Protein AF-0000000066323971 (afdb_homodimer)

Secondary structure (DSSP, 8-state):
-EEEEEE---HHIIIIIIHHHHHTSTTTEEEEEEE-S-HHHHHHHHHH-GGGTTS-EE-GGGHHHHHHHH--SEEEE-S-GGGHHHHHHHHHHTT-EEEEPSSS-SSHHHHHHHHHHHHT-S--EEE--GGGGSHHHHHHHHHHHTTTT-SEEEEEEEEEEEHHHHHHHHHSGGGSHHHH--HHHHTHHHHHHHHHHHHT--EEEEEEEEE--SSSTT-TT-S-TT--S-BGGG-TTGGG-HHHHHHS-SS-------SSS-SS--GGG-SS--TTB-TT-TT--S-SEEEEEEEETTS-EEEEEEEEEESSEEEEEEEEETTEEEEEEEEE-GGG--S--PPP-EEEEETTS--EEE--PPPSSHHHHHHHHHHHHHHH---TT-SS---EEHHHHHHHHHHHHHHHHHHHHTS-EEHHHHHH----/-EEEEEE---HHIIIIIIHHHHHTSTTTEEEEEEE-S-THHHHHHHHH-GGGTTSPEE-GGGHHHHHHHH--SEEEE-S-GGGHHHHHHHHHHTT-EEEEPSSS-SSHHHHHHHHHHHHT-S--EEE--GGGGSHHHHHHHHHHHTTTT-SEEEEEEEEEEEHHHHHHHHTSGGGSHHHH--HHHHTHHHHHHHHHHHHT--EEEEEEEEE--SSSTT-TT-S-TT--S-BGGG-TTGGG-HHHHHHS-SS-------SSS-SS--GGG-SS--TTB-TT-TT--S-SEEEEEEEETTS-EEEEEEEEEESSEEEEEEEEETTEEEEEEEEE-GGG--S--PPP-EEEEETTS--EEE--PPPSSHHHHHHHHHHHHHHH---TT-SS---EEHHHHHHHHHHHHHHHHHHHHTS-EEHHHHHH----

Organism: Bacillus subtilis (strain 168) (NCBI:txid224308)

pLDDT: mean 92.4, std 11.34, range [28.06, 98.88]

Sequence (856 aa):
MKNIVFCGLSSRAFSMFIKPLMERFSTHYEITGLLDADPKRFAVCKKKFPELAHVPEFSEDAFDEMMRVSKPDIVIVAGRDDTHVAYIVKSLQWNTDVITEKPMVTTVQDANRVLEAEAKSEGKVTVAFNYRYSPFHRKIKEMILDGKIGRVTSVDLNWYIDTYHGASYFKRWNRSRQFSGGLSVHKSTHHFDLVNWWLGQNPEEVFAYGALNYYGPDSEWNPLPEEDGRFCGTCRVKEKCHYYSRWHPRSSKASIKDDHLEAGDQSSLYTAYRPDACIFDEEIDIEDTYVAAVKYDGGALLSYSIIFSAPYEGYRLTINGTKGRIESNEFHEPSRIPFAFPEQTIEYYPLFESKQTIQVVKNEGGHGGGDPLLLEDLFLGKDPLRRYDILAGAEAGAYSIAVGEGMWRSVAEKKPIGMKELFQMQNVMKNIVFCGLSSRAFSMFIKPLMERFSTHYEITGLLDADPKRFAVCKKKFPELAHVPEFSEDAFDEMMRVSKPDIVIVAGRDDTHVAYIVKSLQWNTDVITEKPMVTTVQDANRVLEAEAKSEGKVTVAFNYRYSPFHRKIKEMILDGKIGRVTSVDLNWYIDTYHGASYFKRWNRSRQFSGGLSVHKSTHHFDLVNWWLGQNPEEVFAYGALNYYGPDSEWNPLPEEDGRFCGTCRVKEKCHYYSRWHPRSSKASIKDDHLEAGDQSSLYTAYRPDACIFDEEIDIEDTYVAAVKYDGGALLSYSIIFSAPYEGYRLTINGTKGRIESNEFHEPSRIPFAFPEQTIEYYPLFESKQTIQVVKNEGGHGGGDPLLLEDLFLGKDPLRRYDILAGAEAGAYSIAVGEGMWRSVAEKKPIGMKELFQMQNV

Structure (mmCIF, N/CA/C/O backbone):
data_AF-0000000066323971-model_v1
#
loop_
_entity.id
_entity.type
_entity.pdbx_description
1 polymer 'Putative oxidoreductase YteT'
#
loop_
_atom_site.group_PDB
_atom_site.id
_atom_site.type_symbol
_atom_site.label_atom_id
_atom_site.label_alt_id
_atom_site.label_comp_id
_atom_site.label_asym_id
_atom_site.label_entity_id
_atom_site.label_seq_id
_atom_site.pdbx_PDB_ins_code
_atom_site.Cartn_x
_atom_site.Cartn_y
_atom_site.Cartn_z
_atom_site.occupancy
_atom_site.B_iso_or_equiv
_atom_site.auth_seq_id
_atom_site.auth_comp_id
_atom_site.auth_asym_id
_atom_site.auth_atom_id
_atom_site.pdbx_PDB_model_num
ATOM 1 N N . MET A 1 1 ? 16.797 42.062 20.188 1 91.19 1 MET A N 1
ATOM 2 C CA . MET A 1 1 ? 15.492 41.406 20.25 1 91.19 1 MET A CA 1
ATOM 3 C C . MET A 1 1 ? 14.82 41.406 18.891 1 91.19 1 MET A C 1
ATOM 5 O O . MET A 1 1 ? 14.781 42.406 18.188 1 91.19 1 MET A O 1
ATOM 9 N N . LYS A 1 2 ? 14.383 40.281 18.391 1 96.56 2 LYS A N 1
ATOM 10 C CA . LYS A 1 2 ? 13.688 40.156 17.109 1 96.56 2 LYS A CA 1
ATOM 11 C C . LYS A 1 2 ? 12.172 40.188 17.312 1 96.56 2 LYS A C 1
ATOM 13 O O . LYS A 1 2 ? 11.664 39.625 18.281 1 96.56 2 LYS A O 1
ATOM 18 N N . ASN A 1 3 ? 11.523 40.875 16.406 1 98.25 3 ASN A N 1
ATOM 19 C CA . ASN A 1 3 ? 10.078 41 16.484 1 98.25 3 ASN A CA 1
ATOM 20 C C . ASN A 1 3 ? 9.359 39.938 15.664 1 98.25 3 ASN A C 1
ATOM 22 O O . ASN A 1 3 ? 9.742 39.656 14.531 1 98.25 3 ASN A O 1
ATOM 26 N N . ILE A 1 4 ? 8.273 39.406 16.281 1 98.62 4 ILE A N 1
ATOM 27 C CA . ILE A 1 4 ? 7.465 38.406 15.617 1 98.62 4 ILE A CA 1
ATOM 28 C C . ILE A 1 4 ? 6.004 38.844 15.594 1 98.62 4 ILE A C 1
ATOM 30 O O . ILE A 1 4 ? 5.496 39.375 16.578 1 98.62 4 ILE A O 1
ATOM 34 N N . VAL A 1 5 ? 5.367 38.656 14.492 1 98.75 5 VAL A N 1
ATOM 35 C CA . VAL A 1 5 ? 3.922 38.844 14.438 1 98.75 5 VAL A CA 1
ATOM 36 C C . VAL A 1 5 ? 3.232 37.531 14.039 1 98.75 5 VAL A C 1
ATOM 38 O O . VAL A 1 5 ? 3.854 36.656 13.43 1 98.75 5 VAL A O 1
ATOM 41 N N . PHE A 1 6 ? 1.945 37.406 14.414 1 98.75 6 PHE A N 1
ATOM 42 C CA . PHE A 1 6 ? 1.168 36.219 14.141 1 98.75 6 PHE A CA 1
ATOM 43 C C . PHE A 1 6 ? 0.013 36.531 13.195 1 98.75 6 PHE A C 1
ATOM 45 O O . PHE A 1 6 ? -0.695 37.5 13.367 1 98.75 6 PHE A O 1
ATOM 52 N N . CYS A 1 7 ? -0.102 35.75 12.211 1 98.56 7 CYS A N 1
ATOM 53 C CA . CYS A 1 7 ? -1.29 35.719 11.359 1 98.56 7 CYS A CA 1
ATOM 54 C C . CYS A 1 7 ? -2.109 34.469 11.609 1 98.56 7 CYS A C 1
ATOM 56 O O . CYS A 1 7 ? -1.83 33.406 11.031 1 98.56 7 CYS A O 1
ATOM 58 N N . GLY A 1 8 ? -3.184 34.594 12.312 1 97.69 8 GLY A N 1
ATOM 59 C CA . GLY A 1 8 ? -3.98 33.469 12.766 1 97.69 8 GLY A CA 1
ATOM 60 C C . GLY A 1 8 ? -3.67 33.062 14.195 1 97.69 8 GLY A C 1
ATOM 61 O O . GLY A 1 8 ? -2.568 32.594 14.484 1 97.69 8 GLY A O 1
ATOM 62 N N . LEU A 1 9 ? -4.672 33.219 15.039 1 96.56 9 LEU A N 1
ATOM 63 C CA . LEU A 1 9 ? -4.531 32.875 16.453 1 96.56 9 LEU A CA 1
ATOM 64 C C . LEU A 1 9 ? -5.27 31.562 16.766 1 96.56 9 LEU A C 1
ATOM 66 O O . LEU A 1 9 ? -6.137 31.547 17.641 1 96.56 9 LEU A O 1
ATOM 70 N N . SER A 1 10 ? -4.801 30.531 16.109 1 93.38 10 SER A N 1
ATOM 71 C CA . SER A 1 10 ? -5.379 29.203 16.281 1 93.38 10 SER A CA 1
ATOM 72 C C . SER A 1 10 ? -4.848 28.516 17.531 1 93.38 10 SER A C 1
ATOM 74 O O . SER A 1 10 ? -3.918 29.016 18.172 1 93.38 10 SER A O 1
ATOM 76 N N . SER A 1 11 ? -5.508 27.375 17.828 1 89 11 SER A N 1
ATOM 77 C CA . SER A 1 11 ? -5 26.578 18.938 1 89 11 SER A CA 1
ATOM 78 C C . SER A 1 11 ? -3.564 26.141 18.703 1 89 11 SER A C 1
ATOM 80 O O . SER A 1 11 ? -2.764 26.062 19.625 1 89 11 SER A O 1
ATOM 82 N N . ARG A 1 12 ? -3.277 25.906 17.453 1 90.25 12 ARG A N 1
ATOM 83 C CA . ARG A 1 12 ? -1.911 25.547 17.078 1 90.25 12 ARG A CA 1
ATOM 84 C C . ARG A 1 12 ? -0.961 26.719 17.297 1 90.25 12 ARG A C 1
ATOM 86 O O . ARG A 1 12 ? 0.163 26.531 17.766 1 90.25 12 ARG A O 1
ATOM 93 N N . ALA A 1 13 ? -1.369 27.875 16.938 1 95.38 13 ALA A N 1
ATOM 94 C CA . ALA A 1 13 ? -0.553 29.062 17.172 1 95.38 13 ALA A CA 1
ATOM 95 C C . ALA A 1 13 ? -0.197 29.219 18.641 1 95.38 13 ALA A C 1
ATOM 97 O O . ALA A 1 13 ? 0.945 29.531 18.984 1 95.38 13 ALA A O 1
ATOM 98 N N . PHE A 1 14 ? -1.197 28.938 19.516 1 94.75 14 PHE A N 1
ATOM 99 C CA . PHE A 1 14 ? -1.021 29.094 20.953 1 94.75 14 PHE A CA 1
ATOM 100 C C . PHE A 1 14 ? 0.005 28.109 21.484 1 94.75 14 PHE A C 1
ATOM 102 O O . PHE A 1 14 ? 1.01 28.5 22.078 1 94.75 14 PHE A O 1
ATOM 109 N N . SER A 1 15 ? -0.259 26.828 21.109 1 91.62 15 SER A N 1
ATOM 110 C CA . SER A 1 15 ? 0.502 25.766 21.75 1 91.62 15 SER A CA 1
ATOM 111 C C . SER A 1 15 ? 1.862 25.578 21.094 1 91.62 15 SER A C 1
ATOM 113 O O . SER A 1 15 ? 2.861 25.328 21.766 1 91.62 15 SER A O 1
ATOM 115 N N . MET A 1 16 ? 1.951 25.797 19.844 1 93.12 16 MET A N 1
ATOM 116 C CA . MET A 1 16 ? 3.168 25.469 19.094 1 93.12 16 MET A CA 1
ATOM 117 C C . MET A 1 16 ? 4.137 26.641 19.094 1 93.12 16 MET A C 1
ATOM 119 O O . MET A 1 16 ? 5.352 26.453 19.109 1 93.12 16 MET A O 1
ATOM 123 N N . PHE A 1 17 ? 3.596 27.875 19.094 1 96.12 17 PHE A N 1
ATOM 124 C CA . PHE A 1 17 ? 4.496 29 18.828 1 96.12 17 PHE A CA 1
ATOM 125 C C . PHE A 1 17 ? 4.453 30 19.969 1 96.12 17 PHE A C 1
ATOM 127 O O . PHE A 1 17 ? 5.473 30.281 20.609 1 96.12 17 PHE A O 1
ATOM 134 N N . ILE A 1 18 ? 3.283 30.484 20.344 1 97.38 18 ILE A N 1
ATOM 135 C CA . ILE A 1 18 ? 3.17 31.594 21.281 1 97.38 18 ILE A CA 1
ATOM 136 C C . ILE A 1 18 ? 3.717 31.156 22.641 1 97.38 18 ILE A C 1
ATOM 138 O O . ILE A 1 18 ? 4.562 31.844 23.234 1 97.38 18 ILE A O 1
ATOM 142 N N . LYS A 1 19 ? 3.293 30.016 23.094 1 96.25 19 LYS A N 1
ATOM 143 C CA . LYS A 1 19 ? 3.709 29.562 24.422 1 96.25 19 LYS A CA 1
ATOM 144 C C . LYS A 1 19 ? 5.223 29.375 24.484 1 96.25 19 LYS A C 1
ATOM 146 O O . LYS A 1 19 ? 5.883 29.953 25.359 1 96.25 19 LYS A O 1
ATOM 151 N N . PRO A 1 20 ? 5.781 28.688 23.594 1 95 20 PRO A N 1
ATOM 152 C CA . PRO A 1 20 ? 7.234 28.531 23.672 1 95 20 PRO A CA 1
ATOM 153 C C . PRO A 1 20 ? 7.98 29.859 23.484 1 95 20 PRO A C 1
ATOM 155 O O . PRO A 1 20 ? 9.047 30.047 24.078 1 95 20 PRO A O 1
ATOM 158 N N . LEU A 1 21 ? 7.531 30.75 22.656 1 95.94 21 LEU A N 1
ATOM 159 C CA . LEU A 1 21 ? 8.18 32.031 22.453 1 95.94 21 LEU A CA 1
ATOM 160 C C . LEU A 1 21 ? 8.203 32.844 23.75 1 95.94 21 LEU A C 1
ATOM 162 O O . LEU A 1 21 ? 9.18 33.531 24.031 1 95.94 21 LEU A O 1
ATOM 166 N N . MET A 1 22 ? 7.133 32.688 24.5 1 95.44 22 MET A N 1
ATOM 167 C CA . MET A 1 22 ? 7.012 33.438 25.734 1 95.44 22 MET A CA 1
ATOM 168 C C . MET A 1 22 ? 7.832 32.781 26.844 1 95.44 22 MET A C 1
ATOM 170 O O . MET A 1 22 ? 8.414 33.469 27.688 1 95.44 22 MET A O 1
ATOM 174 N N . GLU A 1 23 ? 7.941 31.484 26.766 1 93.62 23 GLU A N 1
ATOM 175 C CA . GLU A 1 23 ? 8.531 30.75 27.891 1 93.62 23 GLU A CA 1
ATOM 176 C C . GLU A 1 23 ? 10.008 30.453 27.641 1 93.62 23 GLU A C 1
ATOM 178 O O . GLU A 1 23 ? 10.836 30.562 28.547 1 93.62 23 GLU A O 1
ATOM 183 N N . ARG A 1 24 ? 10.359 30.141 26.469 1 92.62 24 ARG A N 1
ATOM 184 C CA . ARG A 1 24 ? 11.68 29.578 26.219 1 92.62 24 ARG A CA 1
ATOM 185 C C . ARG A 1 24 ? 12.523 30.516 25.375 1 92.62 24 ARG A C 1
ATOM 187 O O . ARG A 1 24 ? 13.758 30.516 25.453 1 92.62 24 ARG A O 1
ATOM 194 N N . PHE A 1 25 ? 11.867 31.312 24.562 1 95 25 PHE A N 1
ATOM 195 C CA . PHE A 1 25 ? 12.656 32.094 23.594 1 95 25 PHE A CA 1
ATOM 196 C C . PHE A 1 25 ? 12.453 33.594 23.797 1 95 25 PHE A C 1
ATOM 198 O O . PHE A 1 25 ? 12.766 34.375 22.906 1 95 25 PHE A O 1
ATOM 205 N N . SER A 1 26 ? 12.031 34 24.953 1 93 26 SER A N 1
ATOM 206 C CA . SER A 1 26 ? 11.648 35.375 25.234 1 93 26 SER A CA 1
ATOM 207 C C . SER A 1 26 ? 12.875 36.281 25.312 1 93 26 SER A C 1
ATOM 209 O O . SER A 1 26 ? 12.758 37.5 25.25 1 93 26 SER A O 1
ATOM 211 N N . THR A 1 27 ? 14.031 35.688 25.438 1 94.38 27 THR A N 1
ATOM 212 C CA . THR A 1 27 ? 15.258 36.469 25.531 1 94.38 27 THR A CA 1
ATOM 213 C C . THR A 1 27 ? 15.648 37 24.156 1 94.38 27 THR A C 1
ATOM 215 O O . THR A 1 27 ? 16.344 38.031 24.062 1 94.38 27 THR A O 1
ATOM 218 N N . HIS A 1 28 ? 15.18 36.375 23.109 1 94.69 28 HIS A N 1
ATOM 219 C CA . HIS A 1 28 ? 15.648 36.719 21.781 1 94.69 28 HIS A CA 1
ATOM 220 C C . HIS A 1 28 ? 14.516 37.281 20.922 1 94.69 28 HIS A C 1
ATOM 222 O O . HIS A 1 28 ? 14.758 37.938 19.922 1 94.69 28 HIS A O 1
ATOM 228 N N . TYR A 1 29 ? 13.281 36.969 21.359 1 96.88 29 TYR A N 1
ATOM 229 C CA . TYR A 1 29 ? 12.156 37.312 20.5 1 96.88 29 TYR A CA 1
ATOM 230 C C . TYR A 1 29 ? 11.039 37.969 21.312 1 96.88 29 TYR A C 1
ATOM 232 O O . TYR A 1 29 ? 10.875 37.688 22.5 1 96.88 29 TYR A O 1
ATOM 240 N N . GLU A 1 30 ? 10.328 38.781 20.656 1 97 30 GLU A N 1
ATOM 241 C CA . GLU A 1 30 ? 9.148 39.438 21.234 1 97 30 GLU A CA 1
ATOM 242 C C . GLU A 1 30 ? 7.988 39.438 20.25 1 97 30 GLU A C 1
ATOM 244 O O . GLU A 1 30 ? 8.18 39.656 19.047 1 97 30 GLU A O 1
ATOM 249 N N . ILE A 1 31 ? 6.816 39.188 20.766 1 98.31 31 ILE A N 1
ATOM 250 C CA . ILE A 1 31 ? 5.613 39.25 19.953 1 98.31 31 ILE A CA 1
ATOM 251 C C . ILE A 1 31 ? 5.09 40.688 19.906 1 98.31 31 ILE A C 1
ATOM 253 O O . ILE A 1 31 ? 4.762 41.281 20.938 1 98.31 31 ILE A O 1
ATOM 257 N N . THR A 1 32 ? 4.926 41.219 18.656 1 98.31 32 THR A N 1
ATOM 258 C CA . THR A 1 32 ? 4.664 42.656 18.562 1 98.31 32 THR A CA 1
ATOM 259 C C . THR A 1 32 ? 3.395 42.906 17.766 1 98.31 32 THR A C 1
ATOM 261 O O . THR A 1 32 ? 3.004 44.062 17.578 1 98.31 32 THR A O 1
ATOM 264 N N . GLY A 1 33 ? 2.738 41.844 17.344 1 98.56 33 GLY A N 1
ATOM 265 C CA . GLY A 1 33 ? 1.494 42 16.594 1 98.56 33 GLY A CA 1
ATOM 266 C C . GLY A 1 33 ? 0.697 40.719 16.5 1 98.56 33 GLY A C 1
ATOM 267 O O . GLY A 1 33 ? 1.27 39.656 16.328 1 98.56 33 GLY A O 1
ATOM 268 N N . LEU A 1 34 ? -0.607 40.875 16.641 1 98.69 34 LEU A N 1
ATOM 269 C CA . LEU A 1 34 ? -1.546 39.781 16.516 1 98.69 34 LEU A CA 1
ATOM 270 C C . LEU A 1 34 ? -2.607 40.062 15.469 1 98.69 34 LEU A C 1
ATOM 272 O O . LEU A 1 34 ? -3.314 41.062 15.555 1 98.69 34 LEU A O 1
ATOM 276 N N . LEU A 1 35 ? -2.652 39.188 14.477 1 98.56 35 LEU A N 1
ATOM 277 C CA . LEU A 1 35 ? -3.646 39.344 13.422 1 98.56 35 LEU A CA 1
ATOM 278 C C . LEU A 1 35 ? -4.586 38.156 13.383 1 98.56 35 LEU A C 1
ATOM 280 O O . LEU A 1 35 ? -4.141 37 13.438 1 98.56 35 LEU A O 1
ATOM 284 N N . ASP A 1 36 ? -5.883 38.375 13.336 1 97.5 36 ASP A N 1
ATOM 285 C CA . ASP A 1 36 ? -6.898 37.344 13.156 1 97.5 36 ASP A CA 1
ATOM 286 C C . ASP A 1 36 ? -8.164 37.938 12.531 1 97.5 36 ASP A C 1
ATOM 288 O O . ASP A 1 36 ? -8.445 39.125 12.672 1 97.5 36 ASP A O 1
ATOM 292 N N . ALA A 1 37 ? -8.859 37.062 11.812 1 94.31 37 ALA A N 1
ATOM 293 C CA . ALA A 1 37 ? -10.109 37.5 11.195 1 94.31 37 ALA A CA 1
ATOM 294 C C . ALA A 1 37 ? -11.227 37.562 12.227 1 94.31 37 ALA A C 1
ATOM 296 O O . ALA A 1 37 ? -12.211 38.281 12.031 1 94.31 37 ALA A O 1
ATOM 297 N N . ASP A 1 38 ? -11.141 36.812 13.352 1 94.69 38 ASP A N 1
ATOM 298 C CA . ASP A 1 38 ? -12.156 36.75 14.398 1 94.69 38 ASP A CA 1
ATOM 299 C C . ASP A 1 38 ? -11.703 37.531 15.641 1 94.69 38 ASP A C 1
ATOM 301 O O . ASP A 1 38 ? -10.805 37.062 16.359 1 94.69 38 ASP A O 1
ATOM 305 N N . PRO A 1 39 ? -12.414 38.594 15.938 1 92.44 39 PRO A N 1
ATOM 306 C CA . PRO A 1 39 ? -11.992 39.375 17.094 1 92.44 39 PRO A CA 1
ATOM 307 C C . PRO A 1 39 ? -12.039 38.594 18.406 1 92.44 39 PRO A C 1
ATOM 309 O O . PRO A 1 39 ? -11.266 38.875 19.328 1 92.44 39 PRO A O 1
ATOM 312 N N . LYS A 1 40 ? -12.883 37.625 18.469 1 93.94 40 LYS A N 1
ATOM 313 C CA . LYS A 1 40 ? -12.977 36.844 19.688 1 93.94 40 LYS A CA 1
ATOM 314 C C . LYS A 1 40 ? -11.672 36.094 19.969 1 93.94 40 LYS A C 1
ATOM 316 O O . LYS A 1 40 ? -11.375 35.781 21.109 1 93.94 40 LYS A O 1
ATOM 321 N N . ARG A 1 41 ? -10.914 35.875 18.969 1 95.31 41 ARG A N 1
ATOM 322 C CA . ARG A 1 41 ? -9.672 35.125 19.125 1 95.31 41 ARG A CA 1
ATOM 323 C C . ARG A 1 41 ? -8.617 35.938 19.859 1 95.31 41 ARG A C 1
ATOM 325 O O . ARG A 1 41 ? -7.754 35.375 20.547 1 95.31 41 ARG A O 1
ATOM 332 N N . PHE A 1 42 ? -8.688 37.281 19.812 1 96.56 42 PHE A N 1
ATOM 333 C CA . PHE A 1 42 ? -7.789 38.125 20.594 1 96.56 42 PHE A CA 1
ATOM 334 C C . PHE A 1 42 ? -8.047 37.938 22.078 1 96.56 42 PHE A C 1
ATOM 336 O O . PHE A 1 42 ? -7.105 37.812 22.859 1 96.56 42 PHE A O 1
ATOM 343 N N . ALA A 1 43 ? -9.352 37.906 22.359 1 94.5 43 ALA A N 1
ATOM 344 C CA . ALA A 1 43 ? -9.727 37.75 23.75 1 94.5 43 ALA A CA 1
ATOM 345 C C . ALA A 1 43 ? -9.266 36.406 24.312 1 94.5 43 ALA A C 1
ATOM 347 O O . ALA A 1 43 ? -8.75 36.344 25.438 1 94.5 43 ALA A O 1
ATOM 348 N N . VAL A 1 44 ? -9.453 35.438 23.547 1 94.38 44 VAL A N 1
ATOM 349 C CA . VAL A 1 44 ? -9.039 34.094 23.969 1 94.38 44 VAL A CA 1
ATOM 350 C C . VAL A 1 44 ? -7.527 34.062 24.141 1 94.38 44 VAL A C 1
ATOM 352 O O . VAL A 1 44 ? -7.031 33.5 25.125 1 94.38 44 VAL A O 1
ATOM 355 N N . CYS A 1 45 ? -6.816 34.656 23.219 1 96.56 45 CYS A N 1
ATOM 356 C CA . CYS A 1 45 ? -5.359 34.656 23.25 1 96.56 45 CYS A CA 1
ATOM 357 C C . CYS A 1 45 ? -4.859 35.406 24.484 1 96.56 45 CYS A C 1
ATOM 359 O O . CYS A 1 45 ? -4.031 34.875 25.234 1 96.56 45 CYS A O 1
ATOM 361 N N . LYS A 1 46 ? -5.352 36.5 24.766 1 96.56 46 LYS A N 1
ATOM 362 C CA . LYS A 1 46 ? -4.867 37.375 25.828 1 96.56 46 LYS A CA 1
ATOM 363 C C . LYS A 1 46 ? -5.305 36.844 27.203 1 96.56 46 LYS A C 1
ATOM 365 O O . LYS A 1 46 ? -4.656 37.125 28.219 1 96.56 46 LYS A O 1
ATOM 370 N N . LYS A 1 47 ? -6.445 36.125 27.172 1 95.06 47 LYS A N 1
ATOM 371 C CA . LYS A 1 47 ? -6.816 35.438 28.406 1 95.06 47 LYS A CA 1
ATOM 372 C C . LYS A 1 47 ? -5.828 34.312 28.734 1 95.06 47 LYS A C 1
ATOM 374 O O . LYS A 1 47 ? -5.441 34.156 29.891 1 95.06 47 LYS A O 1
ATOM 379 N N . LYS A 1 48 ? -5.445 33.625 27.75 1 94.88 48 LYS A N 1
ATOM 380 C CA . LYS A 1 48 ? -4.512 32.531 27.922 1 94.88 48 LYS A CA 1
ATOM 381 C C . LYS A 1 48 ? -3.102 33.031 28.203 1 94.88 48 LYS A C 1
ATOM 383 O O . LYS A 1 48 ? -2.348 32.406 28.953 1 94.88 48 LYS A O 1
ATOM 388 N N . PHE A 1 49 ? -2.76 34.156 27.547 1 97.12 49 PHE A N 1
ATOM 389 C CA . PHE A 1 49 ? -1.448 34.781 27.688 1 97.12 49 PHE A CA 1
ATOM 390 C C . PHE A 1 49 ? -1.582 36.219 28.094 1 97.12 49 PHE A C 1
ATOM 392 O O . PHE A 1 49 ? -1.386 37.125 27.266 1 97.12 49 PHE A O 1
ATOM 399 N N . PRO A 1 50 ? -1.7 36.438 29.312 1 96.62 50 PRO A N 1
ATOM 400 C CA . PRO A 1 50 ? -1.954 37.812 29.781 1 96.62 50 PRO A CA 1
ATOM 401 C C . PRO A 1 50 ? -0.807 38.781 29.453 1 96.62 50 PRO A C 1
ATOM 403 O O . PRO A 1 50 ? -1.021 39.969 29.344 1 96.62 50 PRO A O 1
ATOM 406 N N . GLU A 1 51 ? 0.328 38.25 29.328 1 95.56 51 GLU A N 1
ATOM 407 C CA . GLU A 1 51 ? 1.503 39.062 29 1 95.56 51 GLU A CA 1
ATOM 408 C C . GLU A 1 51 ? 1.351 39.75 27.641 1 95.56 51 GLU A C 1
ATOM 410 O O . GLU A 1 51 ? 2.061 40.688 27.344 1 95.56 51 GLU A O 1
ATOM 415 N N . LEU A 1 52 ? 0.43 39.312 26.844 1 97.69 52 LEU A N 1
ATOM 416 C CA . LEU A 1 52 ? 0.249 39.844 25.5 1 97.69 52 LEU A CA 1
ATOM 417 C C . LEU A 1 52 ? -0.854 40.906 25.484 1 97.69 52 LEU A C 1
ATOM 419 O O . LEU A 1 52 ? -1.253 41.375 24.422 1 97.69 52 LEU A O 1
ATOM 423 N N . ALA A 1 53 ? -1.322 41.281 26.609 1 97.12 53 ALA A N 1
ATOM 424 C CA . ALA A 1 53 ? -2.436 42.219 26.719 1 97.12 53 ALA A CA 1
ATOM 425 C C . ALA A 1 53 ? -2.131 43.531 25.984 1 97.12 53 ALA A C 1
ATOM 427 O O . ALA A 1 53 ? -3.031 44.156 25.422 1 97.12 53 ALA A O 1
ATOM 428 N N . HIS A 1 54 ? -0.94 43.906 25.938 1 96.62 54 HIS A N 1
ATOM 429 C CA . HIS A 1 54 ? -0.56 45.219 25.391 1 96.62 54 HIS A CA 1
ATOM 430 C C . HIS A 1 54 ? -0.245 45.125 23.906 1 96.62 54 HIS A C 1
ATOM 432 O O . HIS A 1 54 ? -0.07 46.125 23.234 1 96.62 54 HIS A O 1
ATOM 438 N N . VAL A 1 55 ? -0.101 43.938 23.422 1 98.06 55 VAL A N 1
ATOM 439 C CA . VAL A 1 55 ? 0.277 43.719 22.031 1 98.06 55 VAL A CA 1
ATOM 440 C C . VAL A 1 55 ? -0.865 44.156 21.109 1 98.06 55 VAL A C 1
ATOM 442 O O . VAL A 1 55 ? -2.018 43.781 21.328 1 98.06 55 VAL A O 1
ATOM 445 N N . PRO A 1 56 ? -0.618 44.969 20.078 1 98.31 56 PRO A N 1
ATOM 446 C CA . PRO A 1 56 ? -1.679 45.469 19.188 1 98.31 56 PRO A CA 1
ATOM 447 C C . PRO A 1 56 ? -2.359 44.344 18.406 1 98.31 56 PRO A C 1
ATOM 449 O O . PRO A 1 56 ? -1.709 43.375 18.016 1 98.31 56 PRO A O 1
ATOM 452 N N . GLU A 1 57 ? -3.625 44.562 18.203 1 98.25 57 GLU A N 1
ATOM 453 C CA . GLU A 1 57 ? -4.48 43.656 17.453 1 98.25 57 GLU A CA 1
ATOM 454 C C . GLU A 1 57 ? -4.777 44.188 16.062 1 98.25 57 GLU A C 1
ATOM 456 O O . GLU A 1 57 ? -4.969 45.406 15.898 1 98.25 57 GLU A O 1
ATOM 461 N N . PHE A 1 58 ? -4.766 43.312 15.094 1 98.38 58 PHE A N 1
ATOM 462 C CA . PHE A 1 58 ? -5.043 43.75 13.719 1 98.38 58 PHE A CA 1
ATOM 463 C C . PHE A 1 58 ? -6.059 42.812 13.07 1 98.38 58 PHE A C 1
ATOM 465 O O . PHE A 1 58 ? -5.996 41.594 13.242 1 98.38 58 PHE A O 1
ATOM 472 N N . SER A 1 59 ? -6.98 43.375 12.32 1 96.12 59 SER A N 1
ATOM 473 C CA . SER A 1 59 ? -7.934 42.594 11.547 1 96.12 59 SER A CA 1
ATOM 474 C C . SER A 1 59 ? -7.293 42.031 10.281 1 96.12 59 SER A C 1
ATOM 476 O O . SER A 1 59 ? -6.164 42.406 9.938 1 96.12 59 SER A O 1
ATOM 478 N N . GLU A 1 60 ? -7.992 41.188 9.68 1 92.31 60 GLU A N 1
ATOM 479 C CA . GLU A 1 60 ? -7.484 40.469 8.508 1 92.31 60 GLU A CA 1
ATOM 480 C C . GLU A 1 60 ? -7.055 41.469 7.422 1 92.31 60 GLU A C 1
ATOM 482 O O . GLU A 1 60 ? -6.086 41.219 6.699 1 92.31 60 GLU A O 1
ATOM 487 N N . ASP A 1 61 ? -7.695 42.594 7.324 1 94 61 ASP A N 1
ATOM 488 C CA . ASP A 1 61 ? -7.445 43.562 6.258 1 94 61 ASP A CA 1
ATOM 489 C C . ASP A 1 61 ? -6.359 44.562 6.66 1 94 61 ASP A C 1
ATOM 491 O O . ASP A 1 61 ? -5.969 45.438 5.863 1 94 61 ASP A O 1
ATOM 495 N N . ALA A 1 62 ? -5.836 44.406 7.824 1 97.62 62 ALA A N 1
ATOM 496 C CA . ALA A 1 62 ? -4.875 45.375 8.328 1 97.62 62 ALA A CA 1
ATOM 497 C C . ALA A 1 62 ? -3.465 44.781 8.352 1 97.62 62 ALA A C 1
ATOM 499 O O . ALA A 1 62 ? -2.648 45.156 9.195 1 97.62 62 ALA A O 1
ATOM 500 N N . PHE A 1 63 ? -3.164 43.938 7.441 1 98.25 63 PHE A N 1
ATOM 501 C CA . PHE A 1 63 ? -1.863 43.281 7.41 1 98.25 63 PHE A CA 1
ATOM 502 C C . PHE A 1 63 ? -0.749 44.281 7.184 1 98.25 63 PHE A C 1
ATOM 504 O O . PHE A 1 63 ? 0.24 44.312 7.922 1 98.25 63 PHE A O 1
ATOM 511 N N . ASP A 1 64 ? -0.9 45.125 6.195 1 98.25 64 ASP A N 1
ATOM 512 C CA . ASP A 1 64 ? 0.128 46.125 5.871 1 98.25 64 ASP A CA 1
ATOM 513 C C . ASP A 1 64 ? 0.343 47.094 7.031 1 98.25 64 ASP A C 1
ATOM 515 O O . ASP A 1 64 ? 1.473 47.5 7.301 1 98.25 64 ASP A O 1
ATOM 519 N N . GLU A 1 65 ? -0.778 47.406 7.633 1 98.5 65 GLU A N 1
ATOM 520 C CA . GLU A 1 65 ? -0.66 48.25 8.812 1 98.5 65 GLU A CA 1
ATOM 521 C C . GLU A 1 65 ? 0.15 47.562 9.914 1 98.5 65 GLU A C 1
ATOM 523 O O . GLU A 1 65 ? 1 48.188 10.547 1 98.5 65 GLU A O 1
ATOM 528 N N . MET A 1 66 ? -0.131 46.281 10.125 1 98.69 66 MET A N 1
ATOM 529 C CA . MET A 1 66 ? 0.621 45.5 11.109 1 98.69 66 MET A CA 1
ATOM 530 C C . MET A 1 66 ? 2.111 45.5 10.781 1 98.69 66 MET A C 1
ATOM 532 O O . MET A 1 66 ? 2.945 45.688 11.672 1 98.69 66 MET A O 1
ATOM 536 N N . MET A 1 67 ? 2.455 45.406 9.5 1 98.5 67 MET A N 1
ATOM 537 C CA . MET A 1 67 ? 3.854 45.375 9.086 1 98.5 67 MET A CA 1
ATOM 538 C C . MET A 1 67 ? 4.535 46.719 9.336 1 98.5 67 MET A C 1
ATOM 540 O O . MET A 1 67 ? 5.691 46.75 9.758 1 98.5 67 MET A O 1
ATOM 544 N N . ARG A 1 68 ? 3.816 47.781 9.141 1 98 68 ARG A N 1
ATOM 545 C CA . ARG A 1 68 ? 4.375 49.125 9.328 1 98 68 ARG A CA 1
ATOM 546 C C . ARG A 1 68 ? 4.605 49.406 10.805 1 98 68 ARG A C 1
ATOM 548 O O . ARG A 1 68 ? 5.609 50.031 11.172 1 98 68 ARG A O 1
ATOM 555 N N . VAL A 1 69 ? 3.668 48.969 11.562 1 97.69 69 VAL A N 1
ATOM 556 C CA . VAL A 1 69 ? 3.674 49.312 12.984 1 97.69 69 VAL A CA 1
ATOM 557 C C . VAL A 1 69 ? 4.656 48.406 13.727 1 97.69 69 VAL A C 1
ATOM 559 O O . VAL A 1 69 ? 5.477 48.906 14.516 1 97.69 69 VAL A O 1
ATOM 562 N N . SER A 1 70 ? 4.582 47.125 13.422 1 97.31 70 SER A N 1
ATOM 563 C CA . SER A 1 70 ? 5.324 46.125 14.203 1 97.31 70 SER A CA 1
ATOM 564 C C . SER A 1 70 ? 6.727 45.906 13.641 1 97.31 70 SER A C 1
ATOM 566 O O . SER A 1 70 ? 7.621 45.438 14.352 1 97.31 70 SER A O 1
ATOM 568 N N . LYS A 1 71 ? 6.953 46.156 12.367 1 96.44 71 LYS A N 1
ATOM 569 C CA . LYS A 1 71 ? 8.227 45.938 11.688 1 96.44 71 LYS A CA 1
ATOM 570 C C . LYS A 1 71 ? 8.828 44.594 12.062 1 96.44 71 LYS A C 1
ATOM 572 O O . LYS A 1 71 ? 9.969 44.531 12.531 1 96.44 71 LYS A O 1
ATOM 577 N N . PRO A 1 72 ? 8.125 43.594 11.789 1 98.44 72 PRO A N 1
ATOM 578 C CA . PRO A 1 72 ? 8.555 42.25 12.25 1 98.44 72 PRO A CA 1
ATOM 579 C C . PRO A 1 72 ? 9.75 41.719 11.477 1 98.44 72 PRO A C 1
ATOM 581 O O . PRO A 1 72 ? 9.914 42.031 10.289 1 98.44 72 PRO A O 1
ATOM 584 N N . ASP A 1 73 ? 10.602 40.969 12.195 1 98.25 73 ASP A N 1
ATOM 585 C CA . ASP A 1 73 ? 11.656 40.156 11.578 1 98.25 73 ASP A CA 1
ATOM 586 C C . ASP A 1 73 ? 11.094 38.844 11.008 1 98.25 73 ASP A C 1
ATOM 588 O O . ASP A 1 73 ? 11.633 38.312 10.047 1 98.25 73 ASP A O 1
ATOM 592 N N . ILE A 1 74 ? 10.047 38.344 11.602 1 98.62 74 ILE A N 1
ATOM 593 C CA . ILE A 1 74 ? 9.438 37.062 11.211 1 98.62 74 ILE A CA 1
ATOM 594 C C . ILE A 1 74 ? 7.914 37.188 11.289 1 98.62 74 ILE A C 1
ATOM 596 O O . ILE A 1 74 ? 7.375 37.75 12.242 1 98.62 74 ILE A O 1
ATOM 600 N N . VAL A 1 75 ? 7.266 36.719 10.273 1 98.81 75 VAL A N 1
ATOM 601 C CA . VAL A 1 75 ? 5.816 36.531 10.297 1 98.81 75 VAL A CA 1
ATOM 602 C C . VAL A 1 75 ? 5.496 35.031 10.469 1 98.81 75 VAL A C 1
ATOM 604 O O . VAL A 1 75 ? 5.957 34.188 9.688 1 98.81 75 VAL A O 1
ATOM 607 N N . ILE A 1 76 ? 4.734 34.688 11.492 1 98.81 76 ILE A N 1
ATOM 608 C CA . ILE A 1 76 ? 4.266 33.312 11.672 1 98.81 76 ILE A CA 1
ATOM 609 C C . ILE A 1 76 ? 2.832 33.188 11.172 1 98.81 76 ILE A C 1
ATOM 611 O O . ILE A 1 76 ? 1.948 33.938 11.586 1 98.81 76 ILE A O 1
ATOM 615 N N . VAL A 1 77 ? 2.652 32.281 10.25 1 98.69 77 VAL A N 1
ATOM 616 C CA . VAL A 1 77 ? 1.349 32.062 9.633 1 98.69 77 VAL A CA 1
ATOM 617 C C . VAL A 1 77 ? 0.763 30.734 10.164 1 98.69 77 VAL A C 1
ATOM 619 O O . VAL A 1 77 ? 1.257 29.656 9.836 1 98.69 77 VAL A O 1
ATOM 622 N N . ALA A 1 78 ? -0.337 30.812 10.938 1 97.69 78 ALA A N 1
ATOM 623 C CA . ALA A 1 78 ? -0.898 29.641 11.602 1 97.69 78 ALA A CA 1
ATOM 624 C C . ALA A 1 78 ? -2.422 29.719 11.648 1 97.69 78 ALA A C 1
ATOM 626 O O . ALA A 1 78 ? -3.043 29.281 12.617 1 97.69 78 ALA A O 1
ATOM 627 N N . GLY A 1 79 ? -3.037 30.312 10.68 1 95.62 79 GLY A N 1
ATOM 628 C CA . GLY A 1 79 ? -4.484 30.375 10.547 1 95.62 79 GLY A CA 1
ATOM 629 C C . GLY A 1 79 ? -5.059 29.234 9.734 1 95.62 79 GLY A C 1
ATOM 630 O O . GLY A 1 79 ? -4.457 28.156 9.656 1 95.62 79 GLY A O 1
ATOM 631 N N . ARG A 1 80 ? -6.293 29.453 9.25 1 95.62 80 ARG A N 1
ATOM 632 C CA . ARG A 1 80 ? -6.918 28.438 8.414 1 95.62 80 ARG A CA 1
ATOM 633 C C . ARG A 1 80 ? -6.109 28.203 7.145 1 95.62 80 ARG A C 1
ATOM 635 O O . ARG A 1 80 ? -5.523 29.125 6.594 1 95.62 80 ARG A O 1
ATOM 642 N N . ASP A 1 81 ? -6.129 27.109 6.602 1 97.5 81 ASP A N 1
ATOM 643 C CA . ASP A 1 81 ? -5.207 26.672 5.559 1 97.5 81 ASP A CA 1
ATOM 644 C C . ASP A 1 81 ? -5.301 27.578 4.332 1 97.5 81 ASP A C 1
ATOM 646 O O . ASP A 1 81 ? -4.277 27.984 3.773 1 97.5 81 ASP A O 1
ATOM 650 N N . ASP A 1 82 ? -6.492 27.906 3.908 1 97.06 82 ASP A N 1
ATOM 651 C CA . ASP A 1 82 ? -6.703 28.641 2.668 1 97.06 82 ASP A CA 1
ATOM 652 C C . ASP A 1 82 ? -6.23 30.094 2.807 1 97.06 82 ASP A C 1
ATOM 654 O O . ASP A 1 82 ? -6.043 30.781 1.806 1 97.06 82 ASP A O 1
ATOM 658 N N . THR A 1 83 ? -5.992 30.562 4.035 1 97.06 83 THR A N 1
ATOM 659 C CA . THR A 1 83 ? -5.59 31.953 4.262 1 97.06 83 THR A CA 1
ATOM 660 C C . THR A 1 83 ? -4.074 32.094 4.168 1 97.06 83 THR A C 1
ATOM 662 O O . THR A 1 83 ? -3.557 33.219 4.055 1 97.06 83 THR A O 1
ATOM 665 N N . HIS A 1 84 ? -3.367 31.016 4.23 1 98.5 84 HIS A N 1
ATOM 666 C CA . HIS A 1 84 ? -1.912 31.047 4.336 1 98.5 84 HIS A CA 1
ATOM 667 C C . HIS A 1 84 ? -1.293 31.828 3.18 1 98.5 84 HIS A C 1
ATOM 669 O O . HIS A 1 84 ? -0.415 32.656 3.391 1 98.5 84 HIS A O 1
ATOM 675 N N . VAL A 1 85 ? -1.787 31.547 2.006 1 98.5 85 VAL A N 1
ATOM 676 C CA . VAL A 1 85 ? -1.156 32.062 0.801 1 98.5 85 VAL A CA 1
ATOM 677 C C . VAL A 1 85 ? -1.154 33.594 0.845 1 98.5 85 VAL A C 1
ATOM 679 O O . VAL A 1 85 ? -0.164 34.25 0.477 1 98.5 85 VAL A O 1
ATOM 682 N N . ALA A 1 86 ? -2.219 34.188 1.293 1 98.12 86 ALA A N 1
ATOM 683 C CA . ALA A 1 86 ? -2.33 35.656 1.336 1 98.12 86 ALA A CA 1
ATOM 684 C C . ALA A 1 86 ? -1.269 36.25 2.25 1 98.12 86 ALA A C 1
ATOM 686 O O . ALA A 1 86 ? -0.576 37.188 1.866 1 98.12 86 ALA A O 1
ATOM 687 N N . TYR A 1 87 ? -1.118 35.656 3.412 1 98.56 87 TYR A N 1
ATOM 688 C CA . TYR A 1 87 ? -0.191 36.219 4.398 1 98.56 87 TYR A CA 1
ATOM 689 C C . TYR A 1 87 ? 1.253 35.938 4.004 1 98.56 87 TYR A C 1
ATOM 691 O O . TYR A 1 87 ? 2.137 36.75 4.215 1 98.56 87 TYR A O 1
ATOM 699 N N . ILE A 1 88 ? 1.513 34.781 3.438 1 98.88 88 ILE A N 1
ATOM 700 C CA . ILE A 1 88 ? 2.863 34.406 3.023 1 98.88 88 ILE A CA 1
ATOM 701 C C . ILE A 1 88 ? 3.328 35.344 1.908 1 98.88 88 ILE A C 1
ATOM 703 O O . ILE A 1 88 ? 4.395 35.969 2.006 1 98.88 88 ILE A O 1
ATOM 707 N N . VAL A 1 89 ? 2.52 35.5 0.9 1 98.75 89 VAL A N 1
ATOM 708 C CA . VAL A 1 89 ? 2.887 36.312 -0.254 1 98.75 89 VAL A CA 1
ATOM 709 C C . VAL A 1 89 ? 3.082 37.75 0.177 1 98.75 89 VAL A C 1
ATOM 711 O O . VAL A 1 89 ? 4.07 38.406 -0.192 1 98.75 89 VAL A O 1
ATOM 714 N N . LYS A 1 90 ? 2.197 38.312 0.998 1 98.69 90 LYS A N 1
ATOM 715 C CA . LYS A 1 90 ? 2.312 39.688 1.469 1 98.69 90 LYS A CA 1
ATOM 716 C C . LYS A 1 90 ? 3.578 39.875 2.299 1 98.69 90 LYS A C 1
ATOM 718 O O . LYS A 1 90 ? 4.246 40.906 2.191 1 98.69 90 LYS A O 1
ATOM 723 N N . SER A 1 91 ? 3.873 38.875 3.139 1 98.81 91 SER A N 1
ATOM 724 C CA . SER A 1 91 ? 5.09 38.969 3.941 1 98.81 91 SER A CA 1
ATOM 725 C C . SER A 1 91 ? 6.328 39.062 3.059 1 98.81 91 SER A C 1
ATOM 727 O O . SER A 1 91 ? 7.246 39.812 3.34 1 98.81 91 SER A O 1
ATOM 729 N N . LEU A 1 92 ? 6.344 38.25 2.039 1 98.81 92 LEU A N 1
ATOM 730 C CA . LEU A 1 92 ? 7.477 38.219 1.124 1 98.81 92 LEU A CA 1
ATOM 731 C C . LEU A 1 92 ? 7.598 39.531 0.359 1 98.81 92 LEU A C 1
ATOM 733 O O . LEU A 1 92 ? 8.703 39.969 0.06 1 98.81 92 LEU A O 1
ATOM 737 N N . GLN A 1 93 ? 6.461 40.125 0.054 1 98.38 93 GLN A N 1
ATOM 738 C CA . GLN A 1 93 ? 6.473 41.438 -0.581 1 98.38 93 GLN A CA 1
ATOM 739 C C . GLN A 1 93 ? 7.121 42.5 0.326 1 98.38 93 GLN A C 1
ATOM 741 O O . GLN A 1 93 ? 7.715 43.469 -0.157 1 98.38 93 GLN A O 1
ATOM 746 N N . TRP A 1 94 ? 7.031 42.281 1.583 1 98.56 94 TRP A N 1
ATOM 747 C CA . TRP A 1 94 ? 7.66 43.156 2.568 1 98.56 94 TRP A CA 1
ATOM 748 C C . TRP A 1 94 ? 9.078 42.688 2.877 1 98.56 94 TRP A C 1
ATOM 750 O O . TRP A 1 94 ? 9.703 43.156 3.826 1 98.56 94 TRP A O 1
ATOM 760 N N . ASN A 1 95 ? 9.586 41.688 2.088 1 98.56 95 ASN A N 1
ATOM 761 C CA . ASN A 1 95 ? 10.93 41.125 2.246 1 98.56 95 ASN A CA 1
ATOM 762 C C . ASN A 1 95 ? 11.148 40.594 3.652 1 98.56 95 ASN A C 1
ATOM 764 O O . ASN A 1 95 ? 12.227 40.75 4.23 1 98.56 95 ASN A O 1
ATOM 768 N N . THR A 1 96 ? 10.125 40.031 4.246 1 98.75 96 THR A N 1
ATOM 769 C CA . THR A 1 96 ? 10.164 39.531 5.613 1 98.75 96 THR A CA 1
ATOM 770 C C . THR A 1 96 ? 10.125 38 5.629 1 98.75 96 THR A C 1
ATOM 772 O O . THR A 1 96 ? 9.391 37.375 4.852 1 98.75 96 THR A O 1
ATOM 775 N N . ASP A 1 97 ? 10.906 37.344 6.52 1 98.62 97 ASP A N 1
ATOM 776 C CA . ASP A 1 97 ? 10.906 35.906 6.676 1 98.62 97 ASP A CA 1
ATOM 777 C C . ASP A 1 97 ? 9.555 35.406 7.168 1 98.62 97 ASP A C 1
ATOM 779 O O . ASP A 1 97 ? 8.875 36.094 7.941 1 98.62 97 ASP A O 1
ATOM 783 N N . VAL A 1 98 ? 9.211 34.219 6.715 1 98.81 98 VAL A N 1
ATOM 784 C CA . VAL A 1 98 ? 7.926 33.625 7.07 1 98.81 98 VAL A CA 1
ATOM 785 C C . VAL A 1 98 ? 8.141 32.219 7.637 1 98.81 98 VAL A C 1
ATOM 787 O O . VAL A 1 98 ? 8.914 31.453 7.086 1 98.81 98 VAL A O 1
ATOM 790 N N . ILE A 1 99 ? 7.535 31.922 8.75 1 98.56 99 ILE A N 1
ATOM 791 C CA . ILE A 1 99 ? 7.324 30.562 9.242 1 98.56 99 ILE A CA 1
ATOM 792 C C . ILE A 1 99 ? 5.848 30.203 9.133 1 98.56 99 ILE A C 1
ATOM 794 O O . ILE A 1 99 ? 4.988 30.875 9.695 1 98.56 99 ILE A O 1
ATOM 798 N N . THR A 1 100 ? 5.57 29.156 8.398 1 98.44 100 THR A N 1
ATOM 799 C CA . THR A 1 100 ? 4.172 28.797 8.203 1 98.44 100 THR A CA 1
ATOM 800 C C . THR A 1 100 ? 3.918 27.375 8.688 1 98.44 100 THR A C 1
ATOM 802 O O . THR A 1 100 ? 4.777 26.5 8.555 1 98.44 100 THR A O 1
ATOM 805 N N . GLU A 1 101 ? 2.773 27.156 9.234 1 96.94 101 GLU A N 1
ATOM 806 C CA . GLU A 1 101 ? 2.295 25.812 9.516 1 96.94 101 GLU A CA 1
ATOM 807 C C . GLU A 1 101 ? 2.027 25.031 8.234 1 96.94 101 GLU A C 1
ATOM 809 O O . GLU A 1 101 ? 1.923 25.625 7.156 1 96.94 101 GLU A O 1
ATOM 814 N N . LYS A 1 102 ? 2.016 23.75 8.438 1 95.75 102 LYS A N 1
ATOM 815 C CA . LYS A 1 102 ? 1.595 22.922 7.312 1 95.75 102 LYS A CA 1
ATOM 816 C C . LYS A 1 102 ? 0.074 22.875 7.203 1 95.75 102 LYS A C 1
ATOM 818 O O . LYS A 1 102 ? -0.63 22.984 8.211 1 95.75 102 LYS A O 1
ATOM 823 N N . PRO A 1 103 ? -0.498 22.656 6.098 1 97.81 103 PRO A N 1
ATOM 824 C CA . PRO A 1 103 ? 0.182 22.781 4.805 1 97.81 103 PRO A CA 1
ATOM 825 C C . PRO A 1 103 ? 0.56 24.234 4.484 1 97.81 103 PRO A C 1
ATOM 827 O O . PRO A 1 103 ? -0.084 25.156 4.969 1 97.81 103 PRO A O 1
ATOM 830 N N . MET A 1 104 ? 1.571 24.406 3.66 1 98.5 104 MET A N 1
ATOM 831 C CA . MET A 1 104 ? 2.006 25.75 3.277 1 98.5 104 MET A CA 1
ATOM 832 C C . MET A 1 104 ? 0.866 26.531 2.631 1 98.5 104 MET A C 1
ATOM 834 O O . MET A 1 104 ? 0.647 27.703 2.949 1 98.5 104 MET A O 1
ATOM 838 N N . VAL A 1 105 ? 0.214 25.891 1.749 1 98.31 105 VAL A N 1
ATOM 839 C CA . VAL A 1 105 ? -0.963 26.359 1.027 1 98.31 105 VAL A CA 1
ATOM 840 C C . VAL A 1 105 ? -1.844 25.172 0.643 1 98.31 105 VAL A C 1
ATOM 842 O O . VAL A 1 105 ? -1.539 24.031 0.988 1 98.31 105 VAL A O 1
ATOM 845 N N . THR A 1 106 ? -2.988 25.422 -0.086 1 97.88 106 THR A N 1
ATOM 846 C CA . THR A 1 106 ? -3.938 24.328 -0.271 1 97.88 106 THR A CA 1
ATOM 847 C C . THR A 1 106 ? -3.965 23.875 -1.729 1 97.88 106 THR A C 1
ATOM 849 O O . THR A 1 106 ? -4.57 22.844 -2.055 1 97.88 106 THR A O 1
ATOM 852 N N . THR A 1 107 ? -3.326 24.656 -2.654 1 97.25 107 THR A N 1
ATOM 853 C CA . THR A 1 107 ? -3.287 24.297 -4.07 1 97.25 107 THR A CA 1
ATOM 854 C C . THR A 1 107 ? -1.886 24.5 -4.637 1 97.25 107 THR A C 1
ATOM 856 O O . THR A 1 107 ? -1.102 25.281 -4.109 1 97.25 107 THR A O 1
ATOM 859 N N . VAL A 1 108 ? -1.644 23.812 -5.711 1 97.56 108 VAL A N 1
ATOM 860 C CA . VAL A 1 108 ? -0.364 23.984 -6.391 1 97.56 108 VAL A CA 1
ATOM 861 C C . VAL A 1 108 ? -0.288 25.375 -7.027 1 97.56 108 VAL A C 1
ATOM 863 O O . VAL A 1 108 ? 0.783 25.984 -7.074 1 97.56 108 VAL A O 1
ATOM 866 N N . GLN A 1 109 ? -1.4 25.859 -7.477 1 96.94 109 GLN A N 1
ATOM 867 C CA . GLN A 1 109 ? -1.44 27.219 -7.988 1 96.94 109 GLN A CA 1
ATOM 868 C C . GLN A 1 109 ? -0.945 28.219 -6.941 1 96.94 109 GLN A C 1
ATOM 870 O O . GLN A 1 109 ? -0.129 29.078 -7.246 1 96.94 109 GLN A O 1
ATOM 875 N N . ASP A 1 110 ? -1.457 28.062 -5.754 1 97.88 110 ASP A N 1
ATOM 876 C CA . ASP A 1 110 ? -1.024 28.938 -4.664 1 97.88 110 ASP A CA 1
ATOM 877 C C . ASP A 1 110 ? 0.44 28.688 -4.309 1 97.88 110 ASP A C 1
ATOM 879 O O . ASP A 1 110 ? 1.161 29.609 -3.934 1 97.88 110 ASP A O 1
ATOM 883 N N . ALA A 1 111 ? 0.875 27.453 -4.387 1 97.94 111 ALA A N 1
ATOM 884 C CA . ALA A 1 111 ? 2.281 27.141 -4.145 1 97.94 111 ALA A CA 1
ATOM 885 C C . ALA A 1 111 ? 3.182 27.875 -5.133 1 97.94 111 ALA A C 1
ATOM 887 O O . ALA A 1 111 ? 4.238 28.391 -4.758 1 97.94 111 ALA A O 1
ATOM 888 N N . ASN A 1 112 ? 2.773 27.906 -6.332 1 97.19 112 ASN A N 1
ATOM 889 C CA . ASN A 1 112 ? 3.512 28.641 -7.352 1 97.19 112 ASN A CA 1
ATOM 890 C C . ASN A 1 112 ? 3.613 30.125 -7.004 1 97.19 112 ASN A C 1
ATOM 892 O O . ASN A 1 112 ? 4.668 30.734 -7.184 1 97.19 112 ASN A O 1
ATOM 896 N N . ARG A 1 113 ? 2.529 30.656 -6.57 1 97.75 113 ARG A N 1
ATOM 897 C CA . ARG A 1 113 ? 2.531 32.062 -6.164 1 97.75 113 ARG A CA 1
ATOM 898 C C . ARG A 1 113 ? 3.557 32.312 -5.062 1 97.75 113 ARG A C 1
ATOM 900 O O . ARG A 1 113 ? 4.262 33.312 -5.082 1 97.75 113 ARG A O 1
ATOM 907 N N . VAL A 1 114 ? 3.629 31.406 -4.172 1 98.62 114 VAL A N 1
ATOM 908 C CA . VAL A 1 114 ? 4.578 31.547 -3.07 1 98.62 114 VAL A CA 1
ATOM 909 C C . VAL A 1 114 ? 6.004 31.438 -3.604 1 98.62 114 VAL A C 1
ATOM 911 O O . VAL A 1 114 ? 6.863 32.25 -3.254 1 98.62 114 VAL A O 1
ATOM 914 N N . LEU A 1 115 ? 6.25 30.438 -4.418 1 98.06 115 LEU A N 1
ATOM 915 C CA . LEU A 1 115 ? 7.586 30.234 -4.965 1 98.06 115 LEU A CA 1
ATOM 916 C C . LEU A 1 115 ? 8.031 31.453 -5.762 1 98.06 115 LEU A C 1
ATOM 918 O O . LEU A 1 115 ? 9.18 31.891 -5.645 1 98.06 115 LEU A O 1
ATOM 922 N N . GLU A 1 116 ? 7.172 32.031 -6.504 1 97.81 116 GLU A N 1
ATOM 923 C CA . GLU A 1 116 ? 7.477 33.219 -7.297 1 97.81 116 GLU A CA 1
ATOM 924 C C . GLU A 1 116 ? 7.762 34.406 -6.402 1 97.81 116 GLU A C 1
ATOM 926 O O . GLU A 1 116 ? 8.703 35.156 -6.652 1 97.81 116 GLU A O 1
ATOM 931 N N . ALA A 1 117 ? 6.922 34.562 -5.445 1 98.62 117 ALA A N 1
ATOM 932 C CA . ALA A 1 117 ? 7.109 35.656 -4.516 1 98.62 117 ALA A CA 1
ATOM 933 C C . ALA A 1 117 ? 8.438 35.531 -3.771 1 98.62 117 ALA A C 1
ATOM 935 O O . ALA A 1 117 ? 9.133 36.531 -3.557 1 98.62 117 ALA A O 1
ATOM 936 N N . GLU A 1 118 ? 8.742 34.312 -3.354 1 98.75 118 GLU A N 1
ATOM 937 C CA . GLU A 1 118 ? 9.984 34.125 -2.621 1 98.75 118 GLU A CA 1
ATOM 938 C C . GLU A 1 118 ? 11.203 34.438 -3.492 1 98.75 118 GLU A C 1
ATOM 940 O O . GLU A 1 118 ? 12.188 35 -3.01 1 98.75 118 GLU A O 1
ATOM 945 N N . ALA A 1 119 ? 11.133 34.094 -4.758 1 98.19 119 ALA A N 1
ATOM 946 C CA . ALA A 1 119 ? 12.227 34.312 -5.691 1 98.19 119 ALA A CA 1
ATOM 947 C C . ALA A 1 119 ? 12.508 35.812 -5.828 1 98.19 119 ALA A C 1
ATOM 949 O O . ALA A 1 119 ? 13.641 36.219 -6.121 1 98.19 119 ALA A O 1
ATOM 950 N N . LYS A 1 120 ? 11.547 36.688 -5.555 1 98.31 120 LYS A N 1
ATOM 951 C CA . LYS A 1 120 ? 11.664 38.125 -5.723 1 98.31 120 LYS A CA 1
ATOM 952 C C . LYS A 1 120 ? 11.906 38.812 -4.379 1 98.31 120 LYS A C 1
ATOM 954 O O . LYS A 1 120 ? 11.992 40.031 -4.312 1 98.31 120 LYS A O 1
ATOM 959 N N . SER A 1 121 ? 11.992 38.031 -3.352 1 98.62 121 SER A N 1
ATOM 960 C CA . SER A 1 121 ? 12.062 38.594 -2.004 1 98.62 121 SER A CA 1
ATOM 961 C C . SER A 1 121 ? 13.414 38.312 -1.356 1 98.62 121 SER A C 1
ATOM 963 O O . SER A 1 121 ? 14.078 37.344 -1.699 1 98.62 121 SER A O 1
ATOM 965 N N . GLU A 1 122 ? 13.758 39.156 -0.408 1 98.44 122 GLU A N 1
ATOM 966 C CA . GLU A 1 122 ? 14.883 38.844 0.474 1 98.44 122 GLU A CA 1
ATOM 967 C C . GLU A 1 122 ? 14.461 37.906 1.595 1 98.44 122 GLU A C 1
ATOM 969 O O . GLU A 1 122 ? 15.305 37.25 2.223 1 98.44 122 GLU A O 1
ATOM 974 N N . GLY A 1 123 ? 13.219 37.844 1.86 1 98.38 123 GLY A N 1
ATOM 975 C CA . GLY A 1 123 ? 12.672 36.969 2.865 1 98.38 123 GLY A CA 1
ATOM 976 C C . GLY A 1 123 ? 12.578 35.531 2.389 1 98.38 123 GLY A C 1
ATOM 977 O O . GLY A 1 123 ? 12.5 35.25 1.186 1 98.38 123 GLY A O 1
ATOM 978 N N . LYS A 1 124 ? 12.523 34.594 3.373 1 98.19 124 LYS A N 1
ATOM 979 C CA . LYS A 1 124 ? 12.445 33.156 3.084 1 98.19 124 LYS A CA 1
ATOM 980 C C . LYS A 1 124 ? 11.258 32.5 3.799 1 98.19 124 LYS A C 1
ATOM 982 O O . LYS A 1 124 ? 10.844 32.969 4.859 1 98.19 124 LYS A O 1
ATOM 987 N N . VAL A 1 125 ? 10.789 31.5 3.129 1 98.75 125 VAL A N 1
ATOM 988 C CA . VAL A 1 125 ? 9.688 30.75 3.713 1 98.75 125 VAL A CA 1
ATOM 989 C C . VAL A 1 125 ? 10.211 29.469 4.352 1 98.75 125 VAL A C 1
ATOM 991 O O . VAL A 1 125 ? 10.984 28.719 3.734 1 98.75 125 VAL A O 1
ATOM 994 N N . THR A 1 126 ? 9.867 29.234 5.582 1 98.25 126 THR A N 1
ATOM 995 C CA . THR A 1 126 ? 10.094 27.969 6.277 1 98.25 126 THR A CA 1
ATOM 996 C C . THR A 1 126 ? 8.773 27.297 6.625 1 98.25 126 THR A C 1
ATOM 998 O O . THR A 1 126 ? 7.887 27.922 7.207 1 98.25 126 THR A O 1
ATOM 1001 N N . VAL A 1 127 ? 8.617 26.047 6.227 1 98.25 127 VAL A N 1
ATOM 1002 C CA . VAL A 1 127 ? 7.406 25.281 6.52 1 98.25 127 VAL A CA 1
ATOM 1003 C C . VAL A 1 127 ? 7.637 24.391 7.727 1 98.25 127 VAL A C 1
ATOM 1005 O O . VAL A 1 127 ? 8.617 23.641 7.773 1 98.25 127 VAL A O 1
ATOM 1008 N N . ALA A 1 128 ? 6.73 24.375 8.672 1 96 128 ALA A N 1
ATOM 1009 C CA . ALA A 1 128 ? 6.902 23.672 9.938 1 96 128 ALA A CA 1
ATOM 1010 C C . ALA A 1 128 ? 6.504 22.203 9.797 1 96 128 ALA A C 1
ATOM 1012 O O . ALA A 1 128 ? 5.516 21.766 10.383 1 96 128 ALA A O 1
ATOM 1013 N N . PHE A 1 129 ? 7.34 21.438 9.211 1 96 129 PHE A N 1
ATOM 1014 C CA . PHE A 1 129 ? 7.156 19.984 9.125 1 96 129 PHE A CA 1
ATOM 1015 C C . PHE A 1 129 ? 7.758 19.297 10.352 1 96 129 PHE A C 1
ATOM 1017 O O . PHE A 1 129 ? 8.906 18.859 10.312 1 96 129 PHE A O 1
ATOM 1024 N N . ASN A 1 130 ? 6.961 19.109 11.328 1 93.5 130 ASN A N 1
ATOM 1025 C CA . ASN A 1 130 ? 7.41 18.625 12.625 1 93.5 130 ASN A CA 1
ATOM 1026 C C . ASN A 1 130 ? 7.785 17.141 12.562 1 93.5 130 ASN A C 1
ATOM 1028 O O . ASN A 1 130 ? 8.625 16.688 13.344 1 93.5 130 ASN A O 1
ATOM 1032 N N . TYR A 1 131 ? 7.238 16.406 11.609 1 94.06 131 TYR A N 1
ATOM 1033 C CA . TYR A 1 131 ? 7.453 14.961 11.539 1 94.06 131 TYR A CA 1
ATOM 1034 C C . TYR A 1 131 ? 8.898 14.641 11.188 1 94.06 131 TYR A C 1
ATOM 1036 O O . TYR A 1 131 ? 9.406 13.57 11.531 1 94.06 131 TYR A O 1
ATOM 1044 N N . ARG A 1 132 ? 9.594 15.578 10.5 1 95.88 132 ARG A N 1
ATOM 1045 C CA . ARG A 1 132 ? 11 15.359 10.164 1 95.88 132 ARG A CA 1
ATOM 1046 C C . ARG A 1 132 ? 11.844 15.219 11.422 1 95.88 132 ARG A C 1
ATOM 1048 O O . ARG A 1 132 ? 12.914 14.609 11.398 1 95.88 132 ARG A O 1
ATOM 1055 N N . TYR A 1 133 ? 11.359 15.766 12.523 1 93.31 133 TYR A N 1
ATOM 1056 C CA . TYR A 1 133 ? 12.195 15.922 13.711 1 93.31 133 TYR A CA 1
ATOM 1057 C C . TYR A 1 133 ? 11.992 14.758 14.672 1 93.31 133 TYR A C 1
ATOM 1059 O O . TYR A 1 133 ? 12.703 14.648 15.68 1 93.31 133 TYR A O 1
ATOM 1067 N N . SER A 1 134 ? 10.992 13.883 14.414 1 92.31 134 SER A N 1
ATOM 1068 C CA . SER A 1 134 ? 10.859 12.672 15.219 1 92.31 134 SER A CA 1
ATOM 1069 C C . SER A 1 134 ? 12.164 11.883 15.242 1 92.31 134 SER A C 1
ATOM 1071 O O . SER A 1 134 ? 12.828 11.742 14.211 1 92.31 134 SER A O 1
ATOM 1073 N N . PRO A 1 135 ? 12.531 11.359 16.469 1 92 135 PRO A N 1
ATOM 1074 C CA . PRO A 1 135 ? 13.773 10.578 16.516 1 92 135 PRO A CA 1
ATOM 1075 C C . PRO A 1 135 ? 13.766 9.383 15.578 1 92 135 PRO A C 1
ATOM 1077 O O . PRO A 1 135 ? 14.805 9.031 15.016 1 92 135 PRO A O 1
ATOM 1080 N N . PHE A 1 136 ? 12.648 8.75 15.422 1 94.81 136 PHE A N 1
ATOM 1081 C CA . PHE A 1 136 ? 12.547 7.617 14.516 1 94.81 136 PHE A CA 1
ATOM 1082 C C . PHE A 1 136 ? 12.766 8.055 13.07 1 94.81 136 PHE A C 1
ATOM 1084 O O . PHE A 1 136 ? 13.523 7.414 12.328 1 94.81 136 PHE A O 1
ATOM 1091 N N . HIS A 1 137 ? 12.172 9.148 12.695 1 96.62 137 HIS A N 1
ATOM 1092 C CA . HIS A 1 137 ? 12.273 9.609 11.312 1 96.62 137 HIS A CA 1
ATOM 1093 C C . HIS A 1 137 ? 13.672 10.125 11.008 1 96.62 137 HIS A C 1
ATOM 1095 O O . HIS A 1 137 ? 14.195 9.906 9.906 1 96.62 137 HIS A O 1
ATOM 1101 N N . ARG A 1 138 ? 14.289 10.781 11.953 1 94.75 138 ARG A N 1
ATOM 1102 C CA . ARG A 1 138 ? 15.656 11.242 11.773 1 94.75 138 ARG A CA 1
ATOM 1103 C C . ARG A 1 138 ? 16.609 10.07 11.625 1 94.75 138 ARG A C 1
ATOM 1105 O O . ARG A 1 138 ? 17.5 10.086 10.766 1 94.75 138 ARG A O 1
ATOM 1112 N N . LYS A 1 139 ? 16.391 9.07 12.484 1 95.44 139 LYS A N 1
ATOM 1113 C CA . LYS A 1 139 ? 17.266 7.898 12.414 1 95.44 139 LYS A CA 1
ATOM 1114 C C . LYS A 1 139 ? 17.125 7.195 11.062 1 95.44 139 LYS A C 1
ATOM 1116 O O . LYS A 1 139 ? 18.125 6.758 10.484 1 95.44 139 LYS A O 1
ATOM 1121 N N . ILE A 1 140 ? 15.945 7.082 10.586 1 97.88 140 ILE A N 1
ATOM 1122 C CA . ILE A 1 140 ? 15.703 6.488 9.273 1 97.88 140 ILE A CA 1
ATOM 1123 C C . ILE A 1 140 ? 16.422 7.305 8.195 1 97.88 140 ILE A C 1
ATOM 1125 O O . ILE A 1 140 ? 17.078 6.746 7.316 1 97.88 140 ILE A O 1
ATOM 1129 N N . LYS A 1 141 ? 16.297 8.633 8.242 1 97.69 141 LYS A N 1
ATOM 1130 C CA . LYS A 1 141 ? 17 9.508 7.301 1 97.69 141 LYS A CA 1
ATOM 1131 C C . LYS A 1 141 ? 18.5 9.266 7.332 1 97.69 141 LYS A C 1
ATOM 1133 O O . LYS A 1 141 ? 19.141 9.141 6.281 1 97.69 141 LYS A O 1
ATOM 1138 N N . GLU A 1 142 ? 19.062 9.188 8.516 1 96.5 142 GLU A N 1
ATOM 1139 C CA . GLU A 1 142 ? 20.484 8.953 8.68 1 96.5 142 GLU A CA 1
ATOM 1140 C C . GLU A 1 142 ? 20.906 7.617 8.062 1 96.5 142 GLU A C 1
ATOM 1142 O O . GLU A 1 142 ? 21.938 7.531 7.406 1 96.5 142 GLU A O 1
ATOM 1147 N N . MET A 1 143 ? 20.109 6.613 8.297 1 97.38 143 MET A N 1
ATOM 1148 C CA . MET A 1 143 ? 20.391 5.293 7.75 1 97.38 143 MET A CA 1
ATOM 1149 C C . MET A 1 143 ? 20.422 5.324 6.227 1 97.38 143 MET A C 1
ATOM 1151 O O . MET A 1 143 ? 21.297 4.711 5.605 1 97.38 143 MET A O 1
ATOM 1155 N N . ILE A 1 144 ? 19.5 6.023 5.625 1 97.94 144 ILE A N 1
ATOM 1156 C CA . ILE A 1 144 ? 19.422 6.133 4.172 1 97.94 144 ILE A CA 1
ATOM 1157 C C . ILE A 1 144 ? 20.625 6.934 3.652 1 97.94 144 ILE A C 1
ATOM 1159 O O . ILE A 1 144 ? 21.266 6.539 2.68 1 97.94 144 ILE A O 1
ATOM 1163 N N . LEU A 1 145 ? 20.953 8.047 4.305 1 97 145 LEU A N 1
ATOM 1164 C CA . LEU A 1 145 ? 22.078 8.891 3.918 1 97 145 LEU A CA 1
ATOM 1165 C C . LEU A 1 145 ? 23.391 8.117 4.008 1 97 145 LEU A C 1
ATOM 1167 O O . LEU A 1 145 ? 24.297 8.336 3.203 1 97 145 LEU A O 1
ATOM 1171 N N . ASP A 1 146 ? 23.438 7.223 4.992 1 96.69 146 ASP A N 1
ATOM 1172 C CA . ASP A 1 146 ? 24.656 6.43 5.211 1 96.69 146 ASP A CA 1
ATOM 1173 C C . ASP A 1 146 ? 24.75 5.293 4.199 1 96.69 146 ASP A C 1
ATOM 1175 O O . ASP A 1 146 ? 25.734 4.547 4.195 1 96.69 146 ASP A O 1
ATOM 1179 N N . GLY A 1 147 ? 23.719 5.117 3.404 1 96.62 147 GLY A N 1
ATOM 1180 C CA . GLY A 1 147 ? 23.75 4.105 2.361 1 96.62 147 GLY A CA 1
ATOM 1181 C C . GLY A 1 147 ? 23.453 2.713 2.873 1 96.62 147 GLY A C 1
ATOM 1182 O O . GLY A 1 147 ? 23.766 1.72 2.213 1 96.62 147 GLY A O 1
ATOM 1183 N N . LYS A 1 148 ? 22.797 2.621 4.039 1 95.94 148 LYS A N 1
ATOM 1184 C CA . LYS A 1 148 ? 22.578 1.33 4.688 1 95.94 148 LYS A CA 1
ATOM 1185 C C . LYS A 1 148 ? 21.734 0.412 3.803 1 95.94 148 LYS A C 1
ATOM 1187 O O . LYS A 1 148 ? 21.906 -0.809 3.832 1 95.94 148 LYS A O 1
ATOM 1192 N N . ILE A 1 149 ? 20.844 0.987 2.992 1 97.56 149 ILE A N 1
ATOM 1193 C CA . ILE A 1 149 ? 19.953 0.122 2.227 1 97.56 149 ILE A CA 1
ATOM 1194 C C . ILE A 1 149 ? 20.188 0.333 0.732 1 97.56 149 ILE A C 1
ATOM 1196 O O . ILE A 1 149 ? 19.375 -0.074 -0.095 1 97.56 149 ILE A O 1
ATOM 1200 N N . GLY A 1 150 ? 21.25 0.963 0.306 1 97.31 150 GLY A N 1
ATOM 1201 C CA . GLY A 1 150 ? 21.5 1.241 -1.1 1 97.31 150 GLY A CA 1
ATOM 1202 C C . GLY A 1 150 ? 20.5 2.217 -1.697 1 97.31 150 GLY A C 1
ATOM 1203 O O . GLY A 1 150 ? 20.031 3.131 -1.015 1 97.31 150 GLY A O 1
ATOM 1204 N N . ARG A 1 151 ? 20.312 2.105 -3.002 1 97.69 151 ARG A N 1
ATOM 1205 C CA . ARG A 1 151 ? 19.312 2.936 -3.662 1 97.69 151 ARG A CA 1
ATOM 1206 C C . ARG A 1 151 ? 17.906 2.51 -3.268 1 97.69 151 ARG A C 1
ATOM 1208 O O . ARG A 1 151 ? 17.547 1.335 -3.385 1 97.69 151 ARG A O 1
ATOM 1215 N N . VAL A 1 152 ? 17.094 3.445 -2.812 1 98.62 152 VAL A N 1
ATOM 1216 C CA . VAL A 1 152 ? 15.719 3.105 -2.439 1 98.62 152 VAL A CA 1
ATOM 1217 C C . VAL A 1 152 ? 14.922 2.742 -3.688 1 98.62 152 VAL A C 1
ATOM 1219 O O . VAL A 1 152 ? 14.914 3.492 -4.664 1 98.62 152 VAL A O 1
ATOM 1222 N N . THR A 1 153 ? 14.25 1.564 -3.631 1 98.44 153 THR A N 1
ATOM 1223 C CA . THR A 1 153 ? 13.5 1.092 -4.785 1 98.44 153 THR A CA 1
ATOM 1224 C C . THR A 1 153 ? 12 1.323 -4.586 1 98.44 153 THR A C 1
ATOM 1226 O O . THR A 1 153 ? 11.281 1.61 -5.543 1 98.44 153 THR A O 1
ATOM 1229 N N . SER A 1 154 ? 11.547 1.163 -3.369 1 98.69 154 SER A N 1
ATOM 1230 C CA . SER A 1 154 ? 10.125 1.356 -3.113 1 98.69 154 SER A CA 1
ATOM 1231 C C . SER A 1 154 ? 9.859 1.64 -1.638 1 98.69 154 SER A C 1
ATOM 1233 O O . SER A 1 154 ? 10.688 1.317 -0.782 1 98.69 154 SER A O 1
ATOM 1235 N N . VAL A 1 155 ? 8.766 2.318 -1.36 1 98.88 155 VAL A N 1
ATOM 1236 C CA . VAL A 1 155 ? 8.273 2.621 -0.021 1 98.88 155 VAL A CA 1
ATOM 1237 C C . VAL A 1 155 ? 6.816 2.174 0.108 1 98.88 155 VAL A C 1
ATOM 1239 O O . VAL A 1 155 ? 6.004 2.416 -0.787 1 98.88 155 VAL A O 1
ATOM 1242 N N . ASP A 1 156 ? 6.504 1.388 1.137 1 98.75 156 ASP A N 1
ATOM 1243 C CA . ASP A 1 156 ? 5.129 1.133 1.549 1 98.75 156 ASP A CA 1
ATOM 1244 C C . ASP A 1 156 ? 4.762 1.962 2.777 1 98.75 156 ASP A C 1
ATOM 1246 O O . ASP A 1 156 ? 5.402 1.848 3.824 1 98.75 156 ASP A O 1
ATOM 1250 N N . LEU A 1 157 ? 3.811 2.803 2.596 1 98.81 157 LEU A N 1
ATOM 1251 C CA . LEU A 1 157 ? 3.357 3.629 3.709 1 98.81 157 LEU A CA 1
ATOM 1252 C C . LEU A 1 157 ? 1.84 3.572 3.846 1 98.81 157 LEU A C 1
ATOM 1254 O O . LEU A 1 157 ? 1.116 4.145 3.027 1 98.81 157 LEU A O 1
ATOM 1258 N N . ASN A 1 158 ? 1.35 2.9 4.863 1 98.56 158 ASN A N 1
ATOM 1259 C CA . ASN A 1 158 ? -0.069 2.801 5.191 1 98.56 158 ASN A CA 1
ATOM 1260 C C . ASN A 1 158 ? -0.402 3.557 6.477 1 98.56 158 ASN A C 1
ATOM 1262 O O . ASN A 1 158 ? 0.029 3.162 7.562 1 98.56 158 ASN A O 1
ATOM 1266 N N . TRP A 1 159 ? -1.139 4.613 6.336 1 97.69 159 TRP A N 1
ATOM 1267 C CA . TRP A 1 159 ? -1.478 5.461 7.477 1 97.69 159 TRP A CA 1
ATOM 1268 C C . TRP A 1 159 ? -2.922 5.238 7.91 1 97.69 159 TRP A C 1
ATOM 1270 O O . TRP A 1 159 ? -3.797 4.996 7.074 1 97.69 159 TRP A O 1
ATOM 1280 N N . TYR A 1 160 ? -3.201 5.289 9.172 1 96.25 160 TYR A N 1
ATOM 1281 C CA . TYR A 1 160 ? -4.543 5.133 9.727 1 96.25 160 TYR A CA 1
ATOM 1282 C C . TYR A 1 160 ? -4.832 6.199 10.773 1 96.25 160 TYR A C 1
ATOM 1284 O O . TYR A 1 160 ? -4.047 6.387 11.711 1 96.25 160 TYR A O 1
ATOM 1292 N N . ILE A 1 161 ? -5.82 6.883 10.578 1 96.56 161 ILE A N 1
ATOM 1293 C CA . ILE A 1 161 ? -6.328 7.879 11.508 1 96.56 161 ILE A CA 1
ATOM 1294 C C . ILE A 1 161 ? -7.492 7.297 12.312 1 96.56 161 ILE A C 1
ATOM 1296 O O . ILE A 1 161 ? -8.414 6.711 11.734 1 96.56 161 ILE A O 1
ATOM 1300 N N . ASP A 1 162 ? -7.484 7.426 13.594 1 95.19 162 ASP A N 1
ATOM 1301 C CA . ASP A 1 162 ? -8.477 6.734 14.406 1 95.19 162 ASP A CA 1
ATOM 1302 C C . ASP A 1 162 ? -9.812 7.473 14.391 1 95.19 162 ASP A C 1
ATOM 1304 O O . ASP A 1 162 ? -9.938 8.531 13.766 1 95.19 162 ASP A O 1
ATOM 1308 N N . THR A 1 163 ? -10.812 6.945 15.055 1 93.62 163 THR A N 1
ATOM 1309 C CA . THR A 1 163 ? -12.18 7.453 15.078 1 93.62 163 THR A CA 1
ATOM 1310 C C . THR A 1 163 ? -12.25 8.789 15.812 1 93.62 163 THR A C 1
ATOM 1312 O O . THR A 1 163 ? -13.148 9.594 15.57 1 93.62 163 THR A O 1
ATOM 1315 N N . TYR A 1 164 ? -11.266 9.062 16.719 1 91.44 164 TYR A N 1
ATOM 1316 C CA . TYR A 1 164 ? -11.219 10.336 17.422 1 91.44 164 TYR A CA 1
ATOM 1317 C C . TYR A 1 164 ? -10.766 11.461 16.5 1 91.44 164 TYR A C 1
ATOM 1319 O O . TYR A 1 164 ? -11.516 12.398 16.234 1 91.44 164 TYR A O 1
ATOM 1327 N N . HIS A 1 165 ? -9.617 11.234 15.984 1 93.19 165 HIS A N 1
ATOM 1328 C CA . HIS A 1 165 ? -8.977 12.227 15.133 1 93.19 165 HIS A CA 1
ATOM 1329 C C . HIS A 1 165 ? -9.781 12.461 13.859 1 93.19 165 HIS A C 1
ATOM 1331 O O . HIS A 1 165 ? -9.992 13.602 13.453 1 93.19 165 HIS A O 1
ATOM 1337 N N . GLY A 1 166 ? -10.227 11.414 13.273 1 95.25 166 GLY A N 1
ATOM 1338 C CA . GLY A 1 166 ? -11.023 11.547 12.062 1 95.25 166 GLY A CA 1
ATOM 1339 C C . GLY A 1 166 ? -12.32 12.297 12.281 1 95.25 166 GLY A C 1
ATOM 1340 O O . GLY A 1 166 ? -12.648 13.203 11.516 1 95.25 166 GLY A O 1
ATOM 1341 N N . ALA A 1 167 ? -13 11.953 13.312 1 94.56 167 ALA A N 1
ATOM 1342 C CA . ALA A 1 167 ? -14.258 12.641 13.602 1 94.56 167 ALA A CA 1
ATOM 1343 C C . ALA A 1 167 ? -14.023 14.125 13.875 1 94.56 167 ALA A C 1
ATOM 1345 O O . ALA A 1 167 ? -14.758 14.977 13.375 1 94.56 167 ALA A O 1
ATOM 1346 N N . SER A 1 168 ? -13.023 14.375 14.648 1 93.62 168 SER A N 1
ATOM 1347 C CA . SER A 1 168 ? -12.688 15.766 14.945 1 93.62 168 SER A CA 1
ATOM 1348 C C . SER A 1 168 ? -12.398 16.547 13.672 1 93.62 168 SER A C 1
ATOM 1350 O O . SER A 1 168 ? -12.82 17.703 13.531 1 93.62 168 SER A O 1
ATOM 1352 N N . TYR A 1 169 ? -11.711 15.969 12.766 1 95.56 169 TYR A N 1
ATOM 1353 C CA . TYR A 1 169 ? -11.359 16.562 11.484 1 95.56 169 TYR A CA 1
ATOM 1354 C C . TYR A 1 169 ? -12.609 16.953 10.703 1 95.56 169 TYR A C 1
ATOM 1356 O O . TYR A 1 169 ? -12.703 18.062 10.18 1 95.56 169 TYR A O 1
ATOM 1364 N N . PHE A 1 170 ? -13.602 16.109 10.68 1 97 170 PHE A N 1
ATOM 1365 C CA . PHE A 1 170 ? -14.773 16.266 9.82 1 97 170 PHE A CA 1
ATOM 1366 C C . PHE A 1 170 ? -15.828 17.125 10.508 1 97 170 PHE A C 1
ATOM 1368 O O . PHE A 1 170 ? -16.844 17.469 9.898 1 97 170 PHE A O 1
ATOM 1375 N N . LYS A 1 171 ? -15.562 17.562 11.781 1 95.81 171 LYS A N 1
ATOM 1376 C CA . LYS A 1 171 ? -16.453 18.5 12.477 1 95.81 171 LYS A CA 1
ATOM 1377 C C . LYS A 1 171 ? -16.125 19.938 12.102 1 95.81 171 LYS A C 1
ATOM 1379 O O . LYS A 1 171 ? -16.922 20.844 12.344 1 95.81 171 LYS A O 1
ATOM 1384 N N . ARG A 1 172 ? -14.953 20.094 11.547 1 94.75 172 ARG A N 1
ATOM 1385 C CA . ARG A 1 172 ? -14.414 21.438 11.398 1 94.75 172 ARG A CA 1
ATOM 1386 C C . ARG A 1 172 ? -14.328 21.828 9.93 1 94.75 172 ARG A C 1
ATOM 1388 O O . ARG A 1 172 ? -14.797 21.109 9.055 1 94.75 172 ARG A O 1
ATOM 1395 N N . TRP A 1 173 ? -13.766 23.047 9.703 1 94.25 173 TRP A N 1
ATOM 1396 C CA . TRP A 1 173 ? -13.688 23.609 8.359 1 94.25 173 TRP A CA 1
ATOM 1397 C C . TRP A 1 173 ? -12.883 22.703 7.434 1 94.25 173 TRP A C 1
ATOM 1399 O O . TRP A 1 173 ? -13.008 22.797 6.211 1 94.25 173 TRP A O 1
ATOM 1409 N N . ASN A 1 174 ? -12.125 21.781 7.965 1 95.56 174 ASN A N 1
ATOM 1410 C CA . ASN A 1 174 ? -11.273 20.875 7.199 1 95.56 174 ASN A CA 1
ATOM 1411 C C . ASN A 1 174 ? -12.094 19.969 6.289 1 95.56 174 ASN A C 1
ATOM 1413 O O . ASN A 1 174 ? -11.562 19.406 5.324 1 95.56 174 ASN A O 1
ATOM 1417 N N . ARG A 1 175 ? -13.398 19.812 6.582 1 96.56 175 ARG A N 1
ATOM 1418 C CA . ARG A 1 175 ? -14.297 18.891 5.895 1 96.56 175 ARG A CA 1
ATOM 1419 C C . ARG A 1 175 ? -14.602 19.375 4.48 1 96.56 175 ARG A C 1
ATOM 1421 O O . ARG A 1 175 ? -15.18 18.656 3.676 1 96.56 175 ARG A O 1
ATOM 1428 N N . SER A 1 176 ? -14.203 20.656 4.246 1 96.75 176 SER A N 1
ATOM 1429 C CA . SER A 1 176 ? -14.461 21.297 2.957 1 96.75 176 SER A CA 1
ATOM 1430 C C . SER A 1 176 ? -13.18 21.438 2.146 1 96.75 176 SER A C 1
ATOM 1432 O O . SER A 1 176 ? -12.219 22.062 2.609 1 96.75 176 SER A O 1
ATOM 1434 N N . ARG A 1 177 ? -13.203 21 0.884 1 97.12 177 ARG A N 1
ATOM 1435 C CA . ARG A 1 177 ? -12.023 21.062 0.034 1 97.12 177 ARG A CA 1
ATOM 1436 C C . ARG A 1 177 ? -11.602 22.516 -0.221 1 97.12 177 ARG A C 1
ATOM 1438 O O . ARG A 1 177 ? -10.406 22.797 -0.33 1 97.12 177 ARG A O 1
ATOM 1445 N N . GLN A 1 178 ? -12.516 23.391 -0.281 1 96.25 178 GLN A N 1
ATOM 1446 C CA . GLN A 1 178 ? -12.242 24.797 -0.554 1 96.25 178 GLN A CA 1
ATOM 1447 C C . GLN A 1 178 ? -11.32 25.391 0.507 1 96.25 178 GLN A C 1
ATOM 1449 O O . GLN A 1 178 ? -10.516 26.281 0.211 1 96.25 178 GLN A O 1
ATOM 1454 N N . PHE A 1 179 ? -11.414 24.844 1.758 1 96.88 179 PHE A N 1
ATOM 1455 C CA . PHE A 1 179 ? -10.672 25.438 2.859 1 96.88 179 PHE A CA 1
ATOM 1456 C C . PHE A 1 179 ? -9.391 24.672 3.137 1 96.88 179 PHE A C 1
ATOM 1458 O O . PHE A 1 179 ? -8.375 25.25 3.51 1 96.88 179 PHE A O 1
ATOM 1465 N N . SER A 1 180 ? -9.438 23.312 2.941 1 97.31 180 SER A N 1
ATOM 1466 C CA . SER A 1 180 ? -8.328 22.5 3.416 1 97.31 180 SER A CA 1
ATOM 1467 C C . SER A 1 180 ? -7.574 21.859 2.252 1 97.31 180 SER A C 1
ATOM 1469 O O . SER A 1 180 ? -6.465 21.359 2.428 1 97.31 180 SER A O 1
ATOM 1471 N N . GLY A 1 181 ? -8.109 21.906 1.048 1 97.06 181 GLY A N 1
ATOM 1472 C CA . GLY A 1 181 ? -7.57 21.141 -0.065 1 97.06 181 GLY A CA 1
ATOM 1473 C C . GLY A 1 181 ? -7.918 19.672 -0.005 1 97.06 181 GLY A C 1
ATOM 1474 O O . GLY A 1 181 ? -7.68 18.938 -0.963 1 97.06 181 GLY A O 1
ATOM 1475 N N . GLY A 1 182 ? -8.547 19.25 1.109 1 97.19 182 GLY A N 1
ATOM 1476 C CA . GLY A 1 182 ? -8.867 17.859 1.323 1 97.19 182 GLY A CA 1
ATOM 1477 C C . GLY A 1 182 ? -7.855 17.141 2.205 1 97.19 182 GLY A C 1
ATOM 1478 O O . GLY A 1 182 ? -6.773 17.672 2.471 1 97.19 182 GLY A O 1
ATOM 1479 N N . LEU A 1 183 ? -8.227 15.906 2.594 1 96.06 183 LEU A N 1
ATOM 1480 C CA . LEU A 1 183 ? -7.363 15.109 3.459 1 96.06 183 LEU A CA 1
ATOM 1481 C C . LEU A 1 183 ? -6.02 14.844 2.787 1 96.06 183 LEU A C 1
ATOM 1483 O O . LEU A 1 183 ? -4.984 14.789 3.459 1 96.06 183 LEU A O 1
ATOM 1487 N N . SER A 1 184 ? -6.023 14.664 1.5 1 97.56 184 SER A N 1
ATOM 1488 C CA . SER A 1 184 ? -4.812 14.359 0.742 1 97.56 184 SER A CA 1
ATOM 1489 C C . SER A 1 184 ? -3.828 15.523 0.778 1 97.56 184 SER A C 1
ATOM 1491 O O . SER A 1 184 ? -2.631 15.336 0.551 1 97.56 184 SER A O 1
ATOM 1493 N N . VAL A 1 185 ? -4.328 16.719 1.061 1 97.94 185 VAL A N 1
ATOM 1494 C CA . VAL A 1 185 ? -3.465 17.891 1.164 1 97.94 185 VAL A CA 1
ATOM 1495 C C . VAL A 1 185 ? -3.205 18.219 2.633 1 97.94 185 VAL A C 1
ATOM 1497 O O . VAL A 1 185 ? -2.07 18.125 3.105 1 97.94 185 VAL A O 1
ATOM 1500 N N . HIS A 1 186 ? -4.215 18.375 3.391 1 97.19 186 HIS A N 1
ATOM 1501 C CA . HIS A 1 186 ? -4.098 18.859 4.762 1 97.19 186 HIS A CA 1
ATOM 1502 C C . HIS A 1 186 ? -3.359 17.859 5.641 1 97.19 186 HIS A C 1
ATOM 1504 O O . HIS A 1 186 ? -2.512 18.234 6.449 1 97.19 186 HIS A O 1
ATOM 1510 N N . LYS A 1 187 ? -3.752 16.609 5.527 1 95.75 187 LYS A N 1
ATOM 1511 C CA . LYS A 1 187 ? -3.154 15.594 6.387 1 95.75 187 LYS A CA 1
ATOM 1512 C C . LYS A 1 187 ? -1.981 14.906 5.691 1 95.75 187 LYS A C 1
ATOM 1514 O O . LYS A 1 187 ? -0.894 14.797 6.262 1 95.75 187 LYS A O 1
ATOM 1519 N N . SER A 1 188 ? -2.092 14.508 4.473 1 97.56 188 SER A N 1
ATOM 1520 C CA . SER A 1 188 ? -1.115 13.68 3.783 1 97.56 188 SER A CA 1
ATOM 1521 C C . SER A 1 188 ? 0.128 14.477 3.406 1 97.56 188 SER A C 1
ATOM 1523 O O . SER A 1 188 ? 1.17 13.898 3.09 1 97.56 188 SER A O 1
ATOM 1525 N N . THR A 1 189 ? -0.004 15.805 3.41 1 97.25 189 THR A N 1
ATOM 1526 C CA . THR A 1 189 ? 1.172 16.609 3.104 1 97.25 189 THR A CA 1
ATOM 1527 C C . THR A 1 189 ? 2.332 16.25 4.027 1 97.25 189 THR A C 1
ATOM 1529 O O . THR A 1 189 ? 3.49 16.25 3.605 1 97.25 189 THR A O 1
ATOM 1532 N N . HIS A 1 190 ? 2.047 15.906 5.293 1 95.06 190 HIS A N 1
ATOM 1533 C CA . HIS A 1 190 ? 3.066 15.461 6.234 1 95.06 190 HIS A CA 1
ATOM 1534 C C . HIS A 1 190 ? 3.729 14.172 5.762 1 95.06 190 HIS A C 1
ATOM 1536 O O . HIS A 1 190 ? 4.941 14.008 5.898 1 95.06 190 HIS A O 1
ATOM 1542 N N . HIS A 1 191 ? 2.932 13.344 5.258 1 98.12 191 HIS A N 1
ATOM 1543 C CA . HIS A 1 191 ? 3.412 12.023 4.852 1 98.12 191 HIS A CA 1
ATOM 1544 C C . HIS A 1 191 ? 4.293 12.125 3.607 1 98.12 191 HIS A C 1
ATOM 1546 O O . HIS A 1 191 ? 5.383 11.547 3.568 1 98.12 191 HIS A O 1
ATOM 1552 N N . PHE A 1 192 ? 3.799 12.898 2.676 1 98.69 192 PHE A N 1
ATOM 1553 C CA . PHE A 1 192 ? 4.531 13.039 1.423 1 98.69 192 PHE A CA 1
ATOM 1554 C C . PHE A 1 192 ? 5.812 13.836 1.629 1 98.69 192 PHE A C 1
ATOM 1556 O O . PHE A 1 192 ? 6.84 13.531 1.018 1 98.69 192 PHE A O 1
ATOM 1563 N N . ASP A 1 193 ? 5.746 14.828 2.488 1 98.44 193 ASP A N 1
ATOM 1564 C CA . ASP A 1 193 ? 6.973 15.547 2.824 1 98.44 193 ASP A CA 1
ATOM 1565 C C . ASP A 1 193 ? 8.023 14.594 3.404 1 98.44 193 ASP A C 1
ATOM 1567 O O . ASP A 1 193 ? 9.195 14.664 3.045 1 98.44 193 ASP A O 1
ATOM 1571 N N . LEU A 1 194 ? 7.609 13.719 4.293 1 98.06 194 LEU A N 1
ATOM 1572 C CA . LEU A 1 194 ? 8.516 12.766 4.922 1 98.06 194 LEU A CA 1
ATOM 1573 C C . LEU A 1 194 ? 9.156 11.859 3.879 1 98.06 194 LEU A C 1
ATOM 1575 O O . LEU A 1 194 ? 10.375 11.672 3.875 1 98.06 194 LEU A O 1
ATOM 1579 N N . VAL A 1 195 ? 8.344 11.328 3.027 1 98.75 195 VAL A N 1
ATOM 1580 C CA . VAL A 1 195 ? 8.844 10.406 2.018 1 98.75 195 VAL A CA 1
ATOM 1581 C C . VAL A 1 195 ? 9.797 11.141 1.075 1 98.75 195 VAL A C 1
ATOM 1583 O O . VAL A 1 195 ? 10.891 10.648 0.771 1 98.75 195 VAL A O 1
ATOM 1586 N N . ASN A 1 196 ? 9.383 12.367 0.615 1 98.56 196 ASN A N 1
ATOM 1587 C CA . ASN A 1 196 ? 10.266 13.18 -0.221 1 98.56 196 ASN A CA 1
ATOM 1588 C C . ASN A 1 196 ? 11.617 13.414 0.448 1 98.56 196 ASN A C 1
ATOM 1590 O O . ASN A 1 196 ? 12.664 13.273 -0.189 1 98.56 196 ASN A O 1
ATOM 1594 N N . TRP A 1 197 ? 11.516 13.711 1.707 1 98.38 197 TRP A N 1
ATOM 1595 C CA . TRP A 1 197 ? 12.703 14.055 2.486 1 98.38 197 TRP A CA 1
ATOM 1596 C C . TRP A 1 197 ? 13.586 12.828 2.691 1 98.38 197 TRP A C 1
ATOM 1598 O O . TRP A 1 197 ? 14.812 12.906 2.549 1 98.38 197 TRP A O 1
ATOM 1608 N N . TRP A 1 198 ? 12.992 11.664 2.992 1 98.56 198 TRP A N 1
ATOM 1609 C CA . TRP A 1 198 ? 13.766 10.43 3.131 1 98.56 198 TRP A CA 1
ATOM 1610 C C . TRP A 1 198 ? 14.461 10.07 1.824 1 98.56 198 TRP A C 1
ATOM 1612 O O . TRP A 1 198 ? 15.656 9.766 1.817 1 98.56 198 TRP A O 1
ATOM 1622 N N . LEU A 1 199 ? 13.773 10.18 0.744 1 98.25 199 LEU A N 1
ATOM 1623 C CA . LEU A 1 199 ? 14.273 9.719 -0.549 1 98.25 199 LEU A CA 1
ATOM 1624 C C . LEU A 1 199 ? 15.281 10.711 -1.127 1 98.25 199 LEU A C 1
ATOM 1626 O O . LEU A 1 199 ? 16.172 10.32 -1.884 1 98.25 199 LEU A O 1
ATOM 1630 N N . GLY A 1 200 ? 15.117 11.992 -0.775 1 97.38 200 GLY A N 1
ATOM 1631 C CA . GLY A 1 200 ? 15.867 13.023 -1.481 1 97.38 200 GLY A CA 1
ATOM 1632 C C . GLY A 1 200 ? 15.508 13.117 -2.951 1 97.38 200 GLY A C 1
ATOM 1633 O O . GLY A 1 200 ? 16.375 13.336 -3.797 1 97.38 200 GLY A O 1
ATOM 1634 N N . GLN A 1 201 ? 14.312 12.719 -3.289 1 97.56 201 GLN A N 1
ATOM 1635 C CA . GLN A 1 201 ? 13.758 12.758 -4.637 1 97.56 201 GLN A CA 1
ATOM 1636 C C . GLN A 1 201 ? 12.484 13.602 -4.684 1 97.56 201 GLN A C 1
ATOM 1638 O O . GLN A 1 201 ? 11.875 13.867 -3.645 1 97.56 201 GLN A O 1
ATOM 1643 N N . ASN A 1 202 ? 12.125 14.039 -5.832 1 97.88 202 ASN A N 1
ATOM 1644 C CA . ASN A 1 202 ? 10.852 14.711 -6.039 1 97.88 202 ASN A CA 1
ATOM 1645 C C . ASN A 1 202 ? 9.828 13.789 -6.695 1 97.88 202 ASN A C 1
ATOM 1647 O O . ASN A 1 202 ? 10.18 12.984 -7.559 1 97.88 202 ASN A O 1
ATOM 1651 N N . PRO A 1 203 ? 8.594 13.891 -6.191 1 98.56 203 PRO A N 1
ATOM 1652 C CA . PRO A 1 203 ? 7.555 13.125 -6.891 1 98.56 203 PRO A CA 1
ATOM 1653 C C . PRO A 1 203 ? 7.371 13.562 -8.344 1 98.56 203 PRO A C 1
ATOM 1655 O O . PRO A 1 203 ? 7.445 14.75 -8.641 1 98.56 203 PRO A O 1
ATOM 1658 N N . GLU A 1 204 ? 7.172 12.594 -9.211 1 98.38 204 GLU A N 1
ATOM 1659 C CA . GLU A 1 204 ? 7.02 12.859 -10.641 1 98.38 204 GLU A CA 1
ATOM 1660 C C . GLU A 1 204 ? 5.566 12.695 -11.078 1 98.38 204 GLU A C 1
ATOM 1662 O O . GLU A 1 204 ? 5.066 13.484 -11.883 1 98.38 204 GLU A O 1
ATOM 1667 N N . GLU A 1 205 ? 4.945 11.695 -10.609 1 98.62 205 GLU A N 1
ATOM 1668 C CA . GLU A 1 205 ? 3.592 11.344 -11.023 1 98.62 205 GLU A CA 1
ATOM 1669 C C . GLU A 1 205 ? 2.855 10.578 -9.922 1 98.62 205 GLU A C 1
ATOM 1671 O O . GLU A 1 205 ? 3.471 9.82 -9.172 1 98.62 205 GLU A O 1
ATOM 1676 N N . VAL A 1 206 ? 1.51 10.828 -9.852 1 98.75 206 VAL A N 1
ATOM 1677 C CA . VAL A 1 206 ? 0.702 10.133 -8.852 1 98.75 206 VAL A CA 1
ATOM 1678 C C . VAL A 1 206 ? -0.601 9.648 -9.492 1 98.75 206 VAL A C 1
ATOM 1680 O O . VAL A 1 206 ? -1.155 10.32 -10.367 1 98.75 206 VAL A O 1
ATOM 1683 N N . PHE A 1 207 ? -1.041 8.477 -9.117 1 98.88 207 PHE A N 1
ATOM 1684 C CA . PHE A 1 207 ? -2.375 7.961 -9.398 1 98.88 207 PHE A CA 1
ATOM 1685 C C . PHE A 1 207 ? -3.049 7.48 -8.117 1 98.88 207 PHE A C 1
ATOM 1687 O O . PHE A 1 207 ? -2.4 6.883 -7.254 1 98.88 207 PHE A O 1
ATOM 1694 N N . ALA A 1 208 ? -4.379 7.758 -8.039 1 98.88 208 ALA A N 1
ATOM 1695 C CA . ALA A 1 208 ? -5.059 7.379 -6.805 1 98.88 208 ALA A CA 1
ATOM 1696 C C . ALA A 1 208 ? -6.516 7.008 -7.07 1 98.88 208 ALA A C 1
ATOM 1698 O O . ALA A 1 208 ? -7.102 7.441 -8.062 1 98.88 208 ALA A O 1
ATOM 1699 N N . TYR A 1 209 ? -7.016 6.137 -6.211 1 98.81 209 TYR A N 1
ATOM 1700 C CA . TYR A 1 209 ? -8.445 5.988 -5.984 1 98.81 209 TYR A CA 1
ATOM 1701 C C . TYR A 1 209 ? -8.844 6.504 -4.605 1 98.81 209 TYR A C 1
ATOM 1703 O O . TYR A 1 209 ? -8.039 6.461 -3.67 1 98.81 209 TYR A O 1
ATOM 1711 N N . GLY A 1 210 ? -10.016 7.047 -4.5 1 98.44 210 GLY A N 1
ATOM 1712 C CA . GLY A 1 210 ? -10.523 7.594 -3.25 1 98.44 210 GLY A CA 1
ATOM 1713 C C . GLY A 1 210 ? -12.023 7.434 -3.088 1 98.44 210 GLY A C 1
ATOM 1714 O O . GLY A 1 210 ? -12.734 7.184 -4.062 1 98.44 210 GLY A O 1
ATOM 1715 N N . ALA A 1 211 ? -12.453 7.477 -1.843 1 98.19 211 ALA A N 1
ATOM 1716 C CA . ALA A 1 211 ? -13.867 7.34 -1.522 1 98.19 211 ALA A CA 1
ATOM 1717 C C . ALA A 1 211 ? -14.195 7.98 -0.176 1 98.19 211 ALA A C 1
ATOM 1719 O O . ALA A 1 211 ? -13.289 8.359 0.57 1 98.19 211 ALA A O 1
ATOM 1720 N N . LEU A 1 212 ? -15.398 8.266 0.014 1 98.12 212 LEU A N 1
ATOM 1721 C CA . LEU A 1 212 ? -15.953 8.664 1.305 1 98.12 212 LEU A CA 1
ATOM 1722 C C . LEU A 1 212 ? -16.781 7.531 1.915 1 98.12 212 LEU A C 1
ATOM 1724 O O . LEU A 1 212 ? -17.922 7.316 1.528 1 98.12 212 LEU A O 1
ATOM 1728 N N . ASN A 1 213 ? -16.203 6.852 2.943 1 98 213 ASN A N 1
ATOM 1729 C CA . ASN A 1 213 ? -16.812 5.617 3.416 1 98 213 ASN A CA 1
ATOM 1730 C C . ASN A 1 213 ? -17.406 5.781 4.812 1 98 213 ASN A C 1
ATOM 1732 O O . ASN A 1 213 ? -18.391 5.137 5.152 1 98 213 ASN A O 1
ATOM 1736 N N . TYR A 1 214 ? -16.828 6.582 5.648 1 97.75 214 TYR A N 1
ATOM 1737 C CA . TYR A 1 214 ? -17.141 6.574 7.07 1 97.75 214 TYR A CA 1
ATOM 1738 C C . TYR A 1 214 ? -17.953 7.812 7.453 1 97.75 214 TYR A C 1
ATOM 1740 O O . TYR A 1 214 ? -18.703 7.785 8.422 1 97.75 214 TYR A O 1
ATOM 1748 N N . TYR A 1 215 ? -17.75 8.828 6.758 1 98.06 215 TYR A N 1
ATOM 1749 C CA . TYR A 1 215 ? -18.391 10.109 7.02 1 98.06 215 TYR A CA 1
ATOM 1750 C C . TYR A 1 215 ? -19.359 10.477 5.895 1 98.06 215 TYR A C 1
ATOM 1752 O O . TYR A 1 215 ? -19.578 9.68 4.98 1 98.06 215 TYR A O 1
ATOM 1760 N N . GLY A 1 216 ? -20.016 11.641 6.016 1 97.5 216 GLY A N 1
ATOM 1761 C CA . GLY A 1 216 ? -20.953 12.055 4.988 1 97.5 216 GLY A CA 1
ATOM 1762 C C . GLY A 1 216 ? -22.328 11.422 5.141 1 97.5 216 GLY A C 1
ATOM 1763 O O . GLY A 1 216 ? -22.547 10.617 6.051 1 97.5 216 GLY A O 1
ATOM 1764 N N . PRO A 1 217 ? -23.203 11.742 4.25 1 96.06 217 PRO A N 1
ATOM 1765 C CA . PRO A 1 217 ? -24.609 11.359 4.418 1 96.06 217 PRO A CA 1
ATOM 1766 C C . PRO A 1 217 ? -24.828 9.859 4.258 1 96.06 217 PRO A C 1
ATOM 1768 O O . PRO A 1 217 ? -25.781 9.312 4.816 1 96.06 217 PRO A O 1
ATOM 1771 N N . ASP A 1 218 ? -24 9.148 3.58 1 94.94 218 ASP A N 1
ATOM 1772 C CA . ASP A 1 218 ? -24.234 7.742 3.258 1 94.94 218 ASP A CA 1
ATOM 1773 C C . ASP A 1 218 ? -23.516 6.824 4.25 1 94.94 218 ASP A C 1
ATOM 1775 O O . ASP A 1 218 ? -23.484 5.605 4.062 1 94.94 218 ASP A O 1
ATOM 1779 N N . SER A 1 219 ? -22.984 7.426 5.289 1 96.75 219 SER A N 1
ATOM 1780 C CA . SER A 1 219 ? -22.281 6.621 6.289 1 96.75 219 SER A CA 1
ATOM 1781 C C . SER A 1 219 ? -23.234 5.652 6.98 1 96.75 219 SER A C 1
ATOM 1783 O O . SER A 1 219 ? -24.344 6.035 7.383 1 96.75 219 SER A O 1
ATOM 1785 N N . GLU A 1 220 ? -22.781 4.41 7.203 1 95.38 220 GLU A N 1
ATOM 1786 C CA . GLU A 1 220 ? -23.562 3.391 7.895 1 95.38 220 GLU A CA 1
ATOM 1787 C C . GLU A 1 220 ? -23.719 3.73 9.375 1 95.38 220 GLU A C 1
ATOM 1789 O O . GLU A 1 220 ? -24.578 3.156 10.055 1 95.38 220 GLU A O 1
ATOM 1794 N N . TRP A 1 221 ? -23 4.695 9.859 1 95.69 221 TRP A N 1
ATOM 1795 C CA . TRP A 1 221 ? -23 5.004 11.289 1 95.69 221 TRP A CA 1
ATOM 1796 C C . TRP A 1 221 ? -23.875 6.215 11.586 1 95.69 221 TRP A C 1
ATOM 1798 O O . TRP A 1 221 ? -24.016 6.621 12.742 1 95.69 221 TRP A O 1
ATOM 1808 N N . ASN A 1 222 ? -24.438 6.812 10.492 1 96.69 222 ASN A N 1
ATOM 1809 C CA . ASN A 1 222 ? -25.328 7.953 10.688 1 96.69 222 ASN A CA 1
ATOM 1810 C C . ASN A 1 222 ? -26.609 7.547 11.406 1 96.69 222 ASN A C 1
ATOM 1812 O O . ASN A 1 222 ? -27.453 6.848 10.836 1 96.69 222 ASN A O 1
ATOM 1816 N N . PRO A 1 223 ? -26.812 8 12.57 1 95.75 223 PRO A N 1
ATOM 1817 C CA . PRO A 1 223 ? -28 7.559 13.312 1 95.75 223 PRO A CA 1
ATOM 1818 C C . PRO A 1 223 ? -29.281 8.234 12.836 1 95.75 223 PRO A C 1
ATOM 1820 O O . PRO A 1 223 ? -30.375 7.805 13.203 1 95.75 223 PRO A O 1
ATOM 1823 N N . LEU A 1 224 ? -29.141 9.289 12.055 1 95.5 224 LEU A N 1
ATOM 1824 C CA . LEU A 1 224 ? -30.297 10.031 11.586 1 95.5 224 LEU A CA 1
ATOM 1825 C C . LEU A 1 224 ? -30.094 10.531 10.164 1 95.5 224 LEU A C 1
ATOM 1827 O O . LEU A 1 224 ? -29.984 11.742 9.93 1 95.5 224 LEU A O 1
ATOM 1831 N N . PRO A 1 225 ? -30.125 9.664 9.148 1 94.44 225 PRO A N 1
ATOM 1832 C CA . PRO A 1 225 ? -29.797 10.016 7.766 1 94.44 225 PRO A CA 1
ATOM 1833 C C . PRO A 1 225 ? -30.797 10.984 7.141 1 94.44 225 PRO A C 1
ATOM 1835 O O . PRO A 1 225 ? -30.469 11.664 6.164 1 94.44 225 PRO A O 1
ATOM 1838 N N . GLU A 1 226 ? -31.922 11.164 7.762 1 94.5 226 GLU A N 1
ATOM 1839 C CA . GLU A 1 226 ? -32.969 11.977 7.176 1 94.5 226 GLU A CA 1
ATOM 1840 C C . GLU A 1 226 ? -32.781 13.453 7.523 1 94.5 226 GLU A C 1
ATOM 1842 O O . GLU A 1 226 ? -33.469 14.32 6.957 1 94.5 226 GLU A O 1
ATOM 1847 N N . GLU A 1 227 ? -31.891 13.758 8.422 1 95.31 227 GLU A N 1
ATOM 1848 C CA . GLU A 1 227 ? -31.688 15.141 8.852 1 95.31 227 GLU A CA 1
ATOM 1849 C C . GLU A 1 227 ? -30.266 15.602 8.57 1 95.31 227 GLU A C 1
ATOM 1851 O O . GLU A 1 227 ? -29.297 14.891 8.867 1 95.31 227 GLU A O 1
ATOM 1856 N N . ASP A 1 228 ? -30.109 16.828 7.965 1 96.06 228 ASP A N 1
ATOM 1857 C CA . ASP A 1 228 ? -28.828 17.438 7.629 1 96.06 228 ASP A CA 1
ATOM 1858 C C . ASP A 1 228 ? -28.594 18.719 8.445 1 96.06 228 ASP A C 1
ATOM 1860 O O . ASP A 1 228 ? -29.516 19.234 9.07 1 96.06 228 ASP A O 1
ATOM 1864 N N . GLY A 1 229 ? -27.312 19.109 8.539 1 95 229 GLY A N 1
ATOM 1865 C CA . GLY A 1 229 ? -26.984 20.391 9.141 1 95 229 GLY A CA 1
ATOM 1866 C C . GLY A 1 229 ? -27.062 20.375 10.656 1 95 229 GLY A C 1
ATOM 1867 O O . GLY A 1 229 ? -27.406 21.375 11.281 1 95 229 GLY A O 1
ATOM 1868 N N . ARG A 1 230 ? -26.766 19.203 11.266 1 94.62 230 ARG A N 1
ATOM 1869 C CA . ARG A 1 230 ? -26.812 19.078 12.719 1 94.62 230 ARG A CA 1
ATOM 1870 C C . ARG A 1 230 ? -25.484 19.5 13.344 1 94.62 230 ARG A C 1
ATOM 1872 O O . ARG A 1 230 ? -24.484 19.625 12.641 1 94.62 230 ARG A O 1
ATOM 1879 N N . PHE A 1 231 ? -25.578 19.781 14.656 1 94.69 231 PHE A N 1
ATOM 1880 C CA . PHE A 1 231 ? -24.406 20.047 15.484 1 94.69 231 PHE A CA 1
ATOM 1881 C C . PHE A 1 231 ? -24.422 19.172 16.734 1 94.69 231 PHE A C 1
ATOM 1883 O O . PHE A 1 231 ? -25.469 18.969 17.344 1 94.69 231 PHE A O 1
ATOM 1890 N N . CYS A 1 232 ? -23.312 18.641 17.125 1 92.62 232 CYS A N 1
ATOM 1891 C CA . CYS A 1 232 ? -23.234 17.688 18.234 1 92.62 232 CYS A CA 1
ATOM 1892 C C . CYS A 1 232 ? -23.828 18.281 19.5 1 92.62 232 CYS A C 1
ATOM 1894 O O . CYS A 1 232 ? -24.547 17.594 20.234 1 92.62 232 CYS A O 1
ATOM 1896 N N . GLY A 1 233 ? -23.531 19.562 19.766 1 88.12 233 GLY A N 1
ATOM 1897 C CA . GLY A 1 233 ? -23.969 20.188 21 1 88.12 233 GLY A CA 1
ATOM 1898 C C . GLY A 1 233 ? -25.469 20.266 21.125 1 88.12 233 GLY A C 1
ATOM 1899 O O . GLY A 1 233 ? -26 20.281 22.234 1 88.12 233 GLY A O 1
ATOM 1900 N N . THR A 1 234 ? -26.172 20.266 20.016 1 90.62 234 THR A N 1
ATOM 1901 C CA . THR A 1 234 ? -27.625 20.422 20.031 1 90.62 234 THR A CA 1
ATOM 1902 C C . THR A 1 234 ? -28.312 19.234 19.375 1 90.62 234 THR A C 1
ATOM 1904 O O . THR A 1 234 ? -29.516 19.266 19.109 1 90.62 234 THR A O 1
ATOM 1907 N N . CYS A 1 235 ? -27.578 18.234 19.141 1 92.81 235 CYS A N 1
ATOM 1908 C CA . CYS A 1 235 ? -28.094 17.078 18.422 1 92.81 235 CYS A CA 1
ATOM 1909 C C . CYS A 1 235 ? -29.016 16.25 19.312 1 92.81 235 CYS A C 1
ATOM 1911 O O . CYS A 1 235 ? -28.641 15.852 20.406 1 92.81 235 CYS A O 1
ATOM 1913 N N . ARG A 1 236 ? -30.125 15.883 18.766 1 92.88 236 ARG A N 1
ATOM 1914 C CA . ARG A 1 236 ? -31.141 15.188 19.547 1 92.88 236 ARG A CA 1
ATOM 1915 C C . ARG A 1 236 ? -30.859 13.695 19.609 1 92.88 236 ARG A C 1
ATOM 1917 O O . ARG A 1 236 ? -31.438 12.977 20.438 1 92.88 236 ARG A O 1
ATOM 1924 N N . VAL A 1 237 ? -30 13.234 18.766 1 93.56 237 VAL A N 1
ATOM 1925 C CA . VAL A 1 237 ? -29.719 11.805 18.766 1 93.56 237 VAL A CA 1
ATOM 1926 C C . VAL A 1 237 ? -28.25 11.57 19.141 1 93.56 237 VAL A C 1
ATOM 1928 O O . VAL A 1 237 ? -27.656 10.57 18.734 1 93.56 237 VAL A O 1
ATOM 1931 N N . LYS A 1 238 ? -27.594 12.492 19.797 1 90 238 LYS A N 1
ATOM 1932 C CA . LYS A 1 238 ? -26.188 12.398 20.125 1 90 238 LYS A CA 1
ATOM 1933 C C . LYS A 1 238 ? -25.891 11.141 20.953 1 90 238 LYS A C 1
ATOM 1935 O O . LYS A 1 238 ? -24.828 10.531 20.812 1 90 238 LYS A O 1
ATOM 1940 N N . GLU A 1 239 ? -26.891 10.648 21.688 1 88.44 239 GLU A N 1
ATOM 1941 C CA . GLU A 1 239 ? -26.688 9.484 22.547 1 88.44 239 GLU A CA 1
ATOM 1942 C C . GLU A 1 239 ? -26.672 8.195 21.734 1 88.44 239 GLU A C 1
ATOM 1944 O O . GLU A 1 239 ? -26.219 7.156 22.219 1 88.44 239 GLU A O 1
ATOM 1949 N N . LYS A 1 240 ? -27.141 8.281 20.547 1 91.75 240 LYS A N 1
ATOM 1950 C CA . LYS A 1 240 ? -27.156 7.117 19.672 1 91.75 240 LYS A CA 1
ATOM 1951 C C . LYS A 1 240 ? -25.984 7.164 18.688 1 91.75 240 LYS A C 1
ATOM 1953 O O . LYS A 1 240 ? -25.828 6.266 17.844 1 91.75 240 LYS A O 1
ATOM 1958 N N . CYS A 1 241 ? -25.234 8.188 18.797 1 94.06 241 CYS A N 1
ATOM 1959 C CA . CYS A 1 241 ? -24.109 8.375 17.891 1 94.06 241 CYS A CA 1
ATOM 1960 C C . CYS A 1 241 ? -22.844 7.766 18.469 1 94.06 241 CYS A C 1
ATOM 1962 O O . CYS A 1 241 ? -22.297 8.273 19.453 1 94.06 241 CYS A O 1
ATOM 1964 N N . HIS A 1 242 ? -22.281 6.734 17.797 1 92.62 242 HIS A N 1
ATOM 1965 C CA . HIS A 1 242 ? -21.109 6.027 18.266 1 92.62 242 HIS A CA 1
ATOM 1966 C C . HIS A 1 242 ? -19.891 6.941 18.297 1 92.62 242 HIS A C 1
ATOM 1968 O O . HIS A 1 242 ? -19.062 6.852 19.219 1 92.62 242 HIS A O 1
ATOM 1974 N N . TYR A 1 243 ? -19.766 7.824 17.328 1 93.06 243 TYR A N 1
ATOM 1975 C CA . TYR A 1 243 ? -18.641 8.742 17.281 1 93.06 243 TYR A CA 1
ATOM 1976 C C . TYR A 1 243 ? -18.688 9.742 18.438 1 93.06 243 TYR A C 1
ATOM 1978 O O . TYR A 1 243 ? -17.672 10.062 19.031 1 93.06 243 TYR A O 1
ATOM 1986 N N . TYR A 1 244 ? -19.906 10.164 18.719 1 89.56 244 TYR A N 1
ATOM 1987 C CA . TYR A 1 244 ? -20.062 11.07 19.859 1 89.56 244 TYR A CA 1
ATOM 1988 C C . TYR A 1 244 ? -19.797 10.367 21.172 1 89.56 244 TYR A C 1
ATOM 1990 O O . TYR A 1 244 ? -19.078 10.891 22.031 1 89.56 244 TYR A O 1
ATOM 1998 N N . SER A 1 245 ? -20.328 9.172 21.281 1 85.31 245 SER A N 1
ATOM 1999 C CA . SER A 1 245 ? -20.219 8.414 22.531 1 85.31 245 SER A CA 1
ATOM 2000 C C . SER A 1 245 ? -18.781 8.039 22.828 1 85.31 245 SER A C 1
ATOM 2002 O O . SER A 1 245 ? -18.391 7.887 24 1 85.31 245 SER A O 1
ATOM 2004 N N . ARG A 1 246 ? -18.047 7.934 21.844 1 81.19 246 ARG A N 1
ATOM 2005 C CA . ARG A 1 246 ? -16.641 7.617 22.031 1 81.19 246 ARG A CA 1
ATOM 2006 C C . ARG A 1 246 ? -15.914 8.742 22.75 1 81.19 246 ARG A C 1
ATOM 2008 O O . ARG A 1 246 ? -15.016 8.484 23.562 1 81.19 246 ARG A O 1
ATOM 2015 N N . TRP A 1 247 ? -16.328 9.875 22.516 1 71.62 247 TRP A N 1
ATOM 2016 C CA . TRP A 1 247 ? -15.703 11.062 23.094 1 71.62 247 TRP A CA 1
ATOM 2017 C C . TRP A 1 247 ? -16.328 11.383 24.453 1 71.62 247 TRP A C 1
ATOM 2019 O O . TRP A 1 247 ? -15.703 12.055 25.281 1 71.62 247 TRP A O 1
ATOM 2029 N N . HIS A 1 248 ? -17.531 10.883 24.531 1 71.56 248 HIS A N 1
ATOM 2030 C CA . HIS A 1 248 ? -18.328 11.305 25.688 1 71.56 248 HIS A CA 1
ATOM 2031 C C . HIS A 1 248 ? -18.938 10.109 26.406 1 71.56 248 HIS A C 1
ATOM 2033 O O . HIS A 1 248 ? -20.141 9.891 26.344 1 71.56 248 HIS A O 1
ATOM 2039 N N . PRO A 1 249 ? -18.047 9.492 27.141 1 67.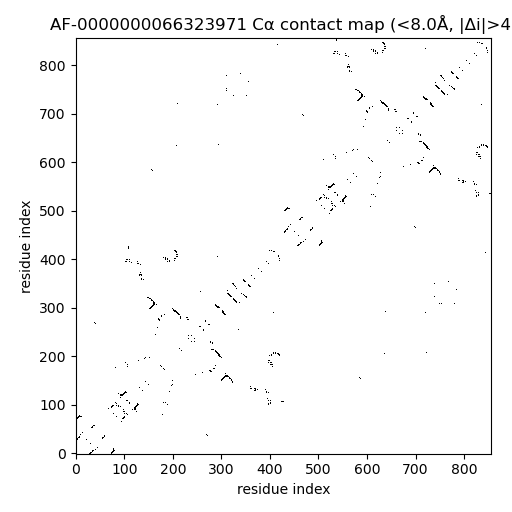56 249 PRO A N 1
ATOM 2040 C CA . PRO A 1 249 ? -18.656 8.375 27.875 1 67.56 249 PRO A CA 1
ATOM 2041 C C . PRO A 1 249 ? -19.719 8.828 28.875 1 67.56 249 PRO A C 1
ATOM 2043 O O . PRO A 1 249 ? -19.656 9.953 29.375 1 67.56 249 PRO A O 1
ATOM 2046 N N . ARG A 1 250 ? -20.75 8.164 29.109 1 64.12 250 ARG A N 1
ATOM 2047 C CA . ARG A 1 250 ? -21.906 8.492 29.938 1 64.12 250 ARG A CA 1
ATOM 2048 C C . ARG A 1 250 ? -21.484 8.789 31.375 1 64.12 250 ARG A C 1
ATOM 2050 O O . ARG A 1 250 ? -22.109 9.609 32.062 1 64.12 250 ARG A O 1
ATOM 2057 N N . SER A 1 251 ? -20.656 7.945 31.812 1 54.41 251 SER A N 1
ATOM 2058 C CA . SER A 1 251 ? -20.281 8.156 33.219 1 54.41 251 SER A CA 1
ATOM 2059 C C . SER A 1 251 ? -19.156 9.18 33.344 1 54.41 251 SER A C 1
ATOM 2061 O O . SER A 1 251 ? -18.969 9.781 34.406 1 54.41 251 SER A O 1
ATOM 2063 N N . SER A 1 252 ? -18.047 9.078 32.469 1 51.19 252 SER A N 1
ATOM 2064 C CA . SER A 1 252 ? -16.719 9.555 32.844 1 51.19 252 SER A CA 1
ATOM 2065 C C . SER A 1 252 ? -16.5 10.984 32.375 1 51.19 252 SER A C 1
ATOM 2067 O O . SER A 1 252 ? -16.875 11.352 31.266 1 51.19 252 SER A O 1
ATOM 2069 N N . LYS A 1 253 ? -16.219 11.922 33.344 1 46.91 253 LYS A N 1
ATOM 2070 C CA . LYS A 1 253 ? -15.602 13.234 33.188 1 46.91 253 LYS A CA 1
ATOM 2071 C C . LYS A 1 253 ? -14.281 13.133 32.406 1 46.91 253 LYS A C 1
ATOM 2073 O O . LYS A 1 253 ? -13.492 14.086 32.406 1 46.91 253 LYS A O 1
ATOM 2078 N N . ALA A 1 254 ? -13.922 11.992 31.859 1 48.59 254 ALA A N 1
ATOM 2079 C CA . ALA A 1 254 ? -12.578 11.844 31.297 1 48.59 254 ALA A CA 1
ATOM 2080 C C . ALA A 1 254 ? -12.43 12.664 30.016 1 48.59 254 ALA A C 1
ATOM 2082 O O . ALA A 1 254 ? -13.273 12.594 29.125 1 48.59 254 ALA A O 1
ATOM 2083 N N . SER A 1 255 ? -11.578 13.594 30.016 1 49.97 255 SER A N 1
ATOM 2084 C CA . SER A 1 255 ? -11.219 14.477 28.906 1 49.97 255 SER A CA 1
ATOM 2085 C C . SER A 1 255 ? -10.32 13.766 27.906 1 49.97 255 SER A C 1
ATOM 2087 O O . SER A 1 255 ? -9.266 13.234 28.266 1 49.97 255 SER A O 1
ATOM 2089 N N . ILE A 1 256 ? -10.852 13.289 26.719 1 50.94 256 ILE A N 1
ATOM 2090 C CA . ILE A 1 256 ? -10.055 12.703 25.641 1 50.94 256 ILE A CA 1
ATOM 2091 C C . ILE A 1 256 ? -9.164 13.773 25.016 1 50.94 256 ILE A C 1
ATOM 2093 O O . ILE A 1 256 ? -9.641 14.859 24.672 1 50.94 256 ILE A O 1
ATOM 2097 N N . LYS A 1 257 ? -7.812 13.562 25 1 51.62 257 LYS A N 1
ATOM 2098 C CA . LYS A 1 257 ? -6.82 14.508 24.5 1 51.62 257 LYS A CA 1
ATOM 2099 C C . LYS A 1 257 ? -6.895 14.633 22.984 1 51.62 257 LYS A C 1
ATOM 2101 O O . LYS A 1 257 ? -6.914 13.625 22.266 1 51.62 257 LYS A O 1
ATOM 2106 N N . ASP A 1 258 ? -7.34 15.75 22.422 1 50.34 258 ASP A N 1
ATOM 2107 C CA . ASP A 1 258 ? -7.219 16.109 21.016 1 50.34 258 ASP A CA 1
ATOM 2108 C C . ASP A 1 258 ? -6.312 17.328 20.828 1 50.34 258 ASP A C 1
ATOM 2110 O O . ASP A 1 258 ? -6.508 18.359 21.484 1 50.34 258 ASP A O 1
ATOM 2114 N N . ASP A 1 259 ? -5.23 17.094 20.125 1 46.69 259 ASP A N 1
ATOM 2115 C CA . ASP A 1 259 ? -4.27 18.172 19.922 1 46.69 259 ASP A CA 1
ATOM 2116 C C . ASP A 1 259 ? -4.918 19.359 19.219 1 46.69 259 ASP A C 1
ATOM 2118 O O . ASP A 1 259 ? -4.324 20.422 19.125 1 46.69 259 ASP A O 1
ATOM 2122 N N . HIS A 1 260 ? -6.137 19.047 18.734 1 46.97 260 HIS A N 1
ATOM 2123 C CA . HIS A 1 260 ? -6.719 20.078 17.875 1 46.97 260 HIS A CA 1
ATOM 2124 C C . HIS A 1 260 ? -7.883 20.781 18.578 1 46.97 260 HIS A C 1
ATOM 2126 O O . HIS A 1 260 ? -8.195 21.938 18.281 1 46.97 260 HIS A O 1
ATOM 2132 N N . LEU A 1 261 ? -8.664 20.047 19.453 1 49.28 261 LEU A N 1
ATOM 2133 C CA . LEU A 1 261 ? -9.836 20.578 20.125 1 49.28 261 LEU A CA 1
ATOM 2134 C C . LEU A 1 261 ? -9.688 20.438 21.641 1 49.28 261 LEU A C 1
ATOM 2136 O O . LEU A 1 261 ? -9.234 19.406 22.141 1 49.28 261 LEU A O 1
ATOM 2140 N N . GLU A 1 262 ? -9.758 21.547 22.312 1 47.84 262 GLU A N 1
ATOM 2141 C CA . GLU A 1 262 ? -9.859 21.453 23.766 1 47.84 262 GLU A CA 1
ATOM 2142 C C . GLU A 1 262 ? -11.18 20.812 24.188 1 47.84 262 GLU A C 1
ATOM 2144 O O . GLU A 1 262 ? -12.195 20.984 23.516 1 47.84 262 GLU A O 1
ATOM 2149 N N . ALA A 1 263 ? -11.102 19.938 25.156 1 50.06 263 ALA A N 1
ATOM 2150 C CA . ALA A 1 263 ? -12.289 19.328 25.75 1 50.06 263 ALA A CA 1
ATOM 2151 C C . ALA A 1 263 ? -13.227 20.406 26.312 1 50.06 263 ALA A C 1
ATOM 2153 O O . ALA A 1 263 ? -12.773 21.375 26.922 1 50.06 263 ALA A O 1
ATOM 2154 N N . GLY A 1 264 ? -14.594 20.438 25.812 1 51.25 264 GLY A N 1
ATOM 2155 C CA . GLY A 1 264 ? -15.656 21.281 26.312 1 51.25 264 GLY A CA 1
ATOM 2156 C C . GLY A 1 264 ? -16.344 22.094 25.234 1 51.25 264 GLY A C 1
ATOM 2157 O O . GLY A 1 264 ? -16.078 21.891 24.047 1 51.25 264 GLY A O 1
ATOM 2158 N N . ASP A 1 265 ? -17.344 22.906 25.656 1 53.88 265 ASP A N 1
ATOM 2159 C CA . ASP A 1 265 ? -18.141 23.75 24.766 1 53.88 265 ASP A CA 1
ATOM 2160 C C . ASP A 1 265 ? -17.25 24.781 24.062 1 53.88 265 ASP A C 1
ATOM 2162 O O . ASP A 1 265 ? -16.719 25.688 24.703 1 53.88 265 ASP A O 1
ATOM 2166 N N . GLN A 1 266 ? -16.844 24.516 22.766 1 63.69 266 GLN A N 1
ATOM 2167 C CA . GLN A 1 266 ? -15.914 25.359 22.016 1 63.69 266 GLN A CA 1
ATOM 2168 C C . GLN A 1 266 ? -16.656 26.453 21.25 1 63.69 266 GLN A C 1
ATOM 2170 O O . GLN A 1 266 ? -16.031 27.312 20.625 1 63.69 266 GLN A O 1
ATOM 2175 N N . SER A 1 267 ? -17.906 26.422 21.375 1 62.38 267 SER A N 1
ATOM 2176 C CA . SER A 1 267 ? -18.688 27.391 20.625 1 62.38 267 SER A CA 1
ATOM 2177 C C . SER A 1 267 ? -18.422 28.812 21.109 1 62.38 267 SER A C 1
ATOM 2179 O O . SER A 1 267 ? -18.562 29.781 20.344 1 62.38 267 SER A O 1
ATOM 2181 N N . SER A 1 268 ? -17.969 28.844 22.234 1 70 268 SER A N 1
ATOM 2182 C CA . SER A 1 268 ? -17.766 30.172 22.797 1 70 268 SER A CA 1
ATOM 2183 C C . SER A 1 268 ? -16.422 30.75 22.391 1 70 268 SER A C 1
ATOM 2185 O O . SER A 1 268 ? -16.156 31.938 22.609 1 70 268 SER A O 1
ATOM 2187 N N . LEU A 1 269 ? -15.789 29.969 21.641 1 78.44 269 LEU A N 1
ATOM 2188 C CA . LEU A 1 269 ? -14.43 30.406 21.344 1 78.44 269 LEU A CA 1
ATOM 2189 C C . LEU A 1 269 ? -14.383 31.172 20.031 1 78.44 269 LEU A C 1
ATOM 2191 O O . LEU A 1 269 ? -13.375 31.797 19.703 1 78.44 269 LEU A O 1
ATOM 2195 N N . TYR A 1 270 ? -15.523 31.203 19.344 1 87.62 270 TYR A N 1
ATOM 2196 C CA . TYR A 1 270 ? -15.555 31.828 18.031 1 87.62 270 TYR A CA 1
ATOM 2197 C C . TYR A 1 270 ? -16.812 32.656 17.859 1 87.62 270 TYR A C 1
ATOM 2199 O O . TYR A 1 270 ? -17.828 32.406 18.516 1 87.62 270 TYR A O 1
ATOM 2207 N N . THR A 1 271 ? -16.734 33.656 17.016 1 86.25 271 THR A N 1
ATOM 2208 C CA . THR A 1 271 ? -17.875 34.531 16.766 1 86.25 271 THR A CA 1
ATOM 2209 C C . THR A 1 271 ? -18.906 33.844 15.891 1 86.25 271 THR A C 1
ATOM 2211 O O . THR A 1 271 ? -20.094 33.781 16.234 1 86.25 271 THR A O 1
ATOM 2214 N N . ALA A 1 272 ? -18.516 33.25 14.781 1 84.56 272 ALA A N 1
ATOM 2215 C CA . ALA A 1 272 ? -19.469 32.719 13.82 1 84.56 272 ALA A CA 1
ATOM 2216 C C . ALA A 1 272 ? -19.016 31.344 13.328 1 84.56 272 ALA A C 1
ATOM 2218 O O . ALA A 1 272 ? -19.328 30.969 12.195 1 84.56 272 ALA A O 1
ATOM 2219 N N . TYR A 1 273 ? -18.297 30.719 14.086 1 87.94 273 TYR A N 1
ATOM 2220 C CA . TYR A 1 273 ? -17.797 29.406 13.711 1 87.94 273 TYR A CA 1
ATOM 2221 C C . TYR A 1 273 ? -18.094 28.375 14.805 1 87.94 273 TYR A C 1
ATOM 2223 O O . TYR A 1 273 ? -17.891 28.641 15.984 1 87.94 273 TYR A O 1
ATOM 2231 N N . ARG A 1 274 ? -18.719 27.234 14.336 1 87.38 274 ARG A N 1
ATOM 2232 C CA . ARG A 1 274 ? -18.984 26.141 15.242 1 87.38 274 ARG A CA 1
ATOM 2233 C C . ARG A 1 274 ? -18.172 24.906 14.875 1 87.38 274 ARG A C 1
ATOM 2235 O O . ARG A 1 274 ? -18.438 24.266 13.852 1 87.38 274 ARG A O 1
ATOM 2242 N N . PRO A 1 275 ? -17.25 24.516 15.773 1 91.19 275 PRO A N 1
ATOM 2243 C CA . PRO A 1 275 ? -16.406 23.359 15.461 1 91.19 275 PRO A CA 1
ATOM 2244 C C . PRO A 1 275 ? -17.016 22.031 15.922 1 91.19 275 PRO A C 1
ATOM 2246 O O . PRO A 1 275 ? -16.312 21.203 16.5 1 91.19 275 PRO A O 1
ATOM 2249 N N . ASP A 1 276 ? -18.391 21.875 15.812 1 93.75 276 ASP A N 1
ATOM 2250 C CA . ASP A 1 276 ? -19.078 20.656 16.219 1 93.75 276 ASP A CA 1
ATOM 2251 C C . ASP A 1 276 ? -20.156 20.266 15.203 1 93.75 276 ASP A C 1
ATOM 2253 O O . ASP A 1 276 ? -21.203 19.766 15.57 1 93.75 276 ASP A O 1
ATOM 2257 N N . ALA A 1 277 ? -19.812 20.672 13.961 1 95.38 277 ALA A N 1
ATOM 2258 C CA . ALA A 1 277 ? -20.75 20.281 12.906 1 95.38 277 ALA A CA 1
ATOM 2259 C C . ALA A 1 277 ? -20.844 18.75 12.797 1 95.38 277 ALA A C 1
ATOM 2261 O O . ALA A 1 277 ? -19.891 18.047 13.125 1 95.38 277 ALA A O 1
ATOM 2262 N N . CYS A 1 278 ? -21.969 18.297 12.336 1 97.44 278 CYS A N 1
ATOM 2263 C CA . CYS A 1 278 ? -22.188 16.859 12.219 1 97.44 278 CYS A CA 1
ATOM 2264 C C . CYS A 1 278 ? -21.281 16.25 11.156 1 97.44 278 CYS A C 1
ATOM 2266 O O . CYS A 1 278 ? -21.203 16.766 10.039 1 97.44 278 CYS A O 1
ATOM 2268 N N . ILE A 1 279 ? -20.703 15.133 11.477 1 98 279 ILE A N 1
ATOM 2269 C CA . ILE A 1 279 ? -19.719 14.516 10.609 1 98 279 ILE A CA 1
ATOM 2270 C C . ILE A 1 279 ? -20.422 13.734 9.492 1 98 279 ILE A C 1
ATOM 2272 O O . ILE A 1 279 ? -19.766 13.164 8.617 1 98 279 ILE A O 1
ATOM 2276 N N . PHE A 1 280 ? -21.734 13.742 9.438 1 98.12 280 PHE A N 1
ATOM 2277 C CA . PHE A 1 280 ? -22.5 13.016 8.438 1 98.12 280 PHE A CA 1
ATOM 2278 C C . PHE A 1 280 ? -23.25 13.977 7.516 1 98.12 280 PHE A C 1
ATOM 2280 O O . PHE A 1 280 ? -24.172 13.586 6.809 1 98.12 280 PHE A O 1
ATOM 2287 N N . ASP A 1 281 ? -22.875 15.227 7.516 1 97.81 281 ASP A N 1
ATOM 2288 C CA . ASP A 1 281 ? -23.547 16.266 6.73 1 97.81 281 ASP A CA 1
ATOM 2289 C C . ASP A 1 281 ? -23.328 16.047 5.234 1 97.81 281 ASP A C 1
ATOM 2291 O O . ASP A 1 281 ? -22.266 15.562 4.816 1 97.81 281 ASP A O 1
ATOM 2295 N N . GLU A 1 282 ? -24.203 16.516 4.383 1 96.88 282 GLU A N 1
ATOM 2296 C CA . GLU A 1 282 ? -24.172 16.375 2.932 1 96.88 282 GLU A CA 1
ATOM 2297 C C . GLU A 1 282 ? -23.125 17.297 2.309 1 96.88 282 GLU A C 1
ATOM 2299 O O . GLU A 1 282 ? -22.641 17.031 1.205 1 96.88 282 GLU A O 1
ATOM 2304 N N . GLU A 1 283 ? -22.75 18.281 3.01 1 96.06 283 GLU A N 1
ATOM 2305 C CA . GLU A 1 283 ? -21.844 19.266 2.438 1 96.06 283 GLU A CA 1
ATOM 2306 C C . GLU A 1 283 ? -20.422 18.734 2.367 1 96.06 283 GLU A C 1
ATOM 2308 O O . GLU A 1 283 ? -19.562 19.312 1.689 1 96.06 283 GLU A O 1
ATOM 2313 N N . ILE A 1 284 ? -20.125 17.641 3.125 1 97.62 284 ILE A N 1
ATOM 2314 C CA . ILE A 1 284 ? -18.781 17.062 3.104 1 97.62 284 ILE A CA 1
ATOM 2315 C C . ILE A 1 284 ? -18.438 16.625 1.685 1 97.62 284 ILE A C 1
ATOM 2317 O O . ILE A 1 284 ? -19.141 15.812 1.088 1 97.62 284 ILE A O 1
ATOM 2321 N N . ASP A 1 285 ? -17.281 17.172 1.167 1 96.69 285 ASP A N 1
ATOM 2322 C CA . ASP A 1 285 ? -16.984 16.953 -0.245 1 96.69 285 ASP A CA 1
ATOM 2323 C C . ASP A 1 285 ? -15.57 16.406 -0.431 1 96.69 285 ASP A C 1
ATOM 2325 O O . ASP A 1 285 ? -14.961 16.609 -1.483 1 96.69 285 ASP A O 1
ATOM 2329 N N . ILE A 1 286 ? -15.008 15.852 0.639 1 97.94 286 ILE A N 1
ATOM 2330 C CA . ILE A 1 286 ? -13.656 15.305 0.536 1 97.94 286 ILE A CA 1
ATOM 2331 C C . ILE A 1 286 ? -13.688 13.805 0.807 1 97.94 286 ILE A C 1
ATOM 2333 O O . ILE A 1 286 ? -14.656 13.289 1.372 1 97.94 286 ILE A O 1
ATOM 2337 N N . GLU A 1 287 ? -12.648 13.094 0.363 1 98.12 287 GLU A N 1
ATOM 2338 C CA . GLU A 1 287 ? -12.516 11.664 0.605 1 98.12 287 GLU A CA 1
ATOM 2339 C C . GLU A 1 287 ? -12.008 11.391 2.016 1 98.12 287 GLU A C 1
ATOM 2341 O O . GLU A 1 287 ? -11.359 12.242 2.625 1 98.12 287 GLU A O 1
ATOM 2346 N N . ASP A 1 288 ? -12.344 10.195 2.564 1 98.31 288 ASP A N 1
ATOM 2347 C CA . ASP A 1 288 ? -11.789 9.766 3.846 1 98.31 288 ASP A CA 1
ATOM 2348 C C . ASP A 1 288 ? -10.938 8.508 3.686 1 98.31 288 ASP A C 1
ATOM 2350 O O . ASP A 1 288 ? -10.438 7.961 4.672 1 98.31 288 ASP A O 1
ATOM 2354 N N . THR A 1 289 ? -10.852 8.023 2.443 1 98.5 289 THR A N 1
ATOM 2355 C CA . THR A 1 289 ? -10.094 6.828 2.1 1 98.5 289 THR A CA 1
ATOM 2356 C C . THR A 1 289 ? -9.359 7.012 0.773 1 98.5 289 THR A C 1
ATOM 2358 O O . THR A 1 289 ? -9.961 7.441 -0.216 1 98.5 289 THR A O 1
ATOM 2361 N N . TYR A 1 290 ? -8.031 6.766 0.787 1 98.75 290 TYR A N 1
ATOM 2362 C CA . TYR A 1 290 ? -7.262 6.801 -0.45 1 98.75 290 TYR A CA 1
ATOM 2363 C C . TYR A 1 290 ? -6.348 5.586 -0.56 1 98.75 290 TYR A C 1
ATOM 2365 O O . TYR A 1 290 ? -5.836 5.094 0.448 1 98.75 290 TYR A O 1
ATOM 2373 N N . VAL A 1 291 ? -6.168 5.078 -1.786 1 98.88 291 VAL A N 1
ATOM 2374 C CA . VAL A 1 291 ? -5.016 4.277 -2.191 1 98.88 291 VAL A CA 1
ATOM 2375 C C . VAL A 1 291 ? -4.309 4.949 -3.365 1 98.88 291 VAL A C 1
ATOM 2377 O O . VAL A 1 291 ? -4.957 5.441 -4.289 1 98.88 291 VAL A O 1
ATOM 2380 N N . ALA A 1 292 ? -2.977 4.992 -3.277 1 98.88 292 ALA A N 1
ATOM 2381 C CA . ALA A 1 292 ? -2.264 5.754 -4.301 1 98.88 292 ALA A CA 1
ATOM 2382 C C . ALA A 1 292 ? -0.921 5.105 -4.629 1 98.88 292 ALA A C 1
ATOM 2384 O O . ALA A 1 292 ? -0.333 4.422 -3.789 1 98.88 292 ALA A O 1
ATOM 2385 N N . ALA A 1 293 ? -0.511 5.254 -5.828 1 98.88 293 ALA A N 1
ATOM 2386 C CA . ALA A 1 293 ? 0.833 4.941 -6.312 1 98.88 293 ALA A CA 1
ATOM 2387 C C . ALA A 1 293 ? 1.55 6.203 -6.785 1 98.88 293 ALA A C 1
ATOM 2389 O O . ALA A 1 293 ? 0.977 7.012 -7.523 1 98.88 293 ALA A O 1
ATOM 2390 N N . VAL A 1 294 ? 2.77 6.371 -6.293 1 98.88 294 VAL A N 1
ATOM 2391 C CA . VAL A 1 294 ? 3.537 7.555 -6.656 1 98.88 294 VAL A CA 1
ATOM 2392 C C . VAL A 1 294 ? 4.875 7.137 -7.262 1 98.88 294 VAL A C 1
ATOM 2394 O O . VAL A 1 294 ? 5.535 6.227 -6.754 1 98.88 294 VAL A O 1
ATOM 2397 N N . LYS A 1 295 ? 5.227 7.777 -8.336 1 98.75 295 LYS A N 1
ATOM 2398 C CA . LYS A 1 295 ? 6.531 7.613 -8.977 1 98.75 295 LYS A CA 1
ATOM 2399 C C . LYS A 1 295 ? 7.434 8.812 -8.688 1 98.75 295 LYS A C 1
ATOM 2401 O O . LYS A 1 295 ? 7 9.961 -8.781 1 98.75 295 LYS A O 1
ATOM 2406 N N . TYR A 1 296 ? 8.633 8.562 -8.305 1 98.75 296 TYR A N 1
ATOM 2407 C CA . TYR A 1 296 ? 9.602 9.625 -8.031 1 98.75 296 TYR A CA 1
ATOM 2408 C C . TYR A 1 296 ? 10.617 9.734 -9.164 1 98.75 296 TYR A C 1
ATOM 2410 O O . TYR A 1 296 ? 10.836 8.781 -9.914 1 98.75 296 TYR A O 1
ATOM 2418 N N . ASP A 1 297 ? 11.305 10.828 -9.25 1 98.06 297 ASP A N 1
ATOM 2419 C CA . ASP A 1 297 ? 12.188 11.133 -10.375 1 98.06 297 ASP A CA 1
ATOM 2420 C C . ASP A 1 297 ? 13.516 10.375 -10.242 1 98.06 297 ASP A C 1
ATOM 2422 O O . ASP A 1 297 ? 14.242 10.219 -11.227 1 98.06 297 ASP A O 1
ATOM 2426 N N . GLY A 1 298 ? 13.789 9.875 -9.078 1 97.44 298 GLY A N 1
ATOM 2427 C CA . GLY A 1 298 ? 14.992 9.086 -8.875 1 97.44 298 GLY A CA 1
ATOM 2428 C C . GLY A 1 298 ? 14.758 7.59 -8.977 1 97.44 298 GLY A C 1
ATOM 2429 O O . GLY A 1 298 ? 15.664 6.793 -8.719 1 97.44 298 GLY A O 1
ATOM 2430 N N . GLY A 1 299 ? 13.531 7.191 -9.258 1 97.5 299 GLY A N 1
ATOM 2431 C CA . GLY A 1 299 ? 13.258 5.789 -9.531 1 97.5 299 GLY A CA 1
ATOM 2432 C C . GLY A 1 299 ? 12.5 5.102 -8.414 1 97.5 299 GLY A C 1
ATOM 2433 O O . GLY A 1 299 ? 11.984 3.994 -8.602 1 97.5 299 GLY A O 1
ATOM 2434 N N . ALA A 1 300 ? 12.375 5.68 -7.27 1 98.69 300 ALA A N 1
ATOM 2435 C CA . ALA A 1 300 ? 11.625 5.074 -6.172 1 98.69 300 ALA A CA 1
ATOM 2436 C C . ALA A 1 300 ? 10.125 5.078 -6.453 1 98.69 300 ALA A C 1
ATOM 2438 O O . ALA A 1 300 ? 9.617 5.977 -7.129 1 98.69 300 ALA A O 1
ATOM 2439 N N . LEU A 1 301 ? 9.469 4.074 -5.984 1 98.88 301 LEU A N 1
ATOM 2440 C CA . LEU A 1 301 ? 8.016 3.975 -6.062 1 98.88 301 LEU A CA 1
ATOM 2441 C C . LEU A 1 301 ? 7.395 3.988 -4.672 1 98.88 301 LEU A C 1
ATOM 2443 O O . LEU A 1 301 ? 7.957 3.43 -3.729 1 98.88 301 LEU A O 1
ATOM 2447 N N . LEU A 1 302 ? 6.25 4.625 -4.543 1 98.88 302 LEU A N 1
ATOM 2448 C CA . LEU A 1 302 ? 5.551 4.668 -3.262 1 98.88 302 LEU A CA 1
ATOM 2449 C C . LEU A 1 302 ? 4.172 4.031 -3.375 1 98.88 302 LEU A C 1
ATOM 2451 O O . LEU A 1 302 ? 3.375 4.41 -4.238 1 98.88 302 LEU A O 1
ATOM 2455 N N . SER A 1 303 ? 3.916 2.986 -2.627 1 98.88 303 SER A N 1
ATOM 2456 C CA . SER A 1 303 ? 2.578 2.477 -2.344 1 98.88 303 SER A CA 1
ATOM 2457 C C . SER A 1 303 ? 1.995 3.119 -1.091 1 98.88 303 SER A C 1
ATOM 2459 O O . SER A 1 303 ? 2.467 2.865 0.02 1 98.88 303 SER A O 1
ATOM 2461 N N . TYR A 1 304 ? 0.972 3.939 -1.283 1 98.88 304 TYR A N 1
ATOM 2462 C CA . TYR A 1 304 ? 0.447 4.75 -0.191 1 98.88 304 TYR A CA 1
ATOM 2463 C C . TYR A 1 304 ? -1.035 4.477 0.03 1 98.88 304 TYR A C 1
ATOM 2465 O O . TYR A 1 304 ? -1.794 4.324 -0.931 1 98.88 304 TYR A O 1
ATOM 2473 N N . SER A 1 305 ? -1.458 4.367 1.303 1 98.81 305 SER A N 1
ATOM 2474 C CA . SER A 1 305 ? -2.875 4.324 1.645 1 98.81 305 SER A CA 1
ATOM 2475 C C . SER A 1 305 ? -3.158 5.094 2.93 1 98.81 305 SER A C 1
ATOM 2477 O O . SER A 1 305 ? -2.275 5.246 3.775 1 98.81 305 SER A O 1
ATOM 2479 N N . ILE A 1 306 ? -4.352 5.598 3.023 1 98.5 306 ILE A N 1
ATOM 2480 C CA . ILE A 1 306 ? -4.773 6.266 4.25 1 98.5 306 ILE A CA 1
ATOM 2481 C C . ILE A 1 306 ? -6.27 6.055 4.465 1 98.5 306 ILE A C 1
ATOM 2483 O O . ILE A 1 306 ? -7.051 6.07 3.51 1 98.5 306 ILE A O 1
ATOM 2487 N N . ILE A 1 307 ? -6.676 5.816 5.691 1 97.56 307 ILE A N 1
ATOM 2488 C CA . ILE A 1 307 ? -8.07 5.738 6.105 1 97.56 307 ILE A CA 1
ATOM 2489 C C . ILE A 1 307 ? -8.305 6.641 7.316 1 97.56 307 ILE A C 1
ATOM 2491 O O . ILE A 1 307 ? -7.441 6.75 8.188 1 97.56 307 ILE A O 1
ATOM 2495 N N . PHE A 1 308 ? -9.453 7.234 7.395 1 96.56 308 PHE A N 1
ATOM 2496 C CA . PHE A 1 308 ? -9.656 8.281 8.391 1 96.56 308 PHE A CA 1
ATOM 2497 C C . PHE A 1 308 ? -10.641 7.836 9.461 1 96.56 308 PHE A C 1
ATOM 2499 O O . PHE A 1 308 ? -11.281 8.664 10.109 1 96.56 308 PHE A O 1
ATOM 2506 N N . SER A 1 309 ? -10.938 6.578 9.57 1 96.62 309 SER A N 1
ATOM 2507 C CA . SER A 1 309 ? -11.711 6.02 10.672 1 96.62 309 SER A CA 1
ATOM 2508 C C . SER A 1 309 ? -11.25 4.602 11.008 1 96.62 309 SER A C 1
ATOM 2510 O O . SER A 1 309 ? -11.906 3.629 10.633 1 96.62 309 SER A O 1
ATOM 2512 N N . ALA A 1 310 ? -10.164 4.527 11.695 1 96.06 310 ALA A N 1
ATOM 2513 C CA . ALA A 1 310 ? -9.562 3.26 12.109 1 96.06 310 ALA A CA 1
ATOM 2514 C C . ALA A 1 310 ? -9.695 3.059 13.617 1 96.06 310 ALA A C 1
ATOM 2516 O O . ALA A 1 310 ? -9.969 4.008 14.359 1 96.06 310 ALA A O 1
ATOM 2517 N N . PRO A 1 311 ? -9.539 1.845 14.102 1 94.31 311 PRO A N 1
ATOM 2518 C CA . PRO A 1 311 ? -9.633 1.57 15.531 1 94.31 311 PRO A CA 1
ATOM 2519 C C . PRO A 1 311 ? -8.484 2.18 16.328 1 94.31 311 PRO A C 1
ATOM 2521 O O . PRO A 1 311 ? -8.602 2.375 17.547 1 94.31 311 PRO A O 1
ATOM 2524 N N . TYR A 1 312 ? -7.379 2.445 15.711 1 93.81 312 TYR A N 1
ATOM 2525 C CA . TYR A 1 312 ? -6.238 3.125 16.312 1 93.81 312 TYR A CA 1
ATOM 2526 C C . TYR A 1 312 ? -5.512 3.988 15.289 1 93.81 312 TYR A C 1
ATOM 2528 O O . TYR A 1 312 ? -5.738 3.855 14.086 1 93.81 312 TYR A O 1
ATOM 2536 N N . GLU A 1 313 ? -4.715 4.879 15.789 1 95.06 313 GLU A N 1
ATOM 2537 C CA . GLU A 1 313 ? -3.971 5.773 14.906 1 95.06 313 GLU A CA 1
ATOM 2538 C C . GLU A 1 313 ? -2.496 5.383 14.836 1 95.06 313 GLU A C 1
ATOM 2540 O O . GLU A 1 313 ? -1.913 4.969 15.844 1 95.06 313 GLU A O 1
ATOM 2545 N N . GLY A 1 314 ? -1.929 5.441 13.602 1 96.06 314 GLY A N 1
ATOM 2546 C CA . GLY A 1 314 ? -0.53 5.105 13.391 1 96.06 314 GLY A CA 1
ATOM 2547 C C . GLY A 1 314 ? -0.192 4.859 11.93 1 96.06 314 GLY A C 1
ATOM 2548 O O . GLY A 1 314 ? -0.841 5.406 11.039 1 96.06 314 GLY A O 1
ATOM 2549 N N . TYR A 1 315 ? 0.938 4.207 11.742 1 97.44 315 TYR A N 1
ATOM 2550 C CA . TYR A 1 315 ? 1.315 3.879 10.375 1 97.44 315 TYR A CA 1
ATOM 2551 C C . TYR A 1 315 ? 2.178 2.623 10.336 1 97.44 315 TYR A C 1
ATOM 2553 O O . TYR A 1 315 ? 2.73 2.207 11.352 1 97.44 315 TYR A O 1
ATOM 2561 N N . ARG A 1 316 ? 2.172 1.981 9.219 1 97.94 316 ARG A N 1
ATOM 2562 C CA . ARG A 1 316 ? 3.121 0.945 8.82 1 97.94 316 ARG A CA 1
ATOM 2563 C C . ARG A 1 316 ? 4.027 1.43 7.695 1 97.94 316 ARG A C 1
ATOM 2565 O O . ARG A 1 316 ? 3.545 1.836 6.637 1 97.94 316 ARG A O 1
ATOM 2572 N N . LEU A 1 317 ? 5.328 1.311 7.992 1 98.44 317 LEU A N 1
ATOM 2573 C CA . LEU A 1 317 ? 6.305 1.838 7.047 1 98.44 317 LEU A CA 1
ATOM 2574 C C . LEU A 1 317 ? 7.32 0.77 6.66 1 98.44 317 LEU A C 1
ATOM 2576 O O . LEU A 1 317 ? 7.828 0.051 7.523 1 98.44 317 LEU A O 1
ATOM 2580 N N . THR A 1 318 ? 7.57 0.655 5.41 1 98.56 318 THR A N 1
ATOM 2581 C CA . THR A 1 318 ? 8.688 -0.121 4.879 1 98.56 318 THR A CA 1
ATOM 2582 C C . THR A 1 318 ? 9.43 0.665 3.803 1 98.56 318 THR A C 1
ATOM 2584 O O . THR A 1 318 ? 8.805 1.275 2.932 1 98.56 318 THR A O 1
ATOM 2587 N N . ILE A 1 319 ? 10.664 0.684 3.883 1 98.75 319 ILE A N 1
ATOM 2588 C CA . ILE A 1 319 ? 11.516 1.246 2.842 1 98.75 319 ILE A CA 1
ATOM 2589 C C . ILE A 1 319 ? 12.453 0.166 2.303 1 98.75 319 ILE A C 1
ATOM 2591 O O . ILE A 1 319 ? 13.273 -0.377 3.043 1 98.75 319 ILE A O 1
ATOM 2595 N N . ASN A 1 320 ? 12.289 -0.121 1.043 1 98.56 320 ASN A N 1
ATOM 2596 C CA . ASN A 1 320 ? 13.117 -1.122 0.374 1 98.56 320 ASN A CA 1
ATOM 2597 C C . ASN A 1 320 ? 14.227 -0.475 -0.446 1 98.56 320 ASN A C 1
ATOM 2599 O O . ASN A 1 320 ? 13.992 0.489 -1.175 1 98.56 320 ASN A O 1
ATOM 2603 N N . GLY A 1 321 ? 15.375 -1 -0.307 1 98.25 321 GLY A N 1
ATOM 2604 C CA . GLY A 1 321 ? 16.5 -0.589 -1.132 1 98.25 321 GLY A CA 1
ATOM 2605 C C . GLY A 1 321 ? 17.234 -1.757 -1.771 1 98.25 321 GLY A C 1
ATOM 2606 O O . GLY A 1 321 ? 16.938 -2.916 -1.465 1 98.25 321 GLY A O 1
ATOM 2607 N N . THR A 1 322 ? 18.109 -1.468 -2.646 1 97.5 322 THR A N 1
ATOM 2608 C CA . THR A 1 322 ? 18.859 -2.48 -3.381 1 97.5 322 THR A CA 1
ATOM 2609 C C . THR A 1 322 ? 19.734 -3.307 -2.436 1 97.5 322 THR A C 1
ATOM 2611 O O . THR A 1 322 ? 20.125 -4.426 -2.766 1 97.5 322 THR A O 1
ATOM 2614 N N . LYS A 1 323 ? 20 -2.781 -1.198 1 96.94 323 LYS A N 1
ATOM 2615 C CA . LYS A 1 323 ? 20.938 -3.486 -0.33 1 96.94 323 LYS A CA 1
ATOM 2616 C C . LYS A 1 323 ? 20.297 -3.818 1.016 1 96.94 323 LYS A C 1
ATOM 2618 O O . LYS A 1 323 ? 20.953 -4.344 1.912 1 96.94 323 LYS A O 1
ATOM 2623 N N . GLY A 1 324 ? 19.062 -3.469 1.15 1 96.75 324 GLY A N 1
ATOM 2624 C CA . GLY A 1 324 ? 18.438 -3.766 2.43 1 96.75 324 GLY A CA 1
ATOM 2625 C C . GLY A 1 324 ? 17.031 -3.188 2.559 1 96.75 324 GLY A C 1
ATOM 2626 O O . GLY A 1 324 ? 16.484 -2.666 1.589 1 96.75 324 GLY A O 1
ATOM 2627 N N . ARG A 1 325 ? 16.516 -3.363 3.783 1 97.81 325 ARG A N 1
ATOM 2628 C CA . ARG A 1 325 ? 15.133 -3.023 4.086 1 97.81 325 ARG A CA 1
ATOM 2629 C C . ARG A 1 325 ? 15.008 -2.443 5.492 1 97.81 325 ARG A C 1
ATOM 2631 O O . ARG A 1 325 ? 15.656 -2.916 6.426 1 97.81 325 ARG A O 1
ATOM 2638 N N . ILE A 1 326 ? 14.195 -1.335 5.586 1 98.44 326 ILE A N 1
ATOM 2639 C CA . ILE A 1 326 ? 13.875 -0.729 6.875 1 98.44 326 ILE A CA 1
ATOM 2640 C C . ILE A 1 326 ? 12.375 -0.84 7.137 1 98.44 326 ILE A C 1
ATOM 2642 O O . ILE A 1 326 ? 11.562 -0.619 6.234 1 98.44 326 ILE A O 1
ATOM 2646 N N . GLU A 1 327 ? 12 -1.255 8.359 1 97.75 327 GLU A N 1
ATOM 2647 C CA . GLU A 1 327 ? 10.602 -1.295 8.773 1 97.75 327 GLU A CA 1
ATOM 2648 C C . GLU A 1 327 ? 10.398 -0.542 10.086 1 97.75 327 GLU A C 1
ATOM 2650 O O . GLU A 1 327 ? 11.25 -0.579 10.969 1 97.75 327 GLU A O 1
ATOM 2655 N N . SER A 1 328 ? 9.32 0.146 10.172 1 97.44 328 SER A N 1
ATOM 2656 C CA . SER A 1 328 ? 8.898 0.759 11.43 1 97.44 328 SER A CA 1
ATOM 2657 C C . SER A 1 328 ? 7.383 0.908 11.492 1 97.44 328 SER A C 1
ATOM 2659 O O . SER A 1 328 ? 6.754 1.296 10.508 1 97.44 328 SER A O 1
ATOM 2661 N N . ASN A 1 329 ? 6.785 0.565 12.594 1 95.38 329 ASN A N 1
ATOM 2662 C CA . ASN A 1 329 ? 5.359 0.721 12.852 1 95.38 329 ASN A CA 1
ATOM 2663 C C . ASN A 1 329 ? 5.098 1.64 14.039 1 95.38 329 ASN A C 1
ATOM 2665 O O . ASN A 1 329 ? 5.742 1.509 15.078 1 95.38 329 ASN A O 1
ATOM 2669 N N . GLU A 1 330 ? 4.16 2.514 13.828 1 94.62 330 GLU A N 1
ATOM 2670 C CA . GLU A 1 330 ? 3.844 3.451 14.898 1 94.62 330 GLU A CA 1
ATOM 2671 C C . GLU A 1 330 ? 2.406 3.273 15.383 1 94.62 330 GLU A C 1
ATOM 2673 O O . GLU A 1 330 ? 1.495 3.078 14.578 1 94.62 330 GLU A O 1
ATOM 2678 N N . PHE A 1 331 ? 2.258 3.24 16.672 1 92.44 331 PHE A N 1
ATOM 2679 C CA . PHE A 1 331 ? 0.979 3.463 17.328 1 92.44 331 PHE A CA 1
ATOM 2680 C C . PHE A 1 331 ? 0.921 4.859 17.938 1 92.44 331 PHE A C 1
ATOM 2682 O O . PHE A 1 331 ? 1.616 5.145 18.922 1 92.44 331 PHE A O 1
ATOM 2689 N N . HIS A 1 332 ? 0.062 5.605 17.312 1 89.5 332 HIS A N 1
ATOM 2690 C CA . HIS A 1 332 ? -0 7.016 17.672 1 89.5 332 HIS A CA 1
ATOM 2691 C C . HIS A 1 332 ? -0.943 7.238 18.844 1 89.5 332 HIS A C 1
ATOM 2693 O O . HIS A 1 332 ? -1.967 6.562 18.969 1 89.5 332 HIS A O 1
ATOM 2699 N N . GLU A 1 333 ? -0.625 8.164 19.734 1 84.81 333 GLU A N 1
ATOM 2700 C CA . GLU A 1 333 ? -1.431 8.57 20.875 1 84.81 333 GLU A CA 1
ATOM 2701 C C . GLU A 1 333 ? -1.854 7.359 21.719 1 84.81 333 GLU A C 1
ATOM 2703 O O . GLU A 1 333 ? -3.027 6.977 21.703 1 84.81 333 GLU A O 1
ATOM 2708 N N . PRO A 1 334 ? -1.046 6.816 22.484 1 81.75 334 PRO A N 1
ATOM 2709 C CA . PRO A 1 334 ? -1.299 5.609 23.266 1 81.75 334 PRO A CA 1
ATOM 2710 C C . PRO A 1 334 ? -2.498 5.754 24.203 1 81.75 334 PRO A C 1
ATOM 2712 O O . PRO A 1 334 ? -3.172 4.766 24.5 1 81.75 334 PRO A O 1
ATOM 2715 N N . SER A 1 335 ? -2.838 6.934 24.594 1 79.75 335 SER A N 1
ATOM 2716 C CA . SER A 1 335 ? -3.924 7.164 25.531 1 79.75 335 SER A CA 1
ATOM 2717 C C . SER A 1 335 ? -5.273 6.805 24.922 1 79.75 335 SER A C 1
ATOM 2719 O O . SER A 1 335 ? -6.25 6.582 25.641 1 79.75 335 SER A O 1
ATOM 2721 N N . ARG A 1 336 ? -5.301 6.656 23.641 1 81.5 336 ARG A N 1
ATOM 2722 C CA . ARG A 1 336 ? -6.551 6.371 22.938 1 81.5 336 ARG A CA 1
ATOM 2723 C C . ARG A 1 336 ? -6.629 4.902 22.531 1 81.5 336 ARG A C 1
ATOM 2725 O O . ARG A 1 336 ? -7.582 4.484 21.875 1 81.5 336 ARG A O 1
ATOM 2732 N N . ILE A 1 337 ? -5.648 4.137 22.938 1 83.81 337 ILE A N 1
ATOM 2733 C CA . ILE A 1 337 ? -5.586 2.74 22.516 1 83.81 337 ILE A CA 1
ATOM 2734 C C . ILE A 1 337 ? -5.852 1.827 23.719 1 83.81 337 ILE A C 1
ATOM 2736 O O . ILE A 1 337 ? -5.023 1.73 24.625 1 83.81 337 ILE A O 1
ATOM 2740 N N . PRO A 1 338 ? -6.953 1.146 23.641 1 78.69 338 PRO A N 1
ATOM 2741 C CA . PRO A 1 338 ? -7.352 0.371 24.828 1 78.69 338 PRO A CA 1
ATOM 2742 C C . PRO A 1 338 ? -6.762 -1.036 24.828 1 78.69 338 PRO A C 1
ATOM 2744 O O . PRO A 1 338 ? -7.281 -1.926 25.516 1 78.69 338 PRO A O 1
ATOM 2747 N N . PHE A 1 339 ? -5.801 -1.368 24.031 1 86.62 339 PHE A N 1
ATOM 2748 C CA . PHE A 1 339 ? -5.188 -2.691 23.984 1 86.62 339 PHE A CA 1
ATOM 2749 C C . PHE A 1 339 ? -3.668 -2.586 24.016 1 86.62 339 PHE A C 1
ATOM 2751 O O . PHE A 1 339 ? -3.109 -1.508 23.797 1 86.62 339 PHE A O 1
ATOM 2758 N N . ALA A 1 340 ? -3.105 -3.738 24.344 1 86 340 ALA A N 1
ATOM 2759 C CA . ALA A 1 340 ? -1.646 -3.783 24.344 1 86 340 ALA A CA 1
ATOM 2760 C C . ALA A 1 340 ? -1.09 -3.686 22.922 1 86 340 ALA A C 1
ATOM 2762 O O . ALA A 1 340 ? -1.664 -4.242 21.984 1 86 340 ALA A O 1
ATOM 2763 N N . PHE A 1 341 ? -0.037 -2.916 22.75 1 88.94 341 PHE A N 1
ATOM 2764 C CA . PHE A 1 341 ? 0.655 -2.775 21.469 1 88.94 341 PHE A CA 1
ATOM 2765 C C . PHE A 1 341 ? 2.164 -2.699 21.688 1 88.94 341 PHE A C 1
ATOM 2767 O O . PHE A 1 341 ? 2.629 -2.32 22.75 1 88.94 341 PHE A O 1
ATOM 2774 N N . PRO A 1 342 ? 2.879 -3.084 20.703 1 87.31 342 PRO A N 1
ATOM 2775 C CA . PRO A 1 342 ? 4.336 -3.084 20.875 1 87.31 342 PRO A CA 1
ATOM 2776 C C . PRO A 1 342 ? 4.934 -1.681 20.812 1 87.31 342 PRO A C 1
ATOM 2778 O O . PRO A 1 342 ? 4.367 -0.789 20.172 1 87.31 342 PRO A O 1
ATOM 2781 N N . GLU A 1 343 ? 6.121 -1.579 21.438 1 89.31 343 GLU A N 1
ATOM 2782 C CA . GLU A 1 343 ? 6.887 -0.344 21.297 1 89.31 343 GLU A CA 1
ATOM 2783 C C . GLU A 1 343 ? 7.41 -0.185 19.875 1 89.31 343 GLU A C 1
ATOM 2785 O O . GLU A 1 343 ? 7.793 -1.167 19.234 1 89.31 343 GLU A O 1
ATOM 2790 N N . GLN A 1 344 ? 7.477 0.997 19.484 1 92.88 344 GLN A N 1
ATOM 2791 C CA . GLN A 1 344 ? 8 1.271 18.156 1 92.88 344 GLN A CA 1
ATOM 2792 C C . GLN A 1 344 ? 9.508 1.063 18.094 1 92.88 344 GLN A C 1
ATOM 2794 O O . GLN A 1 344 ? 10.234 1.494 19 1 92.88 344 GLN A O 1
ATOM 2799 N N . THR A 1 345 ? 9.977 0.361 17.125 1 94.69 345 THR A N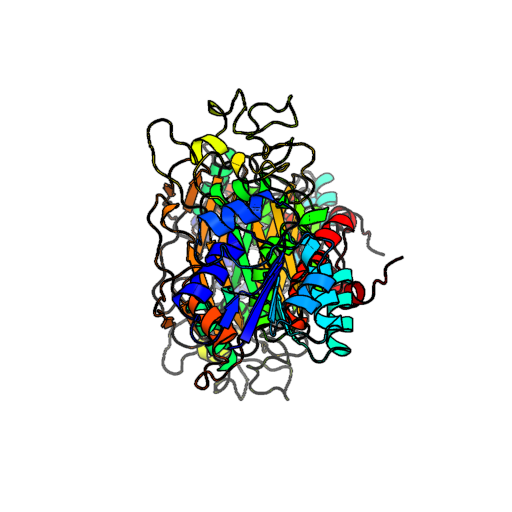 1
ATOM 2800 C CA . THR A 1 345 ? 11.391 0.169 16.812 1 94.69 345 THR A CA 1
ATOM 2801 C C . THR A 1 345 ? 11.648 0.357 15.32 1 94.69 345 THR A C 1
ATOM 2803 O O . THR A 1 345 ? 10.703 0.494 14.539 1 94.69 345 THR A O 1
ATOM 2806 N N . ILE A 1 346 ? 12.906 0.5 14.977 1 96.25 346 ILE A N 1
ATOM 2807 C CA . ILE A 1 346 ? 13.344 0.433 13.586 1 96.25 346 ILE A CA 1
ATOM 2808 C C . ILE A 1 346 ? 14 -0.92 13.32 1 96.25 346 ILE A C 1
ATOM 2810 O O . ILE A 1 346 ? 15.023 -1.255 13.93 1 96.25 346 ILE A O 1
ATOM 2814 N N . GLU A 1 347 ? 13.375 -1.665 12.5 1 97.12 347 GLU A N 1
ATOM 2815 C CA . GLU A 1 347 ? 13.953 -2.938 12.078 1 97.12 347 GLU A CA 1
ATOM 2816 C C . GLU A 1 347 ? 14.758 -2.781 10.789 1 97.12 347 GLU A C 1
ATOM 2818 O O . GLU A 1 347 ? 14.219 -2.334 9.773 1 97.12 347 GLU A O 1
ATOM 2823 N N . TYR A 1 348 ? 16.047 -3.129 10.852 1 97.06 348 TYR A N 1
ATOM 2824 C CA . TYR A 1 348 ? 16.953 -3.051 9.711 1 97.06 348 TYR A CA 1
ATOM 2825 C C . TYR A 1 348 ? 17.344 -4.441 9.227 1 97.06 348 TYR A C 1
ATOM 2827 O O . TYR A 1 348 ? 17.891 -5.246 9.992 1 97.06 348 TYR A O 1
ATOM 2835 N N . TYR A 1 349 ? 17.016 -4.688 7.922 1 96.3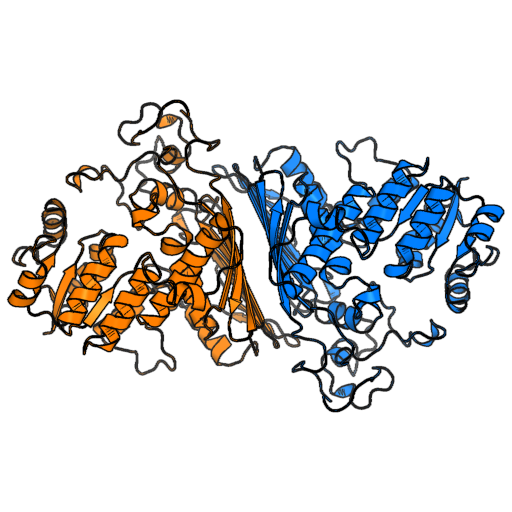8 349 TYR A N 1
ATOM 2836 C CA . TYR A 1 349 ? 17.328 -5.969 7.293 1 96.38 349 TYR A CA 1
ATOM 2837 C C . TYR A 1 349 ? 18.297 -5.781 6.125 1 96.38 349 TYR A C 1
ATOM 2839 O O . TYR A 1 349 ? 17.859 -5.508 5 1 96.38 349 TYR A O 1
ATOM 2847 N N . PRO A 1 350 ? 19.609 -5.973 6.395 1 93.19 350 PRO A N 1
ATOM 2848 C CA . PRO A 1 350 ? 20.453 -6.066 5.203 1 93.19 350 PRO A CA 1
ATOM 2849 C C . PRO A 1 350 ? 20.078 -7.23 4.297 1 93.19 350 PRO A C 1
ATOM 2851 O O . PRO A 1 350 ? 19.625 -8.273 4.777 1 93.19 350 PRO A O 1
ATOM 2854 N N . LEU A 1 351 ? 20.266 -7.082 3.051 1 91.06 351 LEU A N 1
ATOM 2855 C CA . LEU A 1 351 ? 19.797 -8.078 2.094 1 91.06 351 LEU A CA 1
ATOM 2856 C C . LEU A 1 351 ? 20.484 -9.422 2.334 1 91.06 351 LEU A C 1
ATOM 2858 O O . LEU A 1 351 ? 19.859 -10.477 2.203 1 91.06 351 LEU A O 1
ATOM 2862 N N . PHE A 1 352 ? 21.766 -9.43 2.643 1 88.06 352 PHE A N 1
ATOM 2863 C CA . PHE A 1 352 ? 22.516 -10.68 2.758 1 88.06 352 PHE A CA 1
ATOM 2864 C C . PHE A 1 352 ? 23.219 -10.758 4.102 1 88.06 352 PHE A C 1
ATOM 2866 O O . PHE A 1 352 ? 24.266 -11.406 4.223 1 88.06 352 PHE A O 1
ATOM 2873 N N . GLU A 1 353 ? 22.797 -9.938 5.113 1 84.44 353 GLU A N 1
ATOM 2874 C CA . GLU A 1 353 ? 23.422 -9.93 6.43 1 84.44 353 GLU A CA 1
ATOM 2875 C C . GLU A 1 353 ? 22.391 -10.062 7.543 1 84.44 353 GLU A C 1
ATOM 2877 O O . GLU A 1 353 ? 21.234 -10.375 7.281 1 84.44 353 GLU A O 1
ATOM 2882 N N . SER A 1 354 ? 22.781 -9.93 8.742 1 82.06 354 SER A N 1
ATOM 2883 C CA . SER A 1 354 ? 21.922 -10.156 9.906 1 82.06 354 SER A CA 1
ATOM 2884 C C . SER A 1 354 ? 21 -8.961 10.156 1 82.06 354 SER A C 1
ATOM 2886 O O . SER A 1 354 ? 21.406 -7.812 9.969 1 82.06 354 SER A O 1
ATOM 2888 N N . LYS A 1 355 ? 19.891 -9.305 10.68 1 89.94 355 LYS A N 1
ATOM 2889 C CA . LYS A 1 355 ? 18.906 -8.312 11.086 1 89.94 355 LYS A CA 1
ATOM 2890 C C . LYS A 1 355 ? 19.391 -7.512 12.297 1 89.94 355 LYS A C 1
ATOM 2892 O O . LYS A 1 355 ? 20.078 -8.047 13.164 1 89.94 355 LYS A O 1
ATOM 2897 N N . GLN A 1 356 ? 19.016 -6.18 12.352 1 89.25 356 GLN A N 1
ATOM 2898 C CA . GLN A 1 356 ? 19.25 -5.32 13.508 1 89.25 356 GLN A CA 1
ATOM 2899 C C . GLN A 1 356 ? 17.969 -4.621 13.945 1 89.25 356 GLN A C 1
ATOM 2901 O O . GLN A 1 356 ? 17.172 -4.18 13.109 1 89.25 356 GLN A O 1
ATOM 2906 N N . THR A 1 357 ? 17.781 -4.605 15.234 1 92 357 THR A N 1
ATOM 2907 C CA . THR A 1 357 ? 16.719 -3.801 15.82 1 92 357 THR A CA 1
ATOM 2908 C C . THR A 1 357 ? 17.281 -2.555 16.484 1 92 357 THR A C 1
ATOM 2910 O O . THR A 1 357 ? 18.156 -2.652 17.359 1 92 357 THR A O 1
ATOM 2913 N N . ILE A 1 358 ? 16.766 -1.438 16.094 1 89.5 358 ILE A N 1
ATOM 2914 C CA . ILE A 1 358 ? 17.281 -0.164 16.578 1 89.5 358 ILE A CA 1
ATOM 2915 C C . ILE A 1 358 ? 16.234 0.526 17.453 1 89.5 358 ILE A C 1
ATOM 2917 O O . ILE A 1 358 ? 15.094 0.714 17.016 1 89.5 358 ILE A O 1
ATOM 2921 N N . GLN A 1 359 ? 16.609 0.896 18.641 1 82.19 359 GLN A N 1
ATOM 2922 C CA . GLN A 1 359 ? 15.805 1.725 19.531 1 82.19 359 GLN A CA 1
ATOM 2923 C C . GLN A 1 359 ? 16.328 3.158 19.562 1 82.19 359 GLN A C 1
ATOM 2925 O O . GLN A 1 359 ? 17.531 3.393 19.438 1 82.19 359 GLN A O 1
ATOM 2930 N N . VAL A 1 360 ? 15.367 4.031 19.641 1 81.69 360 VAL A N 1
ATOM 2931 C CA . VAL A 1 360 ? 15.789 5.426 19.641 1 81.69 360 VAL A CA 1
ATOM 2932 C C . VAL A 1 360 ? 15.406 6.074 20.969 1 81.69 360 VAL A C 1
ATOM 2934 O O . VAL A 1 360 ? 14.484 5.617 21.641 1 81.69 360 VAL A O 1
ATOM 2937 N N . VAL A 1 361 ? 16.125 7.105 21.312 1 69.88 361 VAL A N 1
ATOM 2938 C CA . VAL A 1 361 ? 15.797 7.895 22.484 1 69.88 361 VAL A CA 1
ATOM 2939 C C . VAL A 1 361 ? 14.617 8.82 22.172 1 69.88 361 VAL A C 1
ATOM 2941 O O . VAL A 1 361 ? 14.68 9.617 21.234 1 69.88 361 VAL A O 1
ATOM 2944 N N . LYS A 1 362 ? 13.648 8.617 22.938 1 76.12 362 LYS A N 1
ATOM 2945 C CA . LYS A 1 362 ? 12.445 9.422 22.719 1 76.12 362 LYS A CA 1
ATOM 2946 C C . LYS A 1 362 ? 12.555 10.773 23.422 1 76.12 362 LYS A C 1
ATOM 2948 O O . LYS A 1 362 ? 13.078 10.859 24.531 1 76.12 362 LYS A O 1
ATOM 2953 N N . ASN A 1 363 ? 12.234 11.758 22.656 1 69 363 ASN A N 1
ATOM 2954 C CA . ASN A 1 363 ? 12.141 13.094 23.234 1 69 363 ASN A CA 1
ATOM 2955 C C . ASN A 1 363 ? 10.711 13.406 23.688 1 69 363 ASN A C 1
ATOM 2957 O O . ASN A 1 363 ? 9.75 12.867 23.125 1 69 363 ASN A O 1
ATOM 2961 N N . GLU A 1 364 ? 10.594 14.164 24.766 1 66.5 364 GLU A N 1
ATOM 2962 C CA . GLU A 1 364 ? 9.273 14.609 25.188 1 66.5 364 GLU A CA 1
ATOM 2963 C C . GLU A 1 364 ? 8.711 15.656 24.234 1 66.5 364 GLU A C 1
ATOM 2965 O O . GLU A 1 364 ? 9.461 16.406 23.609 1 66.5 364 GLU A O 1
ATOM 2970 N N . GLY A 1 365 ? 7.422 15.617 24.109 1 68.69 365 GLY A N 1
ATOM 2971 C CA . GLY A 1 365 ? 6.785 16.641 23.297 1 68.69 365 GLY A CA 1
ATOM 2972 C C . GLY A 1 365 ? 5.867 16.062 22.234 1 68.69 365 GLY A C 1
ATOM 2973 O O . GLY A 1 365 ? 5.789 14.844 22.062 1 68.69 365 GLY A O 1
ATOM 2974 N N . GLY A 1 366 ? 5.18 17 21.594 1 64 366 GLY A N 1
ATOM 2975 C CA . GLY A 1 366 ? 4.223 16.625 20.562 1 64 366 GLY A CA 1
ATOM 2976 C C . GLY A 1 366 ? 4.875 16.047 19.328 1 64 366 GLY A C 1
ATOM 2977 O O . GLY A 1 366 ? 6.055 16.281 19.062 1 64 366 GLY A O 1
ATOM 2978 N N . HIS A 1 367 ? 4.145 15.195 18.609 1 69.94 367 HIS A N 1
ATOM 2979 C CA . HIS A 1 367 ? 4.566 14.594 17.344 1 69.94 367 HIS A CA 1
ATOM 2980 C C . HIS A 1 367 ? 5.836 13.766 17.531 1 69.94 367 HIS A C 1
ATOM 2982 O O . HIS A 1 367 ? 6.793 13.922 16.766 1 69.94 367 HIS A O 1
ATOM 2988 N N . GLY A 1 368 ? 5.887 13.047 18.5 1 65.94 368 GLY A N 1
ATOM 2989 C CA . GLY A 1 368 ? 6.98 12.125 18.781 1 65.94 368 GLY A CA 1
ATOM 2990 C C . GLY A 1 368 ? 8.234 12.812 19.281 1 65.94 368 GLY A C 1
ATOM 2991 O O . GLY A 1 368 ? 9.352 12.375 19 1 65.94 368 GLY A O 1
ATOM 2992 N N . GLY A 1 369 ? 8.078 14 19.875 1 71.06 369 GLY A N 1
ATOM 2993 C CA . GLY A 1 369 ? 9.234 14.734 20.375 1 71.06 369 GLY A CA 1
ATOM 2994 C C . GLY A 1 369 ? 9.867 15.641 19.344 1 71.06 369 GLY A C 1
ATOM 2995 O O . GLY A 1 369 ? 10.938 16.203 19.578 1 71.06 369 GLY A O 1
ATOM 2996 N N . GLY A 1 370 ? 9.195 15.852 18.234 1 78.25 370 GLY A N 1
ATOM 2997 C CA . GLY A 1 370 ? 9.758 16.641 17.156 1 78.25 370 GLY A CA 1
ATOM 2998 C C . GLY A 1 370 ? 9.547 18.125 17.328 1 78.25 370 GLY A C 1
ATOM 2999 O O . GLY A 1 370 ? 10.359 18.938 16.844 1 78.25 370 GLY A O 1
ATOM 3000 N N . ASP A 1 371 ? 8.57 18.562 18.078 1 81.88 371 ASP A N 1
ATOM 3001 C CA . ASP A 1 371 ? 8.18 19.953 18.141 1 81.88 371 ASP A CA 1
ATOM 3002 C C . ASP A 1 371 ? 9.258 20.797 18.828 1 81.88 371 ASP A C 1
ATOM 3004 O O . ASP A 1 371 ? 9.695 21.812 18.281 1 81.88 371 ASP A O 1
ATOM 3008 N N . PRO A 1 372 ? 9.789 20.344 19.953 1 83.62 372 PRO A N 1
ATOM 3009 C CA . PRO A 1 372 ? 10.82 21.172 20.594 1 83.62 372 PRO A CA 1
ATOM 3010 C C . PRO A 1 372 ? 12.07 21.328 19.75 1 83.62 372 PRO A C 1
ATOM 3012 O O . PRO A 1 372 ? 12.664 22.422 19.719 1 83.62 372 PRO A O 1
ATOM 3015 N N . LEU A 1 373 ? 12.391 20.281 19.094 1 86 373 LEU A N 1
ATOM 3016 C CA . LEU A 1 373 ? 13.594 20.344 18.25 1 86 373 LEU A CA 1
ATOM 3017 C C . LEU A 1 373 ? 13.367 21.25 17.047 1 86 373 LEU A C 1
ATOM 3019 O O . LEU A 1 373 ? 14.266 21.984 16.656 1 86 373 LEU A O 1
ATOM 3023 N N . LEU A 1 374 ? 12.211 21.172 16.5 1 89.69 374 LEU A N 1
ATOM 3024 C CA . LEU A 1 374 ? 11.867 22.078 15.406 1 89.69 374 LEU A CA 1
ATOM 3025 C C . LEU A 1 374 ? 11.945 23.531 15.844 1 89.69 374 LEU A C 1
ATOM 3027 O O . LEU A 1 374 ? 12.508 24.359 15.141 1 89.69 374 LEU A O 1
ATOM 3031 N N . LEU A 1 375 ? 11.453 23.828 17 1 92.56 375 LEU A N 1
ATOM 3032 C CA . LEU A 1 375 ? 11.453 25.188 17.516 1 92.56 375 LEU A CA 1
ATOM 3033 C C . LEU A 1 375 ? 12.875 25.688 17.75 1 92.56 375 LEU A C 1
ATOM 3035 O O . LEU A 1 375 ? 13.172 26.859 17.5 1 92.56 375 LEU A O 1
ATOM 3039 N N . GLU A 1 376 ? 13.711 24.797 18.219 1 91.19 376 GLU A N 1
ATOM 3040 C CA . GLU A 1 376 ? 15.109 25.172 18.391 1 91.19 376 GLU A CA 1
ATOM 3041 C C . GLU A 1 376 ? 15.742 25.547 17.047 1 91.19 376 GLU A C 1
ATOM 3043 O O . GLU A 1 376 ? 16.469 26.547 16.953 1 91.19 376 GLU A O 1
ATOM 3048 N N . ASP A 1 377 ? 15.414 24.766 16.078 1 92.88 377 ASP A N 1
ATOM 3049 C CA . ASP A 1 377 ? 15.953 25.078 14.758 1 92.88 377 ASP A CA 1
ATOM 3050 C C . ASP A 1 377 ? 15.391 26.391 14.227 1 92.88 377 ASP A C 1
ATOM 3052 O O . ASP A 1 377 ? 16.109 27.172 13.594 1 92.88 377 ASP A O 1
ATOM 3056 N N . LEU A 1 378 ? 14.125 26.641 14.461 1 93.75 378 LEU A N 1
ATOM 3057 C CA . LEU A 1 378 ? 13.445 27.828 13.953 1 93.75 378 LEU A CA 1
ATOM 3058 C C . LEU A 1 378 ? 13.961 29.094 14.633 1 93.75 378 LEU A C 1
ATOM 3060 O O . LEU A 1 378 ? 14.164 30.109 13.984 1 93.75 378 LEU A O 1
ATOM 3064 N N . PHE A 1 379 ? 14.273 29.047 15.953 1 94.56 379 PHE A N 1
ATOM 3065 C CA . PHE A 1 379 ? 14.469 30.281 16.703 1 94.56 379 PHE A CA 1
ATOM 3066 C C . PHE A 1 379 ? 15.914 30.391 17.188 1 94.56 379 PHE A C 1
ATOM 3068 O O . PHE A 1 379 ? 16.344 31.469 17.594 1 94.56 379 PHE A O 1
ATOM 3075 N N . LEU A 1 380 ? 16.656 29.25 17.141 1 91.75 380 LEU A N 1
ATOM 3076 C CA . LEU A 1 380 ? 18.062 29.312 17.547 1 91.75 380 LEU A CA 1
ATOM 3077 C C . LEU A 1 380 ? 18.984 29 16.391 1 91.75 380 LEU A C 1
ATOM 3079 O O . LEU A 1 380 ? 20.203 29.172 16.5 1 91.75 380 LEU A O 1
ATOM 3083 N N . GLY A 1 381 ? 18.375 28.578 15.266 1 90 381 GLY A N 1
ATOM 3084 C CA . GLY A 1 381 ? 19.188 28.172 14.125 1 90 381 GLY A CA 1
ATOM 3085 C C . GLY A 1 381 ? 19.516 26.688 14.125 1 90 381 GLY A C 1
ATOM 3086 O O . GLY A 1 381 ? 19.266 26 15.109 1 90 381 GLY A O 1
ATOM 3087 N N . LYS A 1 382 ? 20.094 26.297 13.047 1 89.62 382 LYS A N 1
ATOM 3088 C CA . LYS A 1 382 ? 20.438 24.891 12.852 1 89.62 382 LYS A CA 1
ATOM 3089 C C . LYS A 1 382 ? 21.453 24.422 13.891 1 89.62 382 LYS A C 1
ATOM 3091 O O . LYS A 1 382 ? 22.406 25.141 14.203 1 89.62 382 LYS A O 1
ATOM 3096 N N . ASP A 1 383 ? 21.188 23.266 14.383 1 88.19 383 ASP A N 1
ATOM 3097 C CA . ASP A 1 383 ? 22.188 22.625 15.219 1 88.19 383 ASP A CA 1
ATOM 3098 C C . ASP A 1 383 ? 23.5 22.406 14.453 1 88.19 383 ASP A C 1
ATOM 3100 O O . ASP A 1 383 ? 23.516 21.672 13.461 1 88.19 383 ASP A O 1
ATOM 3104 N N . PRO A 1 384 ? 24.531 23.031 14.875 1 88.56 384 PRO A N 1
ATOM 3105 C CA . PRO A 1 384 ? 25.781 22.938 14.133 1 88.56 384 PRO A CA 1
ATOM 3106 C C . PRO A 1 384 ? 26.344 21.516 14.102 1 88.56 384 PRO A C 1
ATOM 3108 O O . PRO A 1 384 ? 27.203 21.203 13.258 1 88.56 384 PRO A O 1
ATOM 3111 N N . LEU A 1 385 ? 25.891 20.703 14.938 1 88.38 385 LEU A N 1
ATOM 3112 C CA . LEU A 1 385 ? 26.422 19.344 15.023 1 88.38 385 LEU A CA 1
ATOM 3113 C C . LEU A 1 385 ? 25.672 18.406 14.062 1 88.38 385 LEU A C 1
ATOM 3115 O O . LEU A 1 385 ? 26.125 17.281 13.812 1 88.38 385 LEU A O 1
ATOM 3119 N N . ARG A 1 386 ? 24.609 18.875 13.578 1 88.06 386 ARG A N 1
ATOM 3120 C CA . ARG A 1 386 ? 23.844 18.047 12.672 1 88.06 386 ARG A CA 1
ATOM 3121 C C . ARG A 1 386 ? 24.422 18.078 11.258 1 88.06 386 ARG A C 1
ATOM 3123 O O . ARG A 1 386 ? 24.656 19.156 10.711 1 88.06 386 ARG A O 1
ATOM 3130 N N . ARG A 1 387 ? 24.531 16.922 10.648 1 88.44 387 ARG A N 1
ATOM 3131 C CA . ARG A 1 387 ? 25.25 16.766 9.391 1 88.44 387 ARG A CA 1
ATOM 3132 C C . ARG A 1 387 ? 24.312 16.922 8.195 1 88.44 387 ARG A C 1
ATOM 3134 O O . ARG A 1 387 ? 24.75 16.891 7.043 1 88.44 387 ARG A O 1
ATOM 3141 N N . TYR A 1 388 ? 23.047 16.969 8.414 1 91.06 388 TYR A N 1
ATOM 3142 C CA . TYR A 1 388 ? 22.094 17.078 7.312 1 91.06 388 TYR A CA 1
ATOM 3143 C C . TYR A 1 388 ? 20.984 18.062 7.645 1 91.06 388 TYR A C 1
ATOM 3145 O O . TYR A 1 388 ? 20.766 18.391 8.812 1 91.06 388 TYR A O 1
ATOM 3153 N N . ASP A 1 389 ? 20.344 18.609 6.664 1 89.94 389 ASP A N 1
ATOM 3154 C CA . ASP A 1 389 ? 19.297 19.625 6.84 1 89.94 389 ASP A CA 1
ATOM 3155 C C . ASP A 1 389 ? 17.953 18.969 7.156 1 89.94 389 ASP A C 1
ATOM 3157 O O . ASP A 1 389 ? 17.609 17.938 6.582 1 89.94 389 ASP A O 1
ATOM 3161 N N . ILE A 1 390 ? 17.25 19.578 8.078 1 94.44 390 ILE A N 1
ATOM 3162 C CA . ILE A 1 390 ? 15.93 19.062 8.438 1 94.44 390 ILE A CA 1
ATOM 3163 C C . ILE A 1 390 ? 14.859 20.094 8.078 1 94.44 390 ILE A C 1
ATOM 3165 O O . ILE A 1 390 ? 13.789 19.734 7.578 1 94.44 390 ILE A O 1
ATOM 3169 N N . LEU A 1 391 ? 15.18 21.406 8.234 1 95 391 LEU A N 1
ATOM 3170 C CA . LEU A 1 391 ? 14.211 22.469 7.988 1 95 391 LEU A CA 1
ATOM 3171 C C . LEU A 1 391 ? 13.711 22.422 6.547 1 95 391 LEU A C 1
ATOM 3173 O O . LEU A 1 391 ? 14.5 22.188 5.625 1 95 391 LEU A O 1
ATOM 3177 N N . ALA A 1 392 ? 12.477 22.656 6.41 1 96.75 392 ALA A N 1
ATOM 3178 C CA . ALA A 1 392 ? 11.852 22.609 5.09 1 96.75 392 ALA A CA 1
ATOM 3179 C C . ALA A 1 392 ? 11.547 24.016 4.582 1 96.75 392 ALA A C 1
ATOM 3181 O O . ALA A 1 392 ? 11.086 24.875 5.34 1 96.75 392 ALA A O 1
ATOM 3182 N N . GLY A 1 393 ? 11.805 24.25 3.326 1 97.75 393 GLY A N 1
ATOM 3183 C CA . GLY A 1 393 ? 11.461 25.5 2.682 1 97.75 393 GLY A CA 1
ATOM 3184 C C . GLY A 1 393 ? 10.211 25.406 1.822 1 97.75 393 GLY A C 1
ATOM 3185 O O . GLY A 1 393 ? 9.453 24.453 1.93 1 97.75 393 GLY A O 1
ATOM 3186 N N . ALA A 1 394 ? 10.062 26.422 1.033 1 98.38 394 ALA A N 1
ATOM 3187 C CA . ALA A 1 394 ? 8.867 26.547 0.2 1 98.38 394 ALA A CA 1
ATOM 3188 C C . ALA A 1 394 ? 8.812 25.422 -0.838 1 98.38 394 ALA A C 1
ATOM 3190 O O . ALA A 1 394 ? 7.727 24.938 -1.172 1 98.38 394 ALA A O 1
ATOM 3191 N N . GLU A 1 395 ? 9.953 25.016 -1.326 1 97.69 395 GLU A N 1
ATOM 3192 C CA . GLU A 1 395 ? 9.984 23.969 -2.336 1 97.69 395 GLU A CA 1
ATOM 3193 C C . GLU A 1 395 ? 9.469 22.641 -1.771 1 97.69 395 GLU A C 1
ATOM 3195 O O . GLU A 1 395 ? 8.664 21.953 -2.412 1 97.69 395 GLU A O 1
ATOM 3200 N N . ALA A 1 396 ? 9.945 22.312 -0.583 1 98 396 ALA A N 1
ATOM 3201 C CA . ALA A 1 396 ? 9.461 21.109 0.076 1 98 396 ALA A CA 1
ATOM 3202 C C . ALA A 1 396 ? 7.949 21.172 0.303 1 98 396 ALA A C 1
ATOM 3204 O O . ALA A 1 396 ? 7.234 20.203 0.066 1 98 396 ALA A O 1
ATOM 3205 N N . GLY A 1 397 ? 7.504 22.344 0.793 1 98.44 397 GLY A N 1
ATOM 3206 C CA . GLY A 1 397 ? 6.074 22.531 0.956 1 98.44 397 GLY A CA 1
ATOM 3207 C C . GLY A 1 397 ? 5.297 22.359 -0.335 1 98.44 397 GLY A C 1
ATOM 3208 O O . GLY A 1 397 ? 4.25 21.719 -0.353 1 98.44 397 GLY A O 1
ATOM 3209 N N . ALA A 1 398 ? 5.84 22.891 -1.394 1 98.12 398 ALA A N 1
ATOM 3210 C CA . ALA A 1 398 ? 5.172 22.859 -2.691 1 98.12 398 ALA A CA 1
ATOM 3211 C C . ALA A 1 398 ? 5.027 21.422 -3.201 1 98.12 398 ALA A C 1
ATOM 3213 O O . ALA A 1 398 ? 3.941 21.016 -3.621 1 98.12 398 ALA A O 1
ATOM 3214 N N . TYR A 1 399 ? 6.039 20.625 -3.111 1 98 399 TYR A N 1
ATOM 3215 C CA . TYR A 1 399 ? 6.004 19.266 -3.65 1 98 399 TYR A CA 1
ATOM 3216 C C . TYR A 1 399 ? 5.121 18.359 -2.797 1 98 399 TYR A C 1
ATOM 3218 O O . TYR A 1 399 ? 4.477 17.453 -3.314 1 98 399 TYR A O 1
ATOM 3226 N N . SER A 1 400 ? 5.086 18.578 -1.483 1 97.69 400 SER A N 1
ATOM 3227 C CA . SER A 1 400 ? 4.211 17.781 -0.622 1 97.69 400 SER A CA 1
ATOM 3228 C C . SER A 1 400 ? 2.742 18.031 -0.945 1 97.69 400 SER A C 1
ATOM 3230 O O . SER A 1 400 ? 1.937 17.109 -0.956 1 97.69 400 SER A O 1
ATOM 3232 N N . ILE A 1 401 ? 2.434 19.281 -1.296 1 97.12 401 ILE A N 1
ATOM 3233 C CA . ILE A 1 401 ? 1.076 19.672 -1.66 1 97.12 401 ILE A CA 1
ATOM 3234 C C . ILE A 1 401 ? 0.738 19.125 -3.049 1 97.12 401 ILE A C 1
ATOM 3236 O O . ILE A 1 401 ? -0.404 18.75 -3.311 1 97.12 401 ILE A O 1
ATOM 3240 N N . ALA A 1 402 ? 1.73 19.141 -3.904 1 98.06 402 ALA A N 1
ATOM 3241 C CA . ALA A 1 402 ? 1.513 18.703 -5.281 1 98.06 402 ALA A CA 1
ATOM 3242 C C . ALA A 1 402 ? 1.057 17.25 -5.332 1 98.06 402 ALA A C 1
ATOM 3244 O O . ALA A 1 402 ? 0.156 16.891 -6.102 1 98.06 402 ALA A O 1
ATOM 3245 N N . VAL A 1 403 ? 1.625 16.406 -4.539 1 98.44 403 VAL A N 1
ATOM 3246 C CA . VAL A 1 403 ? 1.203 15 -4.508 1 98.44 403 VAL A CA 1
ATOM 3247 C C . VAL A 1 403 ? -0.235 14.906 -4.004 1 98.44 403 VAL A C 1
ATOM 3249 O O . VAL A 1 403 ? -1.053 14.188 -4.574 1 98.44 403 VAL A O 1
ATOM 3252 N N . GLY A 1 404 ? -0.51 15.656 -2.92 1 98.38 404 GLY A N 1
ATOM 3253 C CA . GLY A 1 404 ? -1.851 15.641 -2.355 1 98.38 404 GLY A CA 1
ATOM 3254 C C . GLY A 1 404 ? -2.914 16.109 -3.334 1 98.38 404 GLY A C 1
ATOM 3255 O O . GLY A 1 404 ? -3.949 15.461 -3.488 1 98.38 404 GLY A O 1
ATOM 3256 N N . GLU A 1 405 ? -2.631 17.281 -3.949 1 98.25 405 GLU A N 1
ATOM 3257 C CA . GLU A 1 405 ? -3.562 17.766 -4.957 1 98.25 405 GLU A CA 1
ATOM 3258 C C . GLU A 1 405 ? -3.654 16.812 -6.141 1 98.25 405 GLU A C 1
ATOM 3260 O O . GLU A 1 405 ? -4.742 16.562 -6.664 1 98.25 405 GLU A O 1
ATOM 3265 N N . GLY A 1 406 ? -2.512 16.266 -6.562 1 98.5 406 GLY A N 1
ATOM 3266 C CA . GLY A 1 406 ? -2.514 15.273 -7.625 1 98.5 406 GLY A CA 1
ATOM 3267 C C . GLY A 1 406 ? -3.393 14.078 -7.316 1 98.5 406 GLY A C 1
ATOM 3268 O O . GLY A 1 406 ? -4.051 13.539 -8.211 1 98.5 406 GLY A O 1
ATOM 3269 N N . MET A 1 407 ? -3.439 13.656 -6.109 1 98.38 407 MET A N 1
ATOM 3270 C CA . MET A 1 407 ? -4.219 12.492 -5.699 1 98.38 407 MET A CA 1
ATOM 3271 C C . MET A 1 407 ? -5.707 12.734 -5.91 1 98.38 407 MET A C 1
ATOM 3273 O O . MET A 1 407 ? -6.383 11.945 -6.578 1 98.38 407 MET A O 1
ATOM 3277 N N . TRP A 1 408 ? -6.266 13.844 -5.297 1 97.88 408 TRP A N 1
ATOM 3278 C CA . TRP A 1 408 ? -7.711 14 -5.438 1 97.88 408 TRP A CA 1
ATOM 3279 C C . TRP A 1 408 ? -8.086 14.359 -6.871 1 97.88 408 TRP A C 1
ATOM 3281 O O . TRP A 1 408 ? -9.156 13.992 -7.352 1 97.88 408 TRP A O 1
ATOM 3291 N N . ARG A 1 409 ? -7.176 15.023 -7.656 1 97.81 409 ARG A N 1
ATOM 3292 C CA . ARG A 1 409 ? -7.426 15.258 -9.07 1 97.81 409 ARG A CA 1
ATOM 3293 C C . ARG A 1 409 ? -7.434 13.945 -9.852 1 97.81 409 ARG A C 1
ATOM 3295 O O . ARG A 1 409 ? -8.227 13.773 -10.781 1 97.81 409 ARG A O 1
ATOM 3302 N N . SER A 1 410 ? -6.473 13.07 -9.523 1 98.44 410 SER A N 1
ATOM 3303 C CA . SER A 1 410 ? -6.453 11.758 -10.156 1 98.44 410 SER A CA 1
ATOM 3304 C C . SER A 1 410 ? -7.781 11.031 -9.969 1 98.44 410 SER A C 1
ATOM 3306 O O . SER A 1 410 ? -8.305 10.438 -10.914 1 98.44 410 SER A O 1
ATOM 3308 N N . VAL A 1 411 ? -8.344 11.07 -8.805 1 98.25 411 VAL A N 1
ATOM 3309 C CA . VAL A 1 411 ? -9.633 10.461 -8.492 1 98.25 411 VAL A CA 1
ATOM 3310 C C . VAL A 1 411 ? -10.727 11.094 -9.352 1 98.25 411 VAL A C 1
ATOM 3312 O O . VAL A 1 411 ? -11.547 10.391 -9.938 1 98.25 411 VAL A O 1
ATOM 3315 N N . ALA A 1 412 ? -10.688 12.375 -9.438 1 97.5 412 ALA A N 1
ATOM 3316 C CA . ALA A 1 412 ? -11.734 13.125 -10.141 1 97.5 412 ALA A CA 1
ATOM 3317 C C . ALA A 1 412 ? -11.602 12.961 -11.656 1 97.5 412 ALA A C 1
ATOM 3319 O O . ALA A 1 412 ? -12.602 12.82 -12.359 1 97.5 412 ALA A O 1
ATOM 3320 N N . GLU A 1 413 ? -10.32 12.969 -12.109 1 97.12 413 GLU A N 1
ATOM 3321 C CA . GLU A 1 413 ? -10.078 12.992 -13.547 1 97.12 413 GLU A CA 1
ATOM 3322 C C . GLU A 1 413 ? -9.805 11.586 -14.086 1 97.12 413 GLU A C 1
ATOM 3324 O O . GLU A 1 413 ? -9.75 11.383 -15.305 1 97.12 413 GLU A O 1
ATOM 3329 N N . LYS A 1 414 ? -9.625 10.625 -13.227 1 97.12 414 LYS A N 1
ATOM 3330 C CA . LYS A 1 414 ? -9.477 9.211 -13.562 1 97.12 414 LYS A CA 1
ATOM 3331 C C . LYS A 1 414 ? -8.242 8.984 -14.438 1 97.12 414 LYS A C 1
ATOM 3333 O O . LYS A 1 414 ? -8.312 8.266 -15.438 1 97.12 414 LYS A O 1
ATOM 3338 N N . LYS A 1 415 ? -7.207 9.617 -14.094 1 97.75 415 LYS A N 1
ATOM 3339 C CA . LYS A 1 415 ? -5.93 9.477 -14.797 1 97.75 415 LYS A CA 1
ATOM 3340 C C . LYS A 1 415 ? -4.762 9.828 -13.875 1 97.75 415 LYS A C 1
ATOM 3342 O O . LYS A 1 415 ? -4.945 10.492 -12.852 1 97.75 415 LYS A O 1
ATOM 3347 N N . PRO A 1 416 ? -3.545 9.328 -14.25 1 98.38 416 PRO A N 1
ATOM 3348 C CA . PRO A 1 416 ? -2.381 9.789 -13.5 1 98.38 416 PRO A CA 1
ATOM 3349 C C . PRO A 1 416 ? -2.115 11.281 -13.68 1 98.38 416 PRO A C 1
ATOM 3351 O O . PRO A 1 416 ? -2.398 11.836 -14.742 1 98.38 416 PRO A O 1
ATOM 3354 N N . ILE A 1 417 ? -1.601 11.938 -12.625 1 98.38 417 ILE A N 1
ATOM 3355 C CA . ILE A 1 417 ? -1.318 13.367 -12.656 1 98.38 417 ILE A CA 1
ATOM 3356 C C . ILE A 1 417 ? 0.184 13.602 -12.516 1 98.38 417 ILE A C 1
ATOM 3358 O O . ILE A 1 417 ? 0.801 13.148 -11.547 1 98.38 417 ILE A O 1
ATOM 3362 N N . GLY A 1 418 ? 0.757 14.312 -13.477 1 97.88 418 GLY A N 1
ATOM 3363 C CA . GLY A 1 418 ? 2.162 14.68 -13.406 1 97.88 418 GLY A CA 1
ATOM 3364 C C . GLY A 1 418 ? 2.408 15.961 -12.633 1 97.88 418 GLY A C 1
ATOM 3365 O O . GLY A 1 418 ? 1.677 16.938 -12.797 1 97.88 418 GLY A O 1
ATOM 3366 N N . MET A 1 419 ? 3.422 15.953 -11.781 1 96.56 419 MET A N 1
ATOM 3367 C CA . MET A 1 419 ? 3.727 17.125 -10.969 1 96.56 419 MET A CA 1
ATOM 3368 C C . MET A 1 419 ? 4.094 18.328 -11.852 1 96.56 419 MET A C 1
ATOM 3370 O O . MET A 1 419 ? 3.68 19.453 -11.586 1 96.56 419 MET A O 1
ATOM 3374 N N . LYS A 1 420 ? 4.84 18.094 -12.883 1 93.69 420 LYS A N 1
ATOM 3375 C CA . LYS A 1 420 ? 5.211 19.172 -13.789 1 93.69 420 LYS A CA 1
ATOM 3376 C C . LYS A 1 420 ? 3.975 19.828 -14.398 1 93.69 420 LYS A C 1
ATOM 3378 O O . LYS A 1 420 ? 3.902 21.047 -14.5 1 93.69 420 LYS A O 1
ATOM 3383 N N . GLU A 1 421 ? 3.084 18.969 -14.781 1 92 421 GLU A N 1
ATOM 3384 C CA . GLU A 1 421 ? 1.833 19.469 -15.344 1 92 421 GLU A CA 1
ATOM 3385 C C . GLU A 1 421 ? 1.069 20.312 -14.32 1 92 421 GLU A C 1
ATOM 3387 O O . GLU A 1 421 ? 0.493 21.344 -14.664 1 92 421 GLU A O 1
ATOM 3392 N N . LEU A 1 422 ? 1.072 19.922 -13.148 1 94.19 422 LEU A N 1
ATOM 3393 C CA . LEU A 1 422 ? 0.356 20.625 -12.086 1 94.19 422 LEU A CA 1
ATOM 3394 C C . LEU A 1 422 ? 0.961 22 -11.844 1 94.19 422 LEU A C 1
ATOM 3396 O O . LEU A 1 422 ? 0.234 22.969 -11.625 1 94.19 422 LEU A O 1
ATOM 3400 N N . PHE A 1 423 ? 2.289 22.062 -11.836 1 93.81 423 PHE A N 1
ATOM 3401 C CA . PHE A 1 423 ? 2.971 23.328 -11.57 1 93.81 423 PHE A CA 1
ATOM 3402 C C . PHE A 1 423 ? 2.842 24.266 -12.758 1 93.81 423 PHE A C 1
ATOM 3404 O O . PHE A 1 423 ? 2.951 25.484 -12.602 1 93.81 423 PHE A O 1
ATOM 3411 N N . GLN A 1 424 ? 2.551 23.734 -13.961 1 89.06 424 GLN A N 1
ATOM 3412 C CA . GLN A 1 424 ? 2.426 24.562 -15.156 1 89.06 424 GLN A CA 1
ATOM 3413 C C . GLN A 1 424 ? 0.979 25 -15.375 1 89.06 424 GLN A C 1
ATOM 3415 O O . GLN A 1 424 ? 0.71 25.891 -16.172 1 89.06 424 GLN A O 1
ATOM 3420 N N . MET A 1 425 ? 0.025 24.281 -14.836 1 72.44 425 MET A N 1
ATOM 3421 C CA . MET A 1 425 ? -1.388 24.609 -15.016 1 72.44 425 MET A CA 1
ATOM 3422 C C . MET A 1 425 ? -1.691 26.016 -14.508 1 72.44 425 MET A C 1
ATOM 3424 O O . MET A 1 425 ? -1.397 26.344 -13.352 1 72.44 425 MET A O 1
ATOM 3428 N N . GLN A 1 426 ? -1.495 27.062 -15.414 1 59.09 426 GLN A N 1
ATOM 3429 C CA . GLN A 1 426 ? -1.847 28.438 -15.07 1 59.09 426 GLN A CA 1
ATOM 3430 C C . GLN A 1 426 ? -3.354 28.578 -14.883 1 59.09 426 GLN A C 1
ATOM 3432 O O . GLN A 1 426 ? -4.133 27.797 -15.422 1 59.09 426 GLN A O 1
ATOM 3437 N N . ASN A 1 427 ? -3.898 29.328 -13.773 1 43.81 427 ASN A N 1
ATOM 3438 C CA . ASN A 1 427 ? -5.293 29.719 -13.641 1 43.81 427 ASN A CA 1
ATOM 3439 C C . ASN A 1 427 ? -5.922 30.031 -15 1 43.81 427 ASN A C 1
ATOM 3441 O O . ASN A 1 427 ? -5.434 30.891 -15.734 1 43.81 427 ASN A O 1
ATOM 3445 N N . VAL A 1 428 ? -6.555 29.234 -15.82 1 28.33 428 VAL A N 1
ATOM 3446 C CA . VAL A 1 428 ? -7.617 29.734 -16.688 1 28.33 428 VAL A CA 1
ATOM 3447 C C . VAL A 1 428 ? -8.75 30.297 -15.836 1 28.33 428 VAL A C 1
ATOM 3449 O O . VAL A 1 428 ? -9.164 29.688 -14.852 1 28.33 428 VAL A O 1
ATOM 3452 N N . MET B 1 1 ? -13.547 -46.656 -10.93 1 91.25 1 MET B N 1
ATOM 3453 C CA . MET B 1 1 ? -12.25 -46 -11 1 91.25 1 MET B CA 1
ATOM 3454 C C . MET B 1 1 ? -12.258 -44.875 -12.055 1 91.25 1 MET B C 1
ATOM 3456 O O . MET B 1 1 ? -12.734 -45.094 -13.172 1 91.25 1 MET B O 1
ATOM 3460 N N . LYS B 1 2 ? -11.875 -43.688 -11.742 1 96.56 2 LYS B N 1
ATOM 3461 C CA . LYS B 1 2 ? -11.805 -42.562 -12.68 1 96.56 2 LYS B CA 1
ATOM 3462 C C . LYS B 1 2 ? -10.391 -42.406 -13.242 1 96.56 2 LYS B C 1
ATOM 3464 O O . LYS B 1 2 ? -9.406 -42.625 -12.523 1 96.56 2 LYS B O 1
ATOM 3469 N N . ASN B 1 3 ? -10.352 -42.125 -14.523 1 98.25 3 ASN B N 1
ATOM 3470 C CA . ASN B 1 3 ? -9.078 -42 -15.227 1 98.25 3 ASN B CA 1
ATOM 3471 C C . ASN B 1 3 ? -8.594 -40.562 -15.25 1 98.25 3 ASN B C 1
ATOM 3473 O O . ASN B 1 3 ? -9.375 -39.656 -15.516 1 98.25 3 ASN B O 1
ATOM 3477 N N . ILE B 1 4 ? -7.281 -40.406 -15 1 98.62 4 ILE B N 1
ATOM 3478 C CA . ILE B 1 4 ? -6.664 -39.094 -15.023 1 98.62 4 ILE B CA 1
ATOM 3479 C C . ILE B 1 4 ? -5.477 -39.094 -15.984 1 98.62 4 ILE B C 1
ATOM 3481 O O . ILE B 1 4 ? -4.703 -40.062 -16.031 1 98.62 4 ILE B O 1
ATOM 3485 N N . VAL B 1 5 ? -5.363 -38.062 -16.766 1 98.75 5 VAL B N 1
ATOM 3486 C CA . VAL B 1 5 ? -4.164 -37.875 -17.578 1 98.75 5 VAL B CA 1
ATOM 3487 C C . VAL B 1 5 ? -3.479 -36.562 -17.188 1 98.75 5 VAL B C 1
ATOM 3489 O O . VAL B 1 5 ? -4.117 -35.656 -16.656 1 98.75 5 VAL B O 1
ATOM 3492 N N . PHE B 1 6 ? -2.158 -36.469 -17.453 1 98.75 6 PHE B N 1
ATOM 3493 C CA . PHE B 1 6 ? -1.36 -35.312 -17.109 1 98.75 6 PHE B CA 1
ATOM 3494 C C . PHE B 1 6 ? -0.827 -34.625 -18.375 1 98.75 6 PHE B C 1
ATOM 3496 O O . PHE B 1 6 ? -0.322 -35.312 -19.266 1 98.75 6 PHE B O 1
ATOM 3503 N N . CYS B 1 7 ? -1.013 -33.375 -18.438 1 98.56 7 CYS B N 1
ATOM 3504 C CA . CYS B 1 7 ? -0.338 -32.531 -19.406 1 98.56 7 CYS B CA 1
ATOM 3505 C C . CYS B 1 7 ? 0.741 -31.703 -18.75 1 98.56 7 CYS B C 1
ATOM 3507 O O . CYS B 1 7 ? 0.451 -30.625 -18.203 1 98.56 7 CYS B O 1
ATOM 3509 N N . GLY B 1 8 ? 1.971 -32.062 -18.922 1 97.69 8 GLY B N 1
ATOM 3510 C CA . GLY B 1 8 ? 3.092 -31.453 -18.234 1 97.69 8 GLY B CA 1
ATOM 3511 C C . GLY B 1 8 ? 3.529 -32.219 -17 1 97.69 8 GLY B C 1
ATOM 3512 O O . GLY B 1 8 ? 2.779 -32.344 -16.031 1 97.69 8 GLY B O 1
ATOM 3513 N N . LEU B 1 9 ? 4.738 -32.75 -17.078 1 96.5 9 LEU B N 1
ATOM 3514 C CA . LEU B 1 9 ? 5.305 -33.5 -15.977 1 96.5 9 LEU B CA 1
ATOM 3515 C C . LEU B 1 9 ? 6.344 -32.688 -15.219 1 96.5 9 LEU B C 1
ATOM 3517 O O . LEU B 1 9 ? 7.496 -33.125 -15.078 1 96.5 9 LEU B O 1
ATOM 3521 N N . SER B 1 10 ? 5.852 -31.625 -14.656 1 93.31 10 SER B N 1
ATOM 3522 C CA . SER B 1 10 ? 6.691 -30.703 -13.891 1 93.31 10 SER B CA 1
ATOM 3523 C C . SER B 1 10 ? 6.91 -31.219 -12.469 1 93.31 10 SER B C 1
ATOM 3525 O O . SER B 1 10 ? 6.281 -32.188 -12.055 1 93.31 10 SER B O 1
ATOM 3527 N N . SER B 1 11 ? 7.855 -30.5 -11.789 1 88.94 11 SER B N 1
ATOM 3528 C CA . SER B 1 11 ? 8.062 -30.844 -10.383 1 88.94 11 SER B CA 1
ATOM 3529 C C . SER B 1 11 ? 6.781 -30.641 -9.57 1 88.94 11 SER B C 1
ATOM 3531 O O . SER B 1 11 ? 6.504 -31.391 -8.641 1 88.94 11 SER B O 1
ATOM 3533 N N . ARG B 1 12 ? 6.031 -29.656 -9.984 1 90.12 12 ARG B N 1
ATOM 3534 C CA . ARG B 1 12 ? 4.742 -29.422 -9.344 1 90.12 12 ARG B CA 1
ATOM 3535 C C . ARG B 1 12 ? 3.771 -30.562 -9.625 1 90.12 12 ARG B C 1
ATOM 3537 O O . ARG B 1 12 ? 3.031 -30.984 -8.734 1 90.12 12 ARG B O 1
ATOM 3544 N N . ALA B 1 13 ? 3.742 -31.031 -10.82 1 95.31 13 ALA B N 1
ATOM 3545 C CA . ALA B 1 13 ? 2.891 -32.156 -11.164 1 95.31 13 ALA B CA 1
ATOM 3546 C C . ALA B 1 13 ? 3.199 -33.375 -10.281 1 95.31 13 ALA B C 1
ATOM 3548 O O . ALA B 1 13 ? 2.285 -34.062 -9.805 1 95.31 13 ALA B O 1
ATOM 3549 N N . PHE B 1 14 ? 4.508 -33.594 -10.031 1 94.69 14 PHE B N 1
ATOM 3550 C CA . PHE B 1 14 ? 4.949 -34.75 -9.258 1 94.69 14 PHE B CA 1
ATOM 3551 C C . PHE B 1 14 ? 4.48 -34.656 -7.812 1 94.69 14 PHE B C 1
ATOM 3553 O O . PHE B 1 14 ? 3.775 -35.531 -7.324 1 94.69 14 PHE B O 1
ATOM 3560 N N . SER B 1 15 ? 4.809 -33.469 -7.246 1 91.56 15 SER B N 1
ATOM 3561 C CA . SER B 1 15 ? 4.633 -33.344 -5.805 1 91.56 15 SER B CA 1
ATOM 3562 C C . SER B 1 15 ? 3.186 -33 -5.449 1 91.56 15 SER B C 1
ATOM 3564 O O . SER B 1 15 ? 2.658 -33.5 -4.453 1 91.56 15 SER B O 1
ATOM 3566 N N . MET B 1 16 ? 2.52 -32.281 -6.258 1 93 16 MET B N 1
ATOM 3567 C CA . MET B 1 16 ? 1.195 -31.781 -5.91 1 93 16 MET B CA 1
ATOM 3568 C C . MET B 1 16 ? 0.11 -32.781 -6.309 1 93 16 MET B C 1
ATOM 3570 O O . MET B 1 16 ? -0.917 -32.875 -5.641 1 93 16 MET B O 1
ATOM 3574 N N . PHE B 1 17 ? 0.331 -33.531 -7.418 1 96.06 17 PHE B N 1
ATOM 3575 C CA . PHE B 1 17 ? -0.794 -34.281 -7.949 1 96.06 17 PHE B CA 1
ATOM 3576 C C . PHE B 1 17 ? -0.453 -35.75 -8.031 1 96.06 17 PHE B C 1
ATOM 3578 O O . PHE B 1 17 ? -1.123 -36.594 -7.418 1 96.06 17 PHE B O 1
ATOM 3585 N N . ILE B 1 18 ? 0.633 -36.125 -8.68 1 97.31 18 ILE B N 1
ATOM 3586 C CA . ILE B 1 18 ? 0.932 -37.531 -8.969 1 97.31 18 ILE B CA 1
ATOM 3587 C C . ILE B 1 18 ? 1.134 -38.281 -7.66 1 97.31 18 ILE B C 1
ATOM 3589 O O . ILE B 1 18 ? 0.514 -39.312 -7.438 1 97.31 18 ILE B O 1
ATOM 3593 N N . LYS B 1 19 ? 1.939 -37.75 -6.797 1 96.25 19 LYS B N 1
ATOM 3594 C CA . LYS B 1 19 ? 2.248 -38.438 -5.543 1 96.25 19 LYS B CA 1
ATOM 3595 C C . LYS B 1 19 ? 0.986 -38.656 -4.715 1 96.25 19 LYS B C 1
ATOM 3597 O O . LYS B 1 19 ? 0.678 -39.781 -4.336 1 96.25 19 LYS B O 1
ATOM 3602 N N . PRO B 1 20 ? 0.239 -37.656 -4.488 1 94.94 20 PRO B N 1
ATOM 3603 C CA . PRO B 1 20 ? -0.975 -37.906 -3.699 1 94.94 20 PRO B CA 1
ATOM 3604 C C . PRO B 1 20 ? -1.969 -38.812 -4.398 1 94.94 20 PRO B C 1
ATOM 3606 O O . PRO B 1 20 ? -2.678 -39.594 -3.734 1 94.94 20 PRO B O 1
ATOM 3609 N N . LEU B 1 21 ? -2.111 -38.75 -5.68 1 95.94 21 LEU B N 1
ATOM 3610 C CA . LEU B 1 21 ? -3.025 -39.625 -6.414 1 95.94 21 LEU B CA 1
ATOM 3611 C C . LEU B 1 21 ? -2.635 -41.094 -6.246 1 95.94 21 LEU B C 1
ATOM 3613 O O . LEU B 1 21 ? -3.502 -41.969 -6.141 1 95.94 21 LEU B O 1
ATOM 3617 N N . MET B 1 22 ? -1.334 -41.281 -6.176 1 95.44 22 MET B N 1
ATOM 3618 C CA . MET B 1 22 ? -0.83 -42.656 -6.055 1 95.44 22 MET B CA 1
ATOM 3619 C C . MET B 1 22 ? -0.934 -43.156 -4.613 1 95.44 22 MET B C 1
ATOM 3621 O O . MET B 1 22 ? -1.218 -44.312 -4.371 1 95.44 22 MET B O 1
ATOM 3625 N N . GLU B 1 23 ? -0.804 -42.219 -3.697 1 93.69 23 GLU B N 1
ATOM 3626 C CA . GLU B 1 23 ? -0.688 -42.625 -2.299 1 93.69 23 GLU B CA 1
ATOM 3627 C C . GLU B 1 23 ? -2.035 -42.531 -1.586 1 93.69 23 GLU B C 1
ATOM 3629 O O . GLU B 1 23 ? -2.375 -43.406 -0.786 1 93.69 23 GLU B O 1
ATOM 3634 N N . ARG B 1 24 ? -2.791 -41.562 -1.859 1 92.62 24 ARG B N 1
ATOM 3635 C CA . ARG B 1 24 ? -3.949 -41.25 -1.021 1 92.62 24 ARG B CA 1
ATOM 3636 C C . ARG B 1 24 ? -5.25 -41.469 -1.787 1 92.62 24 ARG B C 1
ATOM 3638 O O . ARG B 1 24 ? -6.281 -41.812 -1.191 1 92.62 24 ARG B O 1
ATOM 3645 N N . PHE B 1 25 ? -5.188 -41.344 -3.088 1 94.94 25 PHE B N 1
ATOM 3646 C CA . PHE B 1 25 ? -6.445 -41.344 -3.822 1 94.94 25 PHE B CA 1
ATOM 3647 C C . PHE B 1 25 ? -6.48 -42.469 -4.84 1 94.94 25 PHE B C 1
ATOM 3649 O O . PHE B 1 25 ? -7.301 -42.469 -5.762 1 94.94 25 PHE B O 1
ATOM 3656 N N . SER B 1 26 ? -5.672 -43.469 -4.68 1 93 26 SER B N 1
ATOM 3657 C CA . SER B 1 26 ? -5.484 -44.531 -5.656 1 93 26 SER B CA 1
ATOM 3658 C C . SER B 1 26 ? -6.699 -45.469 -5.699 1 93 26 SER B C 1
ATOM 3660 O O . SER B 1 26 ? -6.863 -46.25 -6.645 1 93 26 SER B O 1
ATOM 3662 N N . THR B 1 27 ? -7.535 -45.375 -4.703 1 94.25 27 THR B N 1
ATOM 3663 C CA . THR B 1 27 ? -8.727 -46.219 -4.664 1 94.25 27 THR B CA 1
ATOM 3664 C C . THR B 1 27 ? -9.781 -45.719 -5.645 1 94.25 27 THR B C 1
ATOM 3666 O O . THR B 1 27 ? -10.633 -46.469 -6.094 1 94.25 27 THR B O 1
ATOM 3669 N N . HIS B 1 28 ? -9.711 -44.438 -5.992 1 94.62 28 HIS B N 1
ATOM 3670 C CA . HIS B 1 28 ? -10.789 -43.875 -6.789 1 94.62 28 HIS B CA 1
ATOM 3671 C C . HIS B 1 28 ? -10.281 -43.406 -8.156 1 94.62 28 HIS B C 1
ATOM 3673 O O . HIS B 1 28 ? -11.07 -43.219 -9.078 1 94.62 28 HIS B O 1
ATOM 3679 N N . TYR B 1 29 ? -8.953 -43.281 -8.234 1 96.94 29 TYR B N 1
ATOM 3680 C CA . TYR B 1 29 ? -8.406 -42.688 -9.453 1 96.94 29 TYR B CA 1
ATOM 3681 C C . TYR B 1 29 ? -7.211 -43.469 -9.953 1 96.94 29 TYR B C 1
ATOM 3683 O O . TYR B 1 29 ? -6.48 -44.062 -9.156 1 96.94 29 TYR B O 1
ATOM 3691 N N . GLU B 1 30 ? -7.023 -43.438 -11.203 1 96.94 30 GLU B N 1
ATOM 3692 C CA . GLU B 1 30 ? -5.863 -44.062 -11.844 1 96.94 30 GLU B CA 1
ATOM 3693 C C . GLU B 1 30 ? -5.281 -43.125 -12.914 1 96.94 30 GLU B C 1
ATOM 3695 O O . GLU B 1 30 ? -6.02 -42.5 -13.664 1 96.94 30 GLU B O 1
ATOM 3700 N N . ILE B 1 31 ? -3.979 -43.094 -12.969 1 98.31 31 ILE B N 1
ATOM 3701 C CA . ILE B 1 31 ? -3.295 -42.344 -14 1 98.31 31 ILE B CA 1
ATOM 3702 C C . ILE B 1 31 ? -3.143 -43.188 -15.258 1 98.31 31 ILE B C 1
ATOM 3704 O O . ILE B 1 31 ? -2.514 -44.25 -15.227 1 98.31 31 ILE B O 1
ATOM 3708 N N . THR B 1 32 ? -3.645 -42.656 -16.391 1 98.31 32 THR B N 1
ATOM 3709 C CA . THR B 1 32 ? -3.734 -43.531 -17.562 1 98.31 32 THR B CA 1
ATOM 3710 C C . THR B 1 32 ? -3.031 -42.906 -18.766 1 98.31 32 THR B C 1
ATOM 3712 O O . THR B 1 32 ? -3.006 -43.469 -19.844 1 98.31 32 THR B O 1
ATOM 3715 N N . GLY B 1 33 ? -2.443 -41.75 -18.562 1 98.56 33 GLY B N 1
ATOM 3716 C CA . GLY B 1 33 ? -1.708 -41.094 -19.625 1 98.56 33 GLY B CA 1
ATOM 3717 C C . GLY B 1 33 ? -0.8 -39.969 -19.141 1 98.56 33 GLY B C 1
ATOM 3718 O O . GLY B 1 33 ? -1.158 -39.219 -18.219 1 98.56 33 GLY B O 1
ATOM 3719 N N . LEU B 1 34 ? 0.374 -39.938 -19.75 1 98.69 34 LEU B N 1
ATOM 3720 C CA . LEU B 1 34 ? 1.364 -38.906 -19.453 1 98.69 34 LEU B CA 1
ATOM 3721 C C . LEU B 1 34 ? 1.772 -38.156 -20.719 1 98.69 34 LEU B C 1
ATOM 3723 O O . LEU B 1 34 ? 2.23 -38.781 -21.672 1 98.69 34 LEU B O 1
ATOM 3727 N N . LEU B 1 35 ? 1.545 -36.875 -20.688 1 98.56 35 LEU B N 1
ATOM 3728 C CA . LEU B 1 35 ? 1.92 -36.031 -21.828 1 98.56 35 LEU B CA 1
ATOM 3729 C C . LEU B 1 35 ? 2.965 -35 -21.422 1 98.56 35 LEU B C 1
ATOM 3731 O O . LEU B 1 35 ? 2.82 -34.312 -20.406 1 98.56 35 LEU B O 1
ATOM 3735 N N . ASP B 1 36 ? 4.043 -34.875 -22.172 1 97.5 36 ASP B N 1
ATOM 3736 C CA . ASP B 1 36 ? 5.055 -33.844 -22 1 97.5 36 ASP B CA 1
ATOM 3737 C C . ASP B 1 36 ? 5.781 -33.562 -23.312 1 97.5 36 ASP B C 1
ATOM 3739 O O . ASP B 1 36 ? 5.848 -34.406 -24.188 1 97.5 36 ASP B O 1
ATOM 3743 N N . ALA B 1 37 ? 6.242 -32.312 -23.438 1 94.44 37 ALA B N 1
ATOM 3744 C CA . ALA B 1 37 ? 6.977 -31.938 -24.641 1 94.44 37 ALA B CA 1
ATOM 3745 C C . ALA B 1 37 ? 8.398 -32.5 -24.609 1 94.44 37 ALA B C 1
ATOM 3747 O O . ALA B 1 37 ? 9.031 -32.656 -25.656 1 94.44 37 ALA B O 1
ATOM 3748 N N . ASP B 1 38 ? 8.969 -32.75 -23.406 1 94.81 38 ASP B N 1
ATOM 3749 C CA . ASP B 1 38 ? 10.328 -33.25 -23.219 1 94.81 38 ASP B CA 1
ATOM 3750 C C . ASP B 1 38 ? 10.328 -34.75 -22.844 1 94.81 38 ASP B C 1
ATOM 3752 O O . ASP B 1 38 ? 9.945 -35.094 -21.734 1 94.81 38 ASP B O 1
ATOM 3756 N N . PRO B 1 39 ? 10.875 -35.531 -23.734 1 92.5 39 PRO B N 1
ATOM 3757 C CA . PRO B 1 39 ? 10.859 -36.969 -23.453 1 92.5 39 PRO B CA 1
ATOM 3758 C C . PRO B 1 39 ? 11.617 -37.344 -22.188 1 92.5 39 PRO B C 1
ATOM 3760 O O . PRO B 1 39 ? 11.289 -38.344 -21.531 1 92.5 39 PRO B O 1
ATOM 3763 N N . LYS B 1 40 ? 12.578 -36.562 -21.844 1 93.94 40 LYS B N 1
ATOM 3764 C CA . LYS B 1 40 ? 13.359 -36.844 -20.656 1 93.94 40 LYS B CA 1
ATOM 3765 C C . LYS B 1 40 ? 12.484 -36.781 -19.406 1 93.94 40 LYS B C 1
ATOM 3767 O O . LYS B 1 40 ? 12.789 -37.406 -18.391 1 93.94 40 LYS B O 1
ATOM 3772 N N . ARG B 1 41 ? 11.422 -36.094 -19.469 1 95.25 41 ARG B N 1
ATOM 3773 C CA . ARG B 1 41 ? 10.555 -35.906 -18.312 1 95.25 41 ARG B CA 1
ATOM 3774 C C . ARG B 1 41 ? 9.789 -37.188 -17.984 1 95.25 41 ARG B C 1
ATOM 3776 O O . ARG B 1 41 ? 9.445 -37.438 -16.828 1 95.25 41 ARG B O 1
ATOM 3783 N N . PHE B 1 42 ? 9.562 -38.062 -18.984 1 96.56 42 PHE B N 1
ATOM 3784 C CA . PHE B 1 42 ? 8.945 -39.375 -18.75 1 96.56 42 PHE B CA 1
ATOM 3785 C C . PHE B 1 42 ? 9.867 -40.25 -17.906 1 96.56 42 PHE B C 1
ATOM 3787 O O . PHE B 1 42 ? 9.414 -40.875 -16.938 1 96.56 42 PHE B O 1
ATOM 3794 N N . ALA B 1 43 ? 11.133 -40.156 -18.297 1 94.5 43 ALA B N 1
ATOM 3795 C CA . ALA B 1 43 ? 12.109 -40.969 -17.562 1 94.5 43 ALA B CA 1
ATOM 3796 C C . ALA B 1 43 ? 12.219 -40.5 -16.109 1 94.5 43 ALA B C 1
ATOM 3798 O O . ALA B 1 43 ? 12.273 -41.344 -15.203 1 94.5 43 ALA B O 1
ATOM 3799 N N . VAL B 1 44 ? 12.234 -39.281 -15.938 1 94.31 44 VAL B N 1
ATOM 3800 C CA . VAL B 1 44 ? 12.328 -38.719 -14.586 1 94.31 44 VAL B CA 1
ATOM 3801 C C . VAL B 1 44 ? 11.086 -39.125 -13.789 1 94.31 44 VAL B C 1
ATOM 3803 O O . VAL B 1 44 ? 11.195 -39.531 -12.625 1 94.31 44 VAL B O 1
ATOM 3806 N N . CYS B 1 45 ? 9.945 -39 -14.406 1 96.56 45 CYS B N 1
ATOM 3807 C CA . CYS B 1 45 ? 8.68 -39.344 -13.758 1 96.56 45 CYS B CA 1
ATOM 3808 C C . CYS B 1 45 ? 8.641 -40.812 -13.359 1 96.56 45 CYS B C 1
ATOM 3810 O O . CYS B 1 45 ? 8.352 -41.125 -12.211 1 96.56 45 CYS B O 1
ATOM 3812 N N . LYS B 1 46 ? 8.961 -41.656 -14.203 1 96.56 46 LYS B N 1
ATOM 3813 C CA . LYS B 1 46 ? 8.836 -43.094 -13.992 1 96.56 46 LYS B CA 1
ATOM 3814 C C . LYS B 1 46 ? 9.922 -43.625 -13.055 1 96.56 46 LYS B C 1
ATOM 3816 O O . LYS B 1 46 ? 9.75 -44.656 -12.398 1 96.56 46 LYS B O 1
ATOM 3821 N N . LYS B 1 47 ? 11.062 -42.875 -13.055 1 95 47 LYS B N 1
ATOM 3822 C CA . LYS B 1 47 ? 12.062 -43.188 -12.039 1 95 47 LYS B CA 1
ATOM 3823 C C . LYS B 1 47 ? 11.562 -42.844 -10.641 1 95 47 LYS B C 1
ATOM 3825 O O . LYS B 1 47 ? 11.758 -43.594 -9.695 1 95 47 LYS B O 1
ATOM 3830 N N . LYS B 1 48 ? 10.93 -41.75 -10.547 1 94.81 48 LYS B N 1
ATOM 3831 C CA . LYS B 1 48 ? 10.414 -41.312 -9.258 1 94.81 48 LYS B CA 1
ATOM 3832 C C . LYS B 1 48 ? 9.195 -42.125 -8.836 1 94.81 48 LYS B C 1
ATOM 3834 O O . LYS B 1 48 ? 8.992 -42.375 -7.645 1 94.81 48 LYS B O 1
ATOM 3839 N N . PHE B 1 49 ? 8.391 -42.5 -9.828 1 97.06 49 PHE B N 1
ATOM 3840 C CA . PHE B 1 49 ? 7.184 -43.281 -9.602 1 97.06 49 PHE B CA 1
ATOM 3841 C C . PHE B 1 49 ? 7.188 -44.531 -10.461 1 97.06 49 PHE B C 1
ATOM 3843 O O . PHE B 1 49 ? 6.477 -44.625 -11.461 1 97.06 49 PHE B O 1
ATOM 3850 N N . PRO B 1 50 ? 7.793 -45.531 -9.977 1 96.56 50 PRO B N 1
ATOM 3851 C CA . PRO B 1 50 ? 7.949 -46.719 -10.781 1 96.56 50 PRO B CA 1
ATOM 3852 C C . PRO B 1 50 ? 6.617 -47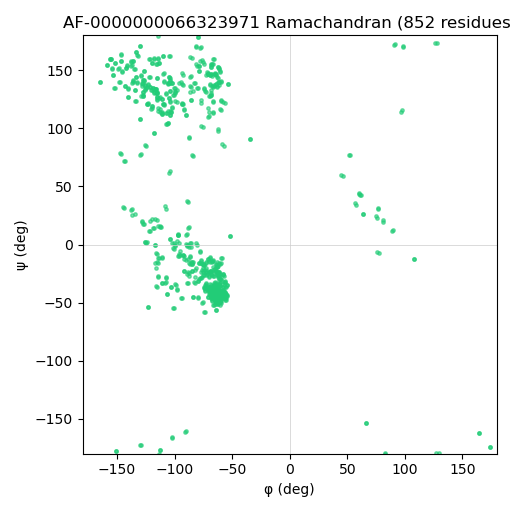.406 -11.117 1 96.56 50 PRO B C 1
ATOM 3854 O O . PRO B 1 50 ? 6.512 -48.094 -12.133 1 96.56 50 PRO B O 1
ATOM 3857 N N . GLU B 1 51 ? 5.66 -47.188 -10.344 1 95.56 51 GLU B N 1
ATOM 3858 C CA . GLU B 1 51 ? 4.332 -47.75 -10.562 1 95.56 51 GLU B CA 1
ATOM 3859 C C . GLU B 1 51 ? 3.73 -47.219 -11.867 1 95.56 51 GLU B C 1
ATOM 3861 O O . GLU B 1 51 ? 2.783 -47.812 -12.398 1 95.56 51 GLU B O 1
ATOM 3866 N N . LEU B 1 52 ? 4.27 -46.188 -12.422 1 97.69 52 LEU B N 1
ATOM 3867 C CA . LEU B 1 52 ? 3.727 -45.594 -13.633 1 97.69 52 LEU B CA 1
ATOM 3868 C C . LEU B 1 52 ? 4.473 -46.094 -14.867 1 97.69 52 LEU B C 1
ATOM 3870 O O . LEU B 1 52 ? 4.258 -45.562 -15.969 1 97.69 52 LEU B O 1
ATOM 3874 N N . ALA B 1 53 ? 5.301 -47.031 -14.727 1 97.12 53 ALA B N 1
ATOM 3875 C CA . ALA B 1 53 ? 6.141 -47.531 -15.812 1 97.12 53 ALA B CA 1
ATOM 3876 C C . ALA B 1 53 ? 5.293 -47.969 -17 1 97.12 53 ALA B C 1
ATOM 3878 O O . ALA B 1 53 ? 5.707 -47.844 -18.156 1 97.12 53 ALA B O 1
ATOM 3879 N N . HIS B 1 54 ? 4.152 -48.469 -16.766 1 96.62 54 HIS B N 1
ATOM 3880 C CA . HIS B 1 54 ? 3.32 -49.062 -17.828 1 96.62 54 HIS B CA 1
ATOM 3881 C C . HIS B 1 54 ? 2.414 -48 -18.453 1 96.62 54 HIS B C 1
ATOM 3883 O O . HIS B 1 54 ? 1.765 -48.25 -19.469 1 96.62 54 HIS B O 1
ATOM 3889 N N . VAL B 1 55 ? 2.309 -46.875 -17.828 1 98.06 55 VAL B N 1
ATOM 3890 C CA . VAL B 1 55 ? 1.403 -45.844 -18.297 1 98.06 55 VAL B CA 1
ATOM 3891 C C . VAL B 1 55 ? 1.914 -45.281 -19.625 1 98.06 55 VAL B C 1
ATOM 3893 O O . VAL B 1 55 ? 3.094 -44.938 -19.75 1 98.06 55 VAL B O 1
ATOM 3896 N N . PRO B 1 56 ? 1.084 -45.125 -20.656 1 98.31 56 PRO B N 1
ATOM 3897 C CA . PRO B 1 56 ? 1.529 -44.656 -21.969 1 98.31 56 PRO B CA 1
ATOM 3898 C C . PRO B 1 56 ? 2 -43.188 -21.938 1 98.31 56 PRO B C 1
ATOM 3900 O O . PRO B 1 56 ? 1.453 -42.375 -21.188 1 98.31 56 PRO B O 1
ATOM 3903 N N . GLU B 1 57 ? 2.982 -42.969 -22.75 1 98.25 57 GLU B N 1
ATOM 3904 C CA . GLU B 1 57 ? 3.574 -41.625 -22.922 1 98.25 57 GLU B CA 1
ATOM 3905 C C . GLU B 1 57 ? 3.117 -41 -24.219 1 98.25 57 GLU B C 1
ATOM 3907 O O . GLU B 1 57 ? 2.98 -41.656 -25.25 1 98.25 57 GLU B O 1
ATOM 3912 N N . PHE B 1 58 ? 2.855 -39.719 -24.156 1 98.31 58 PHE B N 1
ATOM 3913 C CA . PHE B 1 58 ? 2.414 -39 -25.344 1 98.31 58 PHE B CA 1
ATOM 3914 C C . PHE B 1 58 ? 3.201 -37.688 -25.516 1 98.31 58 PHE B C 1
ATOM 3916 O O . PHE B 1 58 ? 3.463 -37 -24.531 1 98.31 58 PHE B O 1
ATOM 3923 N N . SER B 1 59 ? 3.568 -37.375 -26.734 1 96.12 59 SER B N 1
ATOM 3924 C CA . SER B 1 59 ? 4.219 -36.125 -27.047 1 96.12 59 SER B CA 1
ATOM 3925 C C . SER B 1 59 ? 3.213 -34.969 -27.094 1 96.12 59 SER B C 1
ATOM 3927 O O . SER B 1 59 ? 2.002 -35.219 -27.047 1 96.12 59 SER B O 1
ATOM 3929 N N . GLU B 1 60 ? 3.723 -33.844 -27.141 1 92.25 60 GLU B N 1
ATOM 3930 C CA . GLU B 1 60 ? 2.902 -32.625 -27.094 1 92.25 60 GLU B CA 1
ATOM 3931 C C . GLU B 1 60 ? 1.853 -32.625 -28.203 1 92.25 60 GLU B C 1
ATOM 3933 O O . GLU B 1 60 ? 0.736 -32.125 -28 1 92.25 60 GLU B O 1
ATOM 3938 N N . ASP B 1 61 ? 2.156 -33.219 -29.328 1 93.94 61 ASP B N 1
ATOM 3939 C CA . ASP B 1 61 ? 1.278 -33.188 -30.5 1 93.94 61 ASP B CA 1
ATOM 3940 C C . ASP B 1 61 ? 0.307 -34.344 -30.484 1 93.94 61 ASP B C 1
ATOM 3942 O O . ASP B 1 61 ? -0.556 -34.469 -31.359 1 93.94 61 ASP B O 1
ATOM 3946 N N . ALA B 1 62 ? 0.397 -35.156 -29.484 1 97.62 62 ALA B N 1
ATOM 3947 C CA . ALA B 1 62 ? -0.417 -36.375 -29.453 1 97.62 62 ALA B CA 1
ATOM 3948 C C . ALA B 1 62 ? -1.532 -36.25 -28.422 1 97.62 62 ALA B C 1
ATOM 3950 O O . ALA B 1 62 ? -1.952 -37.25 -27.844 1 97.62 62 ALA B O 1
ATOM 3951 N N . PHE B 1 63 ? -2.021 -35.094 -28.188 1 98.25 63 PHE B N 1
ATOM 3952 C CA . PHE B 1 63 ? -3.047 -34.875 -27.188 1 98.25 63 PHE B CA 1
ATOM 3953 C C . PHE B 1 63 ? -4.324 -35.625 -27.531 1 98.25 63 PHE B C 1
ATOM 3955 O O . PHE B 1 63 ? -4.871 -36.344 -26.688 1 98.25 63 PHE B O 1
ATOM 3962 N N . ASP B 1 64 ? -4.793 -35.469 -28.734 1 98.25 64 ASP B N 1
ATOM 3963 C CA . ASP B 1 64 ? -6.031 -36.125 -29.156 1 98.25 64 ASP B CA 1
ATOM 3964 C C . ASP B 1 64 ? -5.906 -37.656 -29.094 1 98.25 64 ASP B C 1
ATOM 3966 O O . ASP B 1 64 ? -6.859 -38.344 -28.734 1 98.25 64 ASP B O 1
ATOM 3970 N N . GLU B 1 65 ? -4.719 -38.094 -29.469 1 98.5 65 GLU B N 1
ATOM 3971 C CA . GLU B 1 65 ? -4.473 -39.5 -29.344 1 98.5 65 GLU B CA 1
ATOM 3972 C C . GLU B 1 65 ? -4.566 -39.969 -27.891 1 98.5 65 GLU B C 1
ATOM 3974 O O . GLU B 1 65 ? -5.156 -41 -27.594 1 98.5 65 GLU B O 1
ATOM 3979 N N . MET B 1 66 ? -3.967 -39.188 -27 1 98.62 66 MET B N 1
ATOM 3980 C CA . MET B 1 66 ? -4.039 -39.469 -25.578 1 98.62 66 MET B CA 1
ATOM 3981 C C . MET B 1 66 ? -5.488 -39.562 -25.109 1 98.62 66 MET B C 1
ATOM 3983 O O . MET B 1 66 ? -5.859 -40.438 -24.344 1 98.62 66 MET B O 1
ATOM 3987 N N . MET B 1 67 ? -6.328 -38.656 -25.594 1 98.5 67 MET B N 1
ATOM 3988 C CA . MET B 1 67 ? -7.727 -38.594 -25.188 1 98.5 67 MET B CA 1
ATOM 3989 C C . MET B 1 67 ? -8.477 -39.844 -25.672 1 98.5 67 MET B C 1
ATOM 3991 O O . MET B 1 67 ? -9.312 -40.375 -24.953 1 98.5 67 MET B O 1
ATOM 3995 N N . ARG B 1 68 ? -8.148 -40.281 -26.875 1 98 68 ARG B N 1
ATOM 3996 C CA . ARG B 1 68 ? -8.82 -41.438 -27.453 1 98 68 ARG B CA 1
ATOM 3997 C C . ARG B 1 68 ? -8.43 -42.719 -26.719 1 98 68 ARG B C 1
ATOM 3999 O O . ARG B 1 68 ? -9.273 -43.594 -26.5 1 98 68 ARG B O 1
ATOM 4006 N N . VAL B 1 69 ? -7.188 -42.781 -26.391 1 97.69 69 VAL B N 1
ATOM 4007 C CA . VAL B 1 69 ? -6.641 -44 -25.828 1 97.69 69 VAL B CA 1
ATOM 4008 C C . VAL B 1 69 ? -6.992 -44.094 -24.359 1 97.69 69 VAL B C 1
ATOM 4010 O O . VAL B 1 69 ? -7.461 -45.156 -23.891 1 97.69 69 VAL B O 1
ATOM 4013 N N . SER B 1 70 ? -6.805 -43 -23.641 1 97.31 70 SER B N 1
ATOM 4014 C CA . SER B 1 70 ? -6.914 -43 -22.188 1 97.31 70 SER B CA 1
ATOM 4015 C C . SER B 1 70 ? -8.352 -42.75 -21.734 1 97.31 70 SER B C 1
ATOM 4017 O O . SER B 1 70 ? -8.727 -43.094 -20.609 1 97.31 70 SER B O 1
ATOM 4019 N N . LYS B 1 71 ? -9.148 -42.062 -22.531 1 96.38 71 LYS B N 1
ATOM 4020 C CA . LYS B 1 71 ? -10.523 -41.688 -22.203 1 96.38 71 LYS B CA 1
ATOM 4021 C C . LYS B 1 71 ? -10.617 -41.125 -20.781 1 96.38 71 LYS B C 1
ATOM 4023 O O . LYS B 1 71 ? -11.391 -41.625 -19.969 1 96.38 71 LYS B O 1
ATOM 4028 N N . PRO B 1 72 ? -9.938 -40.125 -20.531 1 98.44 72 PRO B N 1
ATOM 4029 C CA . PRO B 1 72 ? -9.852 -39.594 -19.156 1 98.44 72 PRO B CA 1
ATOM 4030 C C . PRO B 1 72 ? -11.133 -38.938 -18.688 1 98.44 72 PRO B C 1
ATOM 4032 O O . PRO B 1 72 ? -11.859 -38.344 -19.5 1 98.44 72 PRO B O 1
ATOM 4035 N N . ASP B 1 73 ? -11.406 -39.062 -17.359 1 98.25 73 ASP B N 1
ATOM 4036 C CA . ASP B 1 73 ? -12.453 -38.281 -16.703 1 98.25 73 ASP B CA 1
ATOM 4037 C C . ASP B 1 73 ? -11.953 -36.906 -16.344 1 98.25 73 ASP B C 1
ATOM 4039 O O . ASP B 1 73 ? -12.742 -35.938 -16.266 1 98.25 73 ASP B O 1
ATOM 4043 N N . ILE B 1 74 ? -10.672 -36.75 -16.109 1 98.62 74 ILE B N 1
ATOM 4044 C CA . ILE B 1 74 ? -10.062 -35.469 -15.719 1 98.62 74 ILE B CA 1
ATOM 4045 C C . ILE B 1 74 ? -8.719 -35.312 -16.422 1 98.62 74 ILE B C 1
ATOM 4047 O O . ILE B 1 74 ? -7.938 -36.25 -16.516 1 98.62 74 ILE B O 1
ATOM 4051 N N . VAL B 1 75 ? -8.5 -34.156 -16.953 1 98.81 75 VAL B N 1
ATOM 4052 C CA . VAL B 1 75 ? -7.188 -33.75 -17.438 1 98.81 75 VAL B CA 1
ATOM 4053 C C . VAL B 1 75 ? -6.539 -32.781 -16.453 1 98.81 75 VAL B C 1
ATOM 4055 O O . VAL B 1 75 ? -7.117 -31.766 -16.094 1 98.81 75 VAL B O 1
ATOM 4058 N N . ILE B 1 76 ? -5.352 -33.125 -15.953 1 98.81 76 ILE B N 1
ATOM 4059 C CA . ILE B 1 76 ? -4.59 -32.219 -15.102 1 98.81 76 ILE B CA 1
ATOM 4060 C C . ILE B 1 76 ? -3.533 -31.484 -15.93 1 98.81 76 ILE B C 1
ATOM 4062 O O . ILE B 1 76 ? -2.725 -32.125 -16.609 1 98.81 76 ILE B O 1
ATOM 4066 N N . VAL B 1 77 ? -3.6 -30.188 -15.898 1 98.69 77 VAL B N 1
ATOM 4067 C CA . VAL B 1 77 ? -2.68 -29.344 -16.656 1 98.69 77 VAL B CA 1
ATOM 4068 C C . VAL B 1 77 ? -1.677 -28.703 -15.703 1 98.69 77 VAL B C 1
ATOM 4070 O O . VAL B 1 77 ? -2.037 -27.812 -14.914 1 98.69 77 VAL B O 1
ATOM 4073 N N . ALA B 1 78 ? -0.392 -29.078 -15.797 1 97.69 78 ALA B N 1
ATOM 4074 C CA . ALA B 1 78 ? 0.627 -28.625 -14.852 1 97.69 78 ALA B CA 1
ATOM 4075 C C . ALA B 1 78 ? 1.966 -28.406 -15.555 1 97.69 78 ALA B C 1
ATOM 4077 O O . ALA B 1 78 ? 3.025 -28.672 -14.977 1 97.69 78 ALA B O 1
ATOM 4078 N N . GLY B 1 79 ? 1.959 -28.016 -16.797 1 95.56 79 GLY B N 1
ATOM 4079 C CA . GLY B 1 79 ? 3.154 -27.672 -17.547 1 95.56 79 GLY B CA 1
ATOM 4080 C C . GLY B 1 79 ? 3.529 -26.203 -17.453 1 95.56 79 GLY B C 1
ATOM 4081 O O . GLY B 1 79 ? 3.176 -25.531 -16.484 1 95.56 79 GLY B O 1
ATOM 4082 N N . ARG B 1 80 ? 4.359 -25.781 -18.438 1 95.62 80 ARG B N 1
ATOM 4083 C CA . ARG B 1 80 ? 4.742 -24.375 -18.469 1 95.62 80 ARG B CA 1
ATOM 4084 C C . ARG B 1 80 ? 3.525 -23.484 -18.656 1 95.62 80 ARG B C 1
ATOM 4086 O O . ARG B 1 80 ? 2.584 -23.844 -19.359 1 95.62 80 ARG B O 1
ATOM 4093 N N . ASP B 1 81 ? 3.512 -22.344 -18.219 1 97.5 81 ASP B N 1
ATOM 4094 C CA . ASP B 1 81 ? 2.328 -21.5 -18.094 1 97.5 81 ASP B CA 1
ATOM 4095 C C . ASP B 1 81 ? 1.689 -21.25 -19.453 1 97.5 81 ASP B C 1
ATOM 4097 O O . ASP B 1 81 ? 0.469 -21.344 -19.594 1 97.5 81 ASP B O 1
ATOM 4101 N N . ASP B 1 82 ? 2.486 -20.922 -20.438 1 97 82 ASP B N 1
ATOM 4102 C CA . ASP B 1 82 ? 1.972 -20.531 -21.75 1 97 82 ASP B CA 1
ATOM 4103 C C . ASP B 1 82 ? 1.339 -21.719 -22.469 1 97 82 ASP B C 1
ATOM 4105 O O . ASP B 1 82 ? 0.597 -21.531 -23.438 1 97 82 ASP B O 1
ATOM 4109 N N . THR B 1 83 ? 1.58 -22.938 -22.016 1 97.06 83 THR B N 1
ATOM 4110 C CA . THR B 1 83 ? 1.058 -24.141 -22.672 1 97.06 83 THR B CA 1
ATOM 4111 C C . THR B 1 83 ? -0.34 -24.469 -22.156 1 97.06 83 THR B C 1
ATOM 4113 O O . THR B 1 83 ? -1.061 -25.25 -22.781 1 97.06 83 THR B O 1
ATOM 4116 N N . HIS B 1 84 ? -0.72 -23.922 -21.062 1 98.5 84 HIS B N 1
ATOM 4117 C CA . HIS B 1 84 ? -1.955 -24.312 -20.391 1 98.5 84 HIS B CA 1
ATOM 4118 C C . HIS B 1 84 ? -3.158 -24.156 -21.312 1 98.5 84 HIS B C 1
ATOM 4120 O O . HIS B 1 84 ? -3.996 -25.062 -21.391 1 98.5 84 HIS B O 1
ATOM 4126 N N . VAL B 1 85 ? -3.191 -23.031 -21.984 1 98.5 85 VAL B N 1
ATOM 4127 C CA . VAL B 1 85 ? -4.383 -22.688 -22.75 1 98.5 85 VAL B CA 1
ATOM 4128 C C . VAL B 1 85 ? -4.664 -23.766 -23.797 1 98.5 85 VAL B C 1
ATOM 4130 O O . VAL B 1 85 ? -5.816 -24.141 -24.016 1 98.5 85 VAL B O 1
ATOM 4133 N N . ALA B 1 86 ? -3.646 -24.266 -24.422 1 98.19 86 ALA B N 1
ATOM 4134 C CA . ALA B 1 86 ? -3.816 -25.281 -25.469 1 98.19 86 ALA B CA 1
ATOM 4135 C C . ALA B 1 86 ? -4.465 -26.547 -24.906 1 98.19 86 ALA B C 1
ATOM 4137 O O . ALA B 1 86 ? -5.426 -27.062 -25.484 1 98.19 86 ALA B O 1
ATOM 4138 N N . TYR B 1 87 ? -3.967 -26.984 -23.781 1 98.56 87 TYR B N 1
ATOM 4139 C CA . TYR B 1 87 ? -4.457 -28.234 -23.203 1 98.56 87 TYR B CA 1
ATOM 4140 C C . TYR B 1 87 ? -5.836 -28.031 -22.578 1 98.56 87 TYR B C 1
ATOM 4142 O O . TYR B 1 87 ? -6.688 -28.922 -22.672 1 98.56 87 TYR B O 1
ATOM 4150 N N . ILE B 1 88 ? -6.082 -26.906 -21.969 1 98.88 88 ILE B N 1
ATOM 4151 C CA . ILE B 1 88 ? -7.375 -26.625 -21.359 1 98.88 88 ILE B CA 1
ATOM 4152 C C . ILE B 1 88 ? -8.461 -26.594 -22.438 1 98.88 88 ILE B C 1
ATOM 4154 O O . ILE B 1 88 ? -9.469 -27.281 -22.344 1 98.88 88 ILE B O 1
ATOM 4158 N N . VAL B 1 89 ? -8.227 -25.828 -23.469 1 98.75 89 VAL B N 1
ATOM 4159 C CA . VAL B 1 89 ? -9.219 -25.641 -24.516 1 98.75 89 VAL B CA 1
ATOM 4160 C C . VAL B 1 89 ? -9.484 -26.984 -25.203 1 98.75 89 VAL B C 1
ATOM 4162 O O . VAL B 1 89 ? -10.641 -27.359 -25.422 1 98.75 89 VAL B O 1
ATOM 4165 N N . LYS B 1 90 ? -8.461 -27.766 -25.531 1 98.69 90 LYS B N 1
ATOM 4166 C CA . LYS B 1 90 ? -8.625 -29.062 -26.172 1 98.69 90 LYS B CA 1
ATOM 4167 C C . LYS B 1 90 ? -9.406 -30.016 -25.281 1 98.69 90 LYS B C 1
ATOM 4169 O O . LYS B 1 90 ? -10.242 -30.781 -25.766 1 98.69 90 LYS B O 1
ATOM 4174 N N . SER B 1 91 ? -9.094 -29.984 -24 1 98.81 91 SER B N 1
ATOM 4175 C CA . SER B 1 91 ? -9.812 -30.844 -23.062 1 98.81 91 SER B CA 1
ATOM 4176 C C . SER B 1 91 ? -11.305 -30.531 -23.062 1 98.81 91 SER B C 1
ATOM 4178 O O . SER B 1 91 ? -12.141 -31.438 -23.047 1 98.81 91 SER B O 1
ATOM 4180 N N . LEU B 1 92 ? -11.609 -29.266 -23.062 1 98.81 92 LEU B N 1
ATOM 4181 C CA . LEU B 1 92 ? -13 -28.828 -23.062 1 98.81 92 LEU B CA 1
ATOM 4182 C C . LEU B 1 92 ? -13.703 -29.219 -24.359 1 98.81 92 LEU B C 1
ATOM 4184 O O . LEU B 1 92 ? -14.891 -29.531 -24.344 1 98.81 92 LEU B O 1
ATOM 4188 N N . GLN B 1 93 ? -12.961 -29.188 -25.453 1 98.38 93 GLN B N 1
ATOM 4189 C CA . GLN B 1 93 ? -13.516 -29.656 -26.734 1 98.38 93 GLN B CA 1
ATOM 4190 C C . GLN B 1 93 ? -13.891 -31.125 -26.656 1 98.38 93 GLN B C 1
ATOM 4192 O O . GLN B 1 93 ? -14.812 -31.578 -27.344 1 98.38 93 GLN B O 1
ATOM 4197 N N . TRP B 1 94 ? -13.219 -31.844 -25.844 1 98.56 94 TRP B N 1
ATOM 4198 C CA . TRP B 1 94 ? -13.508 -33.25 -25.625 1 98.56 94 TRP B CA 1
ATOM 4199 C C . TRP B 1 94 ? -14.523 -33.438 -24.5 1 98.56 94 TRP B C 1
ATOM 4201 O O . TRP B 1 94 ? -14.75 -34.562 -24.031 1 98.56 94 TRP B O 1
ATOM 4211 N N . ASN B 1 95 ? -15.125 -32.312 -24.031 1 98.56 95 ASN B N 1
ATOM 4212 C CA . ASN B 1 95 ? -16.125 -32.312 -22.953 1 98.56 95 ASN B CA 1
ATOM 4213 C C . ASN B 1 95 ? -15.586 -32.938 -21.688 1 98.56 95 ASN B C 1
ATOM 4215 O O . ASN B 1 95 ? -16.297 -33.688 -21.016 1 98.56 95 ASN B O 1
ATOM 4219 N N . THR B 1 96 ? -14.32 -32.781 -21.406 1 98.75 96 THR B N 1
ATOM 4220 C CA . THR B 1 96 ? -13.656 -33.406 -20.266 1 98.75 96 THR B CA 1
ATOM 4221 C C . THR B 1 96 ? -13.305 -32.344 -19.219 1 98.75 96 THR B C 1
ATOM 4223 O O . THR B 1 96 ? -12.891 -31.25 -19.547 1 98.75 96 THR B O 1
ATOM 4226 N N . ASP B 1 97 ? -13.469 -32.688 -17.906 1 98.62 97 ASP B N 1
ATOM 4227 C CA . ASP B 1 97 ? -13.117 -31.797 -16.812 1 98.62 97 ASP B CA 1
ATOM 4228 C C . ASP B 1 97 ? -11.617 -31.531 -16.781 1 98.62 97 ASP B C 1
ATOM 4230 O O . ASP B 1 97 ? -10.812 -32.406 -17.109 1 98.62 97 ASP B O 1
ATOM 4234 N N . VAL B 1 98 ? -11.281 -30.344 -16.359 1 98.81 98 VAL B N 1
ATOM 4235 C CA . VAL B 1 98 ? -9.883 -29.922 -16.312 1 98.81 98 VAL B CA 1
ATOM 4236 C C . VAL B 1 98 ? -9.547 -29.406 -14.922 1 98.81 98 VAL B C 1
ATOM 4238 O O . VAL B 1 98 ? -10.312 -28.625 -14.344 1 98.81 98 VAL B O 1
ATOM 4241 N N . ILE B 1 99 ? -8.469 -29.844 -14.344 1 98.56 99 ILE B N 1
ATOM 4242 C CA . ILE B 1 99 ? -7.801 -29.219 -13.203 1 98.56 99 ILE B CA 1
ATOM 4243 C C . ILE B 1 99 ? -6.484 -28.594 -13.656 1 98.56 99 ILE B C 1
ATOM 4245 O O . ILE B 1 99 ? -5.613 -29.297 -14.188 1 98.56 99 ILE B O 1
ATOM 4249 N N . THR B 1 100 ? -6.355 -27.312 -13.477 1 98.44 100 THR B N 1
ATOM 4250 C CA . THR B 1 100 ? -5.145 -26.656 -13.945 1 98.44 100 THR B CA 1
ATOM 4251 C C . THR B 1 100 ? -4.426 -25.953 -12.789 1 98.44 100 THR B C 1
ATOM 4253 O O . THR B 1 100 ? -5.07 -25.438 -11.875 1 98.44 100 THR B O 1
ATOM 4256 N N . GLU B 1 101 ? -3.15 -25.969 -12.82 1 96.94 101 GLU B N 1
ATOM 4257 C CA . GLU B 1 101 ? -2.342 -25.141 -11.93 1 96.94 101 GLU B CA 1
ATOM 4258 C C . GLU B 1 101 ? -2.521 -23.656 -12.227 1 96.94 101 GLU B C 1
ATOM 4260 O O . GLU B 1 101 ? -3.012 -23.297 -13.297 1 96.94 101 GLU B O 1
ATOM 4265 N N . LYS B 1 102 ? -2.174 -22.922 -11.227 1 95.69 102 LYS B N 1
ATOM 4266 C CA . LYS B 1 102 ? -2.139 -21.484 -11.477 1 95.69 102 LYS B CA 1
ATOM 4267 C C . LYS B 1 102 ? -0.847 -21.078 -12.172 1 95.69 102 LYS B C 1
ATOM 4269 O O . LYS B 1 102 ? 0.193 -21.703 -11.984 1 95.69 102 LYS B O 1
ATOM 4274 N N . PRO B 1 103 ? -0.769 -20.031 -12.883 1 97.81 103 PRO B N 1
ATOM 4275 C CA . PRO B 1 103 ? -1.96 -19.344 -13.398 1 97.81 103 PRO B CA 1
ATOM 4276 C C . PRO B 1 103 ? -2.717 -20.188 -14.43 1 97.81 103 PRO B C 1
ATOM 4278 O O . PRO B 1 103 ? -2.121 -21.047 -15.094 1 97.81 103 PRO B O 1
ATOM 4281 N N . MET B 1 104 ? -3.998 -19.938 -14.578 1 98.5 104 MET B N 1
ATOM 4282 C CA . MET B 1 104 ? -4.812 -20.688 -15.539 1 98.5 104 MET B CA 1
ATOM 4283 C C . MET B 1 104 ? -4.25 -20.547 -16.953 1 98.5 104 MET B C 1
ATOM 4285 O O . MET B 1 104 ? -4.145 -21.531 -17.688 1 98.5 104 MET B O 1
ATOM 4289 N N . VAL B 1 105 ? -3.945 -19.359 -17.297 1 98.31 105 VAL B N 1
ATOM 4290 C CA . VAL B 1 105 ? -3.324 -18.953 -18.547 1 98.31 105 VAL B CA 1
ATOM 4291 C C . VAL B 1 105 ? -2.49 -17.688 -18.312 1 98.31 105 VAL B C 1
ATOM 4293 O O . VAL B 1 105 ? -2.375 -17.203 -17.188 1 98.31 105 VAL B O 1
ATOM 4296 N N . THR B 1 106 ? -1.854 -17.125 -19.406 1 97.88 106 THR B N 1
ATOM 4297 C CA . THR B 1 106 ? -0.89 -16.047 -19.172 1 97.88 106 THR B CA 1
ATOM 4298 C C . THR B 1 106 ? -1.421 -14.719 -19.688 1 97.88 106 THR B C 1
ATOM 4300 O O . THR B 1 106 ? -0.836 -13.664 -19.422 1 97.88 106 THR B O 1
ATOM 4303 N N . THR B 1 107 ? -2.537 -14.727 -20.469 1 97.25 107 THR B N 1
ATOM 4304 C CA . THR B 1 107 ? -3.125 -13.5 -21 1 97.25 107 THR B CA 1
ATOM 4305 C C . THR B 1 107 ? -4.645 -13.516 -20.844 1 97.25 107 THR B C 1
ATOM 4307 O O . THR B 1 107 ? -5.25 -14.586 -20.75 1 97.25 107 THR B O 1
ATOM 4310 N N . VAL B 1 108 ? -5.199 -12.359 -20.859 1 97.56 108 VAL B N 1
ATOM 4311 C CA . VAL B 1 108 ? -6.652 -12.242 -20.797 1 97.56 108 VAL B CA 1
ATOM 4312 C C . VAL B 1 108 ? -7.27 -12.766 -22.094 1 97.56 108 VAL B C 1
ATOM 4314 O O . VAL B 1 108 ? -8.352 -13.367 -22.078 1 97.56 108 VAL B O 1
ATOM 4317 N N . GLN B 1 109 ? -6.59 -12.555 -23.172 1 96.94 109 GLN B N 1
ATOM 4318 C CA . GLN B 1 109 ? -7.051 -13.125 -24.438 1 96.94 109 GLN B CA 1
ATOM 4319 C C . GLN B 1 109 ? -7.223 -14.641 -24.328 1 96.94 109 GLN B C 1
ATOM 4321 O O . GLN B 1 109 ? -8.242 -15.188 -24.75 1 96.94 109 GLN B O 1
ATOM 4326 N N . ASP B 1 110 ? -6.223 -15.273 -23.781 1 97.88 110 ASP B N 1
ATOM 4327 C CA . ASP B 1 110 ? -6.289 -16.719 -23.578 1 97.88 110 ASP B CA 1
ATOM 4328 C C . ASP B 1 110 ? -7.367 -17.094 -22.562 1 97.88 110 ASP B C 1
ATOM 4330 O O . ASP B 1 110 ? -8.016 -18.125 -22.688 1 97.88 110 ASP B O 1
ATOM 4334 N N . ALA B 1 111 ? -7.527 -16.266 -21.547 1 97.94 111 ALA B N 1
ATOM 4335 C CA . ALA B 1 111 ? -8.594 -16.5 -20.578 1 97.94 111 ALA B CA 1
ATOM 4336 C C . ALA B 1 111 ? -9.961 -16.5 -21.25 1 97.94 111 ALA B C 1
ATOM 4338 O O . ALA B 1 111 ? -10.82 -17.328 -20.938 1 97.94 111 ALA B O 1
ATOM 4339 N N . ASN B 1 112 ? -10.141 -15.594 -22.125 1 97.12 112 ASN B N 1
ATOM 4340 C CA . ASN B 1 112 ? -11.383 -15.531 -22.891 1 97.12 112 ASN B CA 1
ATOM 4341 C C . ASN B 1 112 ? -11.617 -16.812 -23.688 1 97.12 112 ASN B C 1
ATOM 4343 O O . ASN B 1 112 ? -12.734 -17.312 -23.75 1 97.12 112 ASN B O 1
ATOM 4347 N N . ARG B 1 113 ? -10.578 -17.281 -24.297 1 97.75 113 ARG B N 1
ATOM 4348 C CA . ARG B 1 113 ? -10.672 -18.531 -25.047 1 97.75 113 ARG B CA 1
ATOM 4349 C C . ARG B 1 113 ? -11.133 -19.672 -24.156 1 97.75 113 ARG B C 1
ATOM 4351 O O . ARG B 1 113 ? -11.961 -20.484 -24.562 1 97.75 113 ARG B O 1
ATOM 4358 N N . VAL B 1 114 ? -10.633 -19.703 -22.984 1 98.62 114 VAL B N 1
ATOM 4359 C CA . VAL B 1 114 ? -11 -20.734 -22.047 1 98.62 114 VAL B CA 1
ATOM 4360 C C . VAL B 1 114 ? -12.469 -20.578 -21.641 1 98.62 114 VAL B C 1
ATOM 4362 O O . VAL B 1 114 ? -13.227 -21.562 -21.641 1 98.62 114 VAL B O 1
ATOM 4365 N N . LEU B 1 115 ? -12.836 -19.359 -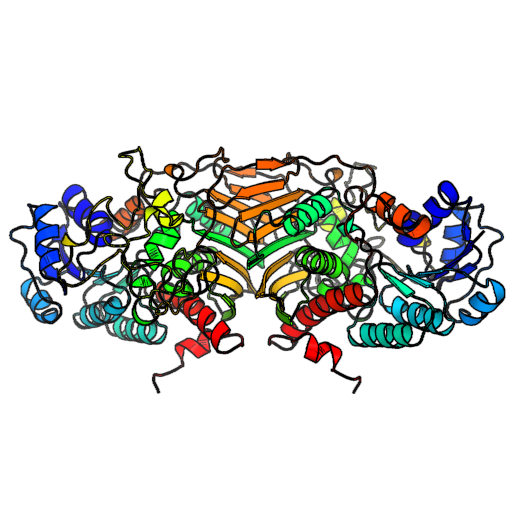21.281 1 98.06 115 LEU B N 1
ATOM 4366 C CA . LEU B 1 115 ? -14.211 -19.109 -20.875 1 98.06 115 LEU B CA 1
ATOM 4367 C C . LEU B 1 115 ? -15.195 -19.484 -21.969 1 98.06 115 LEU B C 1
ATOM 4369 O O . LEU B 1 115 ? -16.234 -20.094 -21.703 1 98.06 115 LEU B O 1
ATOM 4373 N N . GLU B 1 116 ? -14.891 -19.172 -23.172 1 97.81 116 GLU B N 1
ATOM 4374 C CA . GLU B 1 116 ? -15.734 -19.484 -24.312 1 97.81 116 GLU B CA 1
ATOM 4375 C C . GLU B 1 116 ? -15.828 -21 -24.516 1 97.81 116 GLU B C 1
ATOM 4377 O O . GLU B 1 116 ? -16.906 -21.531 -24.781 1 97.81 116 GLU B O 1
ATOM 4382 N N . ALA B 1 117 ? -14.695 -21.609 -24.453 1 98.62 117 ALA B N 1
ATOM 4383 C CA . ALA B 1 117 ? -14.672 -23.062 -24.625 1 98.62 117 ALA B CA 1
ATOM 4384 C C . ALA B 1 117 ? -15.484 -23.766 -23.547 1 98.62 117 ALA B C 1
ATOM 4386 O O . ALA B 1 117 ? -16.203 -24.734 -23.812 1 98.62 117 ALA B O 1
ATOM 4387 N N . GLU B 1 118 ? -15.32 -23.281 -22.312 1 98.75 118 GLU B N 1
ATOM 4388 C CA . GLU B 1 118 ? -16.047 -23.891 -21.203 1 98.75 118 GLU B CA 1
ATOM 4389 C C . GLU B 1 118 ? -17.547 -23.75 -21.391 1 98.75 118 GLU B C 1
ATOM 4391 O O . GLU B 1 118 ? -18.312 -24.672 -21.078 1 98.75 118 GLU B O 1
ATOM 4396 N N . ALA B 1 119 ? -17.984 -22.594 -21.875 1 98.19 119 ALA B N 1
ATOM 4397 C CA . ALA B 1 119 ? -19.406 -22.328 -22.094 1 98.19 119 ALA B CA 1
ATOM 4398 C C . ALA B 1 119 ? -20 -23.312 -23.078 1 98.19 119 ALA B C 1
ATOM 4400 O O . ALA B 1 119 ? -21.203 -23.609 -23.031 1 98.19 119 ALA B O 1
ATOM 4401 N N . LYS B 1 120 ? -19.219 -23.906 -23.969 1 98.31 120 LYS B N 1
ATOM 4402 C CA . LYS B 1 120 ? -19.672 -24.797 -25.016 1 98.31 120 LYS B CA 1
ATOM 4403 C C . LYS B 1 120 ? -19.438 -26.266 -24.641 1 98.31 120 LYS B C 1
ATOM 4405 O O . LYS B 1 120 ? -19.719 -27.172 -25.422 1 98.31 120 LYS B O 1
ATOM 4410 N N . SER B 1 121 ? -18.906 -26.469 -23.469 1 98.62 121 SER B N 1
ATOM 4411 C CA . SER B 1 121 ? -18.469 -27.797 -23.078 1 98.62 121 SER B CA 1
ATOM 4412 C C . SER B 1 121 ? -19.328 -28.328 -21.922 1 98.62 121 SER B C 1
ATOM 4414 O O . SER B 1 121 ? -19.875 -27.547 -21.141 1 98.62 121 SER B O 1
ATOM 4416 N N . GLU B 1 122 ? -19.375 -29.641 -21.812 1 98.44 122 GLU B N 1
ATOM 4417 C CA . GLU B 1 122 ? -19.922 -30.266 -20.609 1 98.44 122 GLU B CA 1
ATOM 4418 C C . GLU B 1 122 ? -18.875 -30.312 -19.5 1 98.44 122 GLU B C 1
ATOM 4420 O O . GLU B 1 122 ? -19.219 -30.484 -18.328 1 98.44 122 GLU B O 1
ATOM 4425 N N . GLY B 1 123 ? -17.641 -30.234 -19.859 1 98.38 123 GLY B N 1
ATOM 4426 C CA . GLY B 1 123 ? -16.562 -30.203 -18.906 1 98.38 123 GLY B CA 1
ATOM 4427 C C . GLY B 1 123 ? -16.406 -28.875 -18.219 1 98.38 123 GLY B C 1
ATOM 4428 O O . GLY B 1 12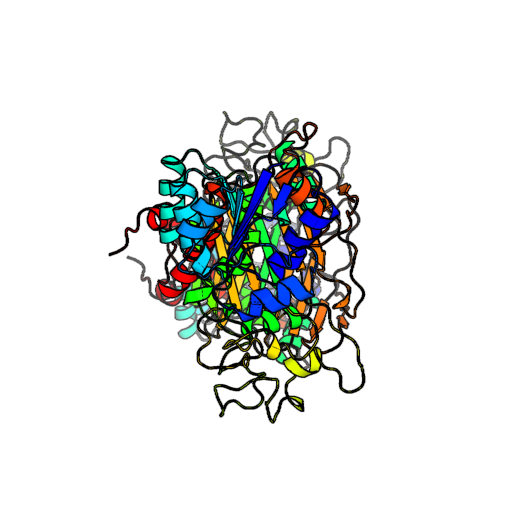3 ? -16.812 -27.828 -18.75 1 98.38 123 GLY B O 1
ATOM 4429 N N . LYS B 1 124 ? -15.742 -28.891 -17.031 1 98.12 124 LYS B N 1
ATOM 4430 C CA . LYS B 1 124 ? -15.516 -27.703 -16.234 1 98.12 124 LYS B CA 1
ATOM 4431 C C . LYS B 1 124 ? -14.031 -27.516 -15.898 1 98.12 124 LYS B C 1
ATOM 4433 O O . LYS B 1 124 ? -13.289 -28.5 -15.82 1 98.12 124 LYS B O 1
ATOM 4438 N N . VAL B 1 125 ? -13.719 -26.266 -15.781 1 98.81 125 VAL B N 1
ATOM 4439 C CA . VAL B 1 125 ? -12.344 -25.953 -15.414 1 98.81 125 VAL B CA 1
ATOM 4440 C C . VAL B 1 125 ? -12.273 -25.609 -13.93 1 98.81 125 VAL B C 1
ATOM 4442 O O . VAL B 1 125 ? -13.07 -24.812 -13.422 1 98.81 125 VAL B O 1
ATOM 4445 N N . THR B 1 126 ? -11.383 -26.234 -13.219 1 98.31 126 THR B N 1
ATOM 4446 C CA . THR B 1 126 ? -11.031 -25.891 -11.852 1 98.31 126 THR B CA 1
ATOM 4447 C C . THR B 1 126 ? -9.578 -25.406 -11.766 1 98.31 126 THR B C 1
ATOM 4449 O O . THR B 1 126 ? -8.672 -26.078 -12.273 1 98.31 126 THR B O 1
ATOM 4452 N N . VAL B 1 127 ? -9.375 -24.25 -11.18 1 98.25 127 VAL B N 1
ATOM 4453 C CA . VAL B 1 127 ? -8.031 -23.688 -11.023 1 98.25 127 VAL B CA 1
ATOM 4454 C C . VAL B 1 127 ? -7.527 -23.953 -9.609 1 98.25 127 VAL B C 1
ATOM 4456 O O . VAL B 1 127 ? -8.219 -23.672 -8.633 1 98.25 127 VAL B O 1
ATOM 4459 N N . ALA B 1 128 ? -6.32 -24.438 -9.461 1 95.94 128 ALA B N 1
ATOM 4460 C CA . ALA B 1 128 ? -5.777 -24.875 -8.18 1 95.94 128 ALA B CA 1
ATOM 4461 C C . ALA B 1 128 ? -5.199 -23.688 -7.406 1 95.94 128 ALA B C 1
ATOM 4463 O O . ALA B 1 128 ? -3.986 -23.609 -7.199 1 95.94 128 ALA B O 1
ATOM 4464 N N . PHE B 1 129 ? -6.035 -22.906 -6.836 1 96.06 129 PHE B N 1
ATOM 4465 C CA . PHE B 1 129 ? -5.621 -21.812 -5.949 1 96.06 129 PHE B CA 1
ATOM 4466 C C . PHE B 1 129 ? -5.477 -22.312 -4.516 1 96.06 129 PHE B C 1
ATOM 4468 O O . PHE B 1 129 ? -6.414 -22.203 -3.721 1 96.06 129 PHE B O 1
ATOM 4475 N N . ASN B 1 130 ? -4.312 -22.703 -4.188 1 93.56 130 ASN B N 1
ATOM 4476 C CA . ASN B 1 130 ? -4.039 -23.359 -2.912 1 93.56 130 ASN B CA 1
ATOM 4477 C C . ASN B 1 130 ? -4.102 -22.375 -1.748 1 93.56 130 ASN B C 1
ATOM 4479 O O . ASN B 1 130 ? -4.406 -22.766 -0.619 1 93.56 130 ASN B O 1
ATOM 4483 N N . TYR B 1 131 ? -3.898 -21.094 -2.008 1 94.06 131 TYR B N 1
ATOM 4484 C CA . TYR B 1 131 ? -3.834 -20.094 -0.945 1 94.06 131 TYR B CA 1
ATOM 4485 C C . TYR B 1 131 ? -5.195 -19.922 -0.283 1 94.06 131 TYR B C 1
ATOM 4487 O O . TYR B 1 131 ? -5.277 -19.516 0.881 1 94.06 131 TYR B O 1
ATOM 4495 N N . ARG B 1 132 ? -6.289 -20.219 -1.021 1 95.94 132 ARG B N 1
ATOM 4496 C CA . ARG B 1 132 ? -7.625 -20.109 -0.44 1 95.94 132 ARG B CA 1
ATOM 4497 C C . ARG B 1 132 ? -7.785 -21.062 0.739 1 95.94 132 ARG B C 1
ATOM 4499 O O . ARG B 1 132 ? -8.617 -20.844 1.617 1 95.94 132 ARG B O 1
ATOM 4506 N N . TYR B 1 133 ? -6.984 -22.109 0.762 1 93.38 133 TYR B N 1
ATOM 4507 C CA . TYR B 1 133 ? -7.227 -23.203 1.688 1 93.38 133 TYR B CA 1
ATOM 4508 C C . TYR B 1 133 ? -6.395 -23.047 2.955 1 93.38 133 TYR B C 1
ATOM 4510 O O . TYR B 1 133 ? -6.555 -23.797 3.912 1 93.38 133 TYR B O 1
ATOM 4518 N N . SER B 1 134 ? -5.449 -22.062 2.986 1 92.44 134 SER B N 1
ATOM 4519 C CA . SER B 1 134 ? -4.738 -21.766 4.227 1 92.44 134 SER B CA 1
ATOM 4520 C C . SER B 1 134 ? -5.715 -21.5 5.371 1 92.44 134 SER B C 1
ATOM 4522 O O . SER B 1 134 ? -6.723 -20.812 5.18 1 92.44 134 SER B O 1
ATOM 4524 N N . PRO B 1 135 ? -5.398 -22.062 6.578 1 92 135 PRO B N 1
ATOM 4525 C CA . PRO B 1 135 ? -6.305 -21.828 7.703 1 92 135 PRO B CA 1
ATOM 4526 C C . PRO B 1 135 ? -6.484 -20.344 8.008 1 92 135 PRO B C 1
ATOM 4528 O O . PRO B 1 135 ? -7.574 -19.906 8.398 1 92 135 PRO B O 1
ATOM 4531 N N . PHE B 1 136 ? -5.453 -19.578 7.871 1 94.81 136 PHE B N 1
ATOM 4532 C CA . PHE B 1 136 ? -5.539 -18.141 8.109 1 94.81 136 PHE B CA 1
ATOM 4533 C C . PHE B 1 136 ? -6.457 -17.469 7.09 1 94.81 136 PHE B C 1
ATOM 4535 O O . PHE B 1 136 ? -7.316 -16.672 7.453 1 94.81 136 PHE B O 1
ATOM 4542 N N . HIS B 1 137 ? -6.309 -17.844 5.852 1 96.62 137 HIS B N 1
ATOM 4543 C CA . HIS B 1 137 ? -7.094 -17.219 4.793 1 96.62 137 HIS B CA 1
ATOM 4544 C C . HIS B 1 137 ? -8.562 -17.625 4.879 1 96.62 137 HIS B C 1
ATOM 4546 O O . HIS B 1 137 ? -9.453 -16.812 4.645 1 96.62 137 HIS B O 1
ATOM 4552 N N . ARG B 1 138 ? -8.812 -18.859 5.219 1 94.88 138 ARG B N 1
ATOM 4553 C CA . ARG B 1 138 ? -10.188 -19.328 5.398 1 94.88 138 ARG B CA 1
ATOM 4554 C C . ARG B 1 138 ? -10.859 -18.609 6.562 1 94.88 138 ARG B C 1
ATOM 4556 O O . ARG B 1 138 ? -12.016 -18.188 6.461 1 94.88 138 ARG B O 1
ATOM 4563 N N . LYS B 1 139 ? -10.086 -18.469 7.645 1 95.44 139 LYS B N 1
ATOM 4564 C CA . LYS B 1 139 ? -10.648 -17.797 8.805 1 95.44 139 LYS B CA 1
ATOM 4565 C C . LYS B 1 139 ? -10.984 -16.344 8.477 1 95.44 139 LYS B C 1
ATOM 4567 O O . LYS B 1 139 ? -12.031 -15.836 8.891 1 95.44 139 LYS B O 1
ATOM 4572 N N . ILE B 1 140 ? -10.141 -15.688 7.766 1 97.88 140 ILE B N 1
ATOM 4573 C CA . ILE B 1 140 ? -10.398 -14.32 7.336 1 97.88 140 ILE B CA 1
ATOM 4574 C C . ILE B 1 140 ? -11.656 -14.273 6.477 1 97.88 140 ILE B C 1
ATOM 4576 O O . ILE B 1 140 ? -12.508 -13.406 6.66 1 97.88 140 ILE B O 1
ATOM 4580 N N . LYS B 1 141 ? -11.781 -15.195 5.523 1 97.75 141 LYS B N 1
ATOM 4581 C CA . LYS B 1 141 ? -12.977 -15.273 4.688 1 97.75 141 LYS B CA 1
ATOM 4582 C C . LYS B 1 141 ? -14.234 -15.422 5.539 1 97.75 141 LYS B C 1
ATOM 4584 O O . LYS B 1 141 ? -15.234 -14.734 5.312 1 97.75 141 LYS B O 1
ATOM 4589 N N . GLU B 1 142 ? -14.188 -16.297 6.5 1 96.5 142 GLU B N 1
ATOM 4590 C CA . GLU B 1 142 ? -15.328 -16.547 7.387 1 96.5 142 GLU B CA 1
ATOM 4591 C C . GLU B 1 142 ? -15.695 -15.281 8.156 1 96.5 142 GLU B C 1
ATOM 4593 O O . GLU B 1 142 ? -16.875 -14.961 8.312 1 96.5 142 GLU B O 1
ATOM 4598 N N . MET B 1 143 ? -14.695 -14.586 8.641 1 97.38 143 MET B N 1
ATOM 4599 C CA . MET B 1 143 ? -14.93 -13.359 9.383 1 97.38 143 MET B CA 1
ATOM 4600 C C . MET B 1 143 ? -15.633 -12.32 8.516 1 97.38 143 MET B C 1
ATOM 4602 O O . MET B 1 143 ? -16.547 -11.633 8.977 1 97.38 143 MET B O 1
ATOM 4606 N N . ILE B 1 144 ? -15.227 -12.203 7.281 1 97.94 144 ILE B N 1
ATOM 4607 C CA . ILE B 1 144 ? -15.82 -11.242 6.355 1 97.94 144 ILE B CA 1
ATOM 4608 C C . ILE B 1 144 ? -17.25 -11.664 6.027 1 97.94 144 ILE B C 1
ATOM 4610 O O . ILE B 1 144 ? -18.172 -10.844 6.043 1 97.94 144 ILE B O 1
ATOM 4614 N N . LEU B 1 145 ? -17.484 -12.953 5.758 1 97 145 LEU B N 1
ATOM 4615 C CA . LEU B 1 145 ? -18.797 -13.484 5.449 1 97 145 LEU B CA 1
ATOM 4616 C C . LEU B 1 145 ? -19.766 -13.273 6.617 1 97 145 LEU B C 1
ATOM 4618 O O . LEU B 1 145 ? -20.953 -13.039 6.41 1 97 145 LEU B O 1
ATOM 4622 N N . ASP B 1 146 ? -19.188 -13.359 7.82 1 96.69 146 ASP B N 1
ATOM 4623 C CA . ASP B 1 146 ? -20 -13.211 9.031 1 96.69 146 ASP B CA 1
ATOM 4624 C C . ASP B 1 146 ? -20.312 -11.742 9.305 1 96.69 146 ASP B C 1
ATOM 4626 O O . ASP B 1 146 ? -21.016 -11.422 10.258 1 96.69 146 ASP B O 1
ATOM 4630 N N . GLY B 1 147 ? -19.734 -10.859 8.523 1 96.56 147 GLY B N 1
ATOM 4631 C CA . GLY B 1 147 ? -20.031 -9.438 8.664 1 96.56 147 GLY B CA 1
ATOM 4632 C C . GLY B 1 147 ? -19.25 -8.781 9.789 1 96.56 147 GLY B C 1
ATOM 4633 O O . GLY B 1 147 ? -19.625 -7.699 10.25 1 96.56 147 GLY B O 1
ATOM 4634 N N . LYS B 1 148 ? -18.156 -9.406 10.227 1 95.88 148 LYS B N 1
ATOM 4635 C CA . LYS B 1 148 ? -17.422 -8.93 11.391 1 95.88 148 LYS B CA 1
ATOM 4636 C C . LYS B 1 148 ? -16.891 -7.512 11.164 1 95.88 148 LYS B C 1
ATOM 4638 O O . LYS B 1 148 ? -16.781 -6.727 12.102 1 95.88 148 LYS B O 1
ATOM 4643 N N . ILE B 1 149 ? -16.594 -7.156 9.914 1 97.56 149 ILE B N 1
ATOM 4644 C CA . ILE B 1 149 ? -15.977 -5.852 9.688 1 97.56 149 ILE B CA 1
ATOM 4645 C C . ILE B 1 149 ? -16.875 -5 8.805 1 97.56 149 ILE B C 1
ATOM 4647 O O . ILE B 1 149 ? -16.453 -3.982 8.258 1 97.56 149 ILE B O 1
ATOM 4651 N N . GLY B 1 150 ? -18.125 -5.348 8.586 1 97.31 150 GLY B N 1
ATOM 4652 C CA . GLY B 1 150 ? -19.016 -4.605 7.711 1 97.31 150 GLY B CA 1
ATOM 4653 C C . GLY B 1 150 ? -18.594 -4.656 6.254 1 97.31 150 GLY B C 1
ATOM 4654 O O . GLY B 1 150 ? -18.047 -5.668 5.793 1 97.31 150 GLY B O 1
ATOM 4655 N N . ARG B 1 151 ? -18.984 -3.635 5.508 1 97.75 151 ARG B N 1
ATOM 4656 C CA . ARG B 1 151 ? -18.562 -3.547 4.117 1 97.75 151 ARG B CA 1
ATOM 4657 C C . ARG B 1 151 ? -17.062 -3.252 4.016 1 97.75 151 ARG B C 1
ATOM 4659 O O . ARG B 1 151 ? -16.578 -2.295 4.617 1 97.75 151 ARG B O 1
ATOM 4666 N N . VAL B 1 152 ? -16.344 -4.055 3.264 1 98.62 152 VAL B N 1
ATOM 4667 C CA . VAL B 1 152 ? -14.906 -3.814 3.107 1 98.62 152 VAL B CA 1
ATOM 4668 C C . VAL B 1 152 ? -14.68 -2.537 2.301 1 98.62 152 VAL B C 1
ATOM 4670 O O . VAL B 1 152 ? -15.25 -2.369 1.22 1 98.62 152 VAL B O 1
ATOM 4673 N N . THR B 1 153 ? -13.844 -1.632 2.857 1 98.44 153 THR B N 1
ATOM 4674 C CA . THR B 1 153 ? -13.602 -0.352 2.201 1 98.44 153 THR B CA 1
ATOM 4675 C C . THR B 1 153 ? -12.25 -0.353 1.495 1 98.44 153 THR B C 1
ATOM 4677 O O . THR B 1 153 ? -12.102 0.26 0.437 1 98.44 153 THR B O 1
ATOM 4680 N N . SER B 1 154 ? -11.281 -1 2.094 1 98.69 154 SER B N 1
ATOM 4681 C CA . SER B 1 154 ? -9.961 -1.029 1.477 1 98.69 154 SER B CA 1
ATOM 4682 C C . SER B 1 154 ? -9.133 -2.203 1.994 1 98.69 154 SER B C 1
ATOM 4684 O O . SER B 1 154 ? -9.414 -2.74 3.066 1 98.69 154 SER B O 1
ATOM 4686 N N . VAL B 1 155 ? -8.18 -2.648 1.202 1 98.88 155 VAL B N 1
ATOM 4687 C CA . VAL B 1 155 ? -7.215 -3.695 1.53 1 98.88 155 VAL B CA 1
ATOM 4688 C C . VAL B 1 155 ? -5.797 -3.191 1.273 1 98.88 155 VAL B C 1
ATOM 4690 O O . VAL B 1 155 ? -5.527 -2.574 0.241 1 98.88 155 VAL B O 1
ATOM 4693 N N . ASP B 1 156 ? -4.926 -3.305 2.262 1 98.75 156 ASP B N 1
ATOM 4694 C CA . ASP B 1 156 ? -3.486 -3.143 2.066 1 98.75 156 ASP B CA 1
ATOM 4695 C C . ASP B 1 156 ? -2.783 -4.5 2.02 1 98.75 156 ASP B C 1
ATOM 4697 O O . ASP B 1 156 ? -2.861 -5.277 2.973 1 98.75 156 ASP B O 1
ATOM 4701 N N . LEU B 1 157 ? -2.193 -4.762 0.916 1 98.81 157 LEU B N 1
ATOM 4702 C CA . LEU B 1 157 ? -1.47 -6.02 0.765 1 98.81 157 LEU B CA 1
ATOM 4703 C C . LEU B 1 157 ? -0.069 -5.777 0.213 1 98.81 157 LEU B C 1
ATOM 4705 O O . LEU B 1 157 ? 0.09 -5.449 -0.965 1 98.81 157 LEU B O 1
ATOM 4709 N N . ASN B 1 158 ? 0.946 -5.938 1.042 1 98.5 158 ASN B N 1
ATOM 4710 C CA . ASN B 1 158 ? 2.352 -5.816 0.669 1 98.5 158 ASN B CA 1
ATOM 4711 C C . ASN B 1 158 ? 3.061 -7.168 0.719 1 98.5 158 ASN B C 1
ATOM 4713 O O . ASN B 1 158 ? 3.234 -7.742 1.795 1 98.5 158 ASN B O 1
ATOM 4717 N N . TRP B 1 159 ? 3.438 -7.652 -0.429 1 97.62 159 TRP B N 1
ATOM 4718 C CA . TRP B 1 159 ? 4.074 -8.961 -0.526 1 97.62 159 TRP B CA 1
ATOM 4719 C C . TRP B 1 159 ? 5.574 -8.828 -0.758 1 97.62 159 TRP B C 1
ATOM 4721 O O . TRP B 1 159 ? 6.02 -7.902 -1.442 1 97.62 159 TRP B O 1
ATOM 4731 N N . TYR B 1 160 ? 6.355 -9.703 -0.201 1 96.12 160 TYR B N 1
ATOM 4732 C CA . TYR B 1 160 ? 7.805 -9.719 -0.368 1 96.12 160 TYR B CA 1
ATOM 4733 C C . TYR B 1 160 ? 8.305 -11.125 -0.663 1 96.12 160 TYR B C 1
ATOM 4735 O O . TYR B 1 160 ? 8 -12.07 0.071 1 96.12 160 TYR B O 1
ATOM 4743 N N . ILE B 1 161 ? 8.953 -11.25 -1.692 1 96.56 161 ILE B N 1
ATOM 4744 C CA . ILE B 1 161 ? 9.609 -12.484 -2.092 1 96.56 161 ILE B CA 1
ATOM 4745 C C . ILE B 1 161 ? 11.094 -12.414 -1.747 1 96.56 161 ILE B C 1
ATOM 4747 O O . ILE B 1 161 ? 11.766 -11.43 -2.062 1 96.56 161 ILE B O 1
ATOM 4751 N N . ASP B 1 162 ? 11.625 -13.406 -1.118 1 95.25 162 ASP B N 1
ATOM 4752 C CA . ASP B 1 162 ? 12.992 -13.305 -0.612 1 95.25 162 ASP B CA 1
ATOM 4753 C C . ASP B 1 162 ? 14.008 -13.539 -1.726 1 95.25 162 ASP B C 1
ATOM 4755 O O . ASP B 1 162 ? 13.633 -13.797 -2.871 1 95.25 162 ASP B O 1
ATOM 4759 N N . THR B 1 163 ? 15.289 -13.445 -1.416 1 93.69 163 THR B N 1
ATOM 4760 C CA . THR B 1 163 ? 16.391 -13.539 -2.363 1 93.69 163 THR B CA 1
ATOM 4761 C C . THR B 1 163 ? 16.516 -14.961 -2.91 1 93.69 163 THR B C 1
ATOM 4763 O O . THR B 1 163 ? 17.031 -15.164 -4.012 1 93.69 163 THR B O 1
ATOM 4766 N N . TYR B 1 164 ? 15.992 -15.961 -2.162 1 91.62 164 TYR B N 1
ATOM 4767 C CA . TYR B 1 164 ? 16.016 -17.344 -2.635 1 91.62 164 TYR B CA 1
ATOM 4768 C C . TYR B 1 164 ? 14.984 -17.562 -3.738 1 91.62 164 TYR B C 1
ATOM 4770 O O . TYR B 1 164 ? 15.344 -17.891 -4.871 1 91.62 164 TYR B O 1
ATOM 4778 N N . HIS B 1 165 ? 13.812 -17.281 -3.369 1 93.31 165 HIS B N 1
ATOM 4779 C CA . HIS B 1 165 ? 12.68 -17.484 -4.266 1 93.31 165 HIS B CA 1
ATOM 4780 C C . HIS B 1 165 ? 12.781 -16.594 -5.5 1 93.31 165 HIS B C 1
ATOM 4782 O O . HIS B 1 165 ? 12.57 -17.062 -6.625 1 93.31 165 HIS B O 1
ATOM 4788 N N . GLY B 1 166 ? 13.109 -15.383 -5.301 1 95.25 166 GLY B N 1
ATOM 4789 C CA . GLY B 1 166 ? 13.258 -14.469 -6.422 1 95.25 166 GLY B CA 1
ATOM 4790 C C . GLY B 1 166 ? 14.344 -14.891 -7.395 1 95.25 166 GLY B C 1
ATOM 4791 O O . GLY B 1 166 ? 14.117 -14.922 -8.609 1 95.25 166 GLY B O 1
ATOM 4792 N N . ALA B 1 167 ? 15.469 -15.234 -6.871 1 94.56 167 ALA B N 1
ATOM 4793 C CA . ALA B 1 167 ? 16.562 -15.664 -7.734 1 94.56 167 ALA B CA 1
ATOM 4794 C C . ALA B 1 167 ? 16.188 -16.922 -8.508 1 94.56 167 ALA B C 1
ATOM 4796 O O . ALA B 1 167 ? 16.469 -17.031 -9.711 1 94.56 167 ALA B O 1
ATOM 4797 N N . SER B 1 168 ? 15.602 -17.828 -7.805 1 93.69 168 SER B N 1
ATOM 4798 C CA . SER B 1 168 ? 15.164 -19.062 -8.453 1 93.69 168 SER B CA 1
ATOM 4799 C C . SER B 1 168 ? 14.195 -18.781 -9.594 1 93.69 168 SER B C 1
ATOM 4801 O O . SER B 1 168 ? 14.281 -19.391 -10.664 1 93.69 168 SER B O 1
ATOM 4803 N N . TYR B 1 169 ? 13.32 -17.891 -9.406 1 95.62 169 TYR B N 1
ATOM 4804 C CA . TYR B 1 169 ? 12.328 -17.469 -10.398 1 95.62 169 TYR B CA 1
ATOM 4805 C C . TYR B 1 169 ? 13 -16.953 -11.656 1 95.62 169 TYR B C 1
ATOM 4807 O O . TYR B 1 169 ? 12.641 -17.344 -12.773 1 95.62 169 TYR B O 1
ATOM 4815 N N . PHE B 1 170 ? 14.016 -16.141 -11.516 1 97.06 170 PHE B N 1
ATOM 4816 C CA . PHE B 1 170 ? 14.633 -15.414 -12.633 1 97.06 170 PHE B CA 1
ATOM 4817 C C . PHE B 1 170 ? 15.695 -16.281 -13.312 1 97.06 170 PHE B C 1
ATOM 4819 O O . PHE B 1 170 ? 16.25 -15.883 -14.344 1 97.06 170 PHE B O 1
ATOM 4826 N N . LYS B 1 171 ? 15.93 -17.516 -12.781 1 95.81 171 LYS B N 1
ATOM 4827 C CA . LYS B 1 171 ? 16.828 -18.469 -13.438 1 95.81 171 LYS B CA 1
ATOM 4828 C C . LYS B 1 171 ? 16.094 -19.266 -14.508 1 95.81 171 LYS B C 1
ATOM 4830 O O . LYS B 1 171 ? 16.734 -19.906 -15.352 1 95.81 171 LYS B O 1
ATOM 4835 N N . ARG B 1 172 ? 14.805 -19.219 -14.414 1 94.81 172 ARG B N 1
ATOM 4836 C CA . ARG B 1 172 ? 14 -20.156 -15.203 1 94.81 172 ARG B CA 1
ATOM 4837 C C . ARG B 1 172 ? 13.195 -19.422 -16.266 1 94.81 172 ARG B C 1
ATOM 4839 O O . ARG B 1 172 ? 13.367 -18.203 -16.469 1 94.81 172 ARG B O 1
ATOM 4846 N N . TRP B 1 173 ? 12.375 -20.203 -16.984 1 94.31 173 TRP B N 1
ATOM 4847 C CA . TRP B 1 173 ? 11.602 -19.672 -18.109 1 94.31 173 TRP B CA 1
ATOM 4848 C C . TRP B 1 173 ? 10.664 -18.562 -17.641 1 94.31 173 TRP B C 1
ATOM 4850 O O . TRP B 1 173 ? 10.219 -17.75 -18.453 1 94.31 173 TRP B O 1
ATOM 4860 N N . ASN B 1 174 ? 10.406 -18.453 -16.359 1 95.62 174 ASN B N 1
ATOM 4861 C CA . ASN B 1 174 ? 9.5 -17.469 -15.789 1 95.62 174 ASN B CA 1
ATOM 4862 C C . ASN B 1 174 ? 9.992 -16.047 -16.031 1 95.62 174 ASN B C 1
ATOM 4864 O O . ASN B 1 174 ? 9.219 -15.086 -15.953 1 95.62 174 ASN B O 1
ATOM 4868 N N . ARG B 1 175 ? 11.297 -15.875 -16.328 1 96.5 175 ARG B N 1
ATOM 4869 C CA . ARG B 1 175 ? 11.961 -14.586 -16.469 1 96.5 175 ARG B CA 1
ATOM 4870 C C . ARG B 1 175 ? 11.508 -13.875 -17.734 1 96.5 175 ARG B C 1
ATOM 4872 O O . ARG B 1 175 ? 11.805 -12.695 -17.938 1 96.5 175 ARG B O 1
ATOM 4879 N N . SER B 1 176 ? 10.812 -14.672 -18.578 1 96.75 176 SER B N 1
ATOM 4880 C CA . SER B 1 176 ? 10.344 -14.148 -19.875 1 96.75 176 SER B CA 1
ATOM 4881 C C . SER B 1 176 ? 8.836 -13.938 -19.859 1 96.75 176 SER B C 1
ATOM 4883 O O . SER B 1 176 ? 8.07 -14.875 -19.609 1 96.75 176 SER B O 1
ATOM 4885 N N . ARG B 1 177 ? 8.383 -12.75 -20.281 1 97.12 177 ARG B N 1
ATOM 4886 C CA . ARG B 1 177 ? 6.961 -12.43 -20.281 1 97.12 177 ARG B CA 1
ATOM 4887 C C . ARG B 1 177 ? 6.195 -13.32 -21.25 1 97.12 177 ARG B C 1
ATOM 4889 O O . ARG B 1 177 ? 5.047 -13.688 -20.984 1 97.12 177 ARG B O 1
ATOM 4896 N N . GLN B 1 178 ? 6.797 -13.695 -22.297 1 96.25 178 GLN B N 1
ATOM 4897 C CA . GLN B 1 178 ? 6.156 -14.523 -23.312 1 96.25 178 GLN B CA 1
ATOM 4898 C C . GLN B 1 178 ? 5.695 -15.859 -22.719 1 96.25 178 GLN B C 1
ATOM 4900 O O . GLN B 1 178 ? 4.688 -16.422 -23.156 1 96.25 178 GLN B O 1
ATOM 4905 N N . PHE B 1 179 ? 6.438 -16.344 -21.688 1 96.94 179 PHE B N 1
ATOM 4906 C CA . PHE B 1 179 ? 6.148 -17.672 -21.156 1 96.94 179 PHE B CA 1
ATOM 4907 C C . PHE B 1 179 ? 5.301 -17.578 -19.891 1 96.94 179 PHE B C 1
ATOM 4909 O O . PHE B 1 179 ? 4.441 -18.422 -19.656 1 96.94 179 PHE B O 1
ATOM 4916 N N . SER B 1 180 ? 5.535 -16.516 -19.078 1 97.25 180 SER B N 1
ATOM 4917 C CA . SER B 1 180 ? 4.934 -16.516 -17.75 1 97.25 180 SER B CA 1
ATOM 4918 C C . SER B 1 180 ? 3.889 -15.406 -17.625 1 97.25 180 SER B C 1
ATOM 4920 O O . SER B 1 180 ? 3.096 -15.398 -16.672 1 97.25 180 SER B O 1
ATOM 4922 N N . GLY B 1 181 ? 3.824 -14.477 -18.562 1 97.06 181 GLY B N 1
ATOM 4923 C CA . GLY B 1 181 ? 3.008 -13.281 -18.422 1 97.06 181 GLY B CA 1
ATOM 4924 C C . GLY B 1 181 ? 3.629 -12.242 -17.516 1 97.06 181 GLY B C 1
ATOM 4925 O O . GLY B 1 181 ? 3.143 -11.117 -17.422 1 97.06 181 GLY B O 1
ATOM 4926 N N . GLY B 1 182 ? 4.754 -12.617 -16.859 1 97.12 182 GLY B N 1
ATOM 4927 C CA . GLY B 1 182 ? 5.402 -11.742 -15.898 1 97.12 182 GLY B CA 1
ATOM 4928 C C . GLY B 1 182 ? 5.039 -12.07 -14.461 1 97.12 182 GLY B C 1
ATOM 4929 O O . GLY B 1 182 ? 4.102 -12.828 -14.211 1 97.12 182 GLY B O 1
ATOM 4930 N N . LEU B 1 183 ? 5.773 -11.414 -13.539 1 96.06 183 LEU B N 1
ATOM 4931 C CA . LEU B 1 183 ? 5.555 -11.641 -12.117 1 96.06 183 LEU B CA 1
ATOM 4932 C C . LEU B 1 183 ? 4.137 -11.242 -11.719 1 96.06 183 LEU B C 1
ATOM 4934 O O . LEU B 1 183 ? 3.533 -11.875 -10.852 1 96.06 183 LEU B O 1
ATOM 4938 N N . SER B 1 184 ? 3.613 -10.227 -12.32 1 97.56 184 SER B N 1
ATOM 4939 C CA . SER B 1 184 ? 2.281 -9.719 -12.008 1 97.56 184 SER B CA 1
ATOM 4940 C C . SER B 1 184 ? 1.204 -10.742 -12.359 1 97.56 184 SER B C 1
ATOM 4942 O O . SER B 1 184 ? 0.094 -10.688 -11.828 1 97.56 184 SER B O 1
ATOM 4944 N N . VAL B 1 185 ? 1.527 -11.664 -13.266 1 97.94 185 VAL B N 1
ATOM 4945 C CA . VAL B 1 185 ? 0.583 -12.711 -13.641 1 97.94 185 VAL B CA 1
ATOM 4946 C C . VAL B 1 185 ? 0.938 -14.008 -12.922 1 97.94 185 VAL B C 1
ATOM 4948 O O . VAL B 1 185 ? 0.17 -14.5 -12.094 1 97.94 185 VAL B O 1
ATOM 4951 N N . HIS B 1 186 ? 2.127 -14.453 -13.062 1 97.19 186 HIS B N 1
ATOM 4952 C CA . HIS B 1 186 ? 2.529 -15.766 -12.578 1 97.19 186 HIS B CA 1
ATOM 4953 C C . HIS B 1 186 ? 2.469 -15.836 -11.055 1 97.19 186 HIS B C 1
ATOM 4955 O O . HIS B 1 186 ? 2.008 -16.828 -10.492 1 97.19 186 HIS B O 1
ATOM 4961 N N . LYS B 1 187 ? 3.016 -14.828 -10.414 1 95.75 187 LYS B N 1
ATOM 4962 C CA . LYS B 1 187 ? 3.07 -14.852 -8.961 1 95.75 187 LYS B CA 1
ATOM 4963 C C . LYS B 1 187 ? 1.871 -14.125 -8.352 1 95.75 187 LYS B C 1
ATOM 4965 O O . LYS B 1 187 ? 1.186 -14.664 -7.484 1 95.75 187 LYS B O 1
ATOM 4970 N N . SER B 1 188 ? 1.519 -12.977 -8.812 1 97.56 188 SER B N 1
ATOM 4971 C CA . SER B 1 188 ? 0.522 -12.109 -8.188 1 97.56 188 SER B CA 1
ATOM 4972 C C . SER B 1 188 ? -0.89 -12.641 -8.414 1 97.56 188 SER B C 1
ATOM 4974 O O . SER B 1 188 ? -1.829 -12.234 -7.727 1 97.56 188 SER B O 1
ATOM 4976 N N . THR B 1 189 ? -1.035 -13.531 -9.391 1 97.25 189 THR B N 1
ATOM 4977 C CA . THR B 1 189 ? -2.359 -14.109 -9.617 1 97.25 189 THR B CA 1
ATOM 4978 C C . THR B 1 189 ? -2.896 -14.734 -8.328 1 97.25 189 THR B C 1
ATOM 4980 O O . THR B 1 189 ? -4.098 -14.664 -8.055 1 97.25 189 THR B O 1
ATOM 4983 N N . HIS B 1 190 ? -2.023 -15.32 -7.504 1 95.06 190 HIS B N 1
ATOM 4984 C CA . HIS B 1 190 ? -2.412 -15.867 -6.207 1 95.06 190 HIS B CA 1
ATOM 4985 C C . HIS B 1 190 ? -2.953 -14.781 -5.289 1 95.06 190 HIS B C 1
ATOM 4987 O O . HIS B 1 190 ? -3.926 -15.008 -4.562 1 95.06 190 HIS B O 1
ATOM 4993 N N . HIS B 1 191 ? -2.312 -13.703 -5.336 1 98.06 191 HIS B N 1
ATOM 4994 C CA . HIS B 1 191 ? -2.656 -12.609 -4.441 1 98.06 191 HIS B CA 1
ATOM 4995 C C . HIS B 1 191 ? -3.994 -11.984 -4.824 1 98.06 191 HIS B C 1
ATOM 4997 O O . HIS B 1 191 ? -4.855 -11.773 -3.965 1 98.06 191 HIS B O 1
ATOM 5003 N N . PHE B 1 192 ? -4.129 -11.773 -6.102 1 98.69 192 PHE B N 1
ATOM 5004 C CA . PHE B 1 192 ? -5.348 -11.133 -6.586 1 98.69 192 PHE B CA 1
ATOM 5005 C C . PHE B 1 192 ? -6.539 -12.078 -6.465 1 98.69 192 PHE B C 1
ATOM 5007 O O . PHE B 1 192 ? -7.648 -11.648 -6.148 1 98.69 192 PHE B O 1
ATOM 5014 N N . ASP B 1 193 ? -6.301 -13.352 -6.707 1 98.44 193 ASP B N 1
ATOM 5015 C CA . ASP B 1 193 ? -7.367 -14.312 -6.477 1 98.44 193 ASP B CA 1
ATOM 5016 C C . ASP B 1 193 ? -7.844 -14.273 -5.027 1 98.44 193 ASP B C 1
ATOM 5018 O O . ASP B 1 193 ? -9.047 -14.305 -4.766 1 98.44 193 ASP B O 1
ATOM 5022 N N . LEU B 1 194 ? -6.922 -14.227 -4.098 1 98.06 194 LEU B N 1
ATOM 5023 C CA . LEU B 1 194 ? -7.25 -14.188 -2.68 1 98.06 194 LEU B CA 1
ATOM 5024 C C . LEU B 1 194 ? -8.094 -12.961 -2.35 1 98.06 194 LEU B C 1
ATOM 5026 O O . LEU B 1 194 ? -9.125 -13.07 -1.684 1 98.06 194 LEU B O 1
ATOM 5030 N N . VAL B 1 195 ? -7.648 -11.836 -2.82 1 98.75 195 VAL B N 1
ATOM 5031 C CA . VAL B 1 195 ? -8.352 -10.594 -2.521 1 98.75 195 VAL B CA 1
ATOM 5032 C C . VAL B 1 195 ? -9.75 -10.633 -3.146 1 98.75 195 VAL B C 1
ATOM 5034 O O . VAL B 1 195 ? -10.734 -10.289 -2.49 1 98.75 195 VAL B O 1
ATOM 5037 N N . ASN B 1 196 ? -9.828 -11.07 -4.441 1 98.56 196 ASN B N 1
ATOM 5038 C CA . ASN B 1 196 ? -11.125 -11.219 -5.09 1 98.56 196 ASN B CA 1
ATOM 5039 C C . ASN B 1 196 ? -12.062 -12.109 -4.281 1 98.56 196 ASN B C 1
ATOM 5041 O O . ASN B 1 196 ? -13.227 -11.773 -4.082 1 98.56 196 ASN B O 1
ATOM 5045 N N . TRP B 1 197 ? -11.484 -13.18 -3.828 1 98.38 197 TRP B N 1
ATOM 5046 C CA . TRP B 1 197 ? -12.25 -14.188 -3.104 1 98.38 197 TRP B CA 1
ATOM 5047 C C . TRP B 1 197 ? -12.688 -13.664 -1.741 1 98.38 197 TRP B C 1
ATOM 5049 O O . TRP B 1 197 ? -13.836 -13.859 -1.337 1 98.38 197 TRP B O 1
ATOM 5059 N N . TRP B 1 198 ? -11.82 -12.961 -1.016 1 98.56 198 TRP B N 1
ATOM 5060 C CA . TRP B 1 198 ? -12.188 -12.359 0.264 1 98.56 198 TRP B CA 1
ATOM 5061 C C . TRP B 1 198 ? -13.305 -11.344 0.086 1 98.56 198 TRP B C 1
ATOM 5063 O O . TRP B 1 198 ? -14.297 -11.359 0.821 1 98.56 198 TRP B O 1
ATOM 5073 N N . LEU B 1 199 ? -13.195 -10.523 -0.904 1 98.19 199 LEU B N 1
ATOM 5074 C CA . LEU B 1 199 ? -14.109 -9.398 -1.09 1 98.19 199 LEU B CA 1
ATOM 5075 C C . LEU B 1 199 ? -15.438 -9.875 -1.666 1 98.19 199 LEU B C 1
ATOM 5077 O O . LEU B 1 199 ? -16.469 -9.25 -1.434 1 98.19 199 LEU B O 1
ATOM 5081 N N . GLY B 1 200 ? -15.391 -10.977 -2.434 1 97.44 200 GLY B N 1
ATOM 5082 C CA . GLY B 1 200 ? -16.562 -11.328 -3.223 1 97.44 200 GLY B CA 1
ATOM 5083 C C . GLY B 1 200 ? -16.906 -10.297 -4.277 1 97.44 200 GLY B C 1
ATOM 5084 O O . GLY B 1 200 ? -18.078 -10.031 -4.523 1 97.44 200 GLY B O 1
ATOM 5085 N N . GLN B 1 201 ? -15.938 -9.562 -4.723 1 97.56 201 GLN B N 1
ATOM 5086 C CA . GLN B 1 201 ? -16.047 -8.531 -5.754 1 97.56 201 GLN B CA 1
ATOM 5087 C C . GLN B 1 201 ? -15.117 -8.828 -6.926 1 97.56 201 GLN B C 1
ATOM 5089 O O . GLN B 1 201 ? -14.188 -9.625 -6.801 1 97.56 201 GLN B O 1
ATOM 5094 N N . ASN B 1 202 ? -15.398 -8.258 -8.039 1 97.88 202 ASN B N 1
ATOM 5095 C CA . ASN B 1 202 ? -14.5 -8.328 -9.18 1 97.88 202 ASN B CA 1
ATOM 5096 C C . ASN B 1 202 ? -13.711 -7.031 -9.359 1 97.88 202 ASN B C 1
ATOM 5098 O O . ASN B 1 202 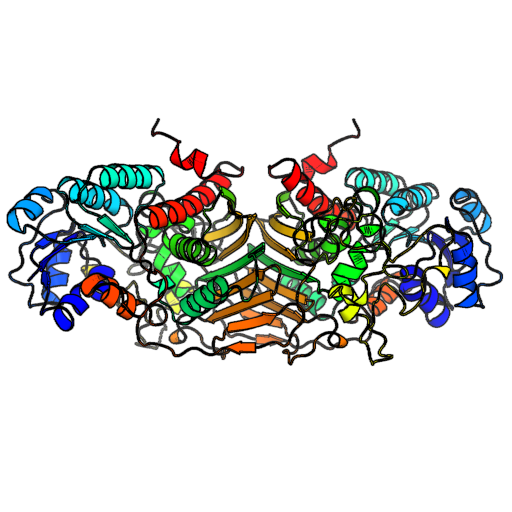? -14.242 -5.941 -9.125 1 97.88 202 ASN B O 1
ATOM 5102 N N . PRO B 1 203 ? -12.422 -7.207 -9.688 1 98.56 203 PRO B N 1
ATOM 5103 C CA . PRO B 1 203 ? -11.672 -5.988 -10.008 1 98.56 203 PRO B CA 1
ATOM 5104 C C . PRO B 1 203 ? -12.234 -5.242 -11.211 1 98.56 203 PRO B C 1
ATOM 5106 O O . PRO B 1 203 ? -12.664 -5.867 -12.188 1 98.56 203 PRO B O 1
ATOM 5109 N N . GLU B 1 204 ? -12.258 -3.92 -11.117 1 98.38 204 GLU B N 1
ATOM 5110 C CA . GLU B 1 204 ? -12.812 -3.076 -12.18 1 98.38 204 GLU B CA 1
ATOM 5111 C C . GLU B 1 204 ? -11.703 -2.373 -12.953 1 98.38 204 GLU B C 1
ATOM 5113 O O . GLU B 1 204 ? -11.773 -2.256 -14.18 1 98.38 204 GLU B O 1
ATOM 5118 N N . GLU B 1 205 ? -10.75 -1.893 -12.25 1 98.62 205 GLU B N 1
ATOM 5119 C CA . GLU B 1 205 ? -9.68 -1.095 -12.836 1 98.62 205 GLU B CA 1
ATOM 5120 C C . GLU B 1 205 ? -8.398 -1.19 -12.008 1 98.62 205 GLU B C 1
ATOM 5122 O O . GLU B 1 205 ? -8.453 -1.314 -10.781 1 98.62 205 GLU B O 1
ATOM 5127 N N . VAL B 1 206 ? -7.234 -1.146 -12.727 1 98.75 206 VAL B N 1
ATOM 5128 C CA . VAL B 1 206 ? -5.949 -1.204 -12.039 1 98.75 206 VAL B CA 1
ATOM 5129 C C . VAL B 1 206 ? -4.996 -0.172 -12.633 1 98.75 206 VAL B C 1
ATOM 5131 O O . VAL B 1 206 ? -5.027 0.089 -13.844 1 98.75 206 VAL B O 1
ATOM 5134 N N . PHE B 1 207 ? -4.223 0.463 -11.805 1 98.88 207 PHE B N 1
ATOM 5135 C CA . PHE B 1 207 ? -3.076 1.279 -12.188 1 98.88 207 PHE B CA 1
ATOM 5136 C C . PHE B 1 207 ? -1.827 0.847 -11.422 1 98.88 207 PHE B C 1
ATOM 5138 O O . PHE B 1 207 ? -1.896 0.533 -10.234 1 98.88 207 PHE B O 1
ATOM 5145 N N . ALA B 1 208 ? -0.678 0.864 -12.164 1 98.88 208 ALA B N 1
ATOM 5146 C CA . ALA B 1 208 ? 0.536 0.392 -11.5 1 98.88 208 ALA B CA 1
ATOM 5147 C C . ALA B 1 208 ? 1.769 1.115 -12.039 1 98.88 208 ALA B C 1
ATOM 5149 O O . ALA B 1 208 ? 1.761 1.621 -13.164 1 98.88 208 ALA B O 1
ATOM 5150 N N . TYR B 1 209 ? 2.752 1.224 -11.156 1 98.81 209 TYR B N 1
ATOM 5151 C CA . TYR B 1 209 ? 4.137 1.452 -11.562 1 98.81 209 TYR B CA 1
ATOM 5152 C C . TYR B 1 209 ? 4.984 0.21 -11.32 1 98.81 209 TYR B C 1
ATOM 5154 O O . TYR B 1 209 ? 4.703 -0.576 -10.414 1 98.81 209 TYR B O 1
ATOM 5162 N N . GLY B 1 210 ? 5.961 -0.01 -12.148 1 98.44 210 GLY B N 1
ATOM 5163 C CA . GLY B 1 210 ? 6.848 -1.159 -12.047 1 98.44 210 GLY B CA 1
ATOM 5164 C C . GLY B 1 210 ? 8.266 -0.864 -12.5 1 98.44 210 GLY B C 1
ATOM 5165 O O . GLY B 1 210 ? 8.508 0.134 -13.18 1 98.44 210 GLY B O 1
ATOM 5166 N N . ALA B 1 211 ? 9.18 -1.682 -12.023 1 98.19 211 ALA B N 1
ATOM 5167 C CA . ALA B 1 211 ? 10.586 -1.528 -12.367 1 98.19 211 ALA B CA 1
ATOM 5168 C C . ALA B 1 211 ? 11.344 -2.848 -12.203 1 98.19 211 ALA B C 1
ATOM 5170 O O . ALA B 1 211 ? 10.805 -3.809 -11.648 1 98.19 211 ALA B O 1
ATOM 5171 N N . LEU B 1 212 ? 12.422 -2.943 -12.828 1 98.12 212 LEU B N 1
ATOM 5172 C CA . LEU B 1 212 ? 13.398 -4.012 -12.625 1 98.12 212 LEU B CA 1
ATOM 5173 C C . LEU B 1 212 ? 14.609 -3.502 -11.852 1 98.12 212 LEU B C 1
ATOM 5175 O O . LEU B 1 212 ? 15.492 -2.859 -12.43 1 98.12 212 LEU B O 1
ATOM 5179 N N . ASN B 1 213 ? 14.688 -3.857 -10.547 1 98 213 ASN B N 1
ATOM 5180 C CA . ASN B 1 213 ? 15.68 -3.219 -9.688 1 98 213 ASN B CA 1
ATOM 5181 C C . ASN B 1 213 ? 16.781 -4.195 -9.281 1 98 213 ASN B C 1
ATOM 5183 O O . ASN B 1 213 ? 17.922 -3.793 -9.086 1 98 213 ASN B O 1
ATOM 5187 N N . TYR B 1 214 ? 16.484 -5.449 -9.117 1 97.75 214 TYR B N 1
ATOM 5188 C CA . TYR B 1 214 ? 17.391 -6.375 -8.453 1 97.75 214 TYR B CA 1
ATOM 5189 C C . TYR B 1 214 ? 18.016 -7.332 -9.461 1 97.75 214 TYR B C 1
ATOM 5191 O O . TYR B 1 214 ? 19.125 -7.844 -9.234 1 97.75 214 TYR B O 1
ATOM 5199 N N . TYR B 1 215 ? 17.344 -7.578 -10.477 1 98.06 215 TYR B N 1
ATOM 5200 C CA . TYR B 1 215 ? 17.766 -8.516 -11.508 1 98.06 215 TYR B CA 1
ATOM 5201 C C . TYR B 1 215 ? 18.031 -7.789 -12.82 1 98.06 215 TYR B C 1
ATOM 5203 O O . TYR B 1 215 ? 17.969 -6.559 -12.883 1 98.06 215 TYR B O 1
ATOM 5211 N N . GLY B 1 216 ? 18.453 -8.539 -13.867 1 97.5 216 GLY B N 1
ATOM 5212 C CA . GLY B 1 216 ? 18.734 -7.922 -15.148 1 97.5 216 GLY B CA 1
ATOM 5213 C C . GLY B 1 216 ? 20.125 -7.32 -15.219 1 97.5 216 GLY B C 1
ATOM 5214 O O . GLY B 1 216 ? 20.875 -7.355 -14.242 1 97.5 216 GLY B O 1
ATOM 5215 N N . PRO B 1 217 ? 20.438 -6.754 -16.328 1 96.06 217 PRO B N 1
ATOM 5216 C CA . PRO B 1 217 ? 21.812 -6.332 -16.578 1 96.06 217 PRO B CA 1
ATOM 5217 C C . PRO B 1 217 ? 22.234 -5.141 -15.719 1 96.06 217 PRO B C 1
ATOM 5219 O O . PRO B 1 217 ? 23.422 -4.961 -15.445 1 96.06 217 PRO B O 1
ATOM 5222 N N . ASP B 1 218 ? 21.344 -4.34 -15.234 1 95 218 ASP B N 1
ATOM 5223 C CA . ASP B 1 218 ? 21.672 -3.104 -14.539 1 95 218 ASP B CA 1
ATOM 5224 C C . ASP B 1 218 ? 21.672 -3.307 -13.023 1 95 218 ASP B C 1
ATOM 5226 O O . ASP B 1 218 ? 21.812 -2.346 -12.266 1 95 218 ASP B O 1
ATOM 5230 N N . SER B 1 219 ? 21.547 -4.551 -12.617 1 96.75 219 SER B N 1
ATOM 5231 C CA . SER B 1 219 ? 21.531 -4.836 -11.188 1 96.75 219 SER B CA 1
ATOM 5232 C C . SER B 1 219 ? 22.875 -4.469 -10.547 1 96.75 219 SER B C 1
ATOM 5234 O O . SER B 1 219 ? 23.938 -4.801 -11.07 1 96.75 219 SER B O 1
ATOM 5236 N N . GLU B 1 220 ? 22.812 -3.852 -9.352 1 95.44 220 GLU B N 1
ATOM 5237 C CA . GLU B 1 220 ? 24 -3.48 -8.594 1 95.44 220 GLU B CA 1
ATOM 5238 C C . GLU B 1 220 ? 24.719 -4.715 -8.07 1 95.44 220 GLU B C 1
ATOM 5240 O O . GLU B 1 220 ? 25.891 -4.633 -7.652 1 95.44 220 GLU B O 1
ATOM 5245 N N . TRP B 1 221 ? 24.109 -5.863 -8.148 1 95.69 221 TRP B N 1
ATOM 5246 C CA . TRP B 1 221 ? 24.672 -7.074 -7.559 1 95.69 221 TRP B CA 1
ATOM 5247 C C . TRP B 1 221 ? 25.344 -7.941 -8.617 1 95.69 221 TRP B C 1
ATOM 5249 O O . TRP B 1 221 ? 25.891 -9 -8.312 1 95.69 221 TRP B O 1
ATOM 5259 N N . ASN B 1 222 ? 25.234 -7.48 -9.898 1 96.75 222 ASN B N 1
ATOM 5260 C CA . ASN B 1 222 ? 25.875 -8.227 -10.977 1 96.75 222 ASN B CA 1
ATOM 5261 C C . ASN B 1 222 ? 27.406 -8.195 -10.852 1 96.75 222 ASN B C 1
ATOM 5263 O O . ASN B 1 222 ? 28.031 -7.152 -11.062 1 96.75 222 ASN B O 1
ATOM 5267 N N . PRO B 1 223 ? 28 -9.273 -10.609 1 95.75 223 PRO B N 1
ATOM 5268 C CA . PRO B 1 223 ? 29.453 -9.258 -10.406 1 95.75 223 PRO B CA 1
ATOM 5269 C C . PRO B 1 223 ? 30.234 -9.133 -11.711 1 95.75 223 PRO B C 1
ATOM 5271 O O . PRO B 1 223 ? 31.438 -8.883 -11.688 1 95.75 223 PRO B O 1
ATOM 5274 N N . LEU B 1 224 ? 29.562 -9.344 -12.812 1 95.44 224 LEU B N 1
ATOM 5275 C CA . LEU B 1 224 ? 30.219 -9.305 -14.109 1 95.44 224 LEU B CA 1
ATOM 5276 C C . LEU B 1 224 ? 29.312 -8.695 -15.172 1 95.44 224 LEU B C 1
ATOM 5278 O O . LEU B 1 224 ? 28.875 -9.383 -16.094 1 95.44 224 LEU B O 1
ATOM 5282 N N . PRO B 1 225 ? 29.062 -7.379 -15.156 1 94.38 225 PRO B N 1
ATOM 5283 C CA . PRO B 1 225 ? 28.094 -6.723 -16.031 1 94.38 225 PRO B CA 1
ATOM 5284 C C . PRO B 1 225 ? 28.5 -6.758 -17.5 1 94.38 225 PRO B C 1
ATOM 5286 O O . PRO B 1 225 ? 27.656 -6.602 -18.391 1 94.38 225 PRO B O 1
ATOM 5289 N N . GLU B 1 226 ? 29.734 -7.086 -17.781 1 94.5 226 GLU B N 1
ATOM 5290 C CA . GLU B 1 226 ? 30.234 -7.027 -19.141 1 94.5 226 GLU B CA 1
ATOM 5291 C C . GLU B 1 226 ? 29.938 -8.32 -19.891 1 94.5 226 GLU B C 1
ATOM 5293 O O . GLU B 1 226 ? 30.109 -8.391 -21.109 1 94.5 226 GLU B O 1
ATOM 5298 N N . GLU B 1 227 ? 29.484 -9.336 -19.203 1 95.31 227 GLU B N 1
ATOM 5299 C CA . GLU B 1 227 ? 29.234 -10.625 -19.844 1 95.31 227 GLU B CA 1
ATOM 5300 C C . GLU B 1 227 ? 27.766 -11.031 -19.688 1 95.31 227 GLU B C 1
ATOM 5302 O O . GLU B 1 227 ? 27.203 -10.953 -18.609 1 95.31 227 GLU B O 1
ATOM 5307 N N . ASP B 1 228 ? 27.125 -11.477 -20.828 1 96 228 ASP B N 1
ATOM 5308 C CA . ASP B 1 228 ? 25.734 -11.922 -20.875 1 96 228 ASP B CA 1
ATOM 5309 C C . ASP B 1 228 ? 25.656 -13.414 -21.203 1 96 228 ASP B C 1
ATOM 5311 O O . ASP B 1 228 ? 26.641 -14.023 -21.625 1 96 228 ASP B O 1
ATOM 5315 N N . GLY B 1 229 ? 24.5 -14.008 -20.875 1 95 229 GLY B N 1
ATOM 5316 C CA . GLY B 1 229 ? 24.234 -15.375 -21.281 1 95 229 GLY B CA 1
ATOM 5317 C C . GLY B 1 229 ? 24.969 -16.406 -20.453 1 95 229 GLY B C 1
ATOM 5318 O O . GLY B 1 229 ? 25.344 -17.469 -20.953 1 95 229 GLY B O 1
ATOM 5319 N N . ARG B 1 230 ? 25.219 -16.078 -19.172 1 94.62 230 ARG B N 1
ATOM 5320 C CA . ARG B 1 230 ? 25.906 -17 -18.266 1 94.62 230 ARG B CA 1
ATOM 5321 C C . ARG B 1 230 ? 24.938 -17.984 -17.625 1 94.62 230 ARG B C 1
ATOM 5323 O O . ARG B 1 230 ? 23.734 -17.781 -17.688 1 94.62 230 ARG B O 1
ATOM 5330 N N . PHE B 1 231 ? 25.547 -19.094 -17.125 1 94.69 231 PHE B N 1
ATOM 5331 C CA . PHE B 1 231 ? 24.828 -20.078 -16.328 1 94.69 231 PHE B CA 1
ATOM 5332 C C . PHE B 1 231 ? 25.562 -20.344 -15.016 1 94.69 231 PHE B C 1
ATOM 5334 O O . PHE B 1 231 ? 26.797 -20.422 -14.992 1 94.69 231 PHE B O 1
ATOM 5341 N N . CYS B 1 232 ? 24.875 -20.469 -13.938 1 92.62 232 CYS B N 1
ATOM 5342 C CA . CYS B 1 232 ? 25.469 -20.594 -12.617 1 92.62 232 CYS B CA 1
ATOM 5343 C C . CYS B 1 232 ? 26.438 -21.766 -12.578 1 92.62 232 CYS B C 1
ATOM 5345 O O . CYS B 1 232 ? 27.531 -21.672 -12.008 1 92.62 232 CYS B O 1
ATOM 5347 N N . GLY B 1 233 ? 26.047 -22.906 -13.172 1 88.06 233 GLY B N 1
ATOM 5348 C CA . GLY B 1 233 ? 26.844 -24.109 -13.109 1 88.06 233 GLY B CA 1
ATOM 5349 C C . GLY B 1 233 ? 28.203 -23.969 -13.758 1 88.06 233 GLY B C 1
ATOM 5350 O O . GLY B 1 233 ? 29.156 -24.641 -13.375 1 88.06 233 GLY B O 1
ATOM 5351 N N . THR B 1 234 ? 28.312 -23.031 -14.695 1 90.62 234 THR B N 1
ATOM 5352 C CA . THR B 1 234 ? 29.562 -22.875 -15.445 1 90.62 234 THR B CA 1
ATOM 5353 C C . THR B 1 234 ? 30.109 -21.453 -15.289 1 90.62 234 THR B C 1
ATOM 5355 O O . THR B 1 234 ? 31.031 -21.062 -16 1 90.62 234 THR B O 1
ATOM 5358 N N . CYS B 1 235 ? 29.562 -20.75 -14.398 1 92.88 235 CYS B N 1
ATOM 5359 C CA . CYS B 1 235 ? 29.938 -19.359 -14.227 1 92.88 235 CYS B CA 1
ATOM 5360 C C . CYS B 1 235 ? 31.297 -19.234 -13.562 1 92.88 235 CYS B C 1
ATOM 5362 O O . CYS B 1 235 ? 31.516 -19.797 -12.492 1 92.88 235 CYS B O 1
ATOM 5364 N N . ARG B 1 236 ? 32.094 -18.375 -14.094 1 92.75 236 ARG B N 1
ATOM 5365 C CA . ARG B 1 236 ? 33.469 -18.25 -13.609 1 92.75 236 ARG B CA 1
ATOM 5366 C C . ARG B 1 236 ? 33.531 -17.312 -12.398 1 92.75 236 ARG B C 1
ATOM 5368 O O . ARG B 1 236 ? 34.562 -17.266 -11.711 1 92.75 236 ARG B O 1
ATOM 5375 N N . VAL B 1 237 ? 32.5 -16.562 -12.188 1 93.44 237 VAL B N 1
ATOM 5376 C CA . VAL B 1 237 ? 32.531 -15.633 -11.062 1 93.44 237 VAL B CA 1
ATOM 5377 C C . VAL B 1 237 ? 31.469 -16.031 -10.039 1 93.44 237 VAL B C 1
ATOM 5379 O O . VAL B 1 237 ? 30.953 -15.18 -9.312 1 93.44 237 VAL B O 1
ATOM 5382 N N . LYS B 1 238 ? 31 -17.25 -10.031 1 90 238 LYS B N 1
ATOM 5383 C CA . LYS B 1 238 ? 29.922 -17.703 -9.156 1 90 238 LYS B CA 1
ATOM 5384 C C . LYS B 1 238 ? 30.266 -17.469 -7.688 1 90 238 LYS B C 1
ATOM 5386 O O . LYS B 1 238 ? 29.391 -17.156 -6.871 1 90 238 LYS B O 1
ATOM 5391 N N . GLU B 1 239 ? 31.562 -17.453 -7.348 1 88.44 239 GLU B N 1
ATOM 5392 C CA . GLU B 1 239 ? 32 -17.297 -5.961 1 88.44 239 GLU B CA 1
ATOM 5393 C C . GLU B 1 239 ? 31.875 -15.852 -5.508 1 88.44 239 GLU B C 1
ATOM 5395 O O . GLU B 1 239 ? 31.906 -15.562 -4.309 1 88.44 239 GLU B O 1
ATOM 5400 N N . LYS B 1 240 ? 31.75 -14.984 -6.445 1 91.69 240 LYS B N 1
ATOM 5401 C CA . LYS B 1 240 ? 31.609 -13.562 -6.137 1 91.69 240 LYS B CA 1
ATOM 5402 C C . LYS B 1 240 ? 30.141 -13.133 -6.211 1 91.69 240 LYS B C 1
ATOM 5404 O O . LYS B 1 240 ? 29.812 -11.969 -5.984 1 91.69 240 LYS B O 1
ATOM 5409 N N . CYS B 1 241 ? 29.344 -14.062 -6.539 1 94.06 241 CYS B N 1
ATOM 5410 C CA . CYS B 1 241 ? 27.906 -13.773 -6.68 1 94.06 241 CYS B CA 1
ATOM 5411 C C . CYS B 1 241 ? 27.172 -14.016 -5.371 1 94.06 241 CYS B C 1
ATOM 5413 O O . CYS B 1 241 ? 27.031 -15.156 -4.934 1 94.06 241 CYS B O 1
ATOM 5415 N N . HIS B 1 242 ? 26.594 -12.93 -4.781 1 92.62 242 HIS B N 1
ATOM 5416 C CA . HIS B 1 242 ? 25.906 -13.016 -3.492 1 92.62 242 HIS B CA 1
ATOM 5417 C C . HIS B 1 242 ? 24.672 -13.906 -3.578 1 92.62 242 HIS B C 1
ATOM 5419 O O . HIS B 1 242 ? 24.375 -14.641 -2.637 1 92.62 242 HIS B O 1
ATOM 5425 N N . TYR B 1 243 ? 23.969 -13.852 -4.684 1 93.12 243 TYR B N 1
ATOM 5426 C CA . TYR B 1 243 ? 22.781 -14.68 -4.855 1 93.12 243 TYR B CA 1
ATOM 5427 C C . TYR B 1 243 ? 23.141 -16.156 -4.918 1 93.12 243 TYR B C 1
ATOM 5429 O O . TYR B 1 243 ? 22.453 -17 -4.34 1 93.12 243 TYR B O 1
ATOM 5437 N N . TYR B 1 244 ? 24.25 -16.406 -5.59 1 89.81 244 TYR B N 1
ATOM 5438 C CA . TYR B 1 244 ? 24.719 -17.797 -5.668 1 89.81 244 TYR B CA 1
ATOM 5439 C C . TYR B 1 244 ? 25.203 -18.281 -4.305 1 89.81 244 TYR B C 1
ATOM 5441 O O . TYR B 1 244 ? 24.844 -19.375 -3.871 1 89.81 244 TYR B O 1
ATOM 5449 N N . SER B 1 245 ? 25.938 -17.422 -3.645 1 85.62 245 SER B N 1
ATOM 5450 C CA . SER B 1 245 ? 26.547 -17.797 -2.373 1 85.62 245 SER B CA 1
ATOM 5451 C C . SER B 1 245 ? 25.5 -18.031 -1.3 1 85.62 245 SER B C 1
ATOM 5453 O O . SER B 1 245 ? 25.703 -18.812 -0.373 1 85.62 245 SER B O 1
ATOM 5455 N N . ARG B 1 246 ? 24.438 -17.406 -1.447 1 81.62 246 ARG B N 1
ATOM 5456 C CA . ARG B 1 246 ? 23.344 -17.594 -0.499 1 81.62 246 ARG B CA 1
ATOM 5457 C C . ARG B 1 246 ? 22.812 -19.016 -0.548 1 81.62 246 ARG B C 1
ATOM 5459 O O . ARG B 1 246 ? 22.422 -19.578 0.481 1 81.62 246 ARG B O 1
ATOM 5466 N N . TRP B 1 247 ? 22.844 -19.547 -1.658 1 72.06 247 TRP B N 1
ATOM 5467 C CA . TRP B 1 247 ? 22.328 -20.891 -1.882 1 72.06 247 TRP B CA 1
ATOM 5468 C C . TRP B 1 247 ? 23.406 -21.953 -1.614 1 72.06 247 TRP B C 1
ATOM 5470 O O . TRP B 1 247 ? 23.094 -23.109 -1.332 1 72.06 247 TRP B O 1
ATOM 5480 N N . HIS B 1 248 ? 24.594 -21.422 -1.76 1 73.19 248 HIS B N 1
ATOM 5481 C CA . HIS B 1 248 ? 25.703 -22.359 -1.747 1 73.19 248 HIS B CA 1
ATOM 5482 C C . HIS B 1 248 ? 26.797 -21.922 -0.771 1 73.19 248 HIS B C 1
ATOM 5484 O O . HIS B 1 248 ? 27.859 -21.484 -1.187 1 73.19 248 HIS B O 1
ATOM 5490 N N . PRO B 1 249 ? 26.469 -22.188 0.466 1 67.19 249 PRO B N 1
ATOM 5491 C CA . PRO B 1 249 ? 27.531 -21.812 1.396 1 67.19 249 PRO B CA 1
ATOM 5492 C C . PRO B 1 249 ? 28.828 -22.594 1.166 1 67.19 249 PRO B C 1
ATOM 5494 O O . PRO B 1 249 ? 28.781 -23.734 0.686 1 67.19 249 PRO B O 1
ATOM 5497 N N . ARG B 1 250 ? 29.953 -22.078 1.291 1 62.84 250 ARG B N 1
ATOM 5498 C CA . ARG B 1 250 ? 31.281 -22.656 1.025 1 62.84 250 ARG B CA 1
ATOM 5499 C C . ARG B 1 250 ? 31.484 -23.953 1.807 1 62.84 250 ARG B C 1
ATOM 5501 O O . ARG B 1 250 ? 32.156 -24.859 1.343 1 62.84 250 ARG B O 1
ATOM 5508 N N . SER B 1 251 ? 31.125 -23.859 3.025 1 53.41 251 SER B N 1
ATOM 5509 C CA . SER B 1 251 ? 31.391 -25.047 3.824 1 53.41 251 SER B CA 1
ATOM 5510 C C . SER B 1 251 ? 30.266 -26.078 3.67 1 53.41 251 SER B C 1
ATOM 5512 O O . SER B 1 251 ? 30.469 -27.25 3.943 1 53.41 251 SER B O 1
ATOM 5514 N N . SER B 1 252 ? 28.906 -25.625 3.73 1 50.34 252 SER B N 1
ATOM 5515 C CA . SER B 1 252 ? 27.828 -26.469 4.207 1 50.34 252 SER B CA 1
ATOM 5516 C C . SER B 1 252 ? 27.141 -27.188 3.053 1 50.34 252 SER B C 1
ATOM 5518 O O . SER B 1 252 ? 26.922 -26.594 1.993 1 50.34 252 SER B O 1
ATOM 5520 N N . LYS B 1 253 ? 27.109 -28.547 3.074 1 46.41 253 LYS B N 1
ATOM 5521 C CA . LYS B 1 253 ? 26.234 -29.469 2.369 1 46.41 253 LYS B CA 1
ATOM 5522 C C . LYS B 1 253 ? 24.766 -29.109 2.592 1 46.41 253 LYS B C 1
ATOM 5524 O O . LYS B 1 253 ? 23.875 -29.922 2.318 1 46.41 253 LYS B O 1
ATOM 5529 N N . ALA B 1 254 ? 24.453 -28 3.219 1 47.59 254 ALA B N 1
ATOM 5530 C CA . ALA B 1 254 ? 23.062 -27.734 3.588 1 47.59 254 ALA B CA 1
ATOM 5531 C C . ALA B 1 254 ? 22.219 -27.438 2.355 1 47.59 254 ALA B C 1
ATOM 5533 O O . ALA B 1 254 ? 22.609 -26.625 1.51 1 47.59 254 ALA B O 1
ATOM 5534 N N . SER B 1 255 ? 21.312 -28.297 2.076 1 49.59 255 SER B N 1
ATOM 5535 C CA . SER B 1 255 ? 20.344 -28.203 0.989 1 49.59 255 SER B CA 1
ATOM 5536 C C . SER B 1 255 ? 19.234 -27.203 1.313 1 49.59 255 SER B C 1
ATOM 5538 O O . SER B 1 255 ? 18.562 -27.328 2.336 1 49.59 255 SER B O 1
ATOM 5540 N N . ILE B 1 256 ? 19.266 -25.953 0.763 1 49.97 256 ILE B N 1
ATOM 5541 C CA . ILE B 1 256 ? 18.203 -24.969 0.92 1 49.97 256 ILE B CA 1
ATOM 5542 C C . ILE B 1 256 ? 16.953 -25.453 0.2 1 49.97 256 ILE B C 1
ATOM 5544 O O . ILE B 1 256 ? 17 -25.859 -0.96 1 49.97 256 ILE B O 1
ATOM 5548 N N . LYS B 1 257 ? 15.805 -25.562 0.905 1 51.81 257 LYS B N 1
ATOM 5549 C CA . LYS B 1 257 ? 14.531 -26.062 0.391 1 51.81 257 LYS B CA 1
ATOM 5550 C C . LYS B 1 257 ? 13.906 -25.078 -0.588 1 51.81 257 LYS B C 1
ATOM 5552 O O . LYS B 1 257 ? 13.812 -23.875 -0.294 1 51.81 257 LYS B O 1
ATOM 5557 N N . ASP B 1 258 ? 13.844 -25.375 -1.89 1 49.75 258 ASP B N 1
ATOM 5558 C CA . ASP B 1 258 ? 13.047 -24.672 -2.889 1 49.75 258 ASP B CA 1
ATOM 5559 C C . ASP B 1 258 ? 11.922 -25.562 -3.422 1 49.75 258 ASP B C 1
ATOM 5561 O O . ASP B 1 258 ? 12.172 -26.688 -3.852 1 49.75 258 ASP B O 1
ATOM 5565 N N . ASP B 1 259 ? 10.719 -25.109 -3.162 1 46.38 259 ASP B N 1
ATOM 5566 C CA . ASP B 1 259 ? 9.57 -25.906 -3.592 1 46.38 259 ASP B CA 1
ATOM 5567 C C . ASP B 1 259 ? 9.57 -26.094 -5.109 1 46.38 259 ASP B C 1
ATOM 5569 O O . ASP B 1 259 ? 8.789 -26.891 -5.641 1 46.38 259 ASP B O 1
ATOM 5573 N N . HIS B 1 260 ? 10.469 -25.297 -5.715 1 47.03 260 HIS B N 1
ATOM 5574 C CA . HIS B 1 260 ? 10.391 -25.312 -7.172 1 47.03 260 HIS B CA 1
ATOM 5575 C C . HIS B 1 260 ? 11.578 -26.062 -7.781 1 47.03 260 HIS B C 1
ATOM 5577 O O . HIS B 1 260 ? 11.477 -26.578 -8.891 1 47.03 260 HIS B O 1
ATOM 5583 N N . LEU B 1 261 ? 12.797 -26.016 -7.129 1 49.31 261 LEU B N 1
ATOM 5584 C CA . LEU B 1 261 ? 14.008 -26.641 -7.645 1 49.31 261 LEU B CA 1
ATOM 5585 C C . LEU B 1 261 ? 14.578 -27.625 -6.637 1 49.31 261 LEU B C 1
ATOM 5587 O O . LEU B 1 261 ? 14.609 -27.359 -5.434 1 49.31 261 LEU B O 1
ATOM 5591 N N . GLU B 1 262 ? 14.688 -28.844 -7.039 1 47.69 262 GLU B N 1
ATOM 5592 C CA . GLU B 1 262 ? 15.445 -29.781 -6.207 1 47.69 262 GLU B CA 1
ATOM 5593 C C . GLU B 1 262 ? 16.906 -29.359 -6.109 1 47.69 262 GLU B C 1
ATOM 5595 O O . GLU B 1 262 ? 17.469 -28.812 -7.055 1 47.69 262 GLU B O 1
ATOM 5600 N N . ALA B 1 263 ? 17.438 -29.406 -4.918 1 49.53 263 ALA B N 1
ATOM 5601 C CA . ALA B 1 263 ? 18.859 -29.172 -4.688 1 49.53 263 ALA B CA 1
ATOM 5602 C C . ALA B 1 263 ? 19.719 -30.125 -5.531 1 49.53 263 ALA B C 1
ATOM 5604 O O . ALA B 1 263 ? 19.422 -31.312 -5.641 1 49.53 263 ALA B O 1
ATOM 5605 N N . GLY B 1 264 ? 20.672 -29.516 -6.449 1 50.88 264 GLY B N 1
ATOM 5606 C CA . GLY B 1 264 ? 21.672 -30.266 -7.215 1 50.88 264 GLY B CA 1
ATOM 5607 C C . GLY B 1 264 ? 21.656 -29.906 -8.695 1 50.88 264 GLY B C 1
ATOM 5608 O O . GLY B 1 264 ? 20.938 -29 -9.117 1 50.88 264 GLY B O 1
ATOM 5609 N N . ASP B 1 265 ? 22.562 -30.594 -9.461 1 53.59 265 ASP B N 1
ATOM 5610 C CA . ASP B 1 265 ? 22.703 -30.406 -10.898 1 53.59 265 ASP B CA 1
ATOM 5611 C C . ASP B 1 265 ? 21.422 -30.781 -11.641 1 53.59 265 ASP B C 1
ATOM 5613 O O . ASP B 1 265 ? 21.047 -31.953 -11.688 1 53.59 265 ASP B O 1
ATOM 5617 N N . GLN B 1 266 ? 20.547 -29.766 -11.992 1 63.59 266 GLN B N 1
ATOM 5618 C CA . GLN B 1 266 ? 19.234 -29.984 -12.609 1 63.59 266 GLN B CA 1
ATOM 5619 C C . GLN B 1 266 ? 19.359 -30.047 -14.133 1 63.59 266 GLN B C 1
ATOM 5621 O O . GLN B 1 266 ? 18.359 -30.312 -14.82 1 63.59 266 GLN B O 1
ATOM 5626 N N . SER B 1 267 ? 20.516 -29.891 -14.578 1 61.75 267 SER B N 1
ATOM 5627 C CA . SER B 1 267 ? 20.688 -29.875 -16.031 1 61.75 267 SER B CA 1
ATOM 5628 C C . SER B 1 267 ? 20.375 -31.234 -16.641 1 61.75 267 SER B C 1
ATOM 5630 O O . SER B 1 267 ? 20 -31.328 -17.797 1 61.75 267 SER B O 1
ATOM 5632 N N . SER B 1 268 ? 20.422 -32.156 -15.812 1 69.62 268 SER B N 1
ATOM 5633 C CA . SER B 1 268 ? 20.219 -33.5 -16.344 1 69.62 268 SER B CA 1
ATOM 5634 C C . SER B 1 268 ? 18.75 -33.844 -16.391 1 69.62 268 SER B C 1
ATOM 5636 O O . SER B 1 268 ? 18.359 -34.844 -16.984 1 69.62 268 SER B O 1
ATOM 5638 N N . LEU B 1 269 ? 18.031 -32.906 -15.992 1 78.62 269 LEU B N 1
ATOM 5639 C CA . LEU B 1 269 ? 16.625 -33.219 -15.859 1 78.62 269 LEU B CA 1
ATOM 5640 C C . LEU B 1 269 ? 15.852 -32.875 -17.125 1 78.62 269 LEU B C 1
ATOM 5642 O O . LEU B 1 269 ? 14.711 -33.281 -17.312 1 78.62 269 LEU B O 1
ATOM 5646 N N . TYR B 1 270 ? 16.547 -32.188 -18.016 1 87.69 270 TYR B N 1
ATOM 5647 C CA . TYR B 1 270 ? 15.875 -31.703 -19.219 1 87.69 270 TYR B CA 1
ATOM 5648 C C . TYR B 1 270 ? 16.75 -31.922 -20.453 1 87.69 270 TYR B C 1
ATOM 5650 O O . TYR B 1 270 ? 17.969 -31.969 -20.359 1 87.69 270 TYR B O 1
ATOM 5658 N N . THR B 1 271 ? 16.094 -32.031 -21.578 1 86.56 271 THR B N 1
ATOM 5659 C CA . THR B 1 271 ? 16.812 -32.25 -22.828 1 86.56 271 THR B CA 1
ATOM 5660 C C . THR B 1 271 ? 17.469 -30.938 -23.312 1 86.56 271 THR B C 1
ATOM 5662 O O . THR B 1 271 ? 18.656 -30.922 -23.609 1 86.56 271 THR B O 1
ATOM 5665 N N . ALA B 1 272 ? 16.734 -29.859 -23.375 1 85.06 272 ALA B N 1
ATOM 5666 C CA . ALA B 1 272 ? 17.25 -28.625 -23.969 1 85.06 272 ALA B CA 1
ATOM 5667 C C . ALA B 1 272 ? 16.922 -27.422 -23.094 1 85.06 272 ALA B C 1
ATOM 5669 O O . ALA B 1 272 ? 16.734 -26.312 -23.609 1 85.06 272 ALA B O 1
ATOM 5670 N N . TYR B 1 273 ? 16.766 -27.656 -21.906 1 88.12 273 TYR B N 1
ATOM 5671 C CA . TYR B 1 273 ? 16.422 -26.578 -20.984 1 88.12 273 TYR B CA 1
ATOM 5672 C C . TYR B 1 273 ? 17.359 -26.578 -19.781 1 88.12 273 TYR B C 1
ATOM 5674 O O . TYR B 1 273 ? 17.656 -27.641 -19.203 1 88.12 273 TYR B O 1
ATOM 5682 N N . ARG B 1 274 ? 17.938 -25.359 -19.531 1 87.5 274 ARG B N 1
ATOM 5683 C CA . ARG B 1 274 ? 18.797 -25.172 -18.359 1 87.5 274 ARG B CA 1
ATOM 5684 C C . ARG B 1 274 ? 18.156 -24.234 -17.344 1 87.5 274 ARG B C 1
ATOM 5686 O O . ARG B 1 274 ? 18.031 -23.031 -17.594 1 87.5 274 ARG B O 1
ATOM 5693 N N . PRO B 1 275 ? 17.812 -24.781 -16.156 1 91.25 275 PRO B N 1
ATOM 5694 C CA . PRO B 1 275 ? 17.156 -23.938 -15.156 1 91.25 275 PRO B CA 1
ATOM 5695 C C . PRO B 1 275 ? 18.141 -23.219 -14.242 1 91.25 275 PRO B C 1
ATOM 5697 O O . PRO B 1 275 ? 17.953 -23.172 -13.023 1 91.25 275 PRO B O 1
ATOM 5700 N N . ASP B 1 276 ? 19.344 -22.766 -14.797 1 93.75 276 ASP B N 1
ATOM 5701 C CA . ASP B 1 276 ? 20.359 -22.062 -14.008 1 93.75 276 ASP B CA 1
ATOM 5702 C C . ASP B 1 276 ? 20.922 -20.875 -14.781 1 93.75 276 ASP B C 1
ATOM 5704 O O . ASP B 1 276 ? 22.109 -20.578 -14.688 1 93.75 276 ASP B O 1
ATOM 5708 N N . ALA B 1 277 ? 20 -20.344 -15.609 1 95.38 277 ALA B N 1
ATOM 5709 C CA . ALA B 1 277 ? 20.438 -19.156 -16.328 1 95.38 277 ALA B CA 1
ATOM 5710 C C . ALA B 1 277 ? 20.766 -18.016 -15.375 1 95.38 277 ALA B C 1
ATOM 5712 O O . ALA B 1 277 ? 20.219 -17.938 -14.273 1 95.38 277 ALA B O 1
ATOM 5713 N N . CYS B 1 278 ? 21.641 -17.156 -15.812 1 97.44 278 CYS B N 1
ATOM 5714 C CA . CYS B 1 278 ? 22.062 -16.031 -14.969 1 97.44 278 CYS B CA 1
ATOM 5715 C C . CYS B 1 278 ? 20.922 -15.062 -14.742 1 97.44 278 CYS B C 1
ATOM 5717 O O . CYS B 1 278 ? 20.25 -14.648 -15.695 1 97.44 278 CYS B O 1
ATOM 5719 N N . ILE B 1 279 ? 20.766 -14.625 -13.531 1 98 279 ILE B N 1
ATOM 5720 C CA . ILE B 1 279 ? 19.641 -13.789 -13.148 1 98 279 ILE B CA 1
ATOM 5721 C C . ILE B 1 279 ? 19.906 -12.336 -13.547 1 98 279 ILE B C 1
ATOM 5723 O O . ILE B 1 279 ? 19.062 -11.469 -13.352 1 98 279 ILE B O 1
ATOM 5727 N N . PHE B 1 280 ? 21.047 -12.031 -14.148 1 98.12 280 PHE B N 1
ATOM 5728 C CA . PHE B 1 280 ? 21.422 -10.68 -14.547 1 98.12 280 PHE B CA 1
ATOM 5729 C C . PHE B 1 280 ? 21.469 -10.562 -16.062 1 98.12 280 PHE B C 1
ATOM 5731 O O . PHE B 1 280 ? 22.047 -9.609 -16.609 1 98.12 280 PHE B O 1
ATOM 5738 N N . ASP B 1 281 ? 20.891 -11.492 -16.766 1 97.88 281 ASP B N 1
ATOM 5739 C CA . ASP B 1 281 ? 20.938 -11.531 -18.234 1 97.88 281 ASP B CA 1
ATOM 5740 C C . ASP B 1 281 ? 20.141 -10.375 -18.828 1 97.88 281 ASP B C 1
ATOM 5742 O O . ASP B 1 281 ? 19.125 -9.961 -18.266 1 97.88 281 ASP B O 1
ATOM 5746 N N . GLU B 1 282 ? 20.438 -9.945 -20.031 1 96.94 282 GLU B N 1
ATOM 5747 C CA . GLU B 1 282 ? 19.812 -8.836 -20.75 1 96.94 282 GLU B CA 1
ATOM 5748 C C . GLU B 1 282 ? 18.422 -9.234 -21.266 1 96.94 282 GLU B C 1
ATOM 5750 O O . GLU B 1 282 ? 17.578 -8.375 -21.484 1 96.94 282 GLU B O 1
ATOM 5755 N N . GLU B 1 283 ? 18.203 -10.477 -21.406 1 96.12 283 GLU B N 1
ATOM 5756 C CA . GLU B 1 283 ? 16.969 -10.93 -22.016 1 96.12 283 GLU B CA 1
ATOM 5757 C C . GLU B 1 283 ? 15.789 -10.797 -21.047 1 96.12 283 GLU B C 1
ATOM 5759 O O . GLU B 1 283 ? 14.633 -10.891 -21.453 1 96.12 283 GLU B O 1
ATOM 5764 N N . ILE B 1 284 ? 16.078 -10.633 -19.734 1 97.69 284 ILE B N 1
ATOM 5765 C CA . ILE B 1 284 ? 15.016 -10.484 -18.75 1 97.69 284 ILE B CA 1
ATOM 5766 C C . ILE B 1 284 ? 14.172 -9.25 -19.078 1 97.69 284 ILE B C 1
ATOM 5768 O O . ILE B 1 284 ? 14.695 -8.141 -19.172 1 97.69 284 ILE B O 1
ATOM 5772 N N . ASP B 1 285 ? 12.828 -9.492 -19.25 1 96.75 285 ASP B N 1
ATOM 5773 C CA . ASP B 1 285 ? 11.992 -8.414 -19.75 1 96.75 285 ASP B CA 1
ATOM 5774 C C . ASP B 1 285 ? 10.773 -8.195 -18.859 1 96.75 285 ASP B C 1
ATOM 5776 O O . ASP B 1 285 ? 9.734 -7.711 -19.328 1 96.75 285 ASP B O 1
ATOM 5780 N N . ILE B 1 286 ? 10.852 -8.672 -17.609 1 97.94 286 ILE B N 1
ATOM 5781 C CA . ILE B 1 286 ? 9.734 -8.484 -16.688 1 97.94 286 ILE B CA 1
ATOM 5782 C C . ILE B 1 286 ? 10.18 -7.641 -15.5 1 97.94 286 ILE B C 1
ATOM 5784 O O . ILE B 1 286 ? 11.383 -7.496 -15.25 1 97.94 286 ILE B O 1
ATOM 5788 N N . GLU B 1 287 ? 9.227 -7.043 -14.805 1 98.12 287 GLU B N 1
ATOM 5789 C CA . GLU B 1 287 ? 9.5 -6.254 -13.609 1 98.12 287 GLU B CA 1
ATOM 5790 C C . GLU B 1 287 ? 9.727 -7.152 -12.398 1 98.12 287 GLU B C 1
ATOM 5792 O O . GLU B 1 287 ? 9.266 -8.297 -12.367 1 98.12 287 GLU B O 1
ATOM 5797 N N . ASP B 1 288 ? 10.492 -6.648 -11.406 1 98.31 288 ASP B N 1
ATOM 5798 C CA . ASP B 1 288 ? 10.656 -7.363 -10.141 1 98.31 288 ASP B CA 1
ATOM 5799 C C . ASP B 1 288 ? 10.086 -6.555 -8.977 1 98.31 288 ASP B C 1
ATOM 5801 O O . ASP B 1 288 ? 10.195 -6.965 -7.816 1 98.31 288 ASP B O 1
ATOM 5805 N N . THR B 1 289 ? 9.555 -5.379 -9.297 1 98.5 289 THR B N 1
ATOM 5806 C CA . THR B 1 289 ? 8.969 -4.465 -8.32 1 98.5 289 THR B CA 1
ATOM 5807 C C . THR B 1 289 ? 7.707 -3.811 -8.875 1 98.5 289 THR B C 1
ATOM 5809 O O . THR B 1 289 ? 7.707 -3.301 -10 1 98.5 289 THR B O 1
ATOM 5812 N N . TYR B 1 290 ? 6.602 -3.906 -8.109 1 98.75 290 TYR B N 1
ATOM 5813 C CA . TYR B 1 290 ? 5.371 -3.217 -8.484 1 98.75 290 TYR B CA 1
ATOM 5814 C C . TYR B 1 290 ? 4.766 -2.484 -7.297 1 98.75 290 TYR B C 1
ATOM 5816 O O . TYR B 1 290 ? 4.855 -2.953 -6.16 1 98.75 290 TYR B O 1
ATOM 5824 N N . VAL B 1 291 ? 4.172 -1.314 -7.555 1 98.88 291 VAL B N 1
ATOM 5825 C CA . VAL B 1 291 ? 3.145 -0.705 -6.715 1 98.88 291 VAL B CA 1
ATOM 5826 C C . VAL B 1 291 ? 1.874 -0.485 -7.535 1 98.88 291 VAL B C 1
ATOM 5828 O O . VAL B 1 291 ? 1.938 -0.051 -8.688 1 98.88 291 VAL B O 1
ATOM 5831 N N . ALA B 1 292 ? 0.742 -0.836 -6.926 1 98.88 292 ALA B N 1
ATOM 5832 C CA . ALA B 1 292 ? -0.482 -0.785 -7.719 1 98.88 292 ALA B CA 1
ATOM 5833 C C . ALA B 1 292 ? -1.677 -0.378 -6.863 1 98.88 292 ALA B C 1
ATOM 5835 O O . ALA B 1 292 ? -1.686 -0.605 -5.648 1 98.88 292 ALA B O 1
ATOM 5836 N N . ALA B 1 293 ? -2.598 0.282 -7.461 1 98.88 293 ALA B N 1
ATOM 5837 C CA . ALA B 1 293 ? -3.926 0.565 -6.926 1 98.88 293 ALA B CA 1
ATOM 5838 C C . ALA B 1 293 ? -5.008 -0.112 -7.762 1 98.88 293 ALA B C 1
ATOM 5840 O O . ALA B 1 293 ? -4.992 -0.04 -8.992 1 98.88 293 ALA B O 1
ATOM 5841 N N . VAL B 1 294 ? -5.902 -0.805 -7.055 1 98.88 294 VAL B N 1
ATOM 5842 C CA . VAL B 1 294 ? -6.969 -1.517 -7.75 1 98.88 294 VAL B CA 1
ATOM 5843 C C . VAL B 1 294 ? -8.328 -1.071 -7.211 1 98.88 294 VAL B C 1
ATOM 5845 O O . VAL B 1 294 ? -8.5 -0.933 -5.996 1 98.88 294 VAL B O 1
ATOM 5848 N N . LYS B 1 295 ? -9.227 -0.828 -8.109 1 98.75 295 LYS B N 1
ATOM 5849 C CA . LYS B 1 295 ? -10.617 -0.524 -7.785 1 98.75 295 LYS B CA 1
ATOM 5850 C C . LYS B 1 295 ? -11.516 -1.724 -8.062 1 98.75 295 LYS B C 1
ATOM 5852 O O . LYS B 1 295 ? -11.406 -2.363 -9.109 1 98.75 295 LYS B O 1
ATOM 5857 N N . TYR B 1 296 ? -12.352 -2.068 -7.145 1 98.75 296 TYR B N 1
ATOM 5858 C CA . TYR B 1 296 ? -13.289 -3.176 -7.305 1 98.75 296 TYR B CA 1
ATOM 5859 C C . TYR B 1 296 ? -14.695 -2.666 -7.574 1 98.75 296 TYR B C 1
ATOM 5861 O O . TYR B 1 296 ? -15.023 -1.524 -7.238 1 98.75 296 TYR B O 1
ATOM 5869 N N . ASP B 1 297 ? -15.555 -3.486 -8.07 1 98.06 297 ASP B N 1
ATOM 5870 C CA . ASP B 1 297 ? -16.891 -3.088 -8.523 1 98.06 297 ASP B CA 1
ATOM 5871 C C . ASP B 1 297 ? -17.844 -2.918 -7.344 1 98.06 297 ASP B C 1
ATOM 5873 O O . ASP B 1 297 ? -18.875 -2.27 -7.469 1 98.06 297 ASP B O 1
ATOM 5877 N N . GLY B 1 298 ? -17.453 -3.445 -6.215 1 97.44 298 GLY B N 1
ATOM 5878 C CA . GLY B 1 298 ? -18.281 -3.283 -5.023 1 97.44 298 GLY B CA 1
ATOM 5879 C C . GLY B 1 298 ? -17.812 -2.143 -4.137 1 97.44 298 GLY B C 1
ATOM 5880 O O . GLY B 1 298 ? -18.344 -1.954 -3.037 1 97.44 298 GLY B O 1
ATOM 5881 N N . GLY B 1 299 ? -16.797 -1.422 -4.555 1 97.5 299 GLY B N 1
ATOM 5882 C CA . GLY B 1 299 ? -16.406 -0.213 -3.848 1 97.5 299 GLY B CA 1
ATOM 5883 C C . GLY B 1 299 ? -15.109 -0.368 -3.078 1 97.5 299 GLY B C 1
ATOM 5884 O O . GLY B 1 299 ? -14.516 0.621 -2.635 1 97.5 299 GLY B O 1
ATOM 5885 N N . ALA B 1 300 ? -14.602 -1.548 -2.896 1 98.62 300 ALA B N 1
ATOM 5886 C CA . ALA B 1 300 ? -13.344 -1.754 -2.182 1 98.62 300 ALA B CA 1
ATOM 5887 C C . ALA B 1 300 ? -12.156 -1.259 -3.008 1 98.62 300 ALA B C 1
ATOM 5889 O O . ALA B 1 300 ? -12.188 -1.304 -4.238 1 98.62 300 ALA B O 1
ATOM 5890 N N . LEU B 1 301 ? -11.18 -0.763 -2.328 1 98.88 301 LEU B N 1
ATOM 5891 C CA . LEU B 1 301 ? -9.922 -0.352 -2.943 1 98.88 301 LEU B CA 1
ATOM 5892 C C . LEU B 1 301 ? -8.766 -1.21 -2.443 1 98.88 301 LEU B C 1
ATOM 5894 O O . LEU B 1 301 ? -8.734 -1.589 -1.271 1 98.88 301 LEU B O 1
ATOM 5898 N N . LEU B 1 302 ? -7.828 -1.516 -3.314 1 98.88 302 LEU B N 1
ATOM 5899 C CA . LEU B 1 302 ? -6.656 -2.301 -2.932 1 98.88 302 LEU B CA 1
ATOM 5900 C C . LEU B 1 302 ? -5.375 -1.509 -3.158 1 98.88 302 LEU B C 1
ATOM 5902 O O . LEU B 1 302 ? -5.133 -1.011 -4.258 1 98.88 302 LEU B O 1
ATOM 5906 N N . SER B 1 303 ? -4.625 -1.266 -2.117 1 98.88 303 SER B N 1
ATOM 5907 C CA . SER B 1 303 ? -3.23 -0.846 -2.188 1 98.88 303 SER B CA 1
ATOM 5908 C C . SER B 1 303 ? -2.291 -2.047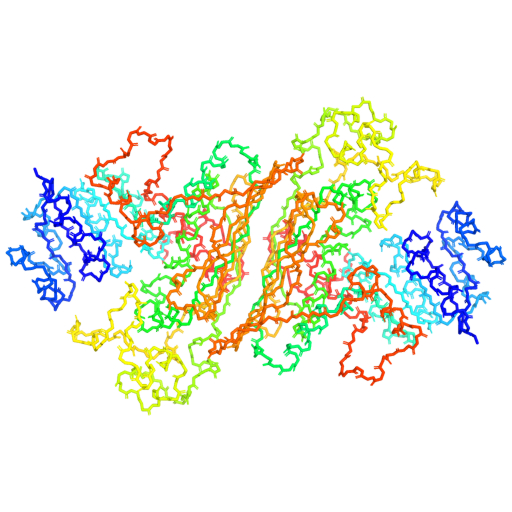 -2.188 1 98.88 303 SER B C 1
ATOM 5910 O O . SER B 1 303 ? -2.164 -2.742 -1.177 1 98.88 303 SER B O 1
ATOM 5912 N N . TYR B 1 304 ? -1.635 -2.27 -3.318 1 98.88 304 TYR B N 1
ATOM 5913 C CA . TYR B 1 304 ? -0.854 -3.488 -3.498 1 98.88 304 TYR B CA 1
ATOM 5914 C C . TYR B 1 304 ? 0.597 -3.16 -3.834 1 98.88 304 TYR B C 1
ATOM 5916 O O . TYR B 1 304 ? 0.87 -2.236 -4.602 1 98.88 304 TYR B O 1
ATOM 5924 N N . SER B 1 305 ? 1.544 -3.893 -3.23 1 98.81 305 SER B N 1
ATOM 5925 C CA . SER B 1 305 ? 2.945 -3.822 -3.633 1 98.81 305 SER B CA 1
ATOM 5926 C C . SER B 1 305 ? 3.607 -5.195 -3.57 1 98.81 305 SER B C 1
ATOM 5928 O O . SER B 1 305 ? 3.178 -6.062 -2.807 1 98.81 305 SER B O 1
ATOM 5930 N N . ILE B 1 306 ? 4.602 -5.379 -4.395 1 98.5 306 ILE B N 1
ATOM 5931 C CA . ILE B 1 306 ? 5.379 -6.613 -4.355 1 98.5 306 ILE B CA 1
ATOM 5932 C C . ILE B 1 306 ? 6.824 -6.324 -4.75 1 98.5 306 ILE B C 1
ATOM 5934 O O . ILE B 1 306 ? 7.082 -5.516 -5.645 1 98.5 306 ILE B O 1
ATOM 5938 N N . ILE B 1 307 ? 7.773 -6.938 -4.078 1 97.56 307 ILE B N 1
ATOM 5939 C CA . ILE B 1 307 ? 9.188 -6.898 -4.414 1 97.56 307 ILE B CA 1
ATOM 5940 C C . ILE B 1 307 ? 9.75 -8.32 -4.465 1 97.56 307 ILE B C 1
ATOM 5942 O O . ILE B 1 307 ? 9.359 -9.172 -3.67 1 97.56 307 ILE B O 1
ATOM 5946 N N . PHE B 1 308 ? 10.672 -8.547 -5.336 1 96.56 308 PHE B N 1
ATOM 5947 C CA . PHE B 1 308 ? 11.078 -9.922 -5.602 1 96.56 308 PHE B CA 1
ATOM 5948 C C . PHE B 1 308 ? 12.5 -10.172 -5.121 1 96.56 308 PHE B C 1
ATOM 5950 O O . PHE B 1 308 ? 13.188 -11.07 -5.625 1 96.56 308 PHE B O 1
ATOM 5957 N N . SER B 1 309 ? 13.055 -9.336 -4.309 1 96.69 309 SER B N 1
ATOM 5958 C CA . SER B 1 309 ? 14.328 -9.578 -3.635 1 96.69 309 SER B CA 1
ATOM 5959 C C . SER B 1 309 ? 14.352 -8.93 -2.256 1 96.69 309 SER B C 1
ATOM 5961 O O . SER B 1 309 ? 14.945 -7.859 -2.076 1 96.69 309 SER B O 1
ATOM 5963 N N . ALA B 1 310 ? 13.719 -9.57 -1.329 1 96 310 ALA B N 1
ATOM 5964 C CA . ALA B 1 310 ? 13.625 -9.109 0.052 1 96 310 ALA B CA 1
ATOM 5965 C C . ALA B 1 310 ? 14.445 -10 0.985 1 96 310 ALA B C 1
ATOM 5967 O O . ALA B 1 310 ? 14.82 -11.109 0.616 1 96 310 ALA B O 1
ATOM 5968 N N . PRO B 1 311 ? 14.75 -9.523 2.178 1 94.19 311 PRO B N 1
ATOM 5969 C CA . PRO B 1 311 ? 15.523 -10.32 3.135 1 94.19 311 PRO B CA 1
ATOM 5970 C C . PRO B 1 311 ? 14.75 -11.523 3.662 1 94.19 311 PRO B C 1
ATOM 5972 O O . PRO B 1 311 ? 15.352 -12.484 4.148 1 94.19 311 PRO B O 1
ATOM 5975 N N . TYR B 1 312 ? 13.453 -11.492 3.617 1 93.75 312 TYR B N 1
ATOM 5976 C CA . TYR B 1 312 ? 12.594 -12.609 3.98 1 93.75 312 TYR B CA 1
ATOM 5977 C C . TYR B 1 312 ? 11.336 -12.625 3.121 1 93.75 312 TYR B C 1
ATOM 5979 O O . TYR B 1 312 ? 11.023 -11.648 2.436 1 93.75 312 TYR B O 1
ATOM 5987 N N . GLU B 1 313 ? 10.68 -13.75 3.133 1 95 313 GLU B N 1
ATOM 5988 C CA . GLU B 1 313 ? 9.469 -13.891 2.338 1 95 313 GLU B CA 1
ATOM 5989 C C . GLU B 1 313 ? 8.227 -13.867 3.223 1 95 313 GLU B C 1
ATOM 5991 O O . GLU B 1 313 ? 8.234 -14.406 4.336 1 95 313 GLU B O 1
ATOM 5996 N N . GLY B 1 314 ? 7.168 -13.148 2.736 1 95.94 314 GLY B N 1
ATOM 5997 C CA . GLY B 1 314 ? 5.914 -13.047 3.465 1 95.94 314 GLY B CA 1
ATOM 5998 C C . GLY B 1 314 ? 5.023 -11.922 2.963 1 95.94 314 GLY B C 1
ATOM 5999 O O . GLY B 1 314 ? 5.098 -11.539 1.794 1 95.94 314 GLY B O 1
ATOM 6000 N N . TYR B 1 315 ? 4.074 -11.57 3.812 1 97.38 315 TYR B N 1
ATOM 6001 C CA . TYR B 1 315 ? 3.205 -10.461 3.438 1 97.38 315 TYR B CA 1
ATOM 6002 C C . TYR B 1 315 ? 2.682 -9.734 4.672 1 97.38 315 TYR B C 1
ATOM 6004 O O . TYR B 1 315 ? 2.729 -10.273 5.781 1 97.38 315 TYR B O 1
ATOM 6012 N N . ARG B 1 316 ? 2.33 -8.516 4.488 1 97.88 316 ARG B N 1
ATOM 6013 C CA . ARG B 1 316 ? 1.531 -7.711 5.41 1 97.88 316 ARG B CA 1
ATOM 6014 C C . ARG B 1 316 ? 0.146 -7.434 4.836 1 97.88 316 ARG B C 1
ATOM 6016 O O . ARG B 1 316 ? 0.02 -6.875 3.746 1 97.88 316 ARG B O 1
ATOM 6023 N N . LEU B 1 317 ? -0.842 -7.816 5.664 1 98.44 317 LEU B N 1
ATOM 6024 C CA . LEU B 1 317 ? -2.219 -7.711 5.191 1 98.44 317 LEU B CA 1
ATOM 6025 C C . LEU B 1 317 ? -3.07 -6.906 6.168 1 98.44 317 LEU B C 1
ATOM 6027 O O . LEU B 1 317 ? -2.994 -7.117 7.383 1 98.44 317 LEU B O 1
ATOM 6031 N N . THR B 1 318 ? -3.818 -6.008 5.652 1 98.56 318 THR B N 1
ATOM 6032 C CA . THR B 1 318 ? -4.879 -5.32 6.383 1 98.56 318 THR B CA 1
ATOM 6033 C C . THR B 1 318 ? -6.156 -5.254 5.551 1 98.56 318 THR B C 1
ATOM 6035 O O . THR B 1 318 ? -6.109 -4.945 4.359 1 98.56 318 THR B O 1
ATOM 6038 N N . ILE B 1 319 ? -7.215 -5.566 6.133 1 98.75 319 ILE B N 1
ATOM 6039 C CA . ILE B 1 319 ? -8.531 -5.391 5.527 1 98.75 319 ILE B CA 1
ATOM 6040 C C . ILE B 1 319 ? -9.375 -4.457 6.391 1 98.75 319 ILE B C 1
ATOM 6042 O O . ILE B 1 319 ? -9.664 -4.762 7.551 1 98.75 319 ILE B O 1
ATOM 6046 N N . ASN B 1 320 ? -9.727 -3.342 5.812 1 98.56 320 ASN B N 1
ATOM 6047 C CA . ASN B 1 320 ? -10.547 -2.35 6.5 1 98.56 320 ASN B CA 1
ATOM 6048 C C . ASN B 1 320 ? -12.016 -2.441 6.074 1 98.56 320 ASN B C 1
ATOM 6050 O O . ASN B 1 320 ? -12.312 -2.543 4.887 1 98.56 320 ASN B O 1
ATOM 6054 N N . GLY B 1 321 ? -12.852 -2.396 7.027 1 98.31 321 GLY B N 1
ATOM 6055 C CA . GLY B 1 321 ? -14.281 -2.324 6.773 1 98.31 321 GLY B CA 1
ATOM 6056 C C . GLY B 1 321 ? -14.977 -1.221 7.555 1 98.31 321 GLY B C 1
ATOM 6057 O O . GLY B 1 321 ? -14.359 -0.588 8.414 1 98.31 321 GLY B O 1
ATOM 6058 N N . THR B 1 322 ? -16.188 -0.986 7.246 1 97.5 322 THR B N 1
ATOM 6059 C CA . THR B 1 322 ? -16.969 0.077 7.871 1 97.5 322 THR B CA 1
ATOM 6060 C C . THR B 1 322 ? -17.156 -0.189 9.367 1 97.5 322 THR B C 1
ATOM 6062 O O . THR B 1 322 ? -17.422 0.734 10.133 1 97.5 322 THR B O 1
ATOM 6065 N N . LYS B 1 323 ? -16.938 -1.468 9.812 1 97 323 LYS B N 1
ATOM 6066 C CA . LYS B 1 323 ? -17.234 -1.775 11.203 1 97 323 LYS B CA 1
ATOM 6067 C C . LYS B 1 323 ? -16.016 -2.363 11.914 1 97 323 LYS B C 1
ATOM 6069 O O . LYS B 1 323 ? -16.109 -2.76 13.078 1 97 323 LYS B O 1
ATOM 6074 N N . GLY B 1 324 ? -14.945 -2.455 11.195 1 96.81 324 GLY B N 1
ATOM 6075 C CA . GLY B 1 324 ? -13.781 -3.023 11.844 1 96.81 324 GLY B CA 1
ATOM 6076 C C . GLY B 1 324 ? -12.609 -3.234 10.898 1 96.81 324 GLY B C 1
ATOM 6077 O O . GLY B 1 324 ? -12.656 -2.803 9.742 1 96.81 324 GLY B O 1
ATOM 6078 N N . ARG B 1 325 ? -11.594 -3.859 11.484 1 97.88 325 ARG B N 1
ATOM 6079 C CA . ARG B 1 325 ? -10.312 -4.031 10.805 1 97.88 325 ARG B CA 1
ATOM 6080 C C . ARG B 1 325 ? -9.695 -5.387 11.133 1 97.88 325 ARG B C 1
ATOM 6082 O O . ARG B 1 325 ? -9.758 -5.84 12.273 1 97.88 325 ARG B O 1
ATOM 6089 N N . ILE B 1 326 ? -9.156 -6.062 10.062 1 98.44 326 ILE B N 1
ATOM 6090 C CA . ILE B 1 326 ? -8.43 -7.316 10.219 1 98.44 326 ILE B CA 1
ATOM 6091 C C . ILE B 1 326 ? -6.977 -7.129 9.781 1 98.44 326 ILE B C 1
ATOM 6093 O O . ILE B 1 326 ? -6.707 -6.492 8.758 1 98.44 326 ILE B O 1
ATOM 6097 N N . GLU B 1 327 ? -6.035 -7.617 10.586 1 97.75 327 GLU B N 1
ATOM 6098 C CA . GLU B 1 327 ? -4.621 -7.609 10.234 1 97.75 327 GLU B CA 1
ATOM 6099 C C . GLU B 1 327 ? -4.008 -9 10.359 1 97.75 327 GLU B C 1
ATOM 6101 O O . GLU B 1 327 ? -4.371 -9.766 11.258 1 97.75 327 GLU B O 1
ATOM 6106 N N . SER B 1 328 ? -3.158 -9.328 9.469 1 97.44 328 SER B N 1
ATOM 6107 C CA . SER B 1 328 ? -2.357 -10.539 9.562 1 97.44 328 SER B CA 1
ATOM 6108 C C . SER B 1 328 ? -1.031 -10.391 8.82 1 97.44 328 SER B C 1
ATOM 6110 O O . SER B 1 328 ? -0.989 -9.852 7.715 1 97.44 328 SER B O 1
ATOM 6112 N N . ASN B 1 329 ? 0.044 -10.797 9.414 1 95.25 329 ASN B N 1
ATOM 6113 C CA . ASN B 1 329 ? 1.377 -10.805 8.82 1 95.25 329 ASN B CA 1
ATOM 6114 C C . ASN B 1 329 ? 1.947 -12.211 8.734 1 95.25 329 ASN B C 1
ATOM 6116 O O . ASN B 1 329 ? 1.875 -12.977 9.695 1 95.25 329 ASN B O 1
ATOM 6120 N N . GLU B 1 330 ? 2.502 -12.484 7.594 1 94.5 330 GLU B N 1
ATOM 6121 C CA . GLU B 1 330 ? 3.064 -13.82 7.402 1 94.5 330 GLU B CA 1
ATOM 6122 C C . GLU B 1 330 ? 4.57 -13.758 7.168 1 94.5 330 GLU B C 1
ATOM 6124 O O . GLU B 1 330 ? 5.055 -12.875 6.449 1 94.5 330 GLU B O 1
ATOM 6129 N N . PHE B 1 331 ? 5.266 -14.602 7.84 1 92.25 331 PHE B N 1
ATOM 6130 C CA . PHE B 1 331 ? 6.637 -14.969 7.496 1 92.25 331 PHE B CA 1
ATOM 6131 C C . PHE B 1 331 ? 6.68 -16.344 6.84 1 92.25 331 PHE B C 1
ATOM 6133 O O . PHE B 1 331 ? 6.449 -17.359 7.496 1 92.25 331 PHE B O 1
ATOM 6140 N N . HIS B 1 332 ? 7.012 -16.219 5.574 1 89.25 332 HIS B N 1
ATOM 6141 C CA . HIS B 1 332 ? 6.945 -17.438 4.766 1 89.25 332 HIS B CA 1
ATOM 6142 C C . HIS B 1 332 ? 8.242 -18.234 4.867 1 89.25 332 HIS B C 1
ATOM 6144 O O . HIS B 1 332 ? 9.328 -17.656 4.969 1 89.25 332 HIS B O 1
ATOM 6150 N N . GLU B 1 333 ? 8.18 -19.547 4.852 1 84.56 333 GLU B N 1
ATOM 6151 C CA . GLU B 1 333 ? 9.305 -20.469 4.867 1 84.56 333 GLU B CA 1
ATOM 6152 C C . GLU B 1 333 ? 10.273 -20.141 6.004 1 84.56 333 GLU B C 1
ATOM 6154 O O . GLU B 1 333 ? 11.375 -19.641 5.762 1 84.56 333 GLU B O 1
ATOM 6159 N N . PRO B 1 334 ? 10.008 -20.453 7.164 1 81.56 334 PRO B N 1
ATOM 6160 C CA . PRO B 1 334 ? 10.812 -20.125 8.344 1 81.56 334 PRO B CA 1
ATOM 6161 C C . PRO B 1 334 ? 12.242 -20.656 8.25 1 81.56 334 PRO B C 1
ATOM 6163 O O . PRO B 1 334 ? 13.156 -20.047 8.82 1 81.56 334 PRO B O 1
ATOM 6166 N N . SER B 1 335 ? 12.484 -21.672 7.504 1 79.62 335 SER B N 1
ATOM 6167 C CA . SER B 1 335 ? 13.805 -22.281 7.41 1 79.62 335 SER B CA 1
ATOM 6168 C C . SER B 1 335 ? 14.797 -21.344 6.723 1 79.62 335 SER B C 1
ATOM 6170 O O . SER B 1 335 ? 16.016 -21.5 6.859 1 79.62 335 SER B O 1
ATOM 6172 N N . ARG B 1 336 ? 14.281 -20.328 6.086 1 81.5 336 ARG B N 1
ATOM 6173 C CA . ARG B 1 336 ? 15.125 -19.406 5.344 1 81.5 336 ARG B CA 1
ATOM 6174 C C . ARG B 1 336 ? 15.312 -18.094 6.105 1 81.5 336 ARG B C 1
ATOM 6176 O O . ARG B 1 336 ? 15.945 -17.172 5.609 1 81.5 336 ARG B O 1
ATOM 6183 N N . ILE B 1 337 ? 14.781 -18.047 7.297 1 83.5 337 ILE B N 1
ATOM 6184 C CA . ILE B 1 337 ? 14.812 -16.797 8.055 1 83.5 337 ILE B CA 1
ATOM 6185 C C . ILE B 1 337 ? 15.75 -16.953 9.25 1 83.5 337 ILE B C 1
ATOM 6187 O O . ILE B 1 337 ? 15.453 -17.688 10.195 1 83.5 337 ILE B O 1
ATOM 6191 N N . PRO B 1 338 ? 16.828 -16.219 9.195 1 78.56 338 PRO B N 1
ATOM 6192 C CA . PRO B 1 338 ? 17.844 -16.422 10.227 1 78.56 338 PRO B CA 1
ATOM 6193 C C . PRO B 1 338 ? 17.609 -15.57 11.469 1 78.56 338 PRO B C 1
ATOM 6195 O O . PRO B 1 338 ? 18.547 -15.32 12.234 1 78.56 338 PRO B O 1
ATOM 6198 N N . PHE B 1 339 ? 16.469 -14.984 11.68 1 86.56 339 PHE B N 1
ATOM 6199 C CA . PHE B 1 339 ? 16.188 -14.164 12.852 1 86.56 339 PHE B CA 1
ATOM 6200 C C . PHE B 1 339 ? 14.844 -14.555 13.461 1 86.56 339 PHE B C 1
ATOM 6202 O O . PHE B 1 339 ? 14.047 -15.266 12.836 1 86.56 339 PHE B O 1
ATOM 6209 N N . ALA B 1 340 ? 14.727 -14.102 14.695 1 85.75 340 ALA B N 1
ATOM 6210 C CA . ALA B 1 340 ? 13.461 -14.359 15.375 1 85.75 340 ALA B CA 1
ATOM 6211 C C . ALA B 1 340 ? 12.328 -13.547 14.75 1 85.75 340 ALA B C 1
ATOM 6213 O O . ALA B 1 340 ? 12.531 -12.398 14.352 1 85.75 340 ALA B O 1
ATOM 6214 N N . PHE B 1 341 ? 11.172 -14.164 14.57 1 88.75 341 PHE B N 1
ATOM 6215 C CA . PHE B 1 341 ? 9.977 -13.508 14.055 1 88.75 341 PHE B CA 1
ATOM 6216 C C . PHE B 1 341 ? 8.734 -14.008 14.781 1 88.75 341 PHE B C 1
ATOM 6218 O O . PHE B 1 341 ? 8.727 -15.109 15.328 1 88.75 341 PHE B O 1
ATOM 6225 N N . PRO B 1 342 ? 7.762 -13.195 14.812 1 87.12 342 PRO B N 1
ATOM 6226 C CA . PRO B 1 342 ? 6.555 -13.594 15.539 1 87.12 342 PRO B CA 1
ATOM 6227 C C . PRO B 1 342 ? 5.73 -14.633 14.797 1 87.12 342 PRO B C 1
ATOM 6229 O O . PRO B 1 342 ? 5.762 -14.688 13.562 1 87.12 342 PRO B O 1
ATOM 6232 N N . GLU B 1 343 ? 4.957 -15.383 15.594 1 89.12 343 GLU B N 1
ATOM 6233 C CA . GLU B 1 343 ? 3.977 -16.281 14.992 1 89.12 343 GLU B CA 1
ATOM 6234 C C . GLU B 1 343 ? 2.857 -15.5 14.312 1 89.12 343 GLU B C 1
ATOM 6236 O O . GLU B 1 343 ? 2.439 -14.445 14.805 1 89.12 343 GLU B O 1
ATOM 6241 N N . GLN B 1 344 ? 2.395 -16.062 13.305 1 92.81 344 GLN B N 1
ATOM 6242 C CA . GLN B 1 344 ? 1.296 -15.414 12.586 1 92.81 344 GLN B CA 1
ATOM 6243 C C . GLN B 1 344 ? -0.01 -15.531 13.367 1 92.81 344 GLN B C 1
ATOM 6245 O O . GLN B 1 344 ? -0.333 -16.609 13.891 1 92.81 344 GLN B O 1
ATOM 6250 N N . THR B 1 345 ? -0.707 -14.453 13.516 1 94.56 345 THR B N 1
ATOM 6251 C CA . THR B 1 345 ? -2.041 -14.383 14.102 1 94.56 345 THR B CA 1
ATOM 6252 C C . THR B 1 345 ? -2.961 -13.523 13.234 1 94.56 345 THR B C 1
ATOM 6254 O O . THR B 1 345 ? -2.51 -12.883 12.281 1 94.56 345 THR B O 1
ATOM 6257 N N . ILE B 1 346 ? -4.246 -13.633 13.5 1 96.25 346 ILE B N 1
ATOM 6258 C CA . ILE B 1 346 ? -5.234 -12.703 12.961 1 96.25 346 ILE B CA 1
ATOM 6259 C C . ILE B 1 346 ? -5.66 -11.719 14.047 1 96.25 346 ILE B C 1
ATOM 6261 O O . ILE B 1 346 ? -6.219 -12.109 15.07 1 96.25 346 ILE B O 1
ATOM 6265 N N . GLU B 1 347 ? -5.324 -10.5 13.828 1 97.06 347 GLU B N 1
ATOM 6266 C CA . GLU B 1 347 ? -5.766 -9.445 14.734 1 97.06 347 GLU B CA 1
ATOM 6267 C C . GLU B 1 347 ? -7.062 -8.812 14.25 1 97.06 347 GLU B C 1
ATOM 6269 O O . GLU B 1 347 ? -7.133 -8.305 13.125 1 97.06 347 GLU B O 1
ATOM 6274 N N . TYR B 1 348 ? -8.102 -8.875 15.102 1 97 348 TYR B N 1
ATOM 6275 C CA . TYR B 1 348 ? -9.414 -8.312 14.805 1 97 348 TYR B CA 1
ATOM 6276 C C . TYR B 1 348 ? -9.695 -7.094 15.672 1 97 348 TYR B C 1
ATOM 6278 O O . TYR B 1 348 ? -9.672 -7.184 16.906 1 97 348 TYR B O 1
ATOM 6286 N N . TYR B 1 349 ? -9.938 -5.945 14.969 1 96.38 349 TYR B N 1
ATOM 6287 C CA . TYR B 1 349 ? -10.234 -4.688 15.641 1 96.38 349 TYR B CA 1
ATOM 6288 C C . TYR B 1 349 ? -11.625 -4.188 15.273 1 96.38 349 TYR B C 1
ATOM 6290 O O . TYR B 1 349 ? -11.797 -3.494 14.266 1 96.38 349 TYR B O 1
ATOM 6298 N N . PRO B 1 350 ? -12.617 -4.504 16.141 1 93.19 350 PRO B N 1
ATOM 6299 C CA . PRO B 1 350 ? -13.867 -3.775 15.906 1 93.19 350 PRO B CA 1
ATOM 6300 C C . PRO B 1 350 ? -13.711 -2.264 16.031 1 93.19 350 PRO B C 1
ATOM 6302 O O . PRO B 1 350 ? -12.898 -1.794 16.844 1 93.19 350 PRO B O 1
ATOM 6305 N N . LEU B 1 351 ? -14.453 -1.53 15.32 1 91.12 351 LEU B N 1
ATOM 6306 C CA . LEU B 1 351 ? -14.273 -0.083 15.273 1 91.12 351 LEU B CA 1
ATOM 6307 C C . LEU B 1 351 ? -14.5 0.539 16.641 1 91.12 351 LEU B C 1
ATOM 6309 O O . LEU B 1 351 ? -13.805 1.482 17.031 1 91.12 351 LEU B O 1
ATOM 6313 N N . PHE B 1 352 ? -15.477 0.077 17.391 1 88.06 352 PHE B N 1
ATOM 6314 C CA . PHE B 1 352 ? -15.844 0.707 18.641 1 88.06 352 PHE B CA 1
ATOM 6315 C C . PHE B 1 352 ? -15.859 -0.316 19.781 1 88.06 352 PHE B C 1
ATOM 6317 O O . PHE B 1 352 ? -16.578 -0.15 20.766 1 88.06 352 PHE B O 1
ATOM 6324 N N . GLU B 1 353 ? -15.203 -1.502 19.578 1 84.19 353 GLU B N 1
ATOM 6325 C CA . GLU B 1 353 ? -15.18 -2.547 20.609 1 84.19 353 GLU B CA 1
ATOM 6326 C C . GLU B 1 353 ? -13.75 -3.025 20.859 1 84.19 353 GLU B C 1
ATOM 6328 O O . GLU B 1 353 ? -12.789 -2.4 20.422 1 84.19 353 GLU B O 1
ATOM 6333 N N . SER B 1 354 ? -13.578 -4.035 21.625 1 81.81 354 SER B N 1
ATOM 6334 C CA . SER B 1 354 ? -12.273 -4.523 22.062 1 81.81 354 SER B CA 1
ATOM 6335 C C . SER B 1 354 ? -11.594 -5.344 20.969 1 81.81 354 SER B C 1
ATOM 6337 O O . SER B 1 354 ? -12.258 -6.082 20.234 1 81.81 354 SER B O 1
ATOM 6339 N N . LYS B 1 355 ? -10.328 -5.25 21.016 1 89.81 355 LYS B N 1
ATOM 6340 C CA . LYS B 1 355 ? -9.477 -6.023 20.109 1 89.81 355 LYS B CA 1
ATOM 6341 C C . LYS B 1 355 ? -9.523 -7.508 20.453 1 89.81 355 LYS B C 1
ATOM 6343 O O . LYS B 1 355 ? -9.641 -7.883 21.625 1 89.81 355 LYS B O 1
ATOM 6348 N N . GLN B 1 356 ? -9.43 -8.398 19.375 1 89.19 356 GLN B N 1
ATOM 6349 C CA . GLN B 1 356 ? -9.297 -9.844 19.547 1 89.19 356 GLN B CA 1
ATOM 6350 C C . GLN B 1 356 ? -8.117 -10.375 18.734 1 89.19 356 GLN B C 1
ATOM 6352 O O . GLN B 1 356 ? -7.883 -9.945 17.609 1 89.19 356 GLN B O 1
ATOM 6357 N N . THR B 1 357 ? -7.395 -11.258 19.375 1 92 357 THR B N 1
ATOM 6358 C CA . THR B 1 357 ? -6.363 -12.016 18.672 1 92 357 THR B CA 1
ATOM 6359 C C . THR B 1 357 ? -6.816 -13.445 18.422 1 92 357 THR B C 1
ATOM 6361 O O . THR B 1 357 ? -7.172 -14.164 19.375 1 92 357 THR B O 1
ATOM 6364 N N . ILE B 1 358 ? -6.754 -13.836 17.203 1 89.62 358 ILE B N 1
ATOM 6365 C CA . ILE B 1 358 ? -7.246 -15.148 16.812 1 89.62 358 ILE B CA 1
ATOM 6366 C C . ILE B 1 358 ? -6.082 -16.031 16.359 1 89.62 358 ILE B C 1
ATOM 6368 O O . ILE B 1 358 ? -5.301 -15.625 15.484 1 89.62 358 ILE B O 1
ATOM 6372 N N . GLN B 1 359 ? -5.957 -17.188 16.938 1 82.12 359 GLN B N 1
ATOM 6373 C CA . GLN B 1 359 ? -5.023 -18.219 16.5 1 82.12 359 GLN B CA 1
ATOM 6374 C C . GLN B 1 359 ? -5.742 -19.344 15.75 1 82.12 359 GLN B C 1
ATOM 6376 O O . GLN B 1 359 ? -6.891 -19.656 16.047 1 82.12 359 GLN B O 1
ATOM 6381 N N . VAL B 1 360 ? -5.055 -19.781 14.75 1 82.12 360 VAL B N 1
ATOM 6382 C CA . VAL B 1 360 ? -5.695 -20.828 13.969 1 82.12 360 VAL B CA 1
ATOM 6383 C C . VAL B 1 360 ? -4.898 -22.125 14.094 1 82.12 360 VAL B C 1
ATOM 6385 O O . VAL B 1 360 ? -3.703 -22.109 14.391 1 82.12 360 VAL B O 1
ATOM 6388 N N . VAL B 1 361 ? -5.586 -23.219 13.891 1 70.5 361 VAL B N 1
ATOM 6389 C CA . VAL B 1 361 ? -4.926 -24.516 13.859 1 70.5 361 VAL B CA 1
ATOM 6390 C C . VAL B 1 361 ? -4.207 -24.703 12.523 1 70.5 361 VAL B C 1
ATOM 6392 O O . VAL B 1 361 ? -4.832 -24.641 11.469 1 70.5 361 VAL B O 1
ATOM 6395 N N . LYS B 1 362 ? -2.994 -24.953 12.68 1 75.81 362 LYS B N 1
ATOM 6396 C CA . LYS B 1 362 ? -2.186 -25.125 11.477 1 75.81 362 LYS B CA 1
ATOM 6397 C C . LYS B 1 362 ? -2.232 -26.562 10.984 1 75.81 362 LYS B C 1
ATOM 6399 O O . LYS B 1 362 ? -2.215 -27.5 11.789 1 75.81 362 LYS B O 1
ATOM 6404 N N . ASN B 1 363 ? -2.48 -26.578 9.711 1 69.19 363 ASN B N 1
ATOM 6405 C CA . ASN B 1 363 ? -2.404 -27.891 9.062 1 69.19 363 ASN B CA 1
ATOM 6406 C C . ASN B 1 363 ? -1.023 -28.141 8.469 1 69.19 363 ASN B C 1
ATOM 6408 O O . ASN B 1 363 ? -0.317 -27.203 8.102 1 69.19 363 ASN B O 1
ATOM 6412 N N . GLU B 1 364 ? -0.604 -29.406 8.469 1 66.88 364 GLU B N 1
ATOM 6413 C CA . GLU B 1 364 ? 0.65 -29.75 7.805 1 66.88 364 GLU B CA 1
ATOM 6414 C C . GLU B 1 364 ? 0.513 -29.688 6.289 1 66.88 364 GLU B C 1
ATOM 6416 O O . GLU B 1 364 ? -0.573 -29.906 5.746 1 66.88 364 GLU B O 1
ATOM 6421 N N . GLY B 1 365 ? 1.606 -29.344 5.68 1 69.25 365 GLY B N 1
ATOM 6422 C CA . GLY B 1 365 ? 1.595 -29.344 4.227 1 69.25 365 GLY B CA 1
ATOM 6423 C C . GLY B 1 365 ? 2.047 -28.031 3.625 1 69.25 365 GLY B C 1
ATOM 6424 O O . GLY B 1 365 ? 2.289 -27.062 4.352 1 69.25 365 GLY B O 1
ATOM 6425 N N . GLY B 1 366 ? 2.174 -28.078 2.295 1 64.69 366 GLY B N 1
ATOM 6426 C CA . GLY B 1 366 ? 2.633 -26.922 1.557 1 64.69 366 GLY B CA 1
ATOM 6427 C C . GLY B 1 366 ? 1.631 -25.781 1.561 1 64.69 366 GLY B C 1
ATOM 6428 O O . GLY B 1 366 ? 0.436 -26 1.771 1 64.69 366 GLY B O 1
ATOM 6429 N N . HIS B 1 367 ? 2.129 -24.547 1.425 1 69.88 367 HIS B N 1
ATOM 6430 C CA . HIS B 1 367 ? 1.32 -23.328 1.32 1 69.88 367 HIS B CA 1
ATOM 6431 C C . HIS B 1 367 ? 0.456 -23.141 2.561 1 69.88 367 HIS B C 1
ATOM 6433 O O . HIS B 1 367 ? -0.749 -22.906 2.453 1 69.88 367 HIS B O 1
ATOM 6439 N N . GLY B 1 368 ? 0.995 -23.328 3.637 1 66.5 368 GLY B N 1
ATOM 6440 C CA . GLY B 1 368 ? 0.346 -23.094 4.918 1 66.5 368 GLY B CA 1
ATOM 6441 C C . GLY B 1 368 ? -0.663 -24.172 5.277 1 66.5 368 GLY B C 1
ATOM 6442 O O . GLY B 1 368 ? -1.679 -23.891 5.914 1 66.5 368 GLY B O 1
ATOM 6443 N N . GLY B 1 369 ? -0.516 -25.375 4.703 1 71.38 369 GLY B N 1
ATOM 6444 C CA . GLY B 1 369 ? -1.438 -26.469 4.988 1 71.38 369 GLY B CA 1
ATOM 6445 C C . GLY B 1 369 ? -2.631 -26.5 4.055 1 71.38 369 GLY B C 1
ATOM 6446 O O . GLY B 1 369 ? -3.574 -27.266 4.27 1 71.38 369 GLY B O 1
ATOM 6447 N N . GLY B 1 370 ? -2.588 -25.75 2.986 1 78.25 370 GLY B N 1
ATOM 6448 C CA . GLY B 1 370 ? -3.719 -25.641 2.078 1 78.25 370 GLY B CA 1
ATOM 6449 C C . GLY B 1 370 ? -3.76 -26.75 1.041 1 78.25 370 GLY B C 1
ATOM 6450 O O . GLY B 1 370 ? -4.836 -27.125 0.573 1 78.25 370 GLY B O 1
ATOM 6451 N N . ASP B 1 371 ? -2.65 -27.375 0.736 1 82.19 371 ASP B N 1
ATOM 6452 C CA . ASP B 1 371 ? -2.555 -28.312 -0.38 1 82.19 371 ASP B CA 1
ATOM 6453 C C . ASP B 1 371 ? -3.369 -29.578 -0.108 1 82.19 371 ASP B C 1
ATOM 6455 O O . ASP B 1 371 ? -4.188 -29.984 -0.936 1 82.19 371 ASP B O 1
ATOM 6459 N N . PRO B 1 372 ? -3.258 -30.156 1.067 1 83.88 372 PRO B N 1
ATOM 6460 C CA . PRO B 1 372 ? -4.031 -31.375 1.314 1 83.88 372 PRO B CA 1
ATOM 6461 C C . PRO B 1 372 ? -5.539 -31.141 1.265 1 83.88 372 PRO B C 1
ATOM 6463 O O . PRO B 1 372 ? -6.281 -31.984 0.747 1 83.88 372 PRO B O 1
ATOM 6466 N N . LEU B 1 373 ? -5.902 -30.031 1.782 1 86 373 LEU B N 1
ATOM 6467 C CA . LEU B 1 373 ? -7.328 -29.719 1.79 1 86 373 LEU B CA 1
ATOM 6468 C C . LEU B 1 373 ? -7.836 -29.453 0.377 1 86 373 LEU B C 1
ATOM 6470 O O . LEU B 1 373 ? -8.945 -29.859 0.027 1 86 373 LEU B O 1
ATOM 6474 N N . LEU B 1 374 ? -7.055 -28.797 -0.388 1 89.62 374 LEU B N 1
ATOM 6475 C CA . LEU B 1 374 ? -7.406 -28.578 -1.787 1 89.62 374 LEU B CA 1
ATOM 6476 C C . LEU B 1 374 ? -7.566 -29.906 -2.523 1 89.62 374 LEU B C 1
ATOM 6478 O O . LEU B 1 374 ? -8.539 -30.094 -3.256 1 89.62 374 LEU B O 1
ATOM 6482 N N . LEU B 1 375 ? -6.676 -30.828 -2.303 1 92.56 375 LEU B N 1
ATOM 6483 C CA . LEU B 1 375 ? -6.715 -32.125 -2.965 1 92.56 375 LEU B CA 1
ATOM 6484 C C . LEU B 1 375 ? -7.957 -32.906 -2.559 1 92.56 375 LEU B C 1
ATOM 6486 O O . LEU B 1 375 ? -8.562 -33.594 -3.387 1 92.56 375 LEU B O 1
ATOM 6490 N N . GLU B 1 376 ? -8.305 -32.781 -1.303 1 91.31 376 GLU B N 1
ATOM 6491 C CA . GLU B 1 376 ? -9.539 -33.438 -0.852 1 91.31 376 GLU B CA 1
ATOM 6492 C C . GLU B 1 376 ? -10.75 -32.875 -1.589 1 91.31 376 GLU B C 1
ATOM 6494 O O . GLU B 1 376 ? -11.617 -33.656 -2.021 1 91.31 376 GLU B O 1
ATOM 6499 N N . ASP B 1 377 ? -10.75 -31.594 -1.723 1 92.88 377 ASP B N 1
ATOM 6500 C CA . ASP B 1 377 ? -11.859 -30.984 -2.447 1 92.88 377 ASP B CA 1
ATOM 6501 C C . ASP B 1 377 ? -11.852 -31.406 -3.914 1 92.88 377 ASP B C 1
ATOM 6503 O O . ASP B 1 377 ? -12.914 -31.641 -4.5 1 92.88 377 ASP B O 1
ATOM 6507 N N . LEU B 1 378 ? -10.695 -31.484 -4.52 1 93.75 378 LEU B N 1
ATOM 6508 C CA . LEU B 1 378 ? -10.555 -31.812 -5.934 1 93.75 378 LEU B CA 1
ATOM 6509 C C . LEU B 1 378 ? -10.961 -33.25 -6.203 1 93.75 378 LEU B C 1
ATOM 6511 O O . LEU B 1 378 ? -11.625 -33.531 -7.203 1 93.75 378 LEU B O 1
ATOM 6515 N N . PHE B 1 379 ? -10.641 -34.219 -5.293 1 94.5 379 PHE B N 1
ATOM 6516 C CA . PHE B 1 379 ? -10.727 -35.625 -5.648 1 94.5 379 PHE B CA 1
ATOM 6517 C C . PHE B 1 379 ? -11.805 -36.312 -4.828 1 94.5 379 PHE B C 1
ATOM 6519 O O . PHE B 1 379 ? -12.211 -37.438 -5.156 1 94.5 379 PHE B O 1
ATOM 6526 N N . LEU B 1 380 ? -12.25 -35.656 -3.727 1 91.75 380 LEU B N 1
ATOM 6527 C CA . LEU B 1 380 ? -13.305 -36.25 -2.922 1 91.75 380 LEU B CA 1
ATOM 6528 C C . LEU B 1 380 ? -14.57 -35.406 -2.953 1 91.75 380 LEU B C 1
ATOM 6530 O O . LEU B 1 380 ? -15.617 -35.844 -2.463 1 91.75 380 LEU B O 1
ATOM 6534 N N . GLY B 1 381 ? -14.438 -34.219 -3.549 1 90 381 GLY B N 1
ATOM 6535 C CA . GLY B 1 381 ? -15.57 -33.281 -3.551 1 90 381 GLY B CA 1
ATOM 6536 C C . GLY B 1 381 ? -15.578 -32.344 -2.363 1 90 381 GLY B C 1
ATOM 6537 O O . GLY B 1 381 ? -14.781 -32.5 -1.435 1 90 381 GLY B O 1
ATOM 6538 N N . LYS B 1 382 ? -16.469 -31.422 -2.445 1 89.69 382 LYS B N 1
ATOM 6539 C CA . LYS B 1 382 ? -16.578 -30.391 -1.418 1 89.69 382 LYS B CA 1
ATOM 6540 C C . LYS B 1 382 ? -16.906 -31 -0.059 1 89.69 382 LYS B C 1
ATOM 6542 O O . LYS B 1 382 ? -17.75 -31.891 0.035 1 89.69 382 LYS B O 1
ATOM 6547 N N . ASP B 1 383 ? -16.234 -30.5 0.907 1 88.44 383 ASP B N 1
ATOM 6548 C CA . ASP B 1 383 ? -16.609 -30.844 2.273 1 88.44 383 ASP B CA 1
ATOM 6549 C C . ASP B 1 383 ? -18.047 -30.406 2.566 1 88.44 383 ASP B C 1
ATOM 6551 O O . ASP B 1 383 ? -18.375 -29.219 2.527 1 88.44 383 ASP B O 1
ATOM 6555 N N . PRO B 1 384 ? -18.891 -31.344 2.828 1 88.69 384 PRO B N 1
ATOM 6556 C CA . PRO B 1 384 ? -20.297 -31.016 3.039 1 88.69 384 PRO B CA 1
ATOM 6557 C C . PRO B 1 384 ? -20.516 -30.109 4.258 1 88.69 384 PRO B C 1
ATOM 6559 O O . PRO B 1 384 ? -21.562 -29.484 4.379 1 88.69 384 PRO B O 1
ATOM 6562 N N . LEU B 1 385 ? -19.594 -30.047 5.109 1 88.44 385 LEU B N 1
ATOM 6563 C CA . LEU B 1 385 ? -19.734 -29.266 6.336 1 88.44 385 LEU B CA 1
ATOM 6564 C C . LEU B 1 385 ? -19.344 -27.812 6.113 1 88.44 385 LEU B C 1
ATOM 6566 O O . LEU B 1 385 ? -19.609 -26.953 6.953 1 88.44 385 LEU B O 1
ATOM 6570 N N . ARG B 1 386 ? -18.703 -27.594 5.047 1 88.19 386 ARG B N 1
ATOM 6571 C CA . ARG B 1 386 ? -18.266 -26.219 4.77 1 88.19 386 ARG B CA 1
ATOM 6572 C C . ARG B 1 386 ? -19.391 -25.375 4.207 1 88.19 386 ARG B C 1
ATOM 6574 O O . ARG B 1 386 ? -20.062 -25.781 3.254 1 88.19 386 ARG B O 1
ATOM 6581 N N . ARG B 1 387 ? -19.547 -24.172 4.715 1 88.75 387 ARG B N 1
ATOM 6582 C CA . ARG B 1 387 ? -20.703 -23.344 4.422 1 88.75 387 ARG B CA 1
ATOM 6583 C C . ARG B 1 387 ? -20.438 -22.422 3.23 1 88.75 387 ARG B C 1
ATOM 6585 O O . ARG B 1 387 ? -21.328 -21.688 2.791 1 88.75 387 ARG B O 1
ATOM 6592 N N . TYR B 1 388 ? -19.25 -22.359 2.771 1 91.12 388 TYR B N 1
ATOM 6593 C CA . TYR B 1 388 ? -18.938 -21.484 1.65 1 91.12 388 TYR B CA 1
ATOM 6594 C C . TYR B 1 388 ? -18.016 -22.188 0.657 1 91.12 388 TYR B C 1
ATOM 6596 O O . TYR B 1 388 ? -17.391 -23.188 0.99 1 91.12 388 TYR B O 1
ATOM 6604 N N . ASP B 1 389 ? -17.984 -21.75 -0.563 1 90.12 389 ASP B N 1
ATOM 6605 C CA . ASP B 1 389 ? -17.188 -22.359 -1.625 1 90.12 389 ASP B CA 1
ATOM 6606 C C . ASP B 1 389 ? -15.742 -21.859 -1.587 1 90.12 389 ASP B C 1
ATOM 6608 O O . ASP B 1 389 ? -15.492 -20.688 -1.343 1 90.12 389 ASP B O 1
ATOM 6612 N N . ILE B 1 390 ? -14.828 -22.797 -1.806 1 94.44 390 ILE B N 1
ATOM 6613 C CA . ILE B 1 390 ? -13.422 -22.438 -1.827 1 94.44 390 ILE B CA 1
ATOM 6614 C C . ILE B 1 390 ? -12.844 -22.672 -3.223 1 94.44 390 ILE B C 1
ATOM 6616 O O . ILE B 1 390 ? -12.062 -21.859 -3.725 1 94.44 390 ILE B O 1
ATOM 6620 N N . LEU B 1 391 ? -13.312 -23.75 -3.904 1 95 391 LEU B N 1
ATOM 6621 C CA . LEU B 1 391 ? -12.781 -24.109 -5.215 1 95 391 LEU B CA 1
ATOM 6622 C C . LEU B 1 391 ? -12.984 -22.984 -6.215 1 95 391 LEU B C 1
ATOM 6624 O O . LEU B 1 391 ? -14.031 -22.328 -6.227 1 95 391 LEU B O 1
ATOM 6628 N N . ALA B 1 392 ? -12 -22.797 -6.996 1 96.69 392 ALA B N 1
ATOM 6629 C CA . ALA B 1 392 ? -12.031 -21.719 -7.988 1 96.69 392 ALA B CA 1
ATOM 6630 C C . ALA B 1 392 ? -12.266 -22.281 -9.391 1 96.69 392 ALA B C 1
ATOM 6632 O O . ALA B 1 392 ? -11.703 -23.312 -9.758 1 96.69 392 ALA B O 1
ATOM 6633 N N . GLY B 1 393 ? -13.086 -21.609 -10.148 1 97.75 393 GLY B N 1
ATOM 6634 C CA . GLY B 1 393 ? -13.312 -21.953 -11.547 1 97.75 393 GLY B CA 1
ATOM 6635 C C . GLY B 1 393 ? -12.578 -21.047 -12.516 1 97.75 393 GLY B C 1
ATOM 6636 O O . GLY B 1 393 ? -11.672 -20.312 -12.117 1 97.75 393 GLY B O 1
ATOM 6637 N N . ALA B 1 394 ? -12.992 -21.156 -13.734 1 98.38 394 ALA B N 1
ATOM 6638 C CA . ALA B 1 394 ? -12.336 -20.422 -14.812 1 98.38 394 ALA B CA 1
ATOM 6639 C C . ALA B 1 394 ? -12.516 -18.922 -14.641 1 98.38 394 ALA B C 1
ATOM 6641 O O . ALA B 1 394 ? -11.625 -18.141 -14.961 1 98.38 394 ALA B O 1
ATOM 6642 N N . GLU B 1 395 ? -13.664 -18.516 -14.133 1 97.69 395 GLU B N 1
ATOM 6643 C CA . GLU B 1 395 ? -13.922 -17.094 -13.953 1 97.69 395 GLU B CA 1
ATOM 6644 C C . GLU B 1 395 ? -12.961 -16.484 -12.938 1 97.69 395 GLU B C 1
ATOM 6646 O O . GLU B 1 395 ? -12.406 -15.406 -13.18 1 97.69 395 GLU B O 1
ATOM 6651 N N . ALA B 1 396 ? -12.805 -17.172 -11.82 1 97.94 396 ALA B N 1
ATOM 6652 C CA . ALA B 1 396 ? -11.844 -16.703 -10.82 1 97.94 396 ALA B CA 1
ATOM 6653 C C . ALA B 1 396 ? -10.438 -16.625 -11.406 1 97.94 396 ALA B C 1
ATOM 6655 O O . ALA B 1 396 ? -9.719 -15.641 -11.172 1 97.94 396 ALA B O 1
ATOM 6656 N N . GLY B 1 397 ? -10.062 -17.688 -12.141 1 98.44 397 GLY B N 1
ATOM 6657 C CA . GLY B 1 397 ? -8.773 -17.656 -12.812 1 98.44 397 GLY B CA 1
ATOM 6658 C C . GLY B 1 397 ? -8.625 -16.484 -13.758 1 98.44 397 GLY B C 1
ATOM 6659 O O . GLY B 1 397 ? -7.582 -15.812 -13.781 1 98.44 397 GLY B O 1
ATOM 6660 N N . ALA B 1 398 ? -9.664 -16.203 -14.484 1 98.12 398 ALA B N 1
ATOM 6661 C CA . ALA B 1 398 ? -9.641 -15.141 -15.492 1 98.12 398 ALA B CA 1
ATOM 6662 C C . ALA B 1 398 ? -9.461 -13.773 -14.844 1 98.12 398 ALA B C 1
ATOM 6664 O O . ALA B 1 398 ? -8.617 -12.984 -15.266 1 98.12 398 ALA B O 1
ATOM 6665 N N . TYR B 1 399 ? -10.156 -13.477 -13.781 1 98 399 TYR B N 1
ATOM 6666 C CA . TYR B 1 399 ? -10.094 -12.164 -13.156 1 98 399 TYR B CA 1
ATOM 6667 C C . TYR B 1 399 ? -8.766 -11.961 -12.43 1 98 399 TYR B C 1
ATOM 6669 O O . TYR B 1 399 ? -8.25 -10.844 -12.367 1 98 399 TYR B O 1
ATOM 6677 N N . SER B 1 400 ? -8.195 -13.031 -11.859 1 97.62 400 SER B N 1
ATOM 6678 C CA . SER B 1 400 ? -6.898 -12.922 -11.203 1 97.62 400 SER B CA 1
ATOM 6679 C C . SER B 1 400 ? -5.805 -12.57 -12.211 1 97.62 400 SER B C 1
ATOM 6681 O O . SER B 1 400 ? -4.918 -11.766 -11.914 1 97.62 400 SER B O 1
ATOM 6683 N N . ILE B 1 401 ? -5.93 -13.117 -13.414 1 97.12 401 ILE B N 1
ATOM 6684 C CA . ILE B 1 401 ? -4.98 -12.859 -14.492 1 97.12 401 ILE B CA 1
ATOM 6685 C C . ILE B 1 401 ? -5.191 -11.453 -15.039 1 97.12 401 ILE B C 1
ATOM 6687 O O . ILE B 1 401 ? -4.23 -10.781 -15.422 1 97.12 401 ILE B O 1
ATOM 6691 N N . ALA B 1 402 ? -6.441 -11.055 -15.094 1 98.06 402 ALA B N 1
ATOM 6692 C CA . ALA B 1 402 ? -6.77 -9.75 -15.664 1 98.06 402 ALA B CA 1
ATOM 6693 C C . ALA B 1 402 ? -6.109 -8.625 -14.867 1 98.06 402 ALA B C 1
ATOM 6695 O O . ALA B 1 402 ? -5.59 -7.672 -15.453 1 98.06 402 ALA B O 1
ATOM 6696 N N . VAL B 1 403 ? -6.094 -8.711 -13.578 1 98.44 403 VAL B N 1
ATOM 6697 C CA . VAL B 1 403 ? -5.438 -7.695 -12.766 1 98.44 403 VAL B CA 1
ATOM 6698 C C . VAL B 1 403 ? -3.938 -7.695 -13.047 1 98.44 403 VAL B C 1
ATOM 6700 O O . VAL B 1 403 ? -3.332 -6.637 -13.219 1 98.44 403 VAL B O 1
ATOM 6703 N N . GLY B 1 404 ? -3.357 -8.914 -13.086 1 98.38 404 GLY B N 1
ATOM 6704 C CA . GLY B 1 404 ? -1.931 -9.031 -13.344 1 98.38 404 GLY B CA 1
ATOM 6705 C C . GLY B 1 404 ? -1.522 -8.461 -14.688 1 98.38 404 GLY B C 1
ATOM 6706 O O . GLY B 1 404 ? -0.557 -7.699 -14.781 1 98.38 404 GLY B O 1
ATOM 6707 N N . GLU B 1 405 ? -2.271 -8.891 -15.727 1 98.31 405 GLU B N 1
ATOM 6708 C CA . GLU B 1 405 ? -1.997 -8.336 -17.047 1 98.31 405 GLU B CA 1
ATOM 6709 C C . GLU B 1 405 ? -2.25 -6.832 -17.078 1 98.31 405 GLU B C 1
ATOM 6711 O O . GLU B 1 405 ? -1.478 -6.078 -17.688 1 98.31 405 GLU B O 1
ATOM 6716 N N . GLY B 1 406 ? -3.338 -6.391 -16.453 1 98.5 406 GLY B N 1
ATOM 6717 C CA . GLY B 1 406 ? -3.607 -4.965 -16.359 1 98.5 406 GLY B CA 1
ATOM 6718 C C . GLY B 1 406 ? -2.467 -4.18 -15.727 1 98.5 406 GLY B C 1
ATOM 6719 O O . GLY B 1 406 ? -2.178 -3.059 -16.141 1 98.5 406 GLY B O 1
ATOM 6720 N N . MET B 1 407 ? -1.813 -4.727 -14.773 1 98.38 407 MET B N 1
ATOM 6721 C CA . MET B 1 407 ? -0.722 -4.059 -14.07 1 98.38 407 MET B CA 1
ATOM 6722 C C . MET B 1 407 ? 0.445 -3.785 -15.016 1 98.38 407 MET B C 1
ATOM 6724 O O . MET B 1 407 ? 0.893 -2.645 -15.141 1 98.38 407 MET B O 1
ATOM 6728 N N . TRP B 1 408 ? 0.983 -4.867 -15.688 1 97.88 408 TRP B N 1
ATOM 6729 C CA . TRP B 1 408 ? 2.156 -4.59 -16.516 1 97.88 408 TRP B CA 1
ATOM 6730 C C . TRP B 1 408 ? 1.778 -3.764 -17.734 1 97.88 408 TRP B C 1
ATOM 6732 O O . TRP B 1 408 ? 2.58 -2.963 -18.219 1 97.88 408 TRP B O 1
ATOM 6742 N N . ARG B 1 409 ? 0.512 -3.848 -18.25 1 97.88 409 ARG B N 1
ATOM 6743 C CA . ARG B 1 409 ? 0.062 -2.969 -19.312 1 97.88 409 ARG B CA 1
ATOM 6744 C C . ARG B 1 409 ? -0.014 -1.521 -18.844 1 97.88 409 ARG B C 1
ATOM 6746 O O . ARG B 1 409 ? 0.31 -0.599 -19.594 1 97.88 409 ARG B O 1
ATOM 6753 N N . SER B 1 410 ? -0.538 -1.349 -17.625 1 98.44 410 SER B N 1
ATOM 6754 C CA . SER B 1 410 ? -0.577 -0.005 -17.062 1 98.44 410 SER B CA 1
ATOM 6755 C C . SER B 1 410 ? 0.811 0.625 -17.031 1 98.44 410 SER B C 1
ATOM 6757 O O . SER B 1 410 ? 0.972 1.798 -17.375 1 98.44 410 SER B O 1
ATOM 6759 N N . VAL B 1 411 ? 1.81 -0.109 -16.656 1 98.25 411 VAL B N 1
ATOM 6760 C CA . VAL B 1 411 ? 3.195 0.349 -16.609 1 98.25 411 VAL B CA 1
ATOM 6761 C C . VAL B 1 411 ? 3.65 0.728 -18.016 1 98.25 411 VAL B C 1
ATOM 6763 O O . VAL B 1 411 ? 4.25 1.786 -18.219 1 98.25 411 VAL B O 1
ATOM 6766 N N . ALA B 1 412 ? 3.33 -0.098 -18.953 1 97.5 412 ALA B N 1
ATOM 6767 C CA . ALA B 1 412 ? 3.787 0.085 -20.328 1 97.5 412 ALA B CA 1
ATOM 6768 C C . ALA B 1 412 ? 3.033 1.223 -21 1 97.5 412 ALA B C 1
ATOM 6770 O O . ALA B 1 412 ? 3.623 2.01 -21.75 1 97.5 412 ALA B O 1
ATOM 6771 N N . GLU B 1 413 ? 1.709 1.287 -20.719 1 97.19 413 GLU B N 1
ATOM 6772 C CA . GLU B 1 413 ? 0.854 2.225 -21.438 1 97.19 413 GLU B CA 1
ATOM 6773 C C . GLU B 1 413 ? 0.657 3.514 -20.641 1 97.19 413 GLU B C 1
ATOM 6775 O O . GLU B 1 413 ? 0.107 4.488 -21.172 1 97.19 413 GLU B O 1
ATOM 6780 N N . LYS B 1 414 ? 1.07 3.543 -19.406 1 97.12 414 LYS B N 1
ATOM 6781 C CA . LYS B 1 414 ? 1.065 4.719 -18.547 1 97.12 414 LYS B CA 1
ATOM 6782 C C . LYS B 1 414 ? -0.352 5.246 -18.344 1 97.12 414 LYS B C 1
ATOM 6784 O O . LYS B 1 414 ? -0.59 6.453 -18.438 1 97.12 414 LYS B O 1
ATOM 6789 N N . LYS B 1 415 ? -1.237 4.375 -18.141 1 97.81 415 LYS B N 1
ATOM 6790 C CA . LYS B 1 415 ? -2.633 4.707 -17.859 1 97.81 415 LYS B CA 1
ATOM 6791 C C . LYS B 1 415 ? -3.322 3.596 -17.078 1 97.81 415 LYS B C 1
ATOM 6793 O O . LYS B 1 415 ? -2.84 2.461 -17.047 1 97.81 415 LYS B O 1
ATOM 6798 N N . PRO B 1 416 ? -4.453 3.965 -16.406 1 98.38 416 PRO B N 1
ATOM 6799 C CA . PRO B 1 416 ? -5.23 2.887 -15.789 1 98.38 416 PRO B CA 1
ATOM 6800 C C . PRO B 1 416 ? -5.836 1.936 -16.812 1 98.38 416 PRO B C 1
ATOM 6802 O O . PRO B 1 416 ? -6.168 2.354 -17.938 1 98.38 416 PRO B O 1
ATOM 6805 N N . ILE B 1 417 ? -5.949 0.646 -16.438 1 98.44 417 ILE B N 1
ATOM 6806 C CA . ILE B 1 417 ? -6.492 -0.373 -17.344 1 98.44 417 ILE B CA 1
ATOM 6807 C C . ILE B 1 417 ? -7.793 -0.925 -16.766 1 98.44 417 ILE B C 1
ATOM 6809 O O . ILE B 1 417 ? -7.82 -1.408 -15.625 1 98.44 417 ILE B O 1
ATOM 6813 N N . GLY B 1 418 ? -8.852 -0.864 -17.547 1 97.81 418 GLY B N 1
ATOM 6814 C CA . GLY B 1 418 ? -10.133 -1.438 -17.156 1 97.81 418 GLY B CA 1
ATOM 6815 C C . GLY B 1 418 ? -10.258 -2.908 -17.5 1 97.81 418 GLY B C 1
ATOM 6816 O O . GLY B 1 418 ? -9.883 -3.326 -18.609 1 97.81 418 GLY B O 1
ATOM 6817 N N . MET B 1 419 ? -10.766 -3.703 -16.578 1 96.56 419 MET B N 1
ATOM 6818 C CA . MET B 1 419 ? -10.906 -5.141 -16.797 1 96.56 419 MET B CA 1
ATOM 6819 C C . MET B 1 419 ? -11.852 -5.414 -17.969 1 96.56 419 MET B C 1
ATOM 6821 O O . MET B 1 419 ? -11.594 -6.297 -18.781 1 96.56 419 MET B O 1
ATOM 6825 N N . LYS B 1 420 ? -12.922 -4.684 -18.047 1 93.69 420 LYS B N 1
ATOM 6826 C CA . LYS B 1 420 ? -13.859 -4.867 -19.156 1 93.69 420 LYS B CA 1
ATOM 6827 C C . LYS B 1 420 ? -13.172 -4.648 -20.5 1 93.69 420 LYS B C 1
ATOM 6829 O O . LYS B 1 420 ? -13.391 -5.414 -21.438 1 93.69 420 LYS B O 1
ATOM 6834 N N . GLU B 1 421 ? -12.398 -3.613 -20.516 1 92 421 GLU B N 1
ATOM 6835 C CA . GLU B 1 421 ? -11.656 -3.324 -21.734 1 92 421 GLU B CA 1
ATOM 6836 C C . GLU B 1 421 ? -10.695 -4.461 -22.078 1 92 421 GLU B C 1
ATOM 6838 O O . GLU B 1 421 ? -10.547 -4.82 -23.25 1 92 421 GLU B O 1
ATOM 6843 N N . LEU B 1 422 ? -10.094 -5.008 -21.141 1 94.25 422 LEU B N 1
ATOM 6844 C CA . LEU B 1 422 ? -9.133 -6.09 -21.344 1 94.25 422 LEU B CA 1
ATOM 6845 C C . LEU B 1 422 ? -9.828 -7.328 -21.906 1 94.25 422 LEU B C 1
ATOM 6847 O O . LEU B 1 422 ? -9.289 -8 -22.781 1 94.25 422 LEU B O 1
ATOM 6851 N N . PHE B 1 423 ? -10.992 -7.645 -21.375 1 93.81 423 PHE B N 1
ATOM 6852 C CA . PHE B 1 423 ? -11.727 -8.828 -21.797 1 93.81 423 PHE B CA 1
ATOM 6853 C C . PHE B 1 423 ? -12.32 -8.625 -23.188 1 93.81 423 PHE B C 1
ATOM 6855 O O . PHE B 1 423 ? -12.578 -9.594 -23.906 1 93.81 423 PHE B O 1
ATOM 6862 N N . GLN B 1 424 ? -12.5 -7.348 -23.609 1 89.25 424 GLN B N 1
ATOM 6863 C CA . GLN B 1 424 ? -13.078 -7.066 -24.922 1 89.25 424 GLN B CA 1
ATOM 6864 C C . GLN B 1 424 ? -12 -6.93 -25.984 1 89.25 424 GLN B C 1
ATOM 6866 O O . GLN B 1 424 ? -12.289 -6.949 -27.172 1 89.25 424 GLN B O 1
ATOM 6871 N N . MET B 1 425 ? -10.781 -6.617 -25.594 1 72.75 425 MET B N 1
ATOM 6872 C CA . MET B 1 425 ? -9.688 -6.441 -26.547 1 72.75 425 MET B CA 1
ATOM 6873 C C . MET B 1 425 ? -9.492 -7.699 -27.391 1 72.75 425 MET B C 1
ATOM 6875 O O . MET B 1 425 ? -9.312 -8.789 -26.844 1 72.75 425 MET B O 1
ATOM 6879 N N . GLN B 1 426 ? -10.297 -7.82 -28.516 1 58.88 426 GLN B N 1
ATOM 6880 C CA . GLN B 1 426 ? -10.133 -8.922 -29.453 1 58.88 426 GLN B CA 1
ATOM 6881 C C . GLN B 1 426 ? -8.758 -8.891 -30.109 1 58.88 426 GLN B C 1
ATOM 6883 O O . GLN B 1 426 ? -8.117 -7.836 -30.172 1 58.88 426 GLN B O 1
ATOM 6888 N N . ASN B 1 427 ? -7.988 -10.117 -30.359 1 43.22 427 ASN B N 1
ATOM 6889 C CA . ASN B 1 427 ? -6.805 -10.234 -31.203 1 43.22 427 ASN B CA 1
ATOM 6890 C C . ASN B 1 427 ? -6.887 -9.305 -32.406 1 43.22 427 ASN B C 1
ATOM 6892 O O . ASN B 1 427 ? -7.824 -9.391 -33.219 1 43.22 427 ASN B O 1
ATOM 6896 N N . VAL B 1 428 ? -6.48 -8.102 -32.562 1 28.06 428 VAL B N 1
ATOM 6897 C CA . VAL B 1 428 ? -6.027 -7.613 -33.844 1 28.06 428 VAL B CA 1
ATOM 6898 C C . VAL B 1 428 ? -4.812 -8.414 -34.312 1 28.06 428 VAL B C 1
ATOM 6900 O O . VAL B 1 428 ? -3.895 -8.664 -33.531 1 28.06 428 VAL B O 1
#

InterPro domains:
  IPR000683 Gfo/Idh/MocA-like oxidoreductase, N-terminal [PF01408] (3-129)
  IPR004104 Gfo/Idh/MocA-like oxidoreductase, C-terminal [PF02894] (141-418)
  IPR036291 NAD(P)-binding domain superfamily [SSF51735] (3-160)
  IPR051450 Gfo/Idh/MocA Oxidoreductases [PTHR43377] (2-415)

Radius of gyration: 30.2 Å; Cα contacts (8 Å, |Δi|>4): 1867; chains: 2; bounding box: 66×98×67 Å

Solvent-accessible surface area (backbone atoms only — not comparable to full-atom values): 44386 Å² total; per-residue (Å²): 119,41,30,31,28,35,40,24,68,32,70,60,28,44,66,72,43,50,48,44,39,66,72,73,38,45,86,51,35,43,73,46,34,42,26,31,81,48,71,49,34,54,55,54,47,29,68,75,37,58,89,48,64,80,43,52,78,32,46,65,88,34,53,68,56,47,46,69,73,40,58,44,56,32,40,37,37,34,47,62,41,56,55,32,45,62,56,51,39,54,36,18,74,67,44,24,26,32,41,28,40,69,38,54,37,46,45,44,61,49,32,48,52,40,54,54,37,37,74,76,25,83,16,50,55,34,33,57,65,39,63,58,47,12,47,65,48,40,50,51,36,49,40,48,74,70,44,62,22,48,60,58,48,36,34,43,41,42,38,32,31,15,52,64,61,27,47,55,44,38,12,31,72,52,28,31,36,88,40,23,38,15,50,45,18,50,57,38,20,61,54,41,35,47,52,32,61,57,67,73,39,51,74,40,34,26,34,30,49,66,41,63,65,73,42,25,54,82,14,89,68,50,77,53,70,89,62,70,81,48,34,58,92,75,39,89,56,42,89,66,22,64,71,51,39,70,62,47,48,89,84,54,89,64,72,64,91,43,100,81,47,74,78,68,87,57,53,80,58,36,85,90,50,64,74,40,34,39,48,40,24,73,76,53,68,44,53,45,31,42,23,30,29,36,37,31,72,75,62,29,33,32,29,32,36,39,37,39,65,30,59,48,27,33,36,44,39,37,41,35,22,77,37,11,34,40,36,39,49,46,74,46,64,63,92,70,44,95,63,92,73,80,79,67,46,40,39,37,32,32,49,92,55,73,73,45,79,45,79,72,78,79,48,75,59,56,70,58,17,1,44,60,56,47,48,42,37,72,76,71,41,72,60,84,84,55,92,67,88,73,85,35,33,56,66,52,40,36,56,14,32,37,54,15,47,23,29,60,46,6,44,74,67,72,39,68,30,44,42,66,57,49,70,60,53,64,92,126,117,41,31,31,30,37,40,24,67,32,69,60,28,43,65,72,43,51,48,46,39,64,71,73,38,45,85,51,36,42,75,46,33,41,27,33,80,49,72,50,36,54,55,54,47,30,68,76,38,57,88,48,64,81,43,50,78,31,48,66,88,33,51,69,56,47,47,68,73,42,58,43,56,32,41,36,38,33,47,62,41,57,55,32,45,60,55,52,37,52,35,18,75,68,43,25,28,34,41,28,38,70,40,53,38,49,44,45,62,50,32,50,51,42,53,54,36,38,74,76,25,84,15,52,53,33,33,58,65,41,64,56,47,11,47,66,50,40,51,52,36,50,40,48,75,70,45,60,23,47,60,58,47,35,33,42,42,41,40,31,30,15,53,64,60,28,47,56,44,39,14,32,71,52,28,31,37,87,40,24,40,16,48,47,18,50,57,38,21,60,55,43,34,47,52,31,61,57,68,72,38,50,74,40,34,26,32,31,50,64,41,61,65,74,42,23,54,81,13,89,66,49,77,52,73,90,63,70,81,46,35,56,94,75,38,90,57,42,89,66,22,65,73,52,38,71,60,47,49,89,83,53,90,63,72,64,90,44,100,79,48,76,77,68,88,56,51,78,57,36,83,88,49,63,73,39,35,39,47,40,22,72,79,52,70,44,52,44,31,40,24,29,28,35,37,30,73,74,60,29,34,33,30,34,35,40,37,39,65,30,61,48,27,32,36,45,39,38,42,34,22,77,37,12,36,39,35,39,48,46,74,44,66,64,91,71,44,94,63,90,74,81,80,66,45,40,39,38,31,33,51,89,58,73,75,44,80,44,77,72,76,81,47,76,60,58,70,59,17,2,44,61,56,46,49,40,37,74,76,72,40,72,61,85,82,56,91,68,89,74,84,35,33,55,66,52,39,36,55,14,31,34,53,16,46,24,30,60,45,6,45,75,67,71,39,68,30,44,41,68,56,50,70,60,54,65,93,126

Nearest PDB structures (foldseek):
  1rye-assembly1_D  TM=7.698E-01  e=1.132E-24  Zymomonas mobilis
  1rye-assembly1_B  TM=7.756E-01  e=2.557E-24  Zymomonas mobilis
  1h6d-assembly3_I  TM=7.615E-01  e=3.307E-23  Zymomonas mobilis
  1evj-assembly1_A  TM=7.646E-01  e=1.122E-22  Zymomonas mobilis
  1evj-assembly2_B  TM=7.669E-01  e=2.846E-22  Zymomonas mobilis

Foldseek 3Di:
DFEEEEAALALCCQPQPVVCCVPPVVVPYDYAEYEDQFPLSVVVNCVVPVVCVPRDYDYPVCLVVCCVRRVGQEYEYEHFQQCLLVNLLVCQVVLHAYEYEPLNHQALQSLLSNVVSNVVHNYFYFYQLLLLQFQVLVVLLVCVVVCVFPQWAEKEKEWEAALQQLQLCLLFPNLACSGQVFCLGNPQLSVLLSVCSSNVWFWFWKAKAFAAECFALPHPQPPCSPDAWDFCVPDPCVVSHPSSCLQPPPPDPDHDDDSRDGPDQCVSSGDPGDSGTGRHHNNRDHTQWMWMWIATPSNYIYTYIYHNHDNFGWMWMWIHHPFWIKTWIDTPDCVSHPDDDDDIWIWIGTPPDDIDIHDGDFADDPSRNRSVVSVCCVSVNDDPVDPDDSIDTSVSSSSSSLNSSQHVVSNVVVHMDTSVCRSPPHDD/DFEEEEAALALCCQPQPVVCCVPPVVVPYDYAEYEDQFPLSVVVNCVVPVVCVPRDYDHPVCLVVCCVVRVGQEYEYEHFQQCQLVNLLVCQVVLHAYEYEPLNHQALQSLLSNVVSNVVHNYFYFYQLLLLQFQVLVVLLVCVVVCVFPQWAEKEKEWEAALQQLQLCLLFPNLACSGQVFCLGNPQLSVLLSVCSSNVWFWFWKAKAFAAECFALPHPQPPCSPDAWDFLVPDPCVVSHPSSCLQPPPPDPDHDDDSRDGPDQCVSSGDPGDSGTGRHHNNRDHTQWMWMWIATPSNYIYTYIYHNHDNFGWMWMWIHHPFWIKTWIDTPDCVSHPDDDDDIWIWIGTPPDDIDIHDGDFADDPNRNRSVVSVCCVSVNDDPPDPDDRIDTSVSSSSSSLNSSQHVVSNVVVHMDTSVCSSPPHDD